Protein 6AQ3 (pdb70)

B-factor: mean 67.42, std 18.52, range [28.66, 146.37]

Nearest PDB structures (foldseek):
  6aq3-assembly1_A  TM=9.925E-01  e=9.525E-30  Naegleria fowleri
  1wc9-assembly1_A-2  TM=9.555E-01  e=4.634E-17  Mus musculus
  2pwn-assembly1_A-2  TM=9.441E-01  e=5.060E-16  Mus musculus
  2cfh-assembly1_A  TM=9.481E-01  e=6.028E-16  Homo sapiens
  3kxc-assembly1_A  TM=9.423E-01  e=2.174E-15  Homo sapiens

CATH classification: 3.30.1380.20

Foldseek 3Di:
DVVVLLVVLVVLVVVLVVLVVVDVALVVVLVVLLQVLQVVLLVCLVVLCVVVVDDLVCLVDPLSVQCCCQPPVCCVPFVFHWDWDDADPVRQKIKIWGADGSSCPPDADPPVSLVSDRPSNSSVQSSVQNNSVNSQWHKGKAWDDDCSSVGRTTMMMIGTDDGGDD/DADFDDPVVLLVVLVVLVVVVVVVVVVDPDLVVVLVVLLQLLLVVLLVCLVVCVVRQPDDPCQLQDQLNVQCCCQVGVCRRNNVFHWDWADQDPVRQKIKIWTQDGSSCPPDADPPVSLVSPRPSNSSVQNSVQNNSVNSQWHKHKAWDDDVSSPGRITMIMIGTPDGRPD/DDPVVLLVVLVVLVVVLVVVCVPVPCLVVVLVVLLQLLLVVLLVCLVVQCVVVVDDLVCLVDPLSVQCVCQDPVCCVPFVFHWDWDDADPVRQKIKIKGADGSSCPPPADPPSSLVVPRPSNSSVQSSVQNNSVNSQWHKHKAWDDDVSSVGRITMMMIGTDDRHDD/DDFDDPVVLLVVLVVLVVVLVVVVVPDPQLVVVLVVLLQLLQVVLLVCLVVCVVVQPDDPPQQQDPLSVQCCCQPGVCRRNFVWHWDWDDADPVRQKIKIWGQDTSSCPPDADPPVSLVSPRPSNSSVQSSVQNNSVNSQWHKHKAWDDDCSSVDRTTMMMIGTDDGGDD/DDDLVVLLVVLVVLVVVLVVVVVPDPDLVVVLVVLLQLLLVVLLPCLVVCVVVQPDDPPQQQDPLSVQCCCQPGVCCVNFVWHWDWDDADPVRQKIKIKTQDGSSCPPPADPPVSLVSPRPSNSSVQSSVQNNSVNSQWHKGKAWDDDVNNPGRITMMMIGTDDRHDDDDD/DFDDLVVLLVVLVVLVVVLVVVVVVDDQLVVSLVVLLQLLLVVLQVCQVVCCVVQPDDPVCPVDPLSVQCCCQPGVCRHPFVWHWHWDDQDPVRQKIKIWTADGSSCPPDADPPVSLVSPRPSVSSVQNSVQNNVVNVQWHKGKAWDDDCNNPGRTTMMMIGTDDRHDD

Organism: Naegleria fowleri (NCBI:txid5763)

Structure (mmCIF, N/CA/C/O backbone):
data_6AQ3
#
_entry.id   6AQ3
#
_cell.length_a   53.640
_cell.length_b   78.670
_cell.length_c   80.570
_cell.angle_alpha   114.550
_cell.angle_beta   87.670
_cell.angle_gamma   95.020
#
_symmetry.space_group_name_H-M   'P 1'
#
loop_
_entity.id
_entity.type
_entity.pdbx_description
1 polymer 'trafficking protein particle complex subunit 3'
2 non-polymer 'PALMITIC ACID'
3 non-polymer 1,2-ETHANEDIOL
4 water water
#
loop_
_atom_site.group_PDB
_atom_site.id
_atom_site.type_symbol
_atom_site.label_atom_id
_atom_site.label_alt_id
_atom_site.label_comp_id
_atom_site.label_asym_id
_atom_site.label_entity_id
_atom_site.label_seq_id
_atom_site.pdbx_PDB_ins_code
_atom_site.Cartn_x
_atom_site.Cartn_y
_atom_site.Cartn_z
_atom_site.occupancy
_atom_site.B_iso_or_equiv
_atom_site.auth_seq_id
_atom_site.auth_comp_id
_atom_site.auth_asym_id
_atom_site.auth_atom_id
_atom_site.pdbx_PDB_model_num
ATOM 1 N N . GLU A 1 24 ? 8.358 -17.312 -1.611 1.00 98.98 16 GLU A N 1
ATOM 2 C CA . GLU A 1 24 ? 9.710 -17.850 -1.759 1.00 107.34 16 GLU A CA 1
ATOM 3 C C . GLU A 1 24 ? 10.627 -16.819 -2.415 1.00 104.79 16 GLU A C 1
ATOM 4 O O . GLU A 1 24 ? 10.173 -15.958 -3.167 1.00 99.81 16 GLU A O 1
ATOM 6 N N . LYS A 1 25 ? 11.923 -16.914 -2.110 1.00 102.74 17 LYS A N 1
ATOM 7 C CA . LYS A 1 25 ? 12.874 -15.904 -2.565 1.00 91.04 17 LYS A CA 1
ATOM 8 C C . LYS A 1 25 ? 12.891 -15.782 -4.084 1.00 83.80 17 LYS A C 1
ATOM 9 O O . LYS A 1 25 ? 12.880 -14.671 -4.625 1.00 77.93 17 LYS A O 1
ATOM 11 N N . ILE A 1 26 ? 12.918 -16.914 -4.787 1.00 83.20 18 ILE A N 1
ATOM 12 C CA . ILE A 1 26 ? 13.073 -16.881 -6.234 1.00 82.95 18 ILE A CA 1
ATOM 13 C C . ILE A 1 26 ? 11.812 -16.347 -6.908 1.00 87.26 18 ILE A C 1
ATOM 14 O O . ILE A 1 26 ? 11.889 -15.613 -7.902 1.00 76.00 18 ILE A O 1
ATOM 19 N N . ASN A 1 27 ? 10.635 -16.659 -6.355 1.00 93.86 19 ASN A N 1
ATOM 20 C CA . ASN A 1 27 ? 9.407 -16.105 -6.913 1.00 85.85 19 ASN A CA 1
ATOM 21 C C . ASN A 1 27 ? 9.310 -14.626 -6.579 1.00 73.94 19 ASN A C 1
ATOM 22 O O . ASN A 1 27 ? 8.825 -13.827 -7.388 1.00 68.63 19 ASN A O 1
ATOM 27 N N . SER A 1 28 ? 9.790 -14.247 -5.392 1.00 75.93 20 SER A N 1
ATOM 28 C CA . SER A 1 28 ? 9.855 -12.839 -5.024 1.00 72.75 20 SER A CA 1
ATOM 29 C C . SER A 1 28 ? 10.853 -12.072 -5.888 1.00 62.78 20 SER A C 1
ATOM 30 O O . SER A 1 28 ? 10.612 -10.911 -6.234 1.00 52.49 20 SER A O 1
ATOM 33 N N . GLU A 1 29 ? 11.979 -12.697 -6.244 1.00 68.61 21 GLU A N 1
ATOM 34 C CA . GLU A 1 29 ? 12.899 -12.054 -7.176 1.00 69.55 21 GLU A CA 1
ATOM 35 C C . GLU A 1 29 ? 12.262 -11.916 -8.556 1.00 71.57 21 GLU A C 1
ATOM 36 O O . GLU A 1 29 ? 12.397 -10.877 -9.216 1.00 71.52 21 GLU A O 1
ATOM 38 N N . LEU A 1 30 ? 11.550 -12.954 -8.994 1.00 66.60 22 LEU A N 1
ATOM 39 C CA . LEU A 1 30 ? 10.900 -12.920 -10.297 1.00 64.73 22 LEU A CA 1
ATOM 40 C C . LEU A 1 30 ? 9.838 -11.823 -10.354 1.00 61.10 22 LEU A C 1
ATOM 41 O O . LEU A 1 30 ? 9.781 -11.048 -11.319 1.00 47.68 22 LEU A O 1
ATOM 46 N N . LEU A 1 31 ? 9.030 -11.693 -9.300 1.00 60.57 23 LEU A N 1
ATOM 47 C CA . LEU A 1 31 ? 8.058 -10.607 -9.274 1.00 56.53 23 LEU A CA 1
ATOM 48 C C . LEU A 1 31 ? 8.751 -9.254 -9.283 1.00 57.25 23 LEU A C 1
ATOM 49 O O . LEU A 1 31 ? 8.360 -8.355 -10.038 1.00 58.16 23 LEU A O 1
ATOM 54 N N . ALA A 1 32 ? 9.812 -9.107 -8.483 1.00 49.61 24 ALA A N 1
ATOM 55 C CA . ALA A 1 32 ? 10.538 -7.841 -8.435 1.00 47.95 24 ALA A CA 1
ATOM 56 C C . ALA A 1 32 ? 11.100 -7.466 -9.800 1.00 50.61 24 ALA A C 1
ATOM 57 O O . ALA A 1 32 ? 11.035 -6.300 -10.215 1.00 47.96 24 ALA A O 1
ATOM 59 N N . MET A 1 33 ? 11.641 -8.443 -10.525 1.00 57.76 25 MET A N 1
ATOM 60 C CA . MET A 1 33 ? 12.194 -8.137 -11.833 1.00 57.25 25 MET A CA 1
ATOM 61 C C . MET A 1 33 ? 11.102 -7.847 -12.851 1.00 54.41 25 MET A C 1
ATOM 62 O O . MET A 1 33 ? 11.317 -7.035 -13.761 1.00 48.14 25 MET A O 1
ATOM 67 N N . THR A 1 34 ? 9.950 -8.520 -12.752 1.00 45.67 26 THR A N 1
ATOM 68 C CA . THR A 1 34 ? 8.863 -8.212 -13.680 1.00 48.01 26 THR A CA 1
ATOM 69 C C . THR A 1 34 ? 8.359 -6.785 -13.474 1.00 49.20 26 THR A C 1
ATOM 70 O O . THR A 1 34 ? 8.309 -5.989 -14.422 1.00 47.12 26 THR A O 1
ATOM 74 N N . TYR A 1 35 ? 8.045 -6.432 -12.220 1.00 46.59 27 TYR A N 1
ATOM 75 C CA . TYR A 1 35 ? 7.622 -5.077 -11.896 1.00 40.36 27 TYR A CA 1
ATOM 76 C C . TYR A 1 35 ? 8.693 -4.071 -12.294 1.00 49.72 27 TYR A C 1
ATOM 77 O O . TYR A 1 35 ? 8.374 -2.995 -12.811 1.00 51.86 27 TYR A O 1
ATOM 86 N N . GLY A 1 36 ? 9.972 -4.405 -12.067 1.00 50.81 28 GLY A N 1
ATOM 87 C CA . GLY A 1 36 ? 11.050 -3.521 -12.514 1.00 35.58 28 GLY A CA 1
ATOM 88 C C . GLY A 1 36 ? 11.027 -3.290 -14.018 1.00 42.56 28 GLY A C 1
ATOM 89 O O . GLY A 1 36 ? 11.347 -2.197 -14.494 1.00 45.80 28 GLY A O 1
ATOM 90 N N . SER A 1 37 ? 10.664 -4.322 -14.797 1.00 39.55 29 SER A N 1
ATOM 91 C CA . SER A 1 37 ? 10.515 -4.119 -16.238 1.00 41.62 29 SER A CA 1
ATOM 92 C C . SER A 1 37 ? 9.374 -3.151 -16.549 1.00 51.03 29 SER A C 1
ATOM 93 O O . SER A 1 37 ? 9.481 -2.332 -17.466 1.00 54.89 29 SER A O 1
ATOM 96 N N . LEU A 1 38 ? 8.283 -3.221 -15.779 1.00 55.98 30 LEU A N 1
ATOM 97 C CA . LEU A 1 38 ? 7.151 -2.319 -15.981 1.00 51.07 30 LEU A CA 1
ATOM 98 C C . LEU A 1 38 ? 7.569 -0.872 -15.748 1.00 51.20 30 LEU A C 1
ATOM 99 O O . LEU A 1 38 ? 7.324 0.007 -16.587 1.00 48.55 30 LEU A O 1
ATOM 104 N N . VAL A 1 39 ? 8.210 -0.609 -14.607 1.00 40.52 31 VAL A N 1
ATOM 105 C CA . VAL A 1 39 ? 8.639 0.751 -14.295 1.00 46.90 31 VAL A CA 1
ATOM 106 C C . VAL A 1 39 ? 9.622 1.262 -15.342 1.00 48.08 31 VAL A C 1
ATOM 107 O O . VAL A 1 39 ? 9.557 2.427 -15.750 1.00 50.22 31 VAL A O 1
ATOM 111 N N . THR A 1 40 ? 10.550 0.407 -15.794 1.00 56.91 32 THR A N 1
ATOM 112 C CA . THR A 1 40 ? 11.459 0.809 -16.870 1.00 58.97 32 THR A CA 1
ATOM 113 C C . THR A 1 40 ? 10.681 1.202 -18.114 1.00 53.80 32 THR A C 1
ATOM 114 O O . THR A 1 40 ? 10.973 2.223 -18.743 1.00 63.45 32 THR A O 1
ATOM 118 N N . GLN A 1 41 ? 9.658 0.422 -18.456 1.00 51.72 33 GLN A N 1
ATOM 119 C CA . GLN A 1 41 ? 8.842 0.737 -19.620 1.00 50.10 33 GLN A CA 1
ATOM 120 C C . GLN A 1 41 ? 8.123 2.077 -19.451 1.00 53.66 33 GLN A C 1
ATOM 121 O O . GLN A 1 41 ? 8.003 2.857 -20.409 1.00 50.04 33 GLN A O 1
ATOM 127 N N . MET A 1 42 ? 7.623 2.350 -18.241 1.00 52.02 34 MET A N 1
ATOM 128 C CA . MET A 1 42 ? 6.919 3.601 -17.976 1.00 47.80 34 MET A CA 1
ATOM 129 C C . MET A 1 42 ? 7.865 4.794 -18.073 1.00 54.19 34 MET A C 1
ATOM 130 O O . MET A 1 42 ? 7.447 5.893 -18.454 1.00 55.59 34 MET A O 1
ATOM 135 N N . LEU A 1 43 ? 9.126 4.611 -17.679 1.00 54.59 35 LEU A N 1
ATOM 136 C CA . LEU A 1 43 ? 10.095 5.697 -17.766 1.00 62.20 35 LEU A CA 1
ATOM 137 C C . LEU A 1 43 ? 10.435 6.038 -19.219 1.00 64.27 35 LEU A C 1
ATOM 138 O O . LEU A 1 43 ? 10.791 7.185 -19.511 1.00 63.81 35 LEU A O 1
ATOM 143 N N . LYS A 1 44 ? 10.349 5.063 -20.137 1.00 67.10 36 LYS A N 1
ATOM 144 C CA . LYS A 1 44 ? 10.510 5.354 -21.563 1.00 63.01 36 LYS A CA 1
ATOM 145 C C . LYS A 1 44 ? 9.261 5.992 -22.161 1.00 60.97 36 LYS A C 1
ATOM 146 O O . LYS A 1 44 ? 9.359 6.936 -22.954 1.00 64.89 36 LYS A O 1
ATOM 148 N N . ASP A 1 45 ? 8.080 5.508 -21.772 1.00 64.51 37 ASP A N 1
ATOM 149 C CA . ASP A 1 45 ? 6.835 5.922 -22.414 1.00 70.30 37 ASP A CA 1
ATOM 150 C C . ASP A 1 45 ? 6.286 7.241 -21.880 1.00 70.59 37 ASP A C 1
ATOM 151 O O . ASP A 1 45 ? 5.465 7.870 -22.556 1.00 69.60 37 ASP A O 1
ATOM 156 N N . TYR A 1 46 ? 6.706 7.673 -20.696 1.00 69.18 38 TYR A N 1
ATOM 157 C CA . TYR A 1 46 ? 6.225 8.922 -20.127 1.00 67.51 38 TYR A CA 1
ATOM 158 C C . TYR A 1 46 ? 7.403 9.810 -19.777 1.00 65.61 38 TYR A C 1
ATOM 159 O O . TYR A 1 46 ? 8.426 9.332 -19.281 1.00 76.14 38 TYR A O 1
ATOM 168 N N . GLU A 1 47 ? 7.246 11.105 -20.019 1.00 62.56 39 GLU A N 1
ATOM 169 C CA . GLU A 1 47 ? 8.247 12.078 -19.620 1.00 73.06 39 GLU A CA 1
ATOM 170 C C . GLU A 1 47 ? 7.938 12.716 -18.273 1.00 74.14 39 GLU A C 1
ATOM 171 O O . GLU A 1 47 ? 8.830 13.332 -17.679 1.00 77.58 39 GLU A O 1
ATOM 173 N N . ASP A 1 48 ? 6.714 12.553 -17.771 1.00 66.22 40 ASP A N 1
ATOM 174 C CA . ASP A 1 48 ? 6.234 13.225 -16.567 1.00 67.66 40 ASP A CA 1
ATOM 175 C C . ASP A 1 48 ? 6.072 12.223 -15.429 1.00 62.57 40 ASP A C 1
ATOM 176 O O . ASP A 1 48 ? 5.224 11.327 -15.498 1.00 58.49 40 ASP A O 1
ATOM 181 N N . VAL A 1 49 ? 6.926 12.355 -14.415 1.00 46.69 41 VAL A N 1
ATOM 182 C CA . VAL A 1 49 ? 6.930 11.453 -13.266 1.00 49.59 41 VAL A CA 1
ATOM 183 C C . VAL A 1 49 ? 5.581 11.454 -12.549 1.00 58.47 41 VAL A C 1
ATOM 184 O O . VAL A 1 49 ? 5.118 10.411 -12.068 1.00 61.20 41 VAL A O 1
ATOM 188 N N . ALA A 1 50 ? 4.931 12.612 -12.449 1.00 56.88 42 ALA A N 1
ATOM 189 C CA . ALA A 1 50 ? 3.603 12.625 -11.849 1.00 54.62 42 ALA A CA 1
ATOM 190 C C . ALA A 1 50 ? 2.657 11.722 -12.630 1.00 50.31 42 ALA A C 1
ATOM 191 O O . ALA A 1 50 ? 1.832 11.011 -12.042 1.00 43.52 42 ALA A O 1
ATOM 193 N N . ALA A 1 51 ? 2.772 11.738 -13.962 1.00 50.93 43 ALA A N 1
ATOM 194 C CA . ALA A 1 51 ? 1.952 10.876 -14.806 1.00 41.88 43 ALA A CA 1
ATOM 195 C C . ALA A 1 51 ? 2.245 9.405 -14.539 1.00 43.18 43 ALA A C 1
ATOM 196 O O . ALA A 1 51 ? 1.325 8.578 -14.497 1.00 53.98 43 ALA A O 1
ATOM 198 N N . ILE A 1 52 ? 3.519 9.066 -14.332 1.00 41.39 44 ILE A N 1
ATOM 199 C CA . ILE A 1 52 ? 3.901 7.685 -14.035 1.00 46.78 44 ILE A CA 1
ATOM 200 C C . ILE A 1 52 ? 3.293 7.236 -12.713 1.00 47.08 44 ILE A C 1
ATOM 201 O O . ILE A 1 52 ? 2.695 6.155 -12.614 1.00 47.89 44 ILE A O 1
ATOM 206 N N . ASN A 1 53 ? 3.482 8.048 -11.671 1.00 45.27 45 ASN A N 1
ATOM 207 C CA . ASN A 1 53 ? 2.874 7.783 -10.372 1.00 40.39 45 ASN A CA 1
ATOM 208 C C . ASN A 1 53 ? 1.384 7.495 -10.513 1.00 40.77 45 ASN A C 1
ATOM 209 O O . ASN A 1 53 ? 0.885 6.481 -10.015 1.00 46.00 45 ASN A O 1
ATOM 214 N N . THR A 1 54 ? 0.680 8.338 -11.261 1.00 42.51 46 THR A N 1
ATOM 215 C CA . THR A 1 54 ? -0.757 8.172 -11.429 1.00 48.08 46 THR A CA 1
ATOM 216 C C . THR A 1 54 ? -1.102 6.848 -12.103 1.00 49.40 46 THR A C 1
ATOM 217 O O . THR A 1 54 ? -2.024 6.151 -11.666 1.00 54.07 46 THR A O 1
ATOM 221 N N . GLN A 1 55 ? -0.378 6.483 -13.170 1.00 44.07 47 GLN A N 1
ATOM 222 C CA . GLN A 1 55 ? -0.705 5.254 -13.903 1.00 43.03 47 GLN A CA 1
ATOM 223 C C . GLN A 1 55 ? -0.303 3.992 -13.136 1.00 45.88 47 GLN A C 1
ATOM 224 O O . GLN A 1 55 ? -0.974 2.955 -13.244 1.00 40.25 47 GLN A O 1
ATOM 230 N N . LEU A 1 56 ? 0.818 4.032 -12.408 1.00 38.98 48 LEU A N 1
ATOM 231 C CA . LEU A 1 56 ? 1.183 2.882 -11.581 1.00 39.17 48 LEU A CA 1
ATOM 232 C C . LEU A 1 56 ? 0.111 2.639 -10.529 1.00 46.36 48 LEU A C 1
ATOM 233 O O . LEU A 1 56 ? -0.230 1.492 -10.228 1.00 44.84 48 LEU A O 1
ATOM 238 N N . GLU A 1 57 ? -0.434 3.720 -9.956 1.00 45.64 49 GLU A N 1
ATOM 239 C CA . GLU A 1 57 ? -1.519 3.574 -8.993 1.00 44.33 49 GLU A CA 1
ATOM 240 C C . GLU A 1 57 ? -2.781 3.030 -9.655 1.00 46.39 49 GLU A C 1
ATOM 241 O O . GLU A 1 57 ? -3.424 2.123 -9.118 1.00 48.37 49 GLU A O 1
ATOM 247 N N . LYS A 1 58 ? -3.129 3.531 -10.842 1.00 48.07 50 LYS A N 1
ATOM 248 C CA . LYS A 1 58 ? -4.320 3.029 -11.522 1.00 45.71 50 LYS A CA 1
ATOM 249 C C . LYS A 1 58 ? -4.153 1.562 -11.907 1.00 43.90 50 LYS A C 1
ATOM 250 O O . LYS A 1 58 ? -5.109 0.782 -11.846 1.00 45.27 50 LYS A O 1
ATOM 252 N N . MET A 1 59 ? -2.936 1.156 -12.268 1.00 42.41 51 MET A N 1
ATOM 253 C CA . MET A 1 59 ? -2.685 -0.255 -12.537 1.00 43.28 51 MET A CA 1
ATOM 254 C C . MET A 1 59 ? -2.903 -1.113 -11.292 1.00 43.74 51 MET A C 1
ATOM 255 O O . MET A 1 59 ? -3.487 -2.203 -11.373 1.00 47.86 51 MET A O 1
ATOM 260 N N . GLY A 1 60 ? -2.421 -0.661 -10.135 1.00 37.08 52 GLY A N 1
ATOM 261 C CA . GLY A 1 60 ? -2.638 -1.436 -8.924 1.00 41.54 52 GLY A CA 1
ATOM 262 C C . GLY A 1 60 ? -4.106 -1.525 -8.557 1.00 44.00 52 GLY A C 1
ATOM 263 O O . GLY A 1 60 ? -4.592 -2.590 -8.158 1.00 44.73 52 GLY A O 1
ATOM 264 N N . TYR A 1 61 ? -4.842 -0.428 -8.756 1.00 45.76 53 TYR A N 1
ATOM 265 C CA . TYR A 1 61 ? -6.274 -0.384 -8.463 1.00 40.90 53 TYR A CA 1
ATOM 266 C C . TYR A 1 61 ? -7.019 -1.534 -9.127 1.00 43.66 53 TYR A C 1
ATOM 267 O O . TYR A 1 61 ? -7.796 -2.243 -8.473 1.00 48.31 53 TYR A O 1
ATOM 276 N N . LYS A 1 62 ? -6.780 -1.751 -10.427 1.00 39.70 54 LYS A N 1
ATOM 277 C CA . LYS A 1 62 ? -7.429 -2.878 -11.094 1.00 47.18 54 LYS A CA 1
ATOM 278 C C . LYS A 1 62 ? -7.011 -4.199 -10.457 1.00 52.09 54 LYS A C 1
ATOM 279 O O . LYS A 1 62 ? -7.844 -5.094 -10.278 1.00 57.22 54 LYS A O 1
ATOM 285 N N . MET A 1 63 ? -5.730 -4.326 -10.075 1.00 47.36 55 MET A N 1
ATOM 286 C CA . MET A 1 63 ? -5.255 -5.587 -9.509 1.00 51.31 55 MET A CA 1
ATOM 287 C C . MET A 1 63 ? -5.911 -5.866 -8.165 1.00 50.54 55 MET A C 1
ATOM 288 O O . MET A 1 63 ? -6.325 -7.000 -7.901 1.00 49.18 55 MET A O 1
ATOM 293 N N . GLY A 1 64 ? -6.028 -4.834 -7.321 1.00 43.76 56 GLY A N 1
ATOM 294 C CA . GLY A 1 64 ? -6.545 -5.022 -5.981 1.00 49.40 56 GLY A CA 1
ATOM 295 C C . GLY A 1 64 ? -7.992 -5.452 -5.974 1.00 54.95 56 GLY A C 1
ATOM 296 O O . GLY A 1 64 ? -8.399 -6.261 -5.131 1.00 55.94 56 GLY A O 1
ATOM 297 N N . MET A 1 65 ? -8.775 -4.965 -6.940 1.00 51.90 57 MET A N 1
ATOM 298 C CA . MET A 1 65 ? -10.150 -5.424 -7.055 1.00 54.17 57 MET A CA 1
ATOM 299 C C . MET 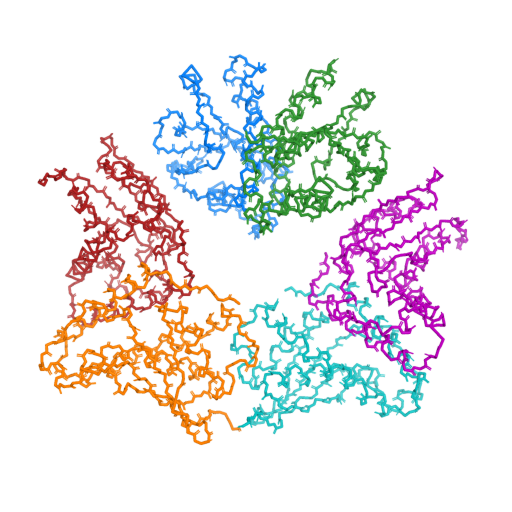A 1 65 ? -10.192 -6.927 -7.322 1.00 58.42 57 MET A C 1
ATOM 300 O O . MET A 1 65 ? -11.131 -7.610 -6.889 1.00 58.77 57 MET A O 1
ATOM 305 N N . ARG A 1 66 ? -9.185 -7.463 -8.025 1.00 55.92 58 ARG A N 1
ATOM 306 C CA . ARG A 1 66 ? -9.115 -8.899 -8.289 1.00 63.99 58 ARG A CA 1
ATOM 307 C C . ARG A 1 66 ? -8.395 -9.673 -7.188 1.00 68.62 58 ARG A C 1
ATOM 308 O O . ARG A 1 66 ? -8.704 -10.847 -6.952 1.00 71.98 58 ARG A O 1
ATOM 316 N N . LEU A 1 67 ? -7.497 -9.020 -6.453 1.00 65.62 59 LEU A N 1
ATOM 317 C CA . LEU A 1 67 ? -6.654 -9.714 -5.491 1.00 69.23 59 LEU A CA 1
ATOM 318 C C . LEU A 1 67 ? -7.378 -9.986 -4.178 1.00 76.11 59 LEU A C 1
ATOM 319 O O . LEU A 1 67 ? -7.006 -10.930 -3.468 1.00 77.13 59 LEU A O 1
ATOM 324 N N . ILE A 1 68 ? -8.412 -9.196 -3.865 1.00 71.86 60 ILE A N 1
ATOM 325 C CA . ILE A 1 68 ? -9.070 -9.256 -2.561 1.00 65.32 60 ILE A CA 1
ATOM 326 C C . ILE A 1 68 ? -9.596 -10.664 -2.303 1.00 72.79 60 ILE A C 1
ATOM 327 O O . ILE A 1 68 ? -9.572 -11.160 -1.168 1.00 73.68 60 ILE A O 1
ATOM 332 N N . ASP A 1 69 ? -10.066 -11.333 -3.359 1.00 76.19 61 ASP A N 1
ATOM 333 C CA . ASP A 1 69 ? -10.621 -12.676 -3.219 1.00 83.48 61 ASP A CA 1
ATOM 334 C C . ASP A 1 69 ? -9.550 -13.674 -2.789 1.00 82.72 61 ASP A C 1
ATOM 335 O O . ASP A 1 69 ? -9.784 -14.500 -1.900 1.00 82.44 61 ASP A O 1
ATOM 340 N N . GLU A 1 70 ? -8.366 -13.609 -3.406 1.00 83.07 62 GLU A N 1
ATOM 341 C CA . GLU A 1 70 ? -7.259 -14.463 -2.985 1.00 81.57 62 GLU A CA 1
ATOM 342 C C . GLU A 1 70 ? -6.844 -14.152 -1.557 1.00 80.98 62 GLU A C 1
ATOM 343 O O . GLU A 1 70 ? -6.516 -15.061 -0.784 1.00 92.23 62 GLU A O 1
ATOM 345 N N . PHE A 1 71 ? -6.846 -12.873 -1.185 1.00 72.09 63 PHE A N 1
ATOM 346 C CA . PHE A 1 71 ? -6.469 -12.514 0.177 1.00 70.46 63 PHE A CA 1
ATOM 347 C C . PHE A 1 71 ? -7.451 -13.085 1.193 1.00 77.14 63 PHE A C 1
ATOM 348 O O . PHE A 1 71 ? -7.045 -13.679 2.196 1.00 85.76 63 PHE A O 1
ATOM 356 N N . MET A 1 72 ? -8.753 -12.917 0.945 1.00 74.34 64 MET A N 1
ATOM 357 C CA . MET A 1 72 ? -9.757 -13.367 1.902 1.00 74.24 64 MET A CA 1
ATOM 358 C C . MET A 1 72 ? -9.696 -14.868 2.127 1.00 82.07 64 MET A C 1
ATOM 359 O O . MET A 1 72 ? -9.791 -15.336 3.268 1.00 89.99 64 MET A O 1
ATOM 364 N N . SER A 1 73 ? -9.543 -15.641 1.056 1.00 83.94 65 SER A N 1
ATOM 365 C CA . SER A 1 73 ? -9.525 -17.090 1.202 1.00 86.63 65 SER A CA 1
ATOM 366 C C . SER A 1 73 ? -8.243 -17.549 1.877 1.00 93.18 65 SER A C 1
ATOM 367 O O . SER A 1 73 ? -8.278 -18.353 2.814 1.00 102.14 65 SER A O 1
ATOM 370 N N . LYS A 1 74 ? -7.096 -17.036 1.430 1.00 91.24 66 LYS A N 1
ATOM 371 C CA . LYS A 1 74 ? -5.840 -17.525 1.976 1.00 92.55 66 LYS A CA 1
ATOM 372 C C . LYS A 1 74 ? -5.520 -16.947 3.352 1.00 99.21 66 LYS A C 1
ATOM 373 O O . LYS A 1 74 ? -4.666 -17.508 4.045 1.00 102.37 66 LYS A O 1
ATOM 375 N N . SER A 1 75 ? -6.203 -15.878 3.788 1.00 96.47 67 SER A N 1
ATOM 376 C CA . SER A 1 75 ? -5.959 -15.308 5.112 1.00 91.06 67 SER A CA 1
ATOM 377 C C . SER A 1 75 ? -6.861 -15.887 6.188 1.00 95.22 67 SER A C 1
ATOM 378 O O . SER A 1 75 ? -6.535 -15.779 7.374 1.00 97.35 67 SER A O 1
ATOM 381 N N . GLY A 1 76 ? -7.990 -16.473 5.806 1.00 88.99 68 GLY A N 1
ATOM 382 C CA . GLY A 1 76 ? -8.965 -16.907 6.782 1.00 99.94 68 GLY A CA 1
ATOM 383 C C . GLY A 1 76 ? -9.767 -15.795 7.417 1.00 104.61 68 GLY A C 1
ATOM 384 O O . GLY A 1 76 ? -10.431 -16.033 8.430 1.00 111.50 68 GLY A O 1
ATOM 385 N N . LEU A 1 77 ? -9.729 -14.584 6.868 1.00 104.40 69 LEU A N 1
ATOM 386 C CA . LEU A 1 77 ? -10.491 -13.488 7.447 1.00 104.24 69 LEU A CA 1
ATOM 387 C C . LEU A 1 77 ? -11.950 -13.520 6.997 1.00 109.78 69 LEU A C 1
ATOM 388 O O . LEU A 1 77 ? -12.280 -13.964 5.893 1.00 109.44 69 LEU A O 1
ATOM 390 N N . SER A 1 78 ? -12.830 -13.078 7.893 1.00 113.84 70 SER A N 1
ATOM 391 C CA . SER A 1 78 ? -14.258 -13.002 7.632 1.00 119.44 70 SER A CA 1
ATOM 392 C C . SER A 1 78 ? -14.617 -11.628 7.054 1.00 120.30 70 SER A C 1
ATOM 393 O O . SER A 1 78 ? -13.767 -10.742 6.909 1.00 114.31 70 SER A O 1
ATOM 396 N N . SER A 1 79 ? -15.897 -11.448 6.703 1.00 122.49 71 SER A N 1
ATOM 397 C CA . SER A 1 79 ? -16.359 -10.134 6.262 1.00 117.14 71 SER A CA 1
ATOM 398 C C . SER A 1 79 ? -16.297 -9.111 7.390 1.00 115.93 71 SER A C 1
ATOM 399 O O . SER A 1 79 ? -15.987 -7.938 7.144 1.00 107.17 71 SER A O 1
ATOM 402 N N . GLY A 1 80 ? -16.556 -9.535 8.634 1.00 120.19 72 GLY A N 1
ATOM 403 C CA . GLY A 1 80 ? -16.540 -8.571 9.717 1.00 120.46 72 GLY A CA 1
ATOM 404 C C . GLY A 1 80 ? -15.161 -8.137 10.142 1.00 117.30 72 GLY A C 1
ATOM 405 O O . GLY A 1 80 ? -15.030 -7.163 10.890 1.00 121.35 72 GLY A O 1
ATOM 406 N N . ALA A 1 81 ? -14.126 -8.812 9.641 1.00 110.97 73 ALA A N 1
ATOM 407 C CA . ALA A 1 81 ? -12.752 -8.366 9.813 1.00 98.44 73 ALA A CA 1
ATOM 408 C C . ALA A 1 81 ? -12.519 -7.093 9.023 1.00 94.19 73 ALA A C 1
ATOM 409 O O . ALA A 1 81 ? -11.434 -6.496 9.101 1.00 88.43 73 ALA A O 1
ATOM 411 N N . CYS A 1 82 ? -13.498 -6.742 8.188 1.00 92.06 74 CYS A N 1
ATOM 412 C CA . CYS A 1 82 ? -13.480 -5.604 7.289 1.00 83.60 74 CYS A CA 1
ATOM 413 C C . CYS A 1 82 ? -14.731 -4.750 7.492 1.00 78.09 74 CYS A C 1
ATOM 414 O O . CYS A 1 82 ? -15.235 -4.145 6.547 1.00 78.85 74 CYS A O 1
ATOM 417 N N . ARG A 1 83 ? -15.243 -4.676 8.723 1.00 78.39 75 ARG A N 1
ATOM 418 C CA . ARG A 1 83 ? -16.445 -3.879 8.952 1.00 79.33 75 ARG A CA 1
ATOM 419 C C . ARG A 1 83 ? -16.092 -2.417 9.150 1.00 77.56 75 ARG A C 1
ATOM 420 O O . ARG A 1 83 ? -16.841 -1.525 8.733 1.00 82.90 75 ARG A O 1
ATOM 428 N N . GLU A 1 84 ? -14.979 -2.160 9.819 1.00 68.54 76 GLU A N 1
ATOM 429 C CA . GLU A 1 84 ? -14.552 -0.813 10.139 1.00 69.29 76 GLU A CA 1
ATOM 430 C C . GLU A 1 84 ? -13.237 -0.501 9.449 1.00 64.24 76 GLU A C 1
ATOM 431 O O . GLU A 1 84 ? -12.362 -1.366 9.313 1.00 62.65 76 GLU A O 1
ATOM 437 N N . PHE A 1 85 ? -13.095 0.771 9.068 1.00 58.61 77 PHE A N 1
ATOM 438 C CA . PHE A 1 85 ? -11.866 1.232 8.446 1.00 48.10 77 PHE A CA 1
ATOM 439 C C . PHE A 1 85 ? -10.683 0.995 9.374 1.00 55.09 77 PHE A C 1
ATOM 440 O O . PHE A 1 85 ? -9.613 0.554 8.930 1.00 59.75 77 PHE A O 1
ATOM 448 N N . LYS A 1 86 ? -10.869 1.258 10.674 1.00 59.34 78 LYS A N 1
ATOM 449 C CA . LYS A 1 86 ? -9.797 1.068 11.650 1.00 57.49 78 LYS A CA 1
ATOM 450 C C . LYS A 1 86 ? -9.195 -0.333 11.571 1.00 58.41 78 LYS A C 1
ATOM 451 O O . LYS A 1 86 ? -7.982 -0.495 11.731 1.00 67.22 78 LYS A O 1
ATOM 453 N N . ASP A 1 87 ? -10.010 -1.342 11.252 1.00 58.97 79 ASP A N 1
ATOM 454 C CA . ASP A 1 87 ? -9.542 -2.724 11.215 1.00 59.15 79 ASP A CA 1
ATOM 455 C C . ASP A 1 87 ? -8.635 -3.010 10.028 1.00 55.72 79 ASP A C 1
ATOM 456 O O . ASP A 1 87 ? -7.894 -3.990 10.062 1.00 59.40 79 ASP A O 1
ATOM 461 N N . THR A 1 88 ? -8.704 -2.212 8.962 1.00 56.47 80 THR A N 1
ATOM 462 C CA . THR A 1 88 ? -7.901 -2.509 7.786 1.00 54.83 80 THR A CA 1
ATOM 463 C C . THR A 1 88 ? -6.407 -2.354 8.040 1.00 53.08 80 THR A C 1
ATOM 464 O O . THR A 1 88 ? -5.605 -2.934 7.302 1.00 48.66 80 THR A O 1
ATOM 468 N N . ALA A 1 89 ? -6.013 -1.564 9.041 1.00 51.54 81 ALA A N 1
ATOM 469 C CA . ALA A 1 89 ? -4.590 -1.311 9.252 1.00 54.06 81 ALA A CA 1
ATOM 470 C C . ALA A 1 89 ? -3.854 -2.603 9.571 1.00 59.34 81 ALA A C 1
ATOM 471 O O . ALA A 1 89 ? -2.846 -2.936 8.930 1.00 57.06 81 ALA A O 1
ATOM 473 N N . GLU A 1 90 ? -4.345 -3.345 10.569 1.00 54.44 82 GLU A N 1
ATOM 474 C CA . GLU A 1 90 ? -3.674 -4.579 10.962 1.00 62.04 82 GLU A CA 1
ATOM 475 C C . GLU A 1 90 ? -3.731 -5.626 9.850 1.00 66.32 82 GLU A C 1
ATOM 476 O O . GLU A 1 90 ? -2.732 -6.306 9.577 1.00 61.86 82 GLU A O 1
ATOM 478 N N . SER A 1 91 ? -4.881 -5.754 9.180 1.00 57.97 83 SER A N 1
ATOM 479 C CA . SER A 1 91 ? -5.007 -6.757 8.126 1.00 55.88 83 SER A CA 1
ATOM 480 C C . SER A 1 91 ? -4.004 -6.518 7.008 1.00 52.40 83 SER A C 1
ATOM 481 O O . SER A 1 91 ? -3.414 -7.465 6.484 1.00 61.72 83 SER A O 1
ATOM 484 N N . ILE A 1 92 ? -3.811 -5.258 6.617 1.00 49.21 84 ILE A N 1
ATOM 485 C CA . ILE A 1 92 ? -2.889 -4.935 5.533 1.00 48.98 84 ILE A CA 1
ATOM 486 C C . ILE A 1 92 ? -1.445 -5.053 6.001 1.00 51.58 84 ILE A C 1
ATOM 487 O O . ILE A 1 92 ? -0.620 -5.700 5.353 1.00 60.80 84 ILE A O 1
ATOM 492 N N . ALA A 1 93 ? -1.122 -4.412 7.132 1.00 50.90 85 ALA A N 1
ATOM 493 C CA . ALA A 1 93 ? 0.258 -4.323 7.603 1.00 49.80 85 ALA A CA 1
ATOM 494 C C . ALA A 1 93 ? 0.790 -5.668 8.098 1.00 54.68 85 ALA A C 1
ATOM 495 O O . ALA A 1 93 ? 1.978 -5.968 7.919 1.00 55.11 85 ALA A O 1
ATOM 497 N N . LYS A 1 94 ? -0.045 -6.456 8.788 1.00 49.61 86 LYS A N 1
ATOM 498 C CA . LYS A 1 94 ? 0.418 -7.673 9.441 1.00 51.86 86 LYS A CA 1
ATOM 499 C C . LYS A 1 94 ? 0.127 -8.945 8.652 1.00 62.17 86 LYS A C 1
ATOM 500 O O . LYS A 1 94 ? 0.775 -9.965 8.909 1.00 79.27 86 LYS A O 1
ATOM 506 N N . VAL A 1 95 ? -0.864 -8.945 7.759 1.00 60.58 87 VAL A N 1
ATOM 507 C CA . VAL A 1 95 ? -1.221 -10.136 6.977 1.00 60.88 87 VAL A CA 1
ATOM 508 C C . VAL A 1 95 ? -0.939 -9.934 5.496 1.00 60.92 87 VAL A C 1
ATOM 509 O O . VAL A 1 95 ? -0.152 -10.676 4.892 1.00 65.94 87 VAL A O 1
ATOM 513 N N . ALA A 1 96 ? -1.566 -8.937 4.872 1.00 53.48 88 ALA A N 1
ATOM 514 C CA . ALA A 1 96 ? -1.455 -8.753 3.429 1.00 51.48 88 ALA A CA 1
ATOM 515 C C . ALA A 1 96 ? -0.006 -8.522 2.998 1.00 53.70 88 ALA A C 1
ATOM 516 O O . ALA A 1 96 ? 0.461 -9.099 2.009 1.00 58.87 88 ALA A O 1
ATOM 518 N N . PHE A 1 97 ? 0.711 -7.647 3.708 1.00 48.34 89 PHE A N 1
ATOM 519 C CA . PHE A 1 97 ? 2.091 -7.350 3.337 1.00 52.55 89 PHE A CA 1
ATOM 520 C C . PHE A 1 97 ? 2.997 -8.575 3.442 1.00 56.44 89 PHE A C 1
ATOM 521 O O . PHE A 1 97 ? 3.903 -8.752 2.619 1.00 53.27 89 PHE A O 1
ATOM 529 N N . LYS A 1 98 ? 2.781 -9.425 4.450 1.00 54.71 90 LYS A N 1
ATOM 530 C CA . LYS A 1 98 ? 3.606 -10.615 4.565 1.00 51.32 90 LYS A CA 1
ATOM 531 C C . LYS A 1 98 ? 3.270 -11.599 3.456 1.00 56.79 90 LYS A C 1
ATOM 532 O O . LYS A 1 98 ? 4.166 -12.106 2.770 1.00 59.94 90 LYS A O 1
ATOM 534 N N . MET A 1 99 ? 1.978 -11.769 3.185 1.00 58.91 91 MET A N 1
ATOM 535 C CA . MET A 1 99 ? 1.512 -12.773 2.235 1.00 67.26 91 MET A CA 1
ATOM 536 C C . MET A 1 99 ? 1.967 -12.473 0.812 1.00 61.27 91 MET A C 1
ATOM 537 O O . MET A 1 99 ? 2.371 -13.381 0.078 1.00 62.79 91 MET A O 1
ATOM 542 N N . PHE A 1 100 ? 1.907 -11.216 0.399 1.00 57.72 92 PHE A N 1
ATOM 543 C CA . PHE A 1 100 ? 2.170 -10.876 -0.990 1.00 57.11 92 PHE A CA 1
ATOM 544 C C . PHE A 1 100 ? 3.592 -10.404 -1.243 1.00 56.18 92 PHE A C 1
ATOM 545 O O . PHE A 1 100 ? 4.096 -10.577 -2.357 1.00 57.20 92 PHE A O 1
ATOM 553 N N . LEU A 1 101 ? 4.225 -9.763 -0.258 1.00 54.37 93 LEU A N 1
ATOM 554 C CA . LEU A 1 101 ? 5.559 -9.208 -0.419 1.00 59.50 93 LEU A CA 1
ATOM 555 C C . LEU A 1 101 ? 6.583 -9.750 0.570 1.00 61.39 93 LEU A C 1
ATOM 556 O O . LEU A 1 101 ? 7.752 -9.357 0.498 1.00 64.34 93 LEU A O 1
ATOM 561 N N . GLY A 1 102 ? 6.180 -10.583 1.522 1.00 61.25 94 GLY A N 1
ATOM 562 C CA . GLY A 1 102 ? 7.109 -11.037 2.541 1.00 58.93 94 GLY A CA 1
ATOM 563 C C . GLY A 1 102 ? 7.619 -9.964 3.477 1.00 57.74 94 GLY A C 1
ATOM 564 O O . GLY A 1 102 ? 8.628 -10.171 4.147 1.00 72.19 94 GLY A O 1
ATOM 565 N N . ILE A 1 103 ? 6.931 -8.846 3.565 1.00 55.28 95 ILE A N 1
ATOM 566 C CA . ILE A 1 103 ? 7.330 -7.676 4.343 1.00 59.51 95 ILE A CA 1
ATOM 567 C C . ILE A 1 103 ? 6.602 -7.722 5.674 1.00 56.93 95 ILE A C 1
ATOM 568 O O . ILE A 1 103 ? 5.431 -8.130 5.737 1.00 58.51 95 ILE A O 1
ATOM 573 N N . ASN A 1 104 ? 7.284 -7.313 6.738 1.00 62.73 96 ASN A N 1
ATOM 574 C CA . ASN A 1 104 ? 6.642 -6.997 8.008 1.00 63.96 96 ASN A CA 1
ATOM 575 C C . ASN A 1 104 ? 6.423 -5.494 8.080 1.00 55.97 96 ASN A C 1
ATOM 576 O O . ASN A 1 104 ? 7.382 -4.721 7.986 1.00 61.24 96 ASN A O 1
ATOM 581 N N . ALA A 1 105 ? 5.185 -5.078 8.285 1.00 51.63 97 ALA A N 1
ATOM 582 C CA . ALA A 1 105 ? 4.892 -3.659 8.381 1.00 53.11 97 ALA A CA 1
ATOM 583 C C . ALA A 1 105 ? 4.264 -3.345 9.736 1.00 52.79 97 ALA A C 1
ATOM 584 O O . ALA A 1 105 ? 3.780 -4.231 10.453 1.00 50.11 97 ALA A O 1
ATOM 586 N N . ASN A 1 106 ? 4.287 -2.063 10.083 1.00 45.47 98 ASN A N 1
ATOM 587 C CA . ASN A 1 106 ? 3.697 -1.589 11.318 1.00 47.52 98 ASN A CA 1
ATOM 588 C C . ASN A 1 106 ? 2.733 -0.453 11.005 1.00 56.98 98 ASN A C 1
ATOM 589 O O . ASN A 1 106 ? 2.815 0.198 9.954 1.00 56.37 98 ASN A O 1
ATOM 594 N N . VAL A 1 107 ? 1.805 -0.226 11.931 1.00 55.31 99 VAL A N 1
ATOM 595 C CA . VAL A 1 107 ? 0.830 0.851 11.829 1.00 56.65 99 VAL A CA 1
ATOM 596 C C . VAL A 1 107 ? 1.213 1.948 12.814 1.00 58.75 99 VAL A C 1
ATOM 597 O O . VAL A 1 107 ? 1.483 1.668 13.986 1.00 65.03 99 VAL A O 1
ATOM 601 N N . THR A 1 108 ? 1.214 3.193 12.347 1.00 54.80 100 THR A N 1
ATOM 602 C CA . THR A 1 108 ? 1.545 4.351 13.170 1.00 54.66 100 THR A CA 1
ATOM 603 C C . THR A 1 108 ? 0.759 5.561 12.666 1.00 54.65 100 THR A C 1
ATOM 604 O O . THR A 1 108 ? -0.011 5.472 11.705 1.00 52.30 100 THR A O 1
ATOM 608 N N . ASN A 1 109 ? 0.939 6.689 13.363 1.00 57.82 101 ASN A N 1
ATOM 609 C CA . ASN A 1 109 ? 0.423 8.004 12.967 1.00 60.76 101 ASN A CA 1
ATOM 610 C C . ASN A 1 109 ? -1.091 7.997 12.735 1.00 61.65 101 ASN A C 1
ATOM 611 O O . ASN A 1 109 ? -1.599 8.540 11.754 1.00 60.71 101 ASN A O 1
ATOM 616 N N . TRP A 1 110 ? -1.822 7.400 13.665 1.00 63.30 102 TRP A N 1
ATOM 617 C CA . TRP A 1 110 ? -3.276 7.445 13.591 1.00 57.67 102 TRP A CA 1
ATOM 618 C C . TRP A 1 110 ? -3.790 8.874 13.697 1.00 55.55 102 TRP A C 1
ATOM 619 O O . TRP A 1 110 ? -3.239 9.703 14.424 1.00 62.67 102 TRP A O 1
ATOM 630 N N . SER A 1 111 ? -4.838 9.174 12.947 1.00 58.13 103 SER A N 1
ATOM 631 C CA . SER A 1 111 ? -5.513 10.440 13.172 1.00 54.29 103 SER A CA 1
ATOM 632 C C . SER A 1 111 ? -6.470 10.288 14.348 1.00 58.09 103 SER A C 1
ATOM 633 O O . SER A 1 111 ? -6.874 9.176 14.707 1.00 61.99 103 SER A O 1
ATOM 636 N N . LYS A 1 112 ? -6.831 11.425 14.955 1.00 54.57 104 LYS A N 1
ATOM 637 C CA . LYS A 1 112 ? -7.697 11.378 16.128 1.00 58.71 104 LYS A CA 1
ATOM 638 C C . LYS A 1 112 ? -9.024 10.704 15.796 1.00 63.35 104 LYS A C 1
ATOM 639 O O . LYS A 1 112 ? -9.507 9.869 16.564 1.00 65.35 104 LYS A O 1
ATOM 641 N N . ASP A 1 113 ? -9.608 11.022 14.634 1.00 64.18 105 ASP A N 1
ATOM 642 C CA . ASP A 1 113 ? -10.882 10.422 14.248 1.00 65.88 105 ASP A CA 1
ATOM 643 C C . ASP A 1 113 ? -10.716 9.039 13.624 1.00 63.72 105 ASP A C 1
ATOM 644 O O . ASP A 1 113 ? -11.707 8.459 13.166 1.00 60.19 105 ASP A O 1
ATOM 649 N N . GLN A 1 114 ? -9.493 8.506 13.589 1.00 64.77 106 GLN A N 1
ATOM 650 C CA . GLN A 1 114 ? -9.214 7.166 13.061 1.00 62.60 106 GLN A CA 1
ATOM 651 C C . GLN A 1 114 ? -9.650 7.009 11.606 1.00 56.02 106 GLN A C 1
ATOM 652 O O . GLN A 1 114 ? -9.958 5.901 11.167 1.00 56.61 106 GLN A O 1
ATOM 658 N N . THR A 1 115 ? -9.668 8.095 10.833 1.00 54.19 107 THR A N 1
ATOM 659 C CA . THR A 1 115 ? -9.936 7.993 9.404 1.00 53.77 107 THR A CA 1
ATOM 660 C C . THR A 1 115 ? -8.660 7.975 8.588 1.00 55.44 107 THR A C 1
ATOM 661 O O . THR A 1 115 ? -8.728 7.930 7.354 1.00 57.49 107 THR A O 1
ATOM 665 N N . GLU A 1 116 ? -7.505 8.071 9.246 1.00 56.44 108 GLU A N 1
ATOM 666 C CA . GLU A 1 116 ? -6.209 8.033 8.586 1.00 57.20 108 GLU A CA 1
ATOM 667 C C . GLU A 1 116 ? -5.218 7.262 9.436 1.00 54.29 108 GLU A C 1
ATOM 668 O O . GLU A 1 116 ? -5.184 7.400 10.667 1.00 51.62 108 GLU A O 1
ATOM 674 N N . TYR A 1 117 ? -4.385 6.481 8.759 1.00 49.85 109 TYR A N 1
ATOM 675 C CA . TYR A 1 117 ? -3.263 5.834 9.408 1.00 52.00 109 TYR A CA 1
ATOM 676 C C . TYR A 1 117 ? -2.142 5.694 8.396 1.00 51.98 109 TYR A C 1
ATOM 677 O O . TYR A 1 117 ? -2.347 5.853 7.186 1.00 49.83 109 TYR A O 1
ATOM 686 N N . SER A 1 118 ? -0.945 5.410 8.913 1.00 52.28 110 SER A N 1
ATOM 687 C CA . SER A 1 118 ? 0.221 5.149 8.084 1.00 47.39 110 SER A CA 1
ATOM 688 C C . SER A 1 118 ? 0.704 3.717 8.290 1.00 53.00 110 SER A C 1
ATOM 689 O O . SER A 1 118 ? 0.594 3.152 9.383 1.00 52.45 110 SER A O 1
ATOM 692 N N . ILE A 1 119 ? 1.235 3.145 7.212 1.00 54.06 111 ILE A N 1
ATOM 693 C CA . ILE A 1 119 ? 1.863 1.830 7.195 1.00 47.01 111 ILE A CA 1
ATOM 694 C C . ILE A 1 119 ? 3.345 2.066 6.929 1.00 51.31 111 ILE A C 1
ATOM 695 O O . ILE A 1 119 ? 3.713 2.550 5.850 1.00 51.10 111 ILE A O 1
ATOM 700 N N . VAL A 1 120 ? 4.199 1.743 7.900 1.00 47.72 112 VAL A N 1
ATOM 701 C CA . VAL A 1 120 ? 5.637 1.968 7.785 1.00 56.51 112 VAL A CA 1
ATOM 702 C C . VAL A 1 120 ? 6.362 0.628 7.762 1.00 57.00 112 VAL A C 1
ATOM 703 O O . VAL A 1 120 ? 5.951 -0.320 8.442 1.00 56.19 112 VAL A O 1
ATOM 707 N N . PHE A 1 121 ? 7.423 0.544 6.948 1.00 48.96 113 PHE A N 1
ATOM 708 C CA . PHE A 1 121 ? 8.218 -0.671 6.808 1.00 51.84 113 PHE A CA 1
ATOM 709 C C . PHE A 1 121 ? 9.621 -0.308 6.311 1.00 55.11 113 PHE A C 1
ATOM 710 O O . PHE A 1 121 ? 9.783 0.630 5.529 1.00 58.43 113 PHE A O 1
ATOM 718 N N . ASP A 1 122 ? 10.636 -1.024 6.799 1.00 56.07 114 ASP A N 1
ATOM 719 C CA . ASP A 1 122 ? 12.028 -0.725 6.466 1.00 49.29 114 ASP A CA 1
ATOM 720 C C . ASP A 1 122 ? 12.591 -1.559 5.317 1.00 55.66 114 ASP A C 1
ATOM 721 O O . ASP A 1 122 ? 13.751 -1.341 4.935 1.00 57.44 114 ASP A O 1
ATOM 726 N N . GLU A 1 123 ? 11.868 -2.578 4.843 1.00 47.64 115 GLU A N 1
ATOM 727 C CA . GLU A 1 123 ? 12.327 -3.426 3.748 1.00 48.44 115 GLU A CA 1
ATOM 728 C C . GLU A 1 123 ? 11.251 -3.535 2.668 1.00 47.34 115 GLU A C 1
ATOM 729 O O . GLU A 1 123 ? 10.053 -3.487 2.954 1.00 52.51 115 GLU A O 1
ATOM 731 N N . ASN A 1 124 ? 11.682 -3.670 1.413 1.00 52.04 116 ASN A N 1
ATOM 732 C CA . ASN A 1 124 ? 10.768 -3.804 0.277 1.00 46.95 116 ASN A CA 1
ATOM 733 C C . ASN A 1 124 ? 11.424 -4.587 -0.857 1.00 50.46 116 ASN A C 1
ATOM 734 O O . ASN A 1 124 ? 12.266 -4.027 -1.571 1.00 53.57 116 ASN A O 1
ATOM 739 N N . PRO A 1 125 ? 11.009 -5.829 -1.127 1.00 50.40 117 PRO A N 1
ATOM 740 C CA . PRO A 1 125 ? 11.699 -6.613 -2.171 1.00 60.23 117 PRO A CA 1
ATOM 741 C C . PRO A 1 125 ? 11.629 -5.999 -3.562 1.00 53.31 117 PRO A C 1
ATOM 742 O O . PRO A 1 125 ? 12.527 -6.250 -4.373 1.00 54.64 117 PRO A O 1
ATOM 746 N N . LEU A 1 126 ? 10.613 -5.182 -3.858 1.00 49.10 118 LEU A N 1
ATOM 747 C CA . LEU A 1 126 ? 10.565 -4.513 -5.160 1.00 52.62 118 LEU A CA 1
ATOM 748 C C . LEU A 1 126 ? 11.718 -3.532 -5.326 1.00 55.13 118 LEU A C 1
ATOM 749 O O . LEU A 1 126 ? 12.140 -3.253 -6.455 1.00 53.89 118 LEU A O 1
ATOM 754 N N . ASN A 1 127 ? 12.236 -2.996 -4.217 1.00 59.26 119 ASN A N 1
ATOM 755 C CA . ASN A 1 127 ? 13.308 -2.010 -4.275 1.00 59.10 119 ASN A CA 1
ATOM 756 C C . ASN A 1 127 ? 14.686 -2.624 -4.498 1.00 65.45 119 ASN A C 1
ATOM 757 O O . ASN A 1 127 ? 15.634 -1.871 -4.750 1.00 73.64 119 ASN A O 1
ATOM 762 N N . ASP A 1 128 ? 14.823 -3.951 -4.409 1.00 74.64 120 ASP A N 1
ATOM 763 C CA . ASP A 1 128 ? 16.136 -4.589 -4.485 1.00 74.03 120 ASP A CA 1
ATOM 764 C C . ASP A 1 128 ? 16.871 -4.220 -5.771 1.00 73.26 120 ASP A C 1
ATOM 765 O O . ASP A 1 128 ? 16.311 -4.286 -6.867 1.00 73.06 120 ASP A O 1
ATOM 770 N N . PHE A 1 129 ? 18.125 -3.791 -5.615 1.00 77.55 121 PHE A N 1
ATOM 771 C CA . PHE A 1 129 ? 19.059 -3.489 -6.698 1.00 73.68 121 PHE A CA 1
ATOM 772 C C . PHE A 1 129 ? 18.608 -2.329 -7.575 1.00 72.69 121 PHE A C 1
ATOM 773 O O . PHE A 1 129 ? 19.165 -2.122 -8.660 1.00 75.35 121 PHE A O 1
ATOM 781 N N . VAL A 1 130 ? 17.650 -1.528 -7.114 1.00 65.76 122 VAL A N 1
ATOM 782 C CA . VAL A 1 130 ? 17.101 -0.423 -7.895 1.00 63.05 122 VAL A CA 1
ATOM 783 C C . VAL A 1 130 ? 17.801 0.864 -7.481 1.00 65.81 122 VAL A C 1
ATOM 784 O O . VAL A 1 130 ? 18.056 1.090 -6.292 1.00 65.07 122 VAL A O 1
ATOM 788 N N . GLU A 1 131 ? 18.192 1.665 -8.474 1.00 68.55 123 GLU A N 1
ATOM 789 C CA . GLU A 1 131 ? 18.822 2.965 -8.263 1.00 74.37 123 GLU A CA 1
ATOM 790 C C . GLU A 1 131 ? 18.166 3.960 -9.210 1.00 70.66 123 GLU A C 1
ATOM 791 O O . GLU A 1 131 ? 18.144 3.740 -10.425 1.00 66.85 123 GLU A O 1
ATOM 793 N N . LEU A 1 132 ? 17.568 5.004 -8.656 1.00 73.35 124 LEU A N 1
ATOM 794 C CA . LEU A 1 132 ? 16.929 5.997 -9.516 1.00 74.87 124 LEU A CA 1
ATOM 795 C C . LEU A 1 132 ? 17.939 7.061 -9.949 1.00 78.69 124 LEU A C 1
ATOM 796 O O . LEU A 1 132 ? 18.743 7.525 -9.127 1.00 75.87 124 LEU A O 1
ATOM 801 N N . PRO A 1 133 ? 17.926 7.471 -11.220 1.00 76.65 125 PRO A N 1
ATOM 802 C CA . PRO A 1 133 ? 18.769 8.604 -11.628 1.00 74.70 125 PRO A CA 1
ATOM 803 C C . PRO A 1 133 ? 18.379 9.853 -10.846 1.00 80.47 125 PRO A C 1
ATOM 804 O O . PRO A 1 133 ? 17.252 9.981 -10.358 1.00 83.09 125 PRO A O 1
ATOM 808 N N . GLU A 1 134 ? 19.339 10.763 -10.701 1.00 86.57 126 GLU A N 1
ATOM 809 C CA . GLU A 1 134 ? 19.128 11.956 -9.883 1.00 94.18 126 GLU A CA 1
ATOM 810 C C . GLU A 1 134 ? 17.895 12.769 -10.276 1.00 98.39 126 GLU A C 1
ATOM 811 O O . GLU A 1 134 ? 17.127 13.144 -9.375 1.00 93.18 126 GLU A O 1
ATOM 813 N N . PRO A 1 135 ? 17.627 13.060 -11.557 1.00 102.83 127 PRO A N 1
ATOM 814 C CA . PRO A 1 135 ? 16.414 13.839 -11.871 1.00 103.73 127 PRO A CA 1
ATOM 815 C C . PRO A 1 135 ? 15.124 13.144 -11.475 1.00 91.20 127 PRO A C 1
ATOM 816 O O . PRO A 1 135 ? 14.154 13.815 -11.092 1.00 92.06 127 PRO A O 1
ATOM 820 N N . ILE A 1 136 ? 15.087 11.814 -11.562 1.00 79.92 128 ILE A N 1
ATOM 821 C CA . ILE A 1 136 ? 13.898 11.069 -11.159 1.00 71.87 128 ILE A CA 1
ATOM 822 C C . ILE A 1 136 ? 13.705 11.134 -9.642 1.00 65.96 128 ILE A C 1
ATOM 823 O O . ILE A 1 136 ? 12.574 11.216 -9.150 1.00 63.41 128 ILE A O 1
ATOM 828 N N . LYS A 1 137 ? 14.802 11.065 -8.879 1.00 67.46 129 LYS A N 1
ATOM 829 C CA . LYS A 1 137 ? 14.727 11.223 -7.427 1.00 63.45 129 LYS A CA 1
ATOM 830 C C . LYS A 1 137 ? 14.232 12.608 -7.038 1.00 66.98 129 LYS A C 1
ATOM 831 O O . LYS A 1 137 ? 13.375 12.744 -6.156 1.00 73.32 129 LYS A O 1
ATOM 837 N N . GLN A 1 138 ? 14.765 13.654 -7.676 1.00 71.26 130 GLN A N 1
ATOM 838 C CA . GLN A 1 138 ? 14.371 15.014 -7.314 1.00 73.53 130 GLN A CA 1
ATOM 839 C C . GLN A 1 138 ? 12.899 15.260 -7.630 1.00 73.30 130 GLN A C 1
ATOM 840 O O . GLN A 1 138 ? 12.210 15.965 -6.884 1.00 76.78 130 GLN A O 1
ATOM 842 N N . LYS A 1 139 ? 12.394 14.669 -8.715 1.00 72.25 131 LYS A N 1
ATOM 843 C CA . LYS A 1 139 ? 10.981 14.761 -9.080 1.00 72.71 131 LYS A CA 1
ATOM 844 C C . LYS A 1 139 ? 10.087 13.787 -8.300 1.00 71.70 131 LYS A C 1
ATOM 845 O O . LYS A 1 139 ? 8.878 13.746 -8.552 1.00 71.98 131 LYS A O 1
ATOM 847 N N . ARG A 1 140 ? 10.656 12.989 -7.391 1.00 71.53 132 ARG A N 1
ATOM 848 C CA . ARG A 1 140 ? 9.936 12.089 -6.475 1.00 65.27 132 ARG A CA 1
ATOM 849 C C . ARG A 1 140 ? 9.030 11.083 -7.195 1.00 58.79 132 ARG A C 1
ATOM 850 O O . ARG A 1 140 ? 7.831 10.977 -6.940 1.00 59.59 132 ARG A O 1
ATOM 858 N N . LEU A 1 141 ? 9.636 10.300 -8.069 1.00 56.37 133 LEU A N 1
ATOM 859 C CA . LEU A 1 141 ? 8.975 9.076 -8.476 1.00 53.90 133 LEU A CA 1
ATOM 860 C C . LEU A 1 141 ? 8.761 8.195 -7.252 1.00 56.60 133 LEU A C 1
ATOM 861 O O . LEU A 1 141 ? 9.657 8.040 -6.411 1.00 51.21 133 LEU A O 1
ATOM 866 N N . TYR A 1 142 ? 7.563 7.619 -7.145 1.00 43.22 134 TYR A N 1
ATOM 867 C CA . TYR A 1 142 ? 7.295 6.615 -6.112 1.00 45.17 134 TYR A CA 1
ATOM 868 C C . TYR A 1 142 ? 7.323 5.264 -6.809 1.00 48.56 134 TYR A C 1
ATOM 869 O O . TYR A 1 142 ? 6.306 4.762 -7.317 1.00 48.79 134 TYR A O 1
ATOM 878 N N . TYR A 1 143 ? 8.524 4.685 -6.831 1.00 44.40 135 TYR A N 1
ATOM 879 C CA . TYR A 1 143 ? 8.798 3.473 -7.597 1.00 39.41 135 TYR A CA 1
ATOM 880 C C . TYR A 1 143 ? 7.754 2.388 -7.386 1.00 43.92 135 TYR A C 1
ATOM 881 O O . TYR A 1 143 ? 7.370 1.697 -8.337 1.00 49.92 135 TYR A O 1
ATOM 890 N N . SER A 1 144 ? 7.296 2.209 -6.150 1.00 48.40 136 SER A N 1
ATOM 891 C CA . SER A 1 144 ? 6.357 1.145 -5.802 1.00 51.71 136 SER A CA 1
ATOM 892 C C . SER A 1 144 ? 4.924 1.650 -5.676 1.00 48.49 136 SER A C 1
ATOM 893 O O . SER A 1 144 ? 4.127 1.059 -4.939 1.00 45.91 136 SER A O 1
ATOM 896 N N . ASN A 1 145 ? 4.570 2.710 -6.408 1.00 39.49 137 ASN A N 1
ATOM 897 C CA . ASN A 1 145 ? 3.260 3.326 -6.225 1.00 41.21 137 ASN A CA 1
ATOM 898 C C . ASN A 1 145 ? 2.119 2.350 -6.508 1.00 46.33 137 ASN A C 1
ATOM 899 O O . ASN A 1 145 ? 1.000 2.568 -6.029 1.00 41.94 137 ASN A O 1
ATOM 904 N N . ILE A 1 146 ? 2.389 1.263 -7.242 1.00 45.25 138 ILE A N 1
ATOM 905 C CA . ILE A 1 146 ? 1.367 0.260 -7.519 1.00 43.15 138 ILE A CA 1
ATOM 906 C C . ILE A 1 146 ? 0.720 -0.250 -6.238 1.00 39.62 138 ILE A C 1
ATOM 907 O O . ILE A 1 146 ? -0.482 -0.567 -6.222 1.00 40.21 138 ILE A O 1
ATOM 912 N N . ILE A 1 147 ? 1.479 -0.279 -5.136 1.00 35.81 139 ILE A N 1
ATOM 913 C CA . ILE A 1 147 ? 0.943 -0.771 -3.867 1.00 40.23 139 ILE A CA 1
ATOM 914 C C . ILE A 1 147 ? -0.242 0.079 -3.423 1.00 41.02 139 ILE A C 1
ATOM 915 O O . ILE A 1 147 ? -1.239 -0.438 -2.913 1.00 49.55 139 ILE A O 1
ATOM 920 N N . CYS A 1 148 ? -0.150 1.392 -3.609 1.00 39.72 140 CYS A N 1
ATOM 921 C CA . CYS A 1 148 ? -1.241 2.272 -3.218 1.00 41.03 140 CYS A CA 1
ATOM 922 C C . CYS A 1 148 ? -2.511 1.935 -3.977 1.00 43.02 140 CYS A C 1
ATOM 923 O O . CYS A 1 148 ? -3.601 1.899 -3.391 1.00 47.69 140 CYS A O 1
ATOM 926 N N . GLY A 1 149 ? -2.391 1.647 -5.274 1.00 40.62 141 GLY A N 1
ATOM 927 C CA . GLY A 1 149 ? -3.568 1.267 -6.045 1.00 38.02 141 GLY A CA 1
ATOM 928 C C . GLY A 1 149 ? -4.172 -0.050 -5.587 1.00 37.74 141 GLY A C 1
ATOM 929 O O . GLY A 1 149 ? -5.392 -0.181 -5.484 1.00 44.83 141 GLY A O 1
ATOM 930 N N . VAL A 1 150 ? -3.328 -1.040 -5.291 1.00 36.68 142 VAL A N 1
ATOM 931 C CA . VAL A 1 150 ? -3.834 -2.325 -4.811 1.00 44.48 142 VAL A CA 1
ATOM 932 C C . VAL A 1 150 ? -4.662 -2.155 -3.549 1.00 45.70 142 VAL A C 1
ATOM 933 O O . VAL A 1 150 ? -5.683 -2.828 -3.366 1.00 43.64 142 VAL A O 1
ATOM 937 N N . ILE A 1 151 ? -4.202 -1.299 -2.639 1.00 47.19 143 ILE A N 1
ATOM 938 C CA . ILE A 1 151 ? -4.932 -1.059 -1.400 1.00 45.22 143 ILE A CA 1
ATOM 939 C C . ILE A 1 151 ? -6.284 -0.429 -1.696 1.00 40.65 143 ILE A C 1
ATOM 940 O O . ILE A 1 151 ? -7.311 -0.826 -1.129 1.00 48.57 143 ILE A O 1
ATOM 945 N N . ARG A 1 152 ? -6.301 0.580 -2.573 1.00 38.07 144 ARG A N 1
ATOM 946 C CA . ARG A 1 152 ? -7.544 1.279 -2.895 1.00 41.27 144 ARG A CA 1
ATOM 947 C C . ARG A 1 152 ? -8.541 0.353 -3.578 1.00 45.42 144 ARG A C 1
ATOM 948 O O . ARG A 1 152 ? -9.735 0.358 -3.243 1.00 38.91 144 ARG A O 1
ATOM 956 N N . GLY A 1 153 ? -8.067 -0.443 -4.543 1.00 45.82 145 GLY A N 1
ATOM 957 C CA . GLY A 1 153 ? -8.952 -1.356 -5.245 1.00 37.13 145 GLY A CA 1
ATOM 958 C C . GLY A 1 153 ? -9.420 -2.493 -4.362 1.00 47.41 145 GLY A C 1
ATOM 959 O O . GLY A 1 153 ? -10.564 -2.957 -4.473 1.00 50.22 145 GLY A O 1
ATOM 960 N N . ALA A 1 154 ? -8.535 -3.002 -3.508 1.00 41.88 146 ALA A N 1
ATOM 961 C CA . ALA A 1 154 ? -8.972 -4.070 -2.620 1.00 44.08 146 ALA A CA 1
ATOM 962 C C . ALA A 1 154 ? -10.014 -3.553 -1.650 1.00 41.33 146 ALA A C 1
ATOM 963 O O . ALA A 1 154 ? -11.056 -4.184 -1.463 1.00 47.79 146 ALA A O 1
ATOM 965 N N . LEU A 1 155 ? -9.768 -2.381 -1.046 1.00 39.60 147 LEU A N 1
ATOM 966 C CA . LEU A 1 155 ? -10.699 -1.889 -0.029 1.00 43.95 147 LEU A CA 1
ATOM 967 C C . LEU A 1 155 ? -12.036 -1.466 -0.628 1.00 51.93 147 LEU A C 1
ATOM 968 O O . LEU A 1 155 ? -13.063 -1.518 0.063 1.00 51.80 147 LEU A O 1
ATOM 973 N N . GLU A 1 156 ? -12.055 -1.048 -1.898 1.00 48.19 148 GLU A N 1
ATOM 974 C CA . GLU A 1 156 ? -13.338 -0.768 -2.527 1.00 44.73 148 GLU A CA 1
ATOM 975 C C . GLU A 1 156 ? -14.214 -2.014 -2.525 1.00 48.50 148 GLU A C 1
ATOM 976 O O . GLU A 1 156 ? -15.436 -1.924 -2.356 1.00 47.70 148 GLU A O 1
ATOM 982 N N . MET A 1 157 ? -13.602 -3.189 -2.681 1.00 45.30 149 MET A N 1
ATOM 983 C CA . MET A 1 157 ? -14.350 -4.436 -2.732 1.00 48.03 149 MET A CA 1
ATOM 984 C C . MET A 1 157 ? -14.963 -4.819 -1.393 1.00 50.33 149 MET A C 1
ATOM 985 O O . MET A 1 157 ? -15.853 -5.669 -1.373 1.00 54.03 149 MET A O 1
ATOM 990 N N . VAL A 1 158 ? -14.457 -4.292 -0.275 1.00 45.95 150 VAL A N 1
ATOM 991 C CA . VAL A 1 158 ? -15.153 -4.427 1.007 1.00 45.07 150 VAL A CA 1
ATOM 992 C C . VAL A 1 158 ? -15.846 -3.120 1.363 1.00 57.48 150 VAL A C 1
ATOM 993 O O . VAL A 1 158 ? -15.972 -2.783 2.548 1.00 60.77 150 VAL A O 1
ATOM 997 N N . LEU A 1 159 ? -16.268 -2.364 0.333 1.00 57.63 151 LEU A N 1
ATOM 998 C CA . LEU A 1 159 ? -17.207 -1.244 0.471 1.00 54.67 151 LEU A CA 1
ATOM 999 C C . LEU A 1 159 ? -16.617 -0.057 1.238 1.00 53.00 151 LEU A C 1
ATOM 1000 O O . LEU A 1 159 ? -17.322 0.625 1.984 1.00 56.02 151 LEU A O 1
ATOM 1005 N N . MET A 1 160 ? -15.326 0.195 1.056 1.00 49.37 152 MET A N 1
ATOM 1006 C CA . MET A 1 160 ? -14.648 1.363 1.613 1.00 48.24 152 MET A CA 1
ATOM 1007 C C . MET A 1 160 ? -13.945 2.074 0.470 1.00 50.83 152 MET A C 1
ATOM 1008 O O . MET A 1 160 ? -13.139 1.461 -0.239 1.00 47.61 152 MET A O 1
ATOM 1013 N N . ARG A 1 161 ? -14.297 3.339 0.255 1.00 46.02 153 ARG A N 1
ATOM 1014 C CA . ARG A 1 161 ? -13.608 4.189 -0.698 1.00 40.55 153 ARG A CA 1
ATOM 1015 C C . ARG A 1 161 ? -12.501 4.942 0.040 1.00 46.02 153 ARG A C 1
ATOM 1016 O O . ARG A 1 161 ? -12.779 5.733 0.947 1.00 48.87 153 ARG A O 1
ATOM 1024 N N . VAL A 1 162 ? -11.246 4.671 -0.327 1.00 42.47 154 VAL A N 1
ATOM 1025 C CA . VAL A 1 162 ? -10.099 5.247 0.358 1.00 44.43 154 VAL A CA 1
ATOM 1026 C C . VAL A 1 162 ? -9.198 5.965 -0.641 1.00 48.06 154 VAL A C 1
ATOM 1027 O O . VAL A 1 162 ? -9.227 5.722 -1.848 1.00 47.73 154 VAL A O 1
ATOM 1031 N N . GLU A 1 163 ? -8.399 6.876 -0.105 1.00 46.49 155 GLU A N 1
ATOM 1032 C CA . GLU A 1 163 ? -7.269 7.468 -0.793 1.00 47.18 155 GLU A CA 1
ATOM 1033 C C . GLU A 1 163 ? -6.004 6.934 -0.135 1.00 42.26 155 GLU A C 1
ATOM 1034 O O . GLU A 1 163 ? -5.921 6.822 1.090 1.00 47.39 155 GLU A O 1
ATOM 1040 N N . CYS A 1 164 ? -5.033 6.584 -0.955 1.00 45.28 156 CYS A N 1
ATOM 1041 C CA . CYS A 1 164 ? -3.826 5.933 -0.483 1.00 53.18 156 CYS A CA 1
ATOM 1042 C C . CYS A 1 164 ? -2.623 6.476 -1.250 1.00 52.31 156 CYS A C 1
ATOM 1043 O O . CYS A 1 164 ? -2.575 6.373 -2.481 1.00 46.36 156 CYS A O 1
ATOM 1046 N N . GLU A 1 165 ? -1.680 7.108 -0.547 1.00 48.97 157 GLU A N 1
ATOM 1047 C CA . GLU A 1 165 ? -0.519 7.675 -1.220 1.00 52.17 157 GLU A CA 1
ATOM 1048 C C . GLU A 1 165 ? 0.755 7.475 -0.411 1.00 53.02 157 GLU A C 1
ATOM 1049 O O . GLU A 1 165 ? 0.744 7.471 0.832 1.00 49.57 157 GLU A O 1
ATOM 1055 N N . TYR A 1 166 ? 1.863 7.369 -1.156 1.00 44.74 158 TYR A N 1
ATOM 1056 C CA . TYR A 1 166 ? 3.200 7.254 -0.586 1.00 47.62 158 TYR A CA 1
ATOM 1057 C C . TYR A 1 166 ? 3.659 8.580 -0.006 1.00 50.68 158 TYR A C 1
ATOM 1058 O O . TYR A 1 166 ? 3.400 9.654 -0.562 1.00 55.05 158 TYR A O 1
ATOM 1067 N N . LYS A 1 167 ? 4.314 8.510 1.133 1.00 51.94 159 LYS A N 1
ATOM 1068 C CA . LYS A 1 167 ? 4.925 9.688 1.718 1.00 47.67 159 LYS A CA 1
ATOM 1069 C C . LYS A 1 167 ? 6.429 9.566 1.858 1.00 46.82 159 LYS A C 1
ATOM 1070 O O . LYS A 1 167 ? 7.134 10.564 1.694 1.00 50.43 159 LYS A O 1
ATOM 1076 N N . LYS A 1 168 ? 6.948 8.374 2.131 1.00 52.59 160 LYS A N 1
ATOM 1077 C CA . LYS A 1 168 ? 8.380 8.204 2.321 1.00 57.14 160 LYS A CA 1
ATOM 1078 C C . LYS A 1 168 ? 8.825 6.927 1.638 1.00 54.41 160 LYS A C 1
ATOM 1079 O O . LYS A 1 168 ? 8.119 5.914 1.697 1.00 51.19 160 LYS A O 1
ATOM 1085 N N . CYS A 1 169 ? 9.993 6.985 0.977 1.00 54.61 161 CYS A N 1
ATOM 1086 C CA . CYS A 1 169 ? 10.583 5.814 0.296 1.00 56.36 161 CYS A CA 1
ATOM 1087 C C . CYS A 1 169 ? 12.095 5.936 0.379 1.00 60.13 161 CYS A C 1
ATOM 1088 O O . CYS A 1 169 ? 12.644 6.975 -0.026 1.00 64.75 161 CYS A O 1
ATOM 1091 N N . PRO A 1 170 ? 12.782 4.896 0.858 1.00 58.84 162 PRO A N 1
ATOM 1092 C CA . PRO A 1 170 ? 14.246 4.973 0.977 1.00 62.00 162 PRO A CA 1
ATOM 1093 C C . PRO A 1 170 ? 14.962 5.178 -0.349 1.00 62.98 162 PRO A C 1
ATOM 1094 O O . PRO A 1 170 ? 16.084 5.702 -0.355 1.00 66.64 162 PRO A O 1
ATOM 1098 N N . LEU A 1 171 ? 14.365 4.790 -1.474 1.00 58.69 163 LEU A N 1
ATOM 1099 C CA . LEU A 1 171 ? 14.989 5.100 -2.756 1.00 59.96 163 LEU A CA 1
ATOM 1100 C C . LEU A 1 171 ? 15.109 6.600 -2.968 1.00 60.76 163 LEU A C 1
ATOM 1101 O O . LEU A 1 171 ? 15.894 7.038 -3.814 1.00 60.34 163 LEU A O 1
ATOM 1106 N N . LEU A 1 172 ? 14.326 7.400 -2.252 1.00 57.52 164 LEU A N 1
ATOM 1107 C CA . LEU A 1 172 ? 14.439 8.849 -2.339 1.00 58.28 164 LEU A CA 1
ATOM 1108 C C . LEU A 1 172 ? 15.259 9.429 -1.189 1.00 64.08 164 LEU A C 1
ATOM 1109 O O . LEU A 1 172 ? 15.274 10.650 -0.995 1.00 69.24 164 LEU A O 1
ATOM 1114 N N . GLY A 1 173 ? 15.966 8.579 -0.447 1.00 60.23 165 GLY A N 1
ATOM 1115 C CA . GLY A 1 173 ? 16.798 9.007 0.654 1.00 56.32 165 GLY A CA 1
ATOM 1116 C C . GLY A 1 173 ? 16.101 9.053 1.997 1.00 63.45 165 GLY A C 1
ATOM 1117 O O . GLY A 1 173 ? 16.710 9.502 2.975 1.00 60.58 165 GLY A O 1
ATOM 1118 N N . ASP A 1 174 ? 14.857 8.584 2.083 1.00 61.66 166 ASP A N 1
ATOM 1119 C CA . ASP A 1 174 ? 14.127 8.575 3.341 1.00 65.72 166 ASP A CA 1
ATOM 1120 C C . ASP A 1 174 ? 14.596 7.415 4.210 1.00 71.83 166 ASP A C 1
ATOM 1121 O O . ASP A 1 174 ? 15.185 6.442 3.730 1.00 81.57 166 ASP A O 1
ATOM 1126 N N . ASP A 1 175 ? 14.353 7.544 5.515 1.00 65.71 167 ASP A N 1
ATOM 1127 C CA . ASP A 1 175 ? 14.832 6.543 6.463 1.00 72.31 167 ASP A CA 1
ATOM 1128 C C . ASP A 1 175 ? 13.998 5.264 6.439 1.00 65.50 167 ASP A C 1
ATOM 1129 O O . ASP A 1 175 ? 14.455 4.233 6.930 1.00 64.10 167 ASP A O 1
ATOM 1134 N N . GLN A 1 176 ? 12.776 5.307 5.932 1.00 64.39 168 GLN A N 1
ATOM 1135 C CA . GLN A 1 176 ? 11.959 4.107 5.842 1.00 58.43 168 GLN A CA 1
ATOM 1136 C C . GLN A 1 176 ? 10.903 4.366 4.785 1.00 57.00 168 GLN A C 1
ATOM 1137 O O . GLN A 1 176 ? 10.852 5.442 4.188 1.00 60.24 168 GLN A O 1
ATOM 1143 N N . SER A 1 177 ? 10.085 3.355 4.527 1.00 48.34 169 SER A N 1
ATOM 1144 C CA . SER A 1 177 ? 8.914 3.512 3.681 1.00 45.59 169 SER A CA 1
ATOM 1145 C C . SER A 1 177 ? 7.705 3.883 4.519 1.00 43.89 169 SER A C 1
ATOM 1146 O O . SER A 1 177 ? 7.521 3.365 5.622 1.00 57.21 169 SER A O 1
ATOM 1149 N N . GLU A 1 178 ? 6.880 4.789 3.993 1.00 50.90 170 GLU A N 1
ATOM 1150 C CA . GLU A 1 178 ? 5.602 5.116 4.622 1.00 44.75 170 GLU A CA 1
ATOM 1151 C C . GLU A 1 178 ? 4.524 5.325 3.571 1.00 44.61 170 GLU A C 1
ATOM 1152 O O . GLU A 1 178 ? 4.695 6.140 2.663 1.00 43.23 170 GLU A O 1
ATOM 1158 N N . ILE A 1 179 ? 3.400 4.630 3.737 1.00 45.66 171 ILE A N 1
ATOM 1159 C CA . ILE A 1 179 ? 2.212 4.756 2.897 1.00 44.86 171 ILE A CA 1
ATOM 1160 C C . ILE A 1 179 ? 1.025 5.220 3.756 1.00 44.99 171 ILE A C 1
ATOM 1161 O O . ILE A 1 179 ? 0.723 4.609 4.789 1.00 45.18 171 ILE A O 1
ATOM 1166 N N . ARG A 1 180 ? 0.331 6.261 3.303 1.00 45.80 172 ARG A N 1
ATOM 1167 C CA . ARG A 1 180 ? -0.807 6.856 4.007 1.00 49.16 172 ARG A CA 1
ATOM 1168 C C . ARG A 1 180 ? -2.134 6.321 3.444 1.00 46.95 172 ARG A C 1
ATOM 1169 O O . ARG A 1 180 ? -2.319 6.264 2.224 1.00 47.64 172 ARG A O 1
ATOM 1177 N N . VAL A 1 181 ? -3.064 5.946 4.323 1.00 45.25 173 VAL A N 1
ATOM 1178 C CA . VAL A 1 181 ? -4.382 5.441 3.907 1.00 39.77 173 VAL A CA 1
ATOM 1179 C C . VAL A 1 181 ? -5.457 6.307 4.563 1.00 50.47 173 VAL A C 1
ATOM 1180 O O . VAL A 1 181 ? -5.470 6.456 5.792 1.00 48.86 173 VAL A O 1
ATOM 1184 N N . ARG A 1 182 ? -6.343 6.898 3.751 1.00 52.35 174 ARG A N 1
ATOM 1185 C CA . ARG A 1 182 ? -7.370 7.795 4.272 1.00 51.81 174 ARG A CA 1
ATOM 1186 C C . ARG A 1 182 ? -8.753 7.368 3.804 1.00 49.47 174 ARG A C 1
ATOM 1187 O O . ARG A 1 182 ? -8.989 7.223 2.599 1.00 46.37 174 ARG A O 1
ATOM 1195 N N . LEU A 1 183 ? -9.685 7.260 4.749 1.00 50.66 175 LEU A N 1
ATOM 1196 C CA . LEU A 1 183 ? -11.062 6.892 4.435 1.00 46.64 175 LEU A CA 1
ATOM 1197 C C . LEU A 1 183 ? -11.846 8.079 3.871 1.00 46.48 175 LEU A C 1
ATOM 1198 O O . LEU A 1 183 ? -11.893 9.152 4.478 1.00 47.72 175 LEU A O 1
ATOM 1203 N N . LYS A 1 184 ? -12.454 7.889 2.701 1.00 49.37 176 LYS A N 1
ATOM 1204 C CA . LYS A 1 184 ? -13.293 8.908 2.074 1.00 51.20 176 LYS A CA 1
ATOM 1205 C C . LYS A 1 184 ? -14.785 8.671 2.327 1.00 51.27 176 LYS A C 1
ATOM 1206 O O . LYS A 1 184 ? -15.517 9.620 2.628 1.00 54.43 176 LYS A O 1
ATOM 1212 N N . GLU A 1 185 ? -15.261 7.431 2.189 1.00 43.51 177 GLU A N 1
ATOM 1213 C CA . GLU A 1 185 ? -16.655 7.105 2.502 1.00 50.08 177 GLU A CA 1
ATOM 1214 C C . GLU A 1 185 ? -16.838 5.593 2.601 1.00 50.68 177 GLU A C 1
ATOM 1215 O O . GLU A 1 185 ? -16.096 4.820 1.988 1.00 51.71 177 GLU A O 1
ATOM 1221 N N . TYR A 1 186 ? -17.803 5.182 3.420 1.00 56.14 178 TYR A N 1
ATOM 1222 C CA . TYR A 1 186 ? -18.278 3.802 3.410 1.00 44.98 178 TYR A CA 1
ATOM 1223 C C . TYR A 1 186 ? -19.305 3.640 2.295 1.00 48.46 178 TYR A C 1
ATOM 1224 O O . TYR A 1 186 ? -20.194 4.476 2.141 1.00 55.26 178 TYR A O 1
ATOM 1233 N N . LEU A 1 187 ? -19.152 2.608 1.484 1.00 49.30 179 LEU A N 1
ATOM 1234 C CA . LEU A 1 187 ? -20.035 2.379 0.349 1.00 50.29 179 LEU A CA 1
ATOM 1235 C C . LEU A 1 187 ? -21.197 1.464 0.744 1.00 61.48 179 LEU A C 1
ATOM 1236 O O . LEU A 1 187 ? -21.134 0.732 1.738 1.00 68.29 179 LEU A O 1
ATOM 1241 N N . ARG A 1 188 ? -22.252 1.492 -0.072 1.00 62.43 180 ARG A N 1
ATOM 1242 C CA . ARG A 1 188 ? -23.410 0.615 0.080 1.00 68.85 180 ARG A CA 1
ATOM 1243 C C . ARG A 1 188 ? -23.560 -0.220 -1.185 1.00 78.68 180 ARG A C 1
ATOM 1244 O O . ARG A 1 188 ? -23.349 0.279 -2.294 1.00 87.83 180 ARG A O 1
ATOM 1246 N N . GLU A 1 189 ? -23.904 -1.491 -1.023 1.00 79.03 181 GLU A N 1
ATOM 1247 C CA . GLU A 1 189 ? -24.059 -2.373 -2.178 1.00 80.52 181 GLU A CA 1
ATOM 1248 C C . GLU A 1 189 ? -25.504 -2.384 -2.683 1.00 85.66 181 GLU A C 1
ATOM 1249 O O . GLU A 1 189 ? -26.404 -1.842 -2.040 1.00 83.46 181 GLU A O 1
ATOM 1251 N N . THR B 1 19 ? 16.294 -36.508 7.561 1.00 134.80 11 THR B N 1
ATOM 1252 C CA . THR B 1 19 ? 17.387 -35.543 7.587 1.00 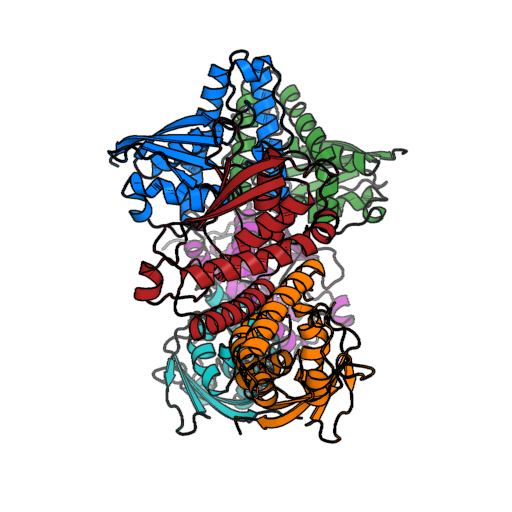128.46 11 THR B CA 1
ATOM 1253 C C . THR B 1 19 ? 17.069 -34.405 8.549 1.00 122.84 11 THR B C 1
ATOM 1254 O O . THR B 1 19 ? 16.129 -33.641 8.334 1.00 123.37 11 THR B O 1
ATOM 1256 N N . PHE B 1 20 ? 17.863 -34.303 9.610 1.00 120.16 12 PHE B N 1
ATOM 1257 C CA . PHE B 1 20 ? 17.672 -33.309 10.654 1.00 119.68 12 PHE B CA 1
ATOM 1258 C C . PHE B 1 20 ? 18.568 -32.096 10.420 1.00 122.16 12 PHE B C 1
ATOM 1259 O O . PHE B 1 20 ? 19.687 -32.210 9.912 1.00 127.05 12 PHE B O 1
ATOM 1261 N N . ASN B 1 21 ? 18.056 -30.926 10.792 1.00 117.64 13 ASN B N 1
ATOM 1262 C CA . ASN B 1 21 ? 18.847 -29.705 10.796 1.00 107.91 13 ASN B CA 1
ATOM 1263 C C . ASN B 1 21 ? 19.622 -29.615 12.108 1.00 96.19 13 ASN B C 1
ATOM 1264 O O . ASN B 1 21 ? 19.082 -29.901 13.181 1.00 92.46 13 ASN B O 1
ATOM 1266 N N . LYS B 1 22 ? 20.896 -29.232 12.010 1.00 89.92 14 LYS B N 1
ATOM 1267 C CA . LYS B 1 22 ? 21.825 -29.206 13.135 1.00 75.79 14 LYS B CA 1
ATOM 1268 C C . LYS B 1 22 ? 22.085 -27.770 13.583 1.00 70.63 14 LYS B C 1
ATOM 1269 O O . LYS B 1 22 ? 22.202 -26.863 12.753 1.00 73.84 14 LYS B O 1
ATOM 1275 N N . ILE B 1 23 ? 22.179 -27.566 14.902 1.00 60.44 15 ILE B N 1
ATOM 1276 C CA . ILE B 1 23 ? 22.380 -26.222 15.432 1.00 66.99 15 ILE B CA 1
ATOM 1277 C C . ILE B 1 23 ? 23.757 -25.705 15.024 1.00 74.84 15 ILE B C 1
ATOM 1278 O O . ILE B 1 23 ? 24.758 -26.434 15.067 1.00 74.44 15 ILE B O 1
ATOM 1283 N N . GLU B 1 24 ? 23.807 -24.446 14.593 1.00 79.03 16 GLU B N 1
ATOM 1284 C CA . GLU B 1 24 ? 25.069 -23.824 14.210 1.00 72.22 16 GLU B CA 1
ATOM 1285 C C . GLU B 1 24 ? 25.905 -23.527 15.443 1.00 69.30 16 GLU B C 1
ATOM 1286 O O . GLU B 1 24 ? 25.383 -23.351 16.553 1.00 65.17 16 GLU B O 1
ATOM 1292 N N . LYS B 1 25 ? 27.223 -23.484 15.234 1.00 73.31 17 LYS B N 1
ATOM 1293 C CA . LYS B 1 25 ? 28.157 -23.313 16.342 1.00 62.23 17 LYS B CA 1
ATOM 1294 C C . LYS B 1 25 ? 27.863 -22.038 17.124 1.00 57.83 17 LYS B C 1
ATOM 1295 O O . LYS B 1 25 ? 27.875 -22.044 18.362 1.00 53.05 17 LYS B O 1
ATOM 1297 N N . ILE B 1 26 ? 27.572 -20.937 16.424 1.00 58.21 18 ILE B N 1
ATOM 1298 C CA . ILE B 1 26 ? 27.379 -19.675 17.132 1.00 62.77 18 ILE B CA 1
ATOM 1299 C C . ILE B 1 26 ? 26.137 -19.732 18.013 1.00 64.56 18 ILE B C 1
ATOM 1300 O O . ILE B 1 26 ? 26.066 -19.045 19.039 1.00 71.99 18 ILE B O 1
ATOM 1305 N N . ASN B 1 27 ? 25.135 -20.518 17.631 1.00 51.63 19 ASN B N 1
ATOM 1306 C CA . ASN B 1 27 ? 23.953 -20.626 18.474 1.00 54.27 19 ASN B CA 1
ATOM 1307 C C . ASN B 1 27 ? 24.211 -21.511 19.682 1.00 57.62 19 ASN B C 1
ATOM 1308 O O . ASN B 1 27 ? 23.749 -21.205 20.786 1.00 58.57 19 ASN B O 1
ATOM 1313 N N . SER B 1 28 ? 24.979 -22.588 19.511 1.00 63.52 20 SER B N 1
ATOM 1314 C CA . SER B 1 28 ? 25.329 -23.396 20.675 1.00 54.94 20 SER B CA 1
ATOM 1315 C C . SER B 1 28 ? 26.181 -22.599 21.648 1.00 50.93 20 SER B C 1
ATOM 1316 O O . SER B 1 28 ? 26.059 -22.778 22.865 1.00 57.28 20 SER B O 1
ATOM 1319 N N . GLU B 1 29 ? 27.006 -21.684 21.134 1.00 47.31 21 GLU B N 1
ATOM 1320 C CA . GLU B 1 29 ? 27.756 -20.788 22.005 1.00 55.23 21 GLU B CA 1
ATOM 1321 C C . GLU B 1 29 ? 26.824 -19.870 22.780 1.00 57.91 21 GLU B C 1
ATOM 1322 O O . GLU B 1 29 ? 27.010 -19.669 23.985 1.00 57.36 21 GLU B O 1
ATOM 1328 N N . LEU B 1 30 ? 25.799 -19.324 22.114 1.00 61.14 22 LEU B N 1
ATOM 1329 C CA . LEU B 1 30 ? 24.830 -18.486 22.815 1.00 62.35 22 LEU B CA 1
ATOM 1330 C C . LEU B 1 30 ? 24.110 -19.275 23.899 1.00 60.40 22 LEU B C 1
ATOM 1331 O O . LEU B 1 30 ? 23.998 -18.815 25.044 1.00 51.65 22 LEU B O 1
ATOM 1336 N N . LEU B 1 31 ? 23.677 -20.496 23.577 1.00 57.35 23 LEU B N 1
ATOM 1337 C CA . LEU B 1 31 ? 23.063 -21.348 24.591 1.00 52.32 23 LEU B CA 1
ATOM 1338 C C . LEU B 1 31 ? 24.055 -21.648 25.713 1.00 59.09 23 LEU B C 1
ATOM 1339 O O . LEU B 1 31 ? 23.699 -21.596 26.898 1.00 57.84 23 LEU B O 1
ATOM 1344 N N . ALA B 1 32 ? 25.315 -21.927 25.356 1.00 53.28 24 ALA B N 1
ATOM 1345 C CA . ALA B 1 32 ? 26.324 -22.249 26.364 1.00 55.59 24 ALA B CA 1
ATOM 1346 C C . ALA B 1 32 ? 26.534 -21.106 27.353 1.00 51.44 24 ALA B C 1
ATOM 1347 O O . ALA B 1 32 ? 26.734 -21.341 28.549 1.00 53.41 24 ALA B O 1
ATOM 1349 N N . MET B 1 33 ? 26.527 -19.861 26.870 1.00 55.80 25 MET B N 1
ATOM 1350 C CA . MET B 1 33 ? 26.730 -18.723 27.764 1.00 51.40 25 MET B CA 1
ATOM 1351 C C . MET B 1 33 ? 25.494 -18.463 28.627 1.00 50.83 25 MET B C 1
ATOM 1352 O O . MET B 1 33 ? 25.612 -18.074 29.804 1.00 47.77 25 MET B O 1
ATOM 1357 N N . THR B 1 34 ? 24.301 -18.649 28.059 1.00 46.10 26 THR B N 1
ATOM 1358 C CA . THR B 1 34 ? 23.084 -18.488 28.846 1.00 45.57 26 THR B CA 1
ATOM 1359 C C . THR B 1 34 ? 23.056 -19.519 29.972 1.00 47.71 26 THR B C 1
ATOM 1360 O O . THR B 1 34 ? 22.881 -19.178 31.152 1.00 50.20 26 THR B O 1
ATOM 1364 N N . TYR B 1 35 ? 23.292 -20.784 29.631 1.00 42.73 27 TYR B N 1
ATOM 1365 C CA . TYR B 1 35 ? 23.379 -21.826 30.654 1.00 45.55 27 TYR B CA 1
ATOM 1366 C C . TYR B 1 35 ? 24.465 -21.531 31.680 1.00 50.10 27 TYR B C 1
ATOM 1367 O O . TYR B 1 35 ? 24.276 -21.779 32.874 1.00 58.42 27 TYR B O 1
ATOM 1376 N N . GLY B 1 36 ? 25.628 -21.043 31.231 1.00 54.81 28 GLY B N 1
ATOM 1377 C CA . GLY B 1 36 ? 26.702 -20.704 32.165 1.00 45.56 28 GLY B CA 1
ATOM 1378 C C . GLY B 1 36 ? 26.305 -19.632 33.162 1.00 52.15 28 GLY B C 1
ATOM 1379 O O . GLY B 1 36 ? 26.721 -19.662 34.324 1.00 58.17 28 GLY B O 1
ATOM 1380 N N . SER B 1 37 ? 25.513 -18.652 32.717 1.00 54.99 29 SER B N 1
ATOM 1381 C CA . SER B 1 37 ? 25.007 -17.646 33.647 1.00 56.43 29 SER B CA 1
ATOM 1382 C C . SER B 1 37 ? 24.074 -18.272 34.664 1.00 56.12 29 SER B C 1
ATOM 1383 O O . SER B 1 37 ? 24.045 -17.845 35.821 1.00 65.73 29 SER B O 1
ATOM 1386 N N . LEU B 1 38 ? 23.303 -19.278 34.252 1.00 52.34 30 LEU B N 1
ATOM 1387 C CA . LEU B 1 38 ? 22.420 -19.959 35.191 1.00 53.54 30 LEU B CA 1
ATOM 1388 C C . LEU B 1 38 ? 23.227 -20.674 36.264 1.00 56.31 30 LEU B C 1
ATOM 1389 O O . LEU B 1 38 ? 23.047 -20.419 37.460 1.00 63.66 30 LEU B O 1
ATOM 1394 N N . VAL B 1 39 ? 24.182 -21.514 35.848 1.00 52.43 31 VAL B N 1
ATOM 1395 C CA . VAL B 1 39 ? 24.994 -22.255 36.809 1.00 48.74 31 VAL B CA 1
ATOM 1396 C C . VAL B 1 39 ? 25.760 -21.299 37.710 1.00 57.95 31 VAL B C 1
ATOM 1397 O O . VAL B 1 39 ? 25.837 -21.508 38.927 1.00 59.57 31 VAL B O 1
ATOM 1401 N N . THR B 1 40 ? 26.328 -20.228 37.132 1.00 61.41 32 THR B N 1
ATOM 1402 C CA . THR B 1 40 ? 27.051 -19.240 37.936 1.00 65.45 32 THR B CA 1
ATOM 1403 C C . THR B 1 40 ? 26.142 -18.617 38.987 1.00 66.14 32 THR B C 1
ATOM 1404 O O . THR B 1 40 ? 26.535 -18.445 40.145 1.00 71.42 32 THR B O 1
ATOM 1408 N N . GLN B 1 41 ? 24.915 -18.278 38.596 1.00 58.11 33 GLN B N 1
ATOM 1409 C CA . GLN B 1 41 ? 23.950 -17.754 39.549 1.00 60.10 33 GLN B CA 1
ATOM 1410 C C . GLN B 1 41 ? 23.675 -18.776 40.644 1.00 68.19 33 GLN B C 1
ATOM 1411 O O . GLN B 1 41 ? 23.669 -18.440 41.833 1.00 78.59 33 GLN B O 1
ATOM 1417 N N . MET B 1 42 ? 23.550 -20.046 40.269 1.00 65.33 34 MET B N 1
ATOM 1418 C CA . MET B 1 42 ? 23.241 -21.078 41.248 1.00 62.78 34 MET B CA 1
ATOM 1419 C C . MET B 1 42 ? 24.383 -21.274 42.232 1.00 69.28 34 MET B C 1
ATOM 1420 O O . MET B 1 42 ? 24.150 -21.527 43.418 1.00 77.73 34 MET B O 1
ATOM 1425 N N . LEU B 1 43 ? 25.626 -21.163 41.764 1.00 73.97 35 LEU B N 1
ATOM 1426 C CA . LEU B 1 43 ? 26.759 -21.345 42.666 1.00 75.86 35 LEU B CA 1
ATOM 1427 C C . LEU B 1 43 ? 26.809 -20.242 43.710 1.00 81.77 35 LEU B C 1
ATOM 1428 O O . LEU B 1 43 ? 27.353 -20.450 44.796 1.00 95.98 35 LEU B O 1
ATOM 1433 N N . LYS B 1 44 ? 26.251 -19.068 43.403 1.00 85.57 36 LYS B N 1
ATOM 1434 C CA . LYS B 1 44 ? 26.113 -18.026 44.416 1.00 92.95 36 LYS B CA 1
ATOM 1435 C C . LYS B 1 44 ? 25.042 -18.395 45.440 1.00 100.93 36 LYS B C 1
ATOM 1436 O O . LYS B 1 44 ? 25.199 -18.129 46.639 1.00 107.59 36 LYS B O 1
ATOM 1438 N N . ASP B 1 45 ? 23.948 -19.007 44.978 1.00 101.91 37 ASP B N 1
ATOM 1439 C CA . ASP B 1 45 ? 22.753 -19.278 45.772 1.00 104.43 37 ASP B CA 1
ATOM 1440 C C . ASP B 1 45 ? 22.774 -20.591 46.544 1.00 98.50 37 ASP B C 1
ATOM 1441 O O . ASP B 1 45 ? 21.874 -20.816 47.358 1.00 95.41 37 ASP B O 1
ATOM 1446 N N . TYR B 1 46 ? 23.722 -21.483 46.282 1.00 94.16 38 TYR B N 1
ATOM 1447 C CA . TYR B 1 46 ? 23.724 -22.799 46.905 1.00 97.24 38 TYR B CA 1
ATOM 1448 C C . TYR B 1 46 ? 25.127 -23.106 47.395 1.00 99.07 38 TYR B C 1
ATOM 1449 O O . TYR B 1 46 ? 26.072 -23.132 46.598 1.00 90.52 38 TYR B O 1
ATOM 1458 N N . GLU B 1 47 ? 25.257 -23.355 48.698 1.00 109.71 39 GLU B N 1
ATOM 1459 C CA . GLU B 1 47 ? 26.474 -23.939 49.242 1.00 113.36 39 GLU B CA 1
ATOM 1460 C C . GLU B 1 47 ? 26.526 -25.452 49.064 1.00 106.76 39 GLU B C 1
ATOM 1461 O O . GLU B 1 47 ? 27.598 -26.044 49.225 1.00 114.05 39 GLU B O 1
ATOM 1467 N N . ASP B 1 48 ? 25.418 -26.080 48.687 1.00 95.20 40 ASP B N 1
ATOM 1468 C CA . ASP B 1 48 ? 25.316 -27.535 48.616 1.00 89.69 40 ASP B CA 1
ATOM 1469 C C . ASP B 1 48 ? 25.342 -27.970 47.151 1.00 81.50 40 ASP B C 1
ATOM 1470 O O . ASP B 1 48 ? 24.336 -27.874 46.443 1.00 74.50 40 ASP B O 1
ATOM 1475 N N . VAL B 1 49 ? 26.512 -28.442 46.706 1.00 66.80 41 VAL B N 1
ATOM 1476 C CA . VAL B 1 49 ? 26.698 -28.893 45.329 1.00 66.70 41 VAL B CA 1
ATOM 1477 C C . VAL B 1 49 ? 25.736 -30.028 45.006 1.00 67.22 41 VAL B C 1
ATOM 1478 O O . VAL B 1 49 ? 25.197 -30.109 43.897 1.00 66.00 41 VAL B O 1
ATOM 1482 N N . ALA B 1 50 ? 25.497 -30.922 45.967 1.00 75.46 42 ALA B N 1
ATOM 1483 C CA . ALA B 1 50 ? 24.520 -31.979 45.741 1.00 70.32 42 ALA B CA 1
ATOM 1484 C C . ALA B 1 50 ? 23.155 -31.383 45.437 1.00 69.77 42 ALA B C 1
ATOM 1485 O O . ALA B 1 50 ? 22.456 -31.840 44.527 1.00 72.21 42 ALA B O 1
ATOM 1487 N N . ALA B 1 51 ? 22.780 -30.325 46.159 1.00 71.76 43 ALA B N 1
ATOM 1488 C CA . ALA B 1 51 ? 21.516 -29.663 45.871 1.00 68.56 43 ALA B CA 1
ATOM 1489 C C . ALA B 1 51 ? 21.507 -29.059 44.471 1.00 65.91 43 ALA B C 1
ATOM 1490 O O . ALA B 1 51 ? 20.500 -29.160 43.759 1.00 67.33 43 ALA B O 1
ATOM 1492 N N . ILE B 1 52 ? 22.624 -28.457 44.040 1.00 62.53 44 ILE B N 1
ATOM 1493 C CA . ILE B 1 52 ? 22.664 -27.871 42.699 1.00 59.66 44 ILE B CA 1
ATOM 1494 C C . ILE B 1 52 ? 22.479 -28.944 41.645 1.00 57.89 44 ILE B C 1
ATOM 1495 O O . ILE B 1 52 ? 21.634 -28.813 40.753 1.00 64.85 44 ILE B O 1
ATOM 1500 N N . ASN B 1 53 ? 23.269 -30.019 41.732 1.00 56.54 45 ASN B N 1
ATOM 1501 C CA . ASN B 1 53 ? 23.115 -31.139 40.806 1.00 55.41 45 ASN B CA 1
ATOM 1502 C C . ASN B 1 53 ? 21.663 -31.579 40.719 1.00 48.60 45 ASN B C 1
ATOM 1503 O O . ASN B 1 53 ? 21.139 -31.799 39.625 1.00 52.17 45 ASN B O 1
ATOM 1508 N N . THR B 1 54 ? 20.995 -31.724 41.867 1.00 51.72 46 THR B N 1
ATOM 1509 C CA . THR B 1 54 ? 19.598 -32.139 41.849 1.00 52.32 46 THR B CA 1
ATOM 1510 C C . THR B 1 54 ? 18.720 -31.099 41.141 1.00 55.40 46 THR B C 1
ATOM 1511 O O . THR B 1 54 ? 17.847 -31.452 40.343 1.00 48.22 46 THR B O 1
ATOM 1515 N N . GLN B 1 55 ? 18.967 -29.814 41.403 1.00 56.92 47 GLN B N 1
ATOM 1516 C CA A GLN B 1 55 ? 18.132 -28.767 40.811 0.45 55.39 47 GLN B CA 1
ATOM 1517 C CA B GLN B 1 55 ? 18.128 -28.772 40.808 0.55 55.29 47 GLN B CA 1
ATOM 1518 C C . GLN B 1 55 ? 18.376 -28.644 39.308 1.00 54.33 47 GLN B C 1
ATOM 1519 O O . GLN B 1 55 ? 17.420 -28.455 38.536 1.00 56.71 47 GLN B O 1
ATOM 1530 N N . LEU B 1 56 ? 19.630 -28.737 38.872 1.00 44.27 48 LEU B N 1
ATOM 1531 C CA . LEU B 1 56 ? 19.911 -28.707 37.442 1.00 43.43 48 LEU B CA 1
ATOM 1532 C C . LEU B 1 56 ? 19.179 -29.836 36.723 1.00 46.79 48 LEU B C 1
ATOM 1533 O O . LEU B 1 56 ? 18.596 -29.632 35.654 1.00 48.55 48 LEU B O 1
ATOM 1538 N N . GLU B 1 57 ? 19.163 -31.023 37.324 1.00 39.22 49 GLU B N 1
ATOM 1539 C CA . GLU B 1 57 ? 18.471 -32.154 36.725 1.00 41.03 49 GLU B CA 1
ATOM 1540 C C . GLU B 1 57 ? 16.956 -31.924 36.681 1.00 47.76 49 GLU B C 1
ATOM 1541 O O . GLU B 1 57 ? 16.303 -32.270 35.692 1.00 51.46 49 GLU B O 1
ATOM 1547 N N . LYS B 1 58 ? 16.377 -31.344 37.737 1.00 43.89 50 LYS B N 1
ATOM 1548 C CA . LYS B 1 58 ? 14.943 -31.075 37.722 1.00 51.25 50 LYS B CA 1
ATOM 1549 C C . LYS B 1 58 ? 14.590 -30.048 36.649 1.00 50.13 50 LYS B C 1
ATOM 1550 O O . LYS B 1 58 ? 13.563 -30.172 35.971 1.00 47.57 50 LYS B O 1
ATOM 1552 N N . MET B 1 59 ? 15.455 -29.055 36.442 1.00 45.57 51 MET B N 1
ATOM 1553 C CA . MET B 1 59 ? 15.221 -28.095 35.375 1.00 47.33 51 MET B CA 1
ATOM 1554 C C . MET B 1 59 ? 15.225 -28.784 34.013 1.00 44.27 51 MET B C 1
ATOM 1555 O O . MET B 1 59 ? 14.379 -28.489 33.164 1.00 43.69 51 MET B O 1
ATOM 1560 N N . GLY B 1 60 ? 16.178 -29.699 33.785 1.00 35.25 52 GLY B N 1
ATOM 1561 C CA . GLY B 1 60 ? 16.207 -30.414 32.521 1.00 42.05 52 GLY B CA 1
ATOM 1562 C C . GLY B 1 60 ? 14.990 -31.291 32.337 1.00 43.27 52 GLY B C 1
ATOM 1563 O O . GLY B 1 60 ? 14.437 -31.390 31.236 1.00 42.10 52 GLY B O 1
ATOM 1564 N N . TYR B 1 61 ? 14.540 -31.917 33.422 1.00 40.59 53 TYR B N 1
ATOM 1565 C CA . TYR B 1 61 ? 13.349 -32.748 33.374 1.00 36.45 53 TYR B CA 1
ATOM 1566 C C . TYR B 1 61 ? 12.156 -31.977 32.818 1.00 43.04 53 TYR B C 1
ATOM 1567 O O . TYR B 1 61 ? 11.421 -32.491 31.963 1.00 41.06 53 TYR B O 1
ATOM 1576 N N . LYS B 1 62 ? 11.919 -30.754 33.309 1.00 44.91 54 LYS B N 1
ATOM 1577 C CA . LYS B 1 62 ? 10.793 -29.991 32.769 1.00 47.67 54 LYS B CA 1
ATOM 1578 C C . LYS B 1 62 ? 11.014 -29.669 31.296 1.00 42.08 54 LYS B C 1
ATOM 1579 O O . LYS B 1 62 ? 10.098 -29.799 30.485 1.00 43.57 54 LYS B O 1
ATOM 1585 N N . MET B 1 63 ? 12.239 -29.318 30.918 1.00 44.81 55 MET B N 1
ATOM 1586 C CA . MET B 1 63 ? 12.497 -29.002 29.517 1.00 48.25 55 MET B CA 1
ATOM 1587 C C . MET B 1 63 ? 12.258 -30.215 28.622 1.00 42.94 55 MET B C 1
ATOM 1588 O O . MET B 1 63 ? 11.688 -30.082 27.530 1.00 45.50 55 MET B O 1
ATOM 1593 N N . GLY B 1 64 ? 12.677 -31.406 29.074 1.00 37.50 56 GLY B N 1
ATOM 1594 C CA . GLY B 1 64 ? 12.509 -32.615 28.283 1.00 33.74 56 GLY B CA 1
ATOM 1595 C C . GLY B 1 64 ? 11.053 -33.023 28.104 1.00 41.54 56 GLY B C 1
ATOM 1596 O O . GLY B 1 64 ? 10.665 -33.521 27.040 1.00 44.66 56 GLY B O 1
ATOM 1597 N N . MET B 1 65 ? 10.226 -32.798 29.121 1.00 35.57 57 MET B N 1
ATOM 1598 C CA . MET B 1 65 ? 8.809 -33.073 28.966 1.00 47.01 57 MET B CA 1
ATOM 1599 C C . MET B 1 65 ? 8.163 -32.153 27.940 1.00 49.14 57 MET B C 1
ATOM 1600 O O . MET B 1 65 ? 7.302 -32.600 27.178 1.00 46.91 57 MET B O 1
ATOM 1605 N N . ARG B 1 66 ? 8.618 -30.907 27.841 1.00 47.44 58 ARG B N 1
ATOM 1606 C CA . ARG B 1 66 ? 8.033 -29.977 26.882 1.00 47.18 58 ARG B CA 1
ATOM 1607 C C . ARG B 1 66 ? 8.596 -30.128 25.468 1.00 46.88 58 ARG B C 1
ATOM 1608 O O . ARG B 1 66 ? 7.968 -29.663 24.523 1.00 57.66 58 ARG B O 1
ATOM 1616 N N . LEU B 1 67 ? 9.792 -30.686 25.306 1.00 48.35 59 LEU B N 1
ATOM 1617 C CA . LEU B 1 67 ? 10.463 -30.735 24.006 1.00 55.20 59 LEU B CA 1
ATOM 1618 C C . LEU B 1 67 ? 10.163 -31.969 23.176 1.00 49.31 59 LEU B C 1
ATOM 1619 O O . LEU B 1 67 ? 10.386 -31.937 21.963 1.00 46.96 59 LEU B O 1
ATOM 1624 N N . ILE B 1 68 ? 9.769 -33.070 23.813 1.00 49.12 60 ILE B N 1
ATOM 1625 C CA . ILE B 1 68 ? 9.747 -34.371 23.150 1.00 48.71 60 ILE B CA 1
ATOM 1626 C C . ILE B 1 68 ? 8.838 -34.354 21.925 1.00 50.96 60 ILE B C 1
ATOM 1627 O O . ILE B 1 68 ? 9.131 -35.006 20.913 1.00 50.15 60 ILE B O 1
ATOM 1632 N N . ASP B 1 69 ? 7.715 -33.627 21.996 1.00 43.80 61 ASP B N 1
ATOM 1633 C CA . ASP B 1 69 ? 6.752 -33.652 20.895 1.00 62.36 61 ASP B CA 1
ATOM 1634 C C . ASP B 1 69 ? 7.310 -32.982 19.658 1.00 61.78 61 ASP B C 1
ATOM 1635 O O . ASP B 1 69 ? 7.178 -33.493 18.540 1.00 64.26 61 ASP B O 1
ATOM 1640 N N . GLU B 1 70 ? 7.888 -31.805 19.833 1.00 60.13 62 GLU B N 1
ATOM 1641 C CA . GLU B 1 70 ? 8.548 -31.163 18.715 1.00 61.04 62 GLU B CA 1
ATOM 1642 C C . GLU B 1 70 ? 9.766 -31.955 18.258 1.00 54.66 62 GLU B C 1
ATOM 1643 O O . GLU B 1 70 ? 10.064 -31.990 17.064 1.00 60.44 62 GLU B O 1
ATOM 1649 N N . PHE B 1 71 ? 10.481 -32.601 19.173 1.00 50.07 63 PHE B N 1
ATOM 1650 C CA . PHE B 1 71 ? 11.606 -33.394 18.707 1.00 55.97 63 PHE B CA 1
ATOM 1651 C C . PHE B 1 71 ? 11.118 -34.525 17.810 1.00 59.45 63 PHE B C 1
ATOM 1652 O O . PHE B 1 71 ? 11.678 -34.753 16.736 1.00 58.45 63 PHE B O 1
ATOM 1660 N N . MET B 1 72 ? 10.050 -35.218 18.204 1.00 55.51 64 MET B N 1
ATOM 1661 C CA . MET B 1 72 ? 9.573 -36.312 17.362 1.00 56.81 64 MET B CA 1
ATOM 1662 C C . MET B 1 72 ? 9.199 -35.816 15.972 1.00 60.99 64 MET B C 1
ATOM 1663 O O . MET B 1 72 ? 9.558 -36.442 14.973 1.00 66.42 64 MET B O 1
ATOM 1668 N N . SER B 1 73 ? 8.509 -34.677 15.880 1.00 60.83 65 SER B N 1
ATOM 1669 C CA . SER B 1 73 ? 8.099 -34.196 14.565 1.00 69.28 65 SER B CA 1
ATOM 1670 C C . SER B 1 73 ? 9.292 -33.669 13.766 1.00 70.19 65 SER B C 1
ATOM 1671 O O . SER B 1 73 ? 9.456 -34.000 12.587 1.00 73.06 65 SER B O 1
ATOM 1674 N N . LYS B 1 74 ? 10.131 -32.844 14.384 1.00 70.55 66 LYS B N 1
ATOM 1675 C CA . LYS B 1 74 ? 11.220 -32.203 13.655 1.00 77.13 66 LYS B CA 1
ATOM 1676 C C . LYS B 1 74 ? 12.418 -33.126 13.415 1.00 77.14 66 LYS B C 1
ATOM 1677 O O . LYS B 1 74 ? 13.276 -32.785 12.595 1.00 80.94 66 LYS B O 1
ATOM 1679 N N . SER B 1 75 ? 12.463 -34.311 14.032 1.00 66.46 67 SER B N 1
ATOM 1680 C CA . SER B 1 75 ? 13.604 -35.211 13.890 1.00 65.43 67 SER B CA 1
ATOM 1681 C C . SER B 1 75 ? 13.536 -36.110 12.662 1.00 75.14 67 SER B C 1
ATOM 1682 O O . SER B 1 75 ? 14.557 -36.704 12.300 1.00 76.08 67 SER B O 1
ATOM 1685 N N . GLY B 1 76 ? 12.365 -36.264 12.045 1.00 71.59 68 GLY B N 1
ATOM 1686 C CA . GLY B 1 76 ? 12.209 -37.174 10.927 1.00 72.91 68 GLY B CA 1
ATOM 1687 C C . GLY B 1 76 ? 12.194 -38.638 11.292 1.00 78.77 68 GLY B C 1
ATOM 1688 O O . GLY B 1 76 ? 12.260 -39.491 10.402 1.00 90.39 68 GLY B O 1
ATOM 1689 N N . LEU B 1 77 ? 12.074 -38.957 12.569 1.00 76.82 69 LEU B N 1
ATOM 1690 C CA . LEU B 1 77 ? 12.018 -40.334 13.014 1.00 77.90 69 LEU B CA 1
ATOM 1691 C C . LEU B 1 77 ? 10.619 -40.888 12.767 1.00 79.67 69 LEU B C 1
ATOM 1692 O O . LEU B 1 77 ? 9.646 -40.146 12.613 1.00 74.63 69 LEU B O 1
ATOM 1697 N N . SER B 1 78 ? 10.540 -42.209 12.680 1.00 81.28 70 SER B N 1
ATOM 1698 C CA . SER B 1 78 ? 9.305 -42.874 12.318 1.00 75.99 70 SER B CA 1
ATOM 1699 C C . SER B 1 78 ? 8.351 -42.988 13.510 1.00 74.77 70 SER B C 1
ATOM 1700 O O . SER B 1 78 ? 8.676 -42.631 14.646 1.00 75.98 70 SER B O 1
ATOM 1703 N N . SER B 1 79 ? 7.153 -43.522 13.227 1.00 77.87 71 SER B N 1
ATOM 1704 C CA . SER B 1 79 ? 6.099 -43.641 14.235 1.00 80.05 71 SER B CA 1
ATOM 1705 C C . SER B 1 79 ? 6.496 -44.569 15.378 1.00 81.58 71 SER B C 1
ATOM 1706 O O . SER B 1 79 ? 6.095 -44.354 16.529 1.00 79.71 71 SER B O 1
ATOM 1709 N N . GLY B 1 80 ? 7.226 -45.633 15.072 1.00 83.43 72 GLY B N 1
ATOM 1710 C CA . GLY B 1 80 ? 7.713 -46.590 16.041 1.00 78.49 72 GLY B CA 1
ATOM 1711 C C . GLY B 1 80 ? 8.963 -46.186 16.784 1.00 78.49 72 GLY B C 1
ATOM 1712 O O . GLY B 1 80 ? 9.402 -46.933 17.660 1.00 78.08 72 GLY B O 1
ATOM 1713 N N . ALA B 1 81 ? 9.531 -45.014 16.464 1.00 82.61 73 ALA B N 1
ATOM 1714 C CA . ALA B 1 81 ? 10.938 -44.734 16.751 1.00 87.33 73 ALA B CA 1
ATOM 1715 C C . ALA B 1 81 ? 11.285 -44.565 18.231 1.00 93.55 73 ALA B C 1
ATOM 1716 O O . ALA B 1 81 ? 12.427 -44.838 18.606 1.00 115.47 73 ALA B O 1
ATOM 1718 N N . CYS B 1 82 ? 10.366 -44.157 19.101 1.00 78.96 74 CYS B N 1
ATOM 1719 C CA . CYS B 1 82 ? 10.807 -43.986 20.486 1.00 70.02 74 CYS B CA 1
ATOM 1720 C C . CYS B 1 82 ? 9.927 -44.761 21.441 1.00 73.82 74 CYS B C 1
ATOM 1721 O O . CYS B 1 82 ? 9.667 -44.315 22.561 1.00 64.76 74 CYS B O 1
ATOM 1724 N N . ARG B 1 83 ? 9.439 -45.906 20.988 1.00 75.89 75 ARG B N 1
ATOM 1725 C CA . ARG B 1 83 ? 8.597 -46.766 21.798 1.00 72.29 75 ARG B CA 1
ATOM 1726 C C . ARG B 1 83 ? 9.391 -47.792 22.593 1.00 74.85 75 ARG B C 1
ATOM 1727 O O . ARG B 1 83 ? 9.030 -48.104 23.733 1.00 76.45 75 ARG B O 1
ATOM 1735 N N . GLU B 1 84 ? 10.498 -48.285 22.061 1.00 70.90 76 GLU B N 1
ATOM 1736 C CA . GLU B 1 84 ? 11.229 -49.316 22.762 1.00 62.42 76 GLU B CA 1
ATOM 1737 C C . GLU B 1 84 ? 12.488 -48.667 23.307 1.00 51.67 76 GLU B C 1
ATOM 1738 O O . GLU B 1 84 ? 13.062 -47.771 22.680 1.00 63.01 76 GLU B O 1
ATOM 1744 N N . PHE B 1 85 ? 12.889 -49.094 24.502 1.00 48.74 77 PHE B N 1
ATOM 1745 C CA . PHE B 1 85 ? 14.030 -48.460 25.163 1.00 44.31 77 PHE B CA 1
ATOM 1746 C C . PHE B 1 85 ? 15.342 -48.649 24.399 1.00 46.44 77 PHE B C 1
ATOM 1747 O O . PHE B 1 85 ? 16.147 -47.717 24.314 1.00 47.04 77 PHE B O 1
ATOM 1755 N N . LYS B 1 86 ? 15.624 -49.854 23.907 1.00 45.80 78 LYS B N 1
ATOM 1756 C CA . LYS B 1 86 ? 16.894 -50.028 23.184 1.00 56.94 78 LYS B CA 1
ATOM 1757 C C . LYS B 1 86 ? 16.996 -49.073 21.996 1.00 50.89 78 LYS B C 1
ATOM 1758 O O . LYS B 1 86 ? 18.096 -48.642 21.646 1.00 53.25 78 LYS B O 1
ATOM 1764 N N . ASP B 1 87 ? 15.856 -48.694 21.397 1.00 52.12 79 ASP B N 1
ATOM 1765 C CA . ASP B 1 87 ? 15.875 -47.794 20.253 1.00 46.93 79 ASP B CA 1
ATOM 1766 C C . ASP B 1 87 ? 16.203 -46.359 20.621 1.00 55.52 79 ASP B C 1
ATOM 1767 O O . ASP B 1 87 ? 16.695 -45.617 19.760 1.00 53.91 79 ASP B O 1
ATOM 1772 N N . THR B 1 88 ? 15.971 -45.951 21.873 1.00 47.26 80 THR B N 1
ATOM 1773 C CA . THR B 1 88 ? 16.161 -44.548 22.209 1.00 43.39 80 THR B CA 1
ATOM 1774 C C . THR B 1 88 ? 17.620 -44.137 22.143 1.00 43.82 80 THR B C 1
ATOM 1775 O O . THR B 1 88 ? 17.912 -42.964 21.880 1.00 46.41 80 THR B O 1
ATOM 1779 N N . ALA B 1 89 ? 18.544 -45.090 22.313 1.00 43.72 81 ALA B N 1
ATOM 1780 C CA . ALA B 1 89 ? 19.963 -44.758 22.412 1.00 45.93 81 ALA B CA 1
ATOM 1781 C C . ALA B 1 89 ? 20.467 -44.061 21.156 1.00 46.33 81 ALA B C 1
ATOM 1782 O O . ALA B 1 89 ? 21.103 -43.003 21.233 1.00 45.21 81 ALA B O 1
ATOM 1784 N N . GLU B 1 90 ? 20.219 -44.654 19.986 1.00 44.02 82 GLU B N 1
ATOM 1785 C CA . GLU B 1 90 ? 20.667 -44.019 18.754 1.00 47.41 82 GLU B CA 1
ATOM 1786 C C . GLU B 1 90 ? 20.001 -42.664 18.553 1.00 42.89 82 GLU B C 1
ATOM 1787 O O . GLU B 1 90 ? 20.647 -41.697 18.138 1.00 52.32 82 GLU B O 1
ATOM 1793 N N . SER B 1 91 ? 18.704 -42.578 18.855 1.00 41.70 83 SER B N 1
ATOM 1794 C CA . SER B 1 91 ? 17.962 -41.344 18.646 1.00 48.38 83 SER B CA 1
ATOM 1795 C C . SER B 1 91 ? 18.570 -40.198 19.438 1.00 48.26 83 SER B C 1
ATOM 1796 O O . SER B 1 91 ? 18.667 -39.067 18.943 1.00 48.63 83 SER B O 1
ATOM 1799 N N . ILE B 1 92 ? 18.980 -40.474 20.674 1.00 42.84 84 ILE B N 1
ATOM 1800 C CA . ILE B 1 92 ? 19.576 -39.445 21.512 1.00 48.52 84 ILE B CA 1
ATOM 1801 C C . ILE B 1 92 ? 20.993 -39.133 21.037 1.00 49.40 84 ILE B C 1
ATOM 1802 O O . ILE B 1 92 ? 21.347 -37.972 20.791 1.00 50.22 84 ILE B O 1
ATOM 1807 N N . ALA B 1 93 ? 21.813 -40.171 20.872 1.00 41.41 85 ALA B N 1
ATOM 1808 C CA . ALA B 1 93 ? 23.229 -39.956 20.583 1.00 49.55 85 ALA B CA 1
ATOM 1809 C C . ALA B 1 93 ? 23.444 -39.384 19.190 1.00 45.91 85 ALA B C 1
ATOM 1810 O O . ALA B 1 93 ? 24.233 -38.454 19.018 1.00 54.77 85 ALA B O 1
ATOM 1812 N N . LYS B 1 94 ? 22.724 -39.901 18.197 1.00 46.42 86 LYS B N 1
ATOM 1813 C CA . LYS B 1 94 ? 22.975 -39.590 16.799 1.00 43.75 86 LYS B CA 1
ATOM 1814 C C . LYS B 1 94 ? 22.031 -38.531 16.225 1.00 57.01 86 LYS B C 1
ATOM 1815 O O . LYS B 1 94 ? 22.392 -37.874 15.245 1.00 54.33 86 LYS B O 1
ATOM 1821 N N . VAL B 1 95 ? 20.846 -38.339 16.803 1.00 48.48 87 VAL B N 1
ATOM 1822 C CA . VAL B 1 95 ? 19.899 -37.316 16.349 1.00 42.79 87 VAL B CA 1
ATOM 1823 C C . VAL B 1 95 ? 19.824 -36.172 17.353 1.00 43.77 87 VAL B C 1
ATOM 1824 O O . VAL B 1 95 ? 20.217 -35.039 17.049 1.00 46.95 87 VAL B O 1
ATOM 1828 N N . ALA B 1 96 ? 19.411 -36.459 18.594 1.00 45.50 88 ALA B N 1
ATOM 1829 C CA . ALA B 1 96 ? 19.211 -35.414 19.593 1.00 45.87 88 ALA B CA 1
ATOM 1830 C C . ALA B 1 96 ? 20.493 -34.642 19.882 1.00 46.54 88 ALA B C 1
ATOM 1831 O O . ALA B 1 96 ? 20.487 -33.404 19.871 1.00 52.90 88 ALA B O 1
ATOM 1833 N N . PHE B 1 97 ? 21.606 -35.346 20.150 1.00 48.14 89 PHE B N 1
ATOM 1834 C CA . PHE B 1 97 ? 22.848 -34.634 20.487 1.00 46.19 89 PHE B CA 1
ATOM 1835 C C . PHE B 1 97 ? 23.306 -33.741 19.345 1.00 49.61 89 PHE B C 1
ATOM 1836 O O . PHE B 1 97 ? 23.849 -32.656 19.580 1.00 53.71 89 PHE B O 1
ATOM 1844 N N . LYS B 1 98 ? 23.101 -34.178 18.099 1.00 49.20 90 LYS B N 1
ATOM 1845 C CA . LYS B 1 98 ? 23.487 -33.338 16.974 1.00 46.18 90 LYS B CA 1
ATOM 1846 C C . LYS B 1 98 ? 22.559 -32.137 16.857 1.00 49.53 90 LYS B C 1
ATOM 1847 O O . LYS B 1 98 ? 23.021 -31.006 16.683 1.00 54.61 90 LYS B O 1
ATOM 1849 N N . MET B 1 99 ? 21.252 -32.359 17.036 1.00 48.91 91 MET B N 1
ATOM 1850 C CA . MET B 1 99 ? 20.258 -31.310 16.821 1.00 51.36 91 MET B CA 1
ATOM 1851 C C . MET B 1 99 ? 20.362 -30.204 17.864 1.00 52.08 91 MET B C 1
ATOM 1852 O O . MET B 1 99 ? 20.288 -29.014 17.527 1.00 54.51 91 MET B O 1
ATOM 1857 N N . PHE B 1 100 ? 20.569 -30.563 19.123 1.00 46.69 92 PHE B N 1
ATOM 1858 C CA . PHE B 1 100 ? 20.499 -29.542 20.161 1.00 51.39 92 PHE B CA 1
ATOM 1859 C C . PHE B 1 100 ? 21.851 -28.950 20.509 1.00 52.60 92 PHE B C 1
ATOM 1860 O O . PHE B 1 100 ? 21.929 -27.749 20.802 1.00 60.19 92 PHE B O 1
ATOM 1868 N N . LEU B 1 101 ? 22.922 -29.740 20.440 1.00 53.30 93 LEU B N 1
ATOM 1869 C CA . LEU B 1 101 ? 24.242 -29.265 20.839 1.00 53.88 93 LEU B CA 1
ATOM 1870 C C . LEU B 1 101 ? 25.274 -29.280 19.725 1.00 52.83 93 LEU B C 1
ATOM 1871 O O . LEU B 1 101 ? 26.375 -28.771 19.939 1.00 53.74 93 LEU B O 1
ATOM 1876 N N . GLY B 1 102 ? 24.954 -29.807 18.540 1.00 54.15 94 GLY B N 1
ATOM 1877 C CA . GLY B 1 102 ? 25.964 -29.897 17.498 1.00 56.28 94 GLY B CA 1
ATOM 1878 C C . GLY B 1 102 ? 27.076 -30.881 17.790 1.00 55.92 94 GLY B C 1
ATOM 1879 O O . GLY B 1 102 ? 28.154 -30.779 17.204 1.00 61.83 94 GLY B O 1
ATOM 1880 N N . ILE B 1 103 ? 26.824 -31.833 18.682 1.00 56.02 95 ILE B N 1
ATOM 1881 C CA . ILE B 1 103 ? 27.780 -32.812 19.188 1.00 62.93 95 ILE B CA 1
ATOM 1882 C C . ILE B 1 103 ? 27.605 -34.143 18.467 1.00 57.08 95 ILE B C 1
ATOM 1883 O O . ILE B 1 103 ? 26.481 -34.556 18.148 1.00 57.01 95 ILE B O 1
ATOM 1888 N N . ASN B 1 104 ? 28.718 -34.823 18.236 1.00 58.02 96 ASN B N 1
ATOM 1889 C CA . ASN B 1 104 ? 28.743 -36.234 17.870 1.00 62.34 96 ASN B CA 1
ATOM 1890 C C . ASN B 1 104 ? 28.908 -37.083 19.135 1.00 61.79 96 ASN B C 1
ATOM 1891 O O . ASN B 1 104 ? 29.859 -36.886 19.899 1.00 68.25 96 ASN B O 1
ATOM 1893 N N . ALA B 1 105 ? 27.985 -38.012 19.370 1.00 53.63 97 ALA B N 1
ATOM 1894 C CA . ALA B 1 105 ? 28.071 -38.902 20.522 1.00 50.44 97 ALA B CA 1
ATOM 1895 C C . ALA B 1 105 ? 27.977 -40.362 20.074 1.00 52.03 97 ALA B C 1
ATOM 1896 O O . ALA B 1 105 ? 27.565 -40.665 18.952 1.00 56.23 97 ALA B O 1
ATOM 1898 N N . ASN B 1 106 ? 28.354 -41.273 20.972 1.00 47.16 98 ASN B N 1
ATOM 1899 C CA . ASN B 1 106 ? 28.316 -42.712 20.725 1.00 54.05 98 ASN B CA 1
ATOM 1900 C C . ASN B 1 106 ? 27.630 -43.474 21.848 1.00 52.36 98 ASN B C 1
ATOM 1901 O O . ASN B 1 106 ? 27.606 -43.041 23.000 1.00 56.00 98 ASN B O 1
ATOM 1906 N N . VAL B 1 107 ? 27.148 -44.666 21.505 1.00 47.65 99 VAL B N 1
ATOM 1907 C CA . VAL B 1 107 ? 26.511 -45.569 22.453 1.00 49.47 99 VAL B CA 1
ATOM 1908 C C . VAL B 1 107 ? 27.496 -46.692 22.780 1.00 53.73 99 VAL B C 1
ATOM 1909 O O . VAL B 1 107 ? 28.088 -47.284 21.876 1.00 56.74 99 VAL B O 1
ATOM 1913 N N . THR B 1 108 ? 27.675 -46.994 24.064 1.00 49.41 100 THR B N 1
ATOM 1914 C CA . THR B 1 108 ? 28.555 -48.089 24.460 1.00 58.14 100 THR B CA 1
ATOM 1915 C C . THR B 1 108 ? 28.023 -48.703 25.753 1.00 53.98 100 THR B C 1
ATOM 1916 O O . THR B 1 108 ? 27.033 -48.241 26.320 1.00 56.27 100 THR B O 1
ATOM 1920 N N . ASN B 1 109 ? 28.709 -49.751 26.209 1.00 55.31 101 ASN B N 1
ATOM 1921 C CA . ASN B 1 109 ? 28.464 -50.423 27.488 1.00 59.79 101 ASN B CA 1
ATOM 1922 C C . ASN B 1 109 ? 27.031 -50.922 27.609 1.00 59.06 101 ASN B C 1
ATOM 1923 O O . ASN B 1 109 ? 26.391 -50.786 28.653 1.00 62.15 101 ASN B O 1
ATOM 1928 N N . TRP B 1 110 ? 26.541 -51.545 26.541 1.00 62.52 102 TRP B N 1
ATOM 1929 C CA . TRP B 1 110 ? 25.215 -52.137 26.584 1.00 56.51 102 TRP B CA 1
ATOM 1930 C C . TRP B 1 110 ? 25.203 -53.234 27.633 1.00 63.71 102 TRP B C 1
ATOM 1931 O O . TRP B 1 110 ? 26.169 -53.992 27.761 1.00 76.69 102 TRP B O 1
ATOM 1942 N N . SER B 1 111 ? 24.112 -53.335 28.383 1.00 53.16 103 SER B N 1
ATOM 1943 C CA . SER B 1 111 ? 24.024 -54.514 29.217 1.00 57.22 103 SER B CA 1
ATOM 1944 C C . SER B 1 111 ? 23.516 -55.664 28.365 1.00 72.24 103 SER B C 1
ATOM 1945 O O . SER B 1 111 ? 22.930 -55.452 27.297 1.00 77.96 103 SER B O 1
ATOM 1948 N N . LYS B 1 112 ? 23.714 -56.892 28.859 1.00 70.68 104 LYS B N 1
ATOM 1949 C CA . LYS B 1 112 ? 23.274 -58.054 28.092 1.00 72.38 104 LYS B CA 1
ATOM 1950 C C . LYS B 1 112 ? 21.789 -57.956 27.736 1.00 76.95 104 LYS B C 1
ATOM 1951 O O . LYS B 1 112 ? 21.403 -58.197 26.585 1.00 78.61 104 LYS B O 1
ATOM 1953 N N . ASP B 1 113 ? 20.947 -57.559 28.690 1.00 75.06 105 ASP B N 1
ATOM 1954 C CA . ASP B 1 113 ? 19.517 -57.478 28.418 1.00 71.68 105 ASP B CA 1
ATOM 1955 C C . ASP B 1 113 ? 19.111 -56.179 27.741 1.00 67.12 105 ASP B C 1
ATOM 1956 O O . ASP B 1 113 ? 17.914 -55.956 27.557 1.00 72.80 105 ASP B O 1
ATOM 1961 N N . GLN B 1 114 ? 20.071 -55.325 27.379 1.00 65.75 106 GLN B N 1
ATOM 1962 C CA . GLN B 1 114 ? 19.804 -54.057 26.696 1.00 63.78 106 GLN B CA 1
ATOM 1963 C C . GLN B 1 114 ? 18.885 -53.148 27.519 1.00 62.46 106 GLN B C 1
ATOM 1964 O O . GLN B 1 114 ? 18.096 -52.376 26.969 1.00 56.10 106 GLN B O 1
ATOM 1970 N N . THR B 1 115 ? 18.943 -53.240 28.844 1.00 60.71 107 THR B N 1
ATOM 1971 C CA . THR B 1 115 ? 18.213 -52.303 29.688 1.00 57.67 107 THR B CA 1
ATOM 1972 C C . THR B 1 115 ? 19.099 -51.179 30.211 1.00 57.34 107 THR B C 1
ATOM 1973 O O . THR B 1 115 ? 18.614 -50.318 30.947 1.00 56.70 107 THR B O 1
ATOM 1977 N N . GLU B 1 116 ? 20.388 -51.172 29.868 1.00 57.36 108 GLU B N 1
ATOM 1978 C CA . GLU B 1 116 ? 21.313 -50.127 30.295 1.00 50.07 108 GLU B CA 1
ATOM 1979 C C . GLU B 1 116 ? 22.248 -49.818 29.130 1.00 56.81 108 GLU B C 1
ATOM 1980 O O . GLU B 1 116 ? 22.709 -50.737 28.445 1.00 56.89 108 GLU B O 1
ATOM 1986 N N . TYR B 1 117 ? 22.562 -48.541 28.922 1.00 49.07 109 TYR B N 1
ATOM 1987 C CA . TYR B 1 117 ? 23.582 -48.187 27.945 1.00 54.15 109 TYR B CA 1
ATOM 1988 C C . TYR B 1 117 ? 24.227 -46.877 28.366 1.00 50.61 109 TYR B C 1
ATOM 1989 O O . TYR B 1 117 ? 23.733 -46.173 29.239 1.00 51.25 109 TYR B O 1
ATOM 1998 N N . SER B 1 118 ? 25.367 -46.576 27.757 1.00 57.19 110 SER B N 1
ATOM 1999 C CA . SER B 1 118 ? 26.063 -45.319 27.985 1.00 55.22 110 SER B CA 1
ATOM 2000 C C . SER B 1 118 ? 26.158 -44.503 26.697 1.00 55.84 110 SER B C 1
ATOM 2001 O O . SER B 1 118 ? 26.262 -45.050 25.591 1.00 54.41 110 SER B O 1
ATOM 2004 N N . ILE B 1 119 ? 26.152 -43.185 26.866 1.00 55.70 111 ILE B N 1
ATOM 2005 C CA . ILE B 1 119 ? 26.374 -42.220 25.794 1.00 51.83 111 ILE B CA 1
ATOM 2006 C C . ILE B 1 119 ? 27.678 -41.489 26.086 1.00 48.95 111 ILE B C 1
ATOM 2007 O O . ILE B 1 119 ? 27.805 -40.835 27.128 1.00 54.19 111 ILE B O 1
ATOM 2012 N N . VAL B 1 120 ? 28.657 -41.616 25.196 1.00 58.69 112 VAL B N 1
ATOM 2013 C CA . VAL B 1 120 ? 29.955 -40.961 25.363 1.00 58.61 112 VAL B CA 1
ATOM 2014 C C . VAL B 1 120 ? 30.095 -39.882 24.300 1.00 56.16 112 VAL B C 1
ATOM 2015 O O . VAL B 1 120 ? 29.588 -40.007 23.178 1.00 54.12 112 VAL B O 1
ATOM 2019 N N . PHE B 1 121 ? 30.754 -38.793 24.678 1.00 54.63 113 PHE B N 1
ATOM 2020 C CA . PHE B 1 121 ? 31.016 -37.691 23.766 1.00 53.45 113 PHE B CA 1
ATOM 2021 C C . PHE B 1 121 ? 32.288 -36.996 24.237 1.00 55.94 113 PHE B C 1
ATOM 2022 O O . PHE B 1 121 ? 32.487 -36.805 25.438 1.00 56.86 113 PHE B O 1
ATOM 2030 N N . ASP B 1 122 ? 33.123 -36.590 23.279 1.00 58.90 114 ASP B N 1
ATOM 2031 C CA . ASP B 1 122 ? 34.439 -36.039 23.590 1.00 64.71 114 ASP B CA 1
ATOM 2032 C C . ASP B 1 122 ? 34.425 -34.538 23.766 1.00 68.60 114 ASP B C 1
ATOM 2033 O O . ASP B 1 122 ? 35.304 -34.005 24.450 1.00 69.72 114 ASP B O 1
ATOM 2038 N N . GLU B 1 123 ? 33.449 -33.856 23.177 1.00 66.41 115 GLU B N 1
ATOM 2039 C CA . GLU B 1 123 ? 33.356 -32.410 23.230 1.00 67.93 115 GLU B CA 1
ATOM 2040 C C . GLU B 1 123 ? 31.969 -32.044 23.712 1.00 61.01 115 GLU B C 1
ATOM 2041 O O . GLU B 1 123 ? 30.997 -32.747 23.427 1.00 70.69 115 GLU B O 1
ATOM 2047 N N . ASN B 1 124 ? 31.879 -30.917 24.405 1.00 60.40 116 ASN B N 1
ATOM 2048 C CA . ASN B 1 124 ? 30.621 -30.438 24.957 1.00 56.38 116 ASN B CA 1
ATOM 2049 C C . ASN B 1 124 ? 30.650 -28.917 24.926 1.00 61.56 116 ASN B C 1
ATOM 2050 O O . ASN B 1 124 ? 31.398 -28.308 25.702 1.00 55.93 116 ASN B O 1
ATOM 2055 N N . PRO B 1 125 ? 29.867 -28.262 24.055 1.00 60.77 117 PRO B N 1
ATOM 2056 C CA . PRO B 1 125 ? 29.971 -26.795 23.947 1.00 57.43 117 PRO B CA 1
ATOM 2057 C C . PRO B 1 125 ? 29.593 -26.095 25.230 1.00 55.90 117 PRO B C 1
ATOM 2058 O O . PRO B 1 125 ? 30.072 -24.979 25.474 1.00 54.65 117 PRO B O 1
ATOM 2062 N N . LEU B 1 126 ? 28.785 -26.733 26.083 1.00 51.85 118 LEU B N 1
ATOM 2063 C CA . LEU B 1 126 ? 28.496 -26.128 27.375 1.00 55.14 118 LEU B CA 1
ATOM 2064 C C . LEU B 1 126 ? 29.755 -25.969 28.205 1.00 57.49 118 LEU B C 1
ATOM 2065 O O . LEU B 1 126 ? 29.791 -25.111 29.090 1.00 63.56 118 LEU B O 1
ATOM 2070 N N . ASN B 1 127 ? 30.782 -26.798 27.955 1.00 57.51 119 ASN B N 1
ATOM 2071 C CA . ASN B 1 127 ? 32.035 -26.742 28.707 1.00 62.78 119 ASN B CA 1
ATOM 2072 C C . ASN B 1 127 ? 32.993 -25.657 28.229 1.00 65.79 119 ASN B C 1
ATOM 2073 O O . ASN B 1 127 ? 33.970 -25.378 28.933 1.00 65.43 119 ASN B O 1
ATOM 2078 N N . ASP B 1 128 ? 32.734 -25.024 27.084 1.00 67.28 120 ASP B N 1
ATOM 2079 C CA . ASP B 1 128 ? 33.692 -24.080 26.518 1.00 68.90 120 ASP B CA 1
ATOM 2080 C C . ASP B 1 128 ? 34.032 -22.962 27.505 1.00 75.65 120 ASP B C 1
ATOM 2081 O O . ASP B 1 128 ? 33.146 -22.297 28.044 1.00 73.54 120 ASP B O 1
ATOM 2086 N N . PHE B 1 129 ? 35.334 -22.772 27.735 1.00 76.66 121 PHE B N 1
ATOM 2087 C CA . PHE B 1 129 ? 35.901 -21.724 28.586 1.00 88.51 121 PHE B CA 1
ATOM 2088 C C . PHE B 1 129 ? 35.506 -21.843 30.055 1.00 92.56 121 PHE B C 1
ATOM 2089 O O . PHE B 1 129 ? 35.700 -20.896 30.824 1.00 101.31 121 PHE B O 1
ATOM 2097 N N . VAL B 1 130 ? 35.006 -22.994 30.497 1.00 82.03 122 VAL B N 1
ATOM 2098 C CA . VAL B 1 130 ? 34.615 -23.181 31.889 1.00 79.06 122 VAL B CA 1
ATOM 2099 C C . VAL B 1 130 ? 35.752 -23.868 32.640 1.00 84.45 122 VAL B C 1
ATOM 2100 O O . VAL B 1 130 ? 36.348 -24.832 32.140 1.00 86.55 122 VAL B O 1
ATOM 2104 N N . GLU B 1 131 ? 36.082 -23.344 33.822 1.00 84.10 123 GLU B N 1
ATOM 2105 C CA . GLU B 1 131 ? 37.106 -23.913 34.693 1.00 88.67 123 GLU B CA 1
ATOM 2106 C C . GLU B 1 131 ? 36.543 -23.968 36.105 1.00 91.72 123 GLU B C 1
ATOM 2107 O O . GLU B 1 131 ? 36.271 -22.924 36.704 1.00 100.94 123 GLU B O 1
ATOM 2109 N N . LEU B 1 132 ? 36.392 -25.175 36.644 1.00 87.59 124 LEU B N 1
ATOM 2110 C CA . LEU B 1 132 ? 35.827 -25.271 37.990 1.00 89.77 124 LEU B CA 1
ATOM 2111 C C . LEU B 1 132 ? 36.915 -25.120 39.051 1.00 94.55 124 LEU B C 1
ATOM 2112 O O . LEU B 1 132 ? 37.996 -25.703 38.917 1.00 95.81 124 LEU B O 1
ATOM 2117 N N . PRO B 1 133 ? 36.656 -24.354 40.116 1.00 95.70 125 PRO B N 1
ATOM 2118 C CA . PRO B 1 133 ? 37.607 -24.310 41.236 1.00 97.39 125 PRO B CA 1
ATOM 2119 C C . PRO B 1 133 ? 37.759 -25.683 41.874 1.00 101.16 125 PRO B C 1
ATOM 2120 O O . PRO B 1 133 ? 36.841 -26.509 41.842 1.00 103.90 125 PRO B O 1
ATOM 2124 N N . GLU B 1 134 ? 38.935 -25.917 42.459 1.00 102.68 126 GLU B N 1
ATOM 2125 C CA . GLU B 1 134 ? 39.238 -27.227 43.035 1.00 107.21 126 GLU B CA 1
ATOM 2126 C C . GLU B 1 134 ? 38.193 -27.701 44.042 1.00 102.89 126 GLU B C 1
ATOM 2127 O O . GLU B 1 134 ? 37.815 -28.883 43.979 1.00 102.67 126 GLU B O 1
ATOM 2129 N N . PRO B 1 135 ? 37.692 -26.873 44.971 1.00 102.69 127 PRO B N 1
ATOM 2130 C CA . PRO B 1 135 ? 36.643 -27.380 45.873 1.00 100.66 127 PRO B CA 1
ATOM 2131 C C . PRO B 1 135 ? 35.375 -27.797 45.144 1.00 100.02 127 PRO B C 1
ATOM 2132 O O . PRO B 1 135 ? 34.741 -28.788 45.532 1.00 103.36 127 PRO B O 1
ATOM 2136 N N . ILE B 1 136 ? 35.000 -27.088 44.075 1.00 96.15 128 ILE B N 1
ATOM 2137 C CA . ILE B 1 136 ? 33.837 -27.491 43.292 1.00 85.16 128 ILE B CA 1
ATOM 2138 C C . ILE B 1 136 ? 34.130 -28.791 42.561 1.00 82.26 128 ILE B C 1
ATOM 2139 O O . ILE B 1 136 ? 33.261 -29.663 42.437 1.00 74.18 128 ILE B O 1
ATOM 2144 N N . LYS B 1 137 ? 35.354 -28.932 42.048 1.00 87.88 129 LYS B N 1
ATOM 2145 C CA . LYS B 1 137 ? 35.765 -30.195 41.443 1.00 96.35 129 LYS B CA 1
ATOM 2146 C C . LYS B 1 137 ? 35.746 -31.322 42.468 1.00 95.53 129 LYS B C 1
ATOM 2147 O O . LYS B 1 137 ? 35.236 -32.414 42.191 1.00 86.46 129 LYS B O 1
ATOM 2153 N N . GLN B 1 138 ? 36.272 -31.060 43.672 1.00 102.27 130 GLN B N 1
ATOM 2154 C CA . GLN B 1 138 ? 36.356 -32.092 44.705 1.00 105.56 130 GLN B CA 1
ATOM 2155 C C . GLN B 1 138 ? 34.973 -32.567 45.131 1.00 106.82 130 GLN B C 1
ATOM 2156 O O . GLN B 1 138 ? 34.786 -33.747 45.451 1.00 109.92 130 GLN B O 1
ATOM 2158 N N . LYS B 1 139 ? 33.994 -31.668 45.149 1.00 105.28 131 LYS B N 1
ATOM 2159 C CA . LYS B 1 139 ? 32.627 -32.066 45.452 1.00 101.73 131 LYS B CA 1
ATOM 2160 C C . LYS B 1 139 ? 31.917 -32.682 44.254 1.00 91.46 131 LYS B C 1
ATOM 2161 O O . LYS B 1 139 ? 30.774 -33.125 44.396 1.00 92.95 131 LYS B O 1
ATOM 2163 N N . ARG B 1 140 ? 32.579 -32.748 43.097 1.00 87.62 132 ARG B N 1
ATOM 2164 C CA . ARG B 1 140 ? 32.062 -33.378 41.874 1.00 87.44 132 ARG B CA 1
ATOM 2165 C C . ARG B 1 140 ? 30.721 -32.777 41.435 1.00 87.24 132 ARG B C 1
ATOM 2166 O O . ARG B 1 140 ? 29.718 -33.476 41.254 1.00 89.23 132 ARG B O 1
ATOM 2174 N N . LEU B 1 141 ? 30.718 -31.462 41.238 1.00 83.12 133 LEU B N 1
ATOM 2175 C CA . LEU B 1 141 ? 29.613 -30.852 40.514 1.00 74.47 133 LEU B CA 1
ATOM 2176 C C . LEU B 1 141 ? 29.582 -31.388 39.086 1.00 67.35 133 LEU B C 1
ATOM 2177 O O . LEU B 1 141 ? 30.612 -31.445 38.408 1.00 64.47 133 LEU B O 1
ATOM 2182 N N . TYR B 1 142 ? 28.392 -31.760 38.622 1.00 65.39 134 TYR B N 1
ATOM 2183 C CA . TYR B 1 142 ? 28.190 -32.163 37.231 1.00 61.50 134 TYR B CA 1
ATOM 2184 C C . TYR B 1 142 ? 27.578 -30.967 36.508 1.00 56.98 134 TYR B C 1
ATOM 2185 O O . TYR B 1 142 ? 26.354 -30.824 36.407 1.00 49.53 134 TYR B O 1
ATOM 2194 N N . TYR B 1 143 ? 28.473 -30.120 35.992 1.00 56.79 135 TYR B N 1
ATOM 2195 C CA . TYR B 1 143 ? 28.114 -28.838 35.394 1.00 55.76 135 TYR B CA 1
ATOM 2196 C C . TYR B 1 143 ? 26.986 -28.965 34.392 1.00 52.34 135 TYR B C 1
ATOM 2197 O O . TYR B 1 143 ? 26.134 -28.074 34.300 1.00 60.51 135 TYR B O 1
ATOM 2206 N N . SER B 1 144 ? 26.989 -30.035 33.593 1.00 51.70 136 SER B N 1
ATOM 2207 C CA . SER B 1 144 ? 25.976 -30.264 32.563 1.00 43.45 136 SER B CA 1
ATOM 2208 C C . SER B 1 144 ? 24.903 -31.248 33.009 1.00 44.35 136 SER B C 1
ATOM 2209 O O . SER B 1 144 ? 24.375 -31.988 32.167 1.00 45.15 136 SER B O 1
ATOM 2212 N N . ASN B 1 145 ? 24.594 -31.316 34.314 1.00 43.96 137 ASN B N 1
ATOM 2213 C CA . ASN B 1 145 ? 23.615 -32.307 34.760 1.00 42.08 137 ASN B CA 1
ATOM 2214 C C . ASN B 1 145 ? 22.224 -32.072 34.163 1.00 42.80 137 ASN B C 1
ATOM 2215 O O . ASN B 1 145 ? 21.436 -33.017 34.085 1.00 47.76 137 ASN B O 1
ATOM 2220 N N . ILE B 1 146 ? 21.930 -30.854 33.693 1.00 40.65 138 ILE B N 1
ATOM 2221 C CA . ILE B 1 146 ? 20.673 -30.565 33.002 1.00 42.20 138 ILE B CA 1
ATOM 2222 C C . ILE B 1 146 ? 20.425 -31.513 31.827 1.00 42.29 138 ILE B C 1
ATOM 2223 O O . ILE B 1 146 ? 19.276 -31.869 31.543 1.00 45.19 138 ILE B O 1
ATOM 2228 N N . ILE B 1 147 ? 21.486 -31.985 31.168 1.00 45.55 139 ILE B N 1
ATOM 2229 C CA . ILE B 1 147 ? 21.306 -32.906 30.047 1.00 45.68 139 ILE B CA 1
ATOM 2230 C C . ILE B 1 147 ? 20.642 -34.186 30.522 1.00 45.73 139 ILE B C 1
ATOM 2231 O O . ILE B 1 147 ? 19.831 -34.779 29.800 1.00 41.33 139 ILE B O 1
ATOM 2236 N N . CYS B 1 148 ? 21.043 -34.679 31.707 1.00 44.09 140 CYS B N 1
ATOM 2237 C CA . CYS B 1 148 ? 20.448 -35.910 32.223 1.00 47.53 140 CYS B CA 1
ATOM 2238 C C . CYS B 1 148 ? 18.957 -35.727 32.443 1.00 46.30 140 CYS B C 1
ATOM 2239 O O . CYS B 1 148 ? 18.162 -36.623 32.138 1.00 45.16 140 CYS B O 1
ATOM 2242 N N . GLY B 1 149 ? 18.565 -34.559 32.951 1.00 44.22 141 GLY B N 1
ATOM 2243 C CA . GLY B 1 149 ? 17.155 -34.292 33.174 1.00 50.28 141 GLY B CA 1
ATOM 2244 C C . GLY B 1 149 ? 16.357 -34.222 31.889 1.00 46.59 141 GLY B C 1
ATOM 2245 O O . GLY B 1 149 ? 15.255 -34.767 31.821 1.00 40.43 141 GLY B O 1
ATOM 2246 N N . VAL B 1 150 ? 16.897 -33.559 30.855 1.00 46.29 142 VAL B N 1
ATOM 2247 C CA . VAL B 1 150 ? 16.189 -33.505 29.570 1.00 38.93 142 VAL B CA 1
ATOM 2248 C C . VAL B 1 150 ? 15.937 -34.923 29.060 1.00 47.20 142 VAL B C 1
ATOM 2249 O O . VAL B 1 150 ? 14.822 -35.263 28.636 1.00 45.16 142 VAL B O 1
ATOM 2253 N N . ILE B 1 151 ? 16.946 -35.793 29.163 1.00 49.34 143 ILE B N 1
ATOM 2254 C CA . ILE B 1 151 ? 16.768 -37.183 28.760 1.00 44.52 143 ILE B CA 1
ATOM 2255 C C . ILE B 1 151 ? 15.683 -37.845 29.597 1.00 37.80 143 ILE B C 1
ATOM 2256 O O . ILE B 1 151 ? 14.783 -38.499 29.075 1.00 40.06 143 ILE B O 1
ATOM 2261 N N . ARG B 1 152 ? 15.754 -37.690 30.909 1.00 44.90 144 ARG B N 1
ATOM 2262 C CA . ARG B 1 152 ? 14.780 -38.364 31.743 1.00 34.57 144 ARG B CA 1
ATOM 2263 C C . ARG B 1 152 ? 13.381 -37.840 31.465 1.00 39.80 144 ARG B C 1
ATOM 2264 O O . ARG B 1 152 ? 12.420 -38.620 31.415 1.00 42.76 144 ARG B O 1
ATOM 2272 N N . GLY B 1 153 ? 13.249 -36.521 31.280 1.00 41.17 145 GLY B N 1
ATOM 2273 C CA . GLY B 1 153 ? 11.938 -35.938 31.058 1.00 36.78 145 GLY B CA 1
ATOM 2274 C C . GLY B 1 153 ? 11.328 -36.350 29.735 1.00 39.02 145 GLY B C 1
ATOM 2275 O O . GLY B 1 153 ? 10.157 -36.750 29.686 1.00 42.02 145 GLY B O 1
ATOM 2276 N N . ALA B 1 154 ? 12.131 -36.359 28.664 1.00 35.89 146 ALA B N 1
ATOM 2277 C CA . ALA B 1 154 ? 11.600 -36.767 27.361 1.00 34.41 146 ALA B CA 1
ATOM 2278 C C . ALA B 1 154 ? 11.153 -38.222 27.385 1.00 38.05 146 ALA B C 1
ATOM 2279 O O . ALA B 1 154 ? 10.061 -38.546 26.912 1.00 40.56 146 ALA B O 1
ATOM 2281 N N . LEU B 1 155 ? 11.976 -39.115 27.949 1.00 39.71 147 LEU B N 1
ATOM 2282 C CA . LEU B 1 155 ? 11.619 -40.533 27.977 1.00 41.85 147 LEU B CA 1
ATOM 2283 C C . LEU B 1 155 ? 10.437 -40.814 28.918 1.00 47.66 147 LEU B C 1
ATOM 2284 O O . LEU B 1 155 ? 9.681 -41.768 28.685 1.00 44.04 147 LEU B O 1
ATOM 2289 N N . GLU B 1 156 ? 10.259 -40.011 29.979 1.00 44.79 148 GLU B N 1
ATOM 2290 C CA . GLU B 1 156 ? 9.057 -40.162 30.801 1.00 42.23 148 GLU B CA 1
ATOM 2291 C C . GLU B 1 156 ? 7.813 -39.920 29.969 1.00 44.93 148 GLU B C 1
ATOM 2292 O O . GLU B 1 156 ? 6.841 -40.682 30.058 1.00 45.04 148 GLU B O 1
ATOM 2298 N N . MET B 1 157 ? 7.868 -38.929 29.071 1.00 41.03 149 MET B N 1
ATOM 2299 C CA . MET B 1 157 ? 6.712 -38.632 28.231 1.00 43.54 149 MET B CA 1
ATOM 2300 C C . MET B 1 157 ? 6.409 -39.763 27.261 1.00 51.45 149 MET B C 1
ATOM 2301 O O . MET B 1 157 ? 5.255 -39.913 26.847 1.00 50.36 149 MET B O 1
ATOM 2306 N N . VAL B 1 158 ? 7.400 -40.582 26.894 1.00 42.60 150 VAL B N 1
ATOM 2307 C CA . VAL B 1 158 ? 7.037 -41.731 26.076 1.00 43.86 150 VAL B CA 1
ATOM 2308 C C . VAL B 1 158 ? 6.999 -42.980 26.949 1.00 42.40 150 VAL B C 1
ATOM 2309 O O . VAL B 1 158 ? 7.167 -44.090 26.456 1.00 45.57 150 VAL B O 1
ATOM 2313 N N . LEU B 1 159 ? 6.688 -42.806 28.240 1.00 45.81 151 LEU B N 1
ATOM 2314 C CA . LEU B 1 159 ? 6.310 -43.902 29.140 1.00 37.53 151 LEU B CA 1
ATOM 2315 C C . LEU B 1 159 ? 7.479 -44.859 29.431 1.00 47.36 151 LEU B C 1
ATOM 2316 O O . LEU B 1 159 ? 7.293 -46.067 29.589 1.00 47.60 151 LEU B O 1
ATOM 2321 N N . MET B 1 160 ? 8.684 -44.314 29.550 1.00 43.53 152 MET B N 1
ATOM 2322 C CA . MET B 1 160 ? 9.848 -45.073 29.990 1.00 40.29 152 MET B CA 1
ATOM 2323 C C . MET B 1 160 ? 10.374 -44.357 31.217 1.00 47.51 152 MET B C 1
ATOM 2324 O O . MET B 1 160 ? 10.739 -43.175 31.149 1.00 42.71 152 MET B O 1
ATOM 2329 N N . ARG B 1 161 ? 10.367 -45.043 32.341 1.00 41.96 153 ARG B N 1
ATOM 2330 C CA . ARG B 1 161 ? 10.963 -44.479 33.534 1.00 43.25 153 ARG B CA 1
ATOM 2331 C C . ARG B 1 161 ? 12.401 -44.959 33.590 1.00 41.16 153 ARG B C 1
ATOM 2332 O O . ARG B 1 161 ? 12.651 -46.161 33.730 1.00 45.03 153 ARG B O 1
ATOM 2340 N N . VAL B 1 162 ? 13.331 -44.017 33.472 1.00 39.82 154 VAL B N 1
ATOM 2341 C CA . VAL B 1 162 ? 14.746 -44.316 33.329 1.00 50.88 154 VAL B CA 1
ATOM 2342 C C . VAL B 1 162 ? 15.510 -43.599 34.425 1.00 50.04 154 VAL B C 1
ATOM 2343 O O . VAL B 1 162 ? 15.086 -42.565 34.941 1.00 47.05 154 VAL B O 1
ATOM 2347 N N . GLU B 1 163 ? 16.683 -44.142 34.729 1.00 52.85 155 GLU B N 1
ATOM 2348 C CA . GLU B 1 163 ? 17.673 -43.496 35.566 1.00 49.09 155 GLU B CA 1
ATOM 2349 C C . GLU B 1 163 ? 18.799 -43.058 34.642 1.00 49.45 155 GLU B C 1
ATOM 2350 O O . GLU B 1 163 ? 19.258 -43.831 33.785 1.00 49.49 155 GLU B O 1
ATOM 2356 N N . CYS B 1 164 ? 19.233 -41.824 34.819 1.00 45.25 156 CYS B N 1
ATOM 2357 C CA . CYS B 1 164 ? 20.163 -41.183 33.908 1.00 48.09 156 CYS B CA 1
ATOM 2358 C C . CYS B 1 164 ? 21.136 -40.370 34.751 1.00 49.94 156 CYS B C 1
ATOM 2359 O O . CYS B 1 164 ? 20.732 -39.400 35.394 1.00 48.16 156 CYS B O 1
ATOM 2362 N N . GLU B 1 165 ? 22.416 -40.755 34.752 1.00 43.71 157 GLU B N 1
ATOM 2363 C CA . GLU B 1 165 ? 23.387 -40.082 35.601 1.00 53.30 157 GLU B CA 1
ATOM 2364 C C . GLU B 1 165 ? 24.706 -39.880 34.871 1.00 54.51 157 GLU B C 1
ATOM 2365 O O . GLU B 1 165 ? 25.131 -40.708 34.061 1.00 50.06 157 GLU B O 1
ATOM 2367 N N . TYR B 1 166 ? 25.379 -38.793 35.220 1.00 53.24 158 TYR B N 1
ATOM 2368 C CA . TYR B 1 166 ? 26.707 -38.558 34.701 1.00 54.70 158 TYR B CA 1
ATOM 2369 C C . TYR B 1 166 ? 27.684 -39.512 35.375 1.00 61.38 158 TYR B C 1
ATOM 2370 O O . TYR B 1 166 ? 27.583 -39.795 36.575 1.00 66.62 158 TYR B O 1
ATOM 2379 N N . LYS B 1 167 ? 28.612 -40.036 34.594 1.00 59.45 159 LYS B N 1
ATOM 2380 C CA . LYS B 1 167 ? 29.679 -40.864 35.130 1.00 61.08 159 LYS B CA 1
ATOM 2381 C C . LYS B 1 167 ? 31.055 -40.264 34.924 1.00 64.22 159 LYS B C 1
ATOM 2382 O O . LYS B 1 167 ? 31.916 -40.414 35.799 1.00 74.95 159 LYS B O 1
ATOM 2388 N N . LYS B 1 168 ? 31.277 -39.555 33.820 1.00 55.94 160 LYS B N 1
ATOM 2389 C CA . LYS B 1 168 ? 32.573 -38.954 33.541 1.00 68.04 160 LYS B CA 1
ATOM 2390 C C . LYS B 1 168 ? 32.335 -37.569 32.958 1.00 65.42 160 LYS B C 1
ATOM 2391 O O . LYS B 1 168 ? 31.390 -37.382 32.188 1.00 59.85 160 LYS B O 1
ATOM 2397 N N . CYS B 1 169 ? 33.174 -36.597 33.347 1.00 67.95 161 CYS B N 1
ATOM 2398 C CA . CYS B 1 169 ? 33.112 -35.228 32.807 1.00 65.60 161 CYS B CA 1
ATOM 2399 C C . CYS B 1 169 ? 34.524 -34.659 32.770 1.00 71.89 161 CYS B C 1
ATOM 2400 O O . CYS B 1 169 ? 35.249 -34.777 33.771 1.00 76.50 161 CYS B O 1
ATOM 2403 N N . PRO B 1 170 ? 34.953 -34.087 31.638 1.00 74.76 162 PRO B N 1
ATOM 2404 C CA . PRO B 1 170 ? 36.323 -33.545 31.562 1.00 70.81 162 PRO B CA 1
ATOM 2405 C C . PRO B 1 170 ? 36.607 -32.399 32.518 1.00 72.74 162 PRO B C 1
ATOM 2406 O O . PRO B 1 170 ? 37.776 -32.180 32.854 1.00 72.34 162 PRO B O 1
ATOM 2410 N N . LEU B 1 171 ? 35.593 -31.642 32.948 1.00 75.03 163 LEU B N 1
ATOM 2411 C CA . LEU B 1 171 ? 35.820 -30.589 33.935 1.00 73.06 163 LEU B CA 1
ATOM 2412 C C . LEU B 1 171 ? 36.320 -31.144 35.264 1.00 76.09 163 LEU B C 1
ATOM 2413 O O . LEU B 1 171 ? 36.923 -30.407 36.053 1.00 79.04 163 LEU B O 1
ATOM 2418 N N . LEU B 1 172 ? 36.068 -32.423 35.527 1.00 76.67 164 LEU B N 1
ATOM 2419 C CA . LEU B 1 172 ? 36.531 -33.113 36.716 1.00 77.35 164 LEU B CA 1
ATOM 2420 C C . LEU B 1 172 ? 37.772 -33.952 36.435 1.00 88.28 164 LEU B C 1
ATOM 2421 O O . LEU B 1 172 ? 38.139 -34.800 37.253 1.00 94.15 164 LEU B O 1
ATOM 2426 N N . GLY B 1 173 ? 38.415 -33.743 35.292 1.00 87.53 165 GLY B N 1
ATOM 2427 C CA . GLY B 1 173 ? 39.634 -34.445 34.952 1.00 84.58 165 GLY B CA 1
ATOM 2428 C C . GLY B 1 173 ? 39.441 -35.745 34.203 1.00 86.54 165 GLY B C 1
ATOM 2429 O O . GLY B 1 173 ? 40.430 -36.433 33.936 1.00 86.48 165 GLY B O 1
ATOM 2430 N N . ASP B 1 174 ? 38.213 -36.095 33.824 1.00 82.67 166 ASP B N 1
ATOM 2431 C CA . ASP B 1 174 ? 38.061 -37.318 33.054 1.00 80.96 166 ASP B CA 1
ATOM 2432 C C . ASP B 1 174 ? 38.396 -37.083 31.585 1.00 84.56 166 ASP B C 1
ATOM 2433 O O . ASP B 1 174 ? 38.312 -35.970 31.060 1.00 84.07 166 ASP B O 1
ATOM 2438 N N . ASP B 1 175 ? 38.752 -38.176 30.916 1.00 87.71 167 ASP B N 1
ATOM 2439 C CA . ASP B 1 175 ? 39.145 -38.121 29.516 1.00 88.78 167 ASP B CA 1
ATOM 2440 C C . ASP B 1 175 ? 37.963 -37.862 28.589 1.00 82.45 167 ASP B C 1
ATOM 2441 O O . ASP B 1 175 ? 38.177 -37.415 27.455 1.00 79.34 167 ASP B O 1
ATOM 2446 N N . GLN B 1 176 ? 36.729 -38.150 29.020 1.00 71.97 168 GLN B N 1
ATOM 2447 C CA . GLN B 1 176 ? 35.582 -37.901 28.158 1.00 66.67 168 GLN B CA 1
ATOM 2448 C C . GLN B 1 176 ? 34.319 -37.720 29.005 1.00 67.36 168 GLN B C 1
ATOM 2449 O O . GLN B 1 176 ? 34.312 -37.919 30.226 1.00 59.73 168 GLN B O 1
ATOM 2455 N N . SER B 1 177 ? 33.237 -37.347 28.337 1.00 59.08 169 SER B N 1
ATOM 2456 C CA . SER B 1 177 ? 31.946 -37.318 29.002 1.00 57.86 169 SER B CA 1
ATOM 2457 C C . SER B 1 177 ? 31.281 -38.678 28.840 1.00 57.04 169 SER B C 1
ATOM 2458 O O . SER B 1 177 ? 31.299 -39.264 27.755 1.00 58.18 169 SER B O 1
ATOM 2461 N N . GLU B 1 178 ? 30.679 -39.170 29.916 1.00 57.97 170 GLU B N 1
ATOM 2462 C CA . GLU B 1 178 ? 29.876 -40.382 29.832 1.00 56.76 170 GLU B CA 1
ATOM 2463 C C . GLU B 1 178 ? 28.605 -40.173 30.649 1.00 49.35 170 GLU B C 1
ATOM 2464 O O . GLU B 1 178 ? 28.662 -39.717 31.797 1.00 51.40 170 GLU B O 1
ATOM 2470 N N . ILE B 1 179 ? 27.469 -40.468 30.035 1.00 44.31 171 ILE B N 1
ATOM 2471 C CA . ILE B 1 179 ? 26.161 -40.436 30.682 1.00 42.12 171 ILE B CA 1
ATOM 2472 C C . ILE B 1 179 ? 25.592 -41.841 30.620 1.00 46.24 171 ILE B C 1
ATOM 2473 O O . ILE B 1 179 ? 25.590 -42.458 29.545 1.00 48.06 171 ILE B O 1
ATOM 2478 N N . ARG B 1 180 ? 25.145 -42.353 31.769 1.00 51.29 172 ARG B N 1
ATOM 2479 C CA . ARG B 1 180 ? 24.584 -43.696 31.873 1.00 53.99 172 ARG B CA 1
ATOM 2480 C C . ARG B 1 180 ? 23.065 -43.610 31.864 1.00 54.06 172 ARG B C 1
ATOM 2481 O O . ARG B 1 180 ? 22.480 -42.804 32.603 1.00 48.47 172 ARG B O 1
ATOM 2489 N N . VAL B 1 181 ? 22.428 -44.461 31.055 1.00 57.42 173 VAL B N 1
ATOM 2490 C CA . VAL B 1 181 ? 20.974 -44.506 30.939 1.00 54.92 173 VAL B CA 1
ATOM 2491 C C . VAL B 1 181 ? 20.526 -45.928 31.245 1.00 52.95 173 VAL B C 1
ATOM 2492 O O . VAL B 1 181 ? 20.973 -46.872 30.589 1.00 49.57 173 VAL B O 1
ATOM 2496 N N . ARG B 1 182 ? 19.653 -46.083 32.240 1.00 49.26 174 ARG B N 1
ATOM 2497 C CA . ARG B 1 182 ? 19.160 -47.394 32.656 1.00 50.00 174 ARG B CA 1
ATOM 2498 C C . ARG B 1 182 ? 17.636 -47.392 32.708 1.00 54.30 174 ARG B C 1
ATOM 2499 O O . ARG B 1 182 ? 17.032 -46.527 33.355 1.00 48.35 174 ARG B O 1
ATOM 2507 N N . LEU B 1 183 ? 17.013 -48.370 32.059 1.00 51.45 175 LEU B N 1
ATOM 2508 C CA . LEU B 1 183 ? 15.566 -48.464 32.121 1.00 54.81 175 LEU B CA 1
ATOM 2509 C C . LEU B 1 183 ? 15.172 -49.102 33.450 1.00 61.24 175 LEU B C 1
ATOM 2510 O O . LEU B 1 183 ? 15.634 -50.200 33.792 1.00 60.53 175 LEU B O 1
ATOM 2515 N N . LYS B 1 184 ? 14.308 -48.423 34.196 1.00 52.34 176 LYS B N 1
ATOM 2516 C CA . LYS B 1 184 ? 13.847 -49.025 35.439 1.00 56.17 176 LYS B CA 1
ATOM 2517 C C . LYS B 1 184 ? 12.591 -49.832 35.182 1.00 51.37 176 LYS B C 1
ATOM 2518 O O . LYS B 1 184 ? 12.456 -50.951 35.694 1.00 55.22 176 LYS B O 1
ATOM 2524 N N . GLU B 1 185 ? 11.674 -49.268 34.403 1.00 40.40 177 GLU B N 1
ATOM 2525 C CA . GLU B 1 185 ? 10.470 -49.966 33.998 1.00 49.82 177 GLU B CA 1
ATOM 2526 C C . GLU B 1 185 ? 9.741 -49.137 32.948 1.00 43.93 177 GLU B C 1
ATOM 2527 O O . GLU B 1 185 ? 9.889 -47.915 32.895 1.00 44.44 177 GLU B O 1
ATOM 2533 N N . TYR B 1 186 ? 8.985 -49.830 32.101 1.00 47.49 178 TYR B N 1
ATOM 2534 C CA . TYR B 1 186 ? 7.968 -49.215 31.255 1.00 40.65 178 TYR B CA 1
ATOM 2535 C C . TYR B 1 186 ? 6.756 -48.901 32.132 1.00 44.59 178 TYR B C 1
ATOM 2536 O O . TYR B 1 186 ? 6.393 -49.690 33.006 1.00 51.52 178 TYR B O 1
ATOM 2545 N N . LEU B 1 187 ? 6.134 -47.741 31.918 1.00 47.80 179 LEU B N 1
ATOM 2546 C CA . LEU B 1 187 ? 5.039 -47.313 32.783 1.00 45.65 179 LEU B CA 1
ATOM 2547 C C . LEU B 1 187 ? 3.694 -47.949 32.439 1.00 63.47 179 LEU B C 1
ATOM 2548 O O . LEU B 1 187 ? 2.756 -47.819 33.230 1.00 78.40 179 LEU B O 1
ATOM 2553 N N . ARG B 1 188 ? 3.578 -48.657 31.323 1.00 64.30 180 ARG B N 1
ATOM 2554 C CA . ARG B 1 188 ? 2.378 -49.410 30.977 1.00 64.26 180 ARG B CA 1
ATOM 2555 C C . ARG B 1 188 ? 2.751 -50.880 30.828 1.00 72.26 180 ARG B C 1
ATOM 2556 O O . ARG B 1 188 ? 3.777 -51.204 30.222 1.00 73.65 180 ARG B O 1
ATOM 2564 N N . GLU B 1 189 ? 1.896 -51.777 31.325 1.00 75.33 181 GLU B N 1
ATOM 2565 C CA . GLU B 1 189 ? 2.233 -53.209 31.341 1.00 74.28 181 GLU B CA 1
ATOM 2566 C C . GLU B 1 189 ? 2.027 -53.912 30.006 1.00 72.07 181 GLU B C 1
ATOM 2567 O O . GLU B 1 189 ? 2.856 -54.749 29.616 1.00 76.09 181 GLU B O 1
ATOM 2569 N N . ILE C 1 23 ? 4.425 -20.267 -8.258 1.00 106.41 15 ILE C N 1
ATOM 2570 C CA . ILE C 1 23 ? 4.386 -21.229 -7.157 1.00 117.32 15 ILE C CA 1
ATOM 2571 C C . ILE C 1 23 ? 2.989 -21.282 -6.549 1.00 115.70 15 ILE C C 1
ATOM 2572 O O . ILE C 1 23 ? 2.092 -21.903 -7.114 1.00 117.94 15 ILE C O 1
ATOM 2574 N N . GLU C 1 24 ? 2.806 -20.646 -5.393 1.00 110.94 16 GLU C N 1
ATOM 2575 C CA . GLU C 1 24 ? 1.476 -20.567 -4.807 1.00 102.50 16 GLU C CA 1
ATOM 2576 C C . GLU C 1 24 ? 0.571 -19.713 -5.690 1.00 98.35 16 GLU C C 1
ATOM 2577 O O . GLU C 1 24 ? 1.027 -18.815 -6.404 1.00 90.04 16 GLU C O 1
ATOM 2579 N N . LYS C 1 25 ? -0.731 -20.011 -5.634 1.00 100.08 17 LYS C N 1
ATOM 2580 C CA . LYS C 1 25 ? -1.681 -19.366 -6.533 1.00 87.85 17 LYS C CA 1
ATOM 2581 C C . LYS C 1 25 ? -1.666 -17.847 -6.381 1.00 82.67 17 LYS C C 1
ATOM 2582 O O . LYS C 1 25 ? -1.609 -17.120 -7.380 1.00 79.78 17 LYS C O 1
ATOM 2584 N N . ILE C 1 26 ? -1.669 -17.345 -5.142 1.00 83.67 18 ILE C N 1
ATOM 2585 C CA . ILE C 1 26 ? -1.793 -15.902 -4.950 1.00 86.91 18 ILE C CA 1
ATOM 2586 C C . ILE C 1 26 ? -0.553 -15.184 -5.473 1.00 87.59 18 ILE C C 1
ATOM 2587 O O . ILE C 1 26 ? -0.655 -14.110 -6.078 1.00 86.94 18 ILE C O 1
ATOM 2589 N N . ASN C 1 27 ? 0.625 -15.796 -5.323 1.00 85.04 19 ASN C N 1
ATOM 2590 C CA . ASN C 1 27 ? 1.833 -15.181 -5.868 1.00 77.69 19 ASN C CA 1
ATOM 2591 C C . ASN C 1 27 ? 1.874 -15.304 -7.387 1.00 70.69 19 ASN C C 1
ATOM 2592 O O . ASN C 1 27 ? 2.370 -14.404 -8.072 1.00 69.69 19 ASN C O 1
ATOM 2594 N N . SER C 1 28 ? 1.392 -16.431 -7.927 1.00 73.97 20 SER C N 1
ATOM 2595 C CA . SER C 1 28 ? 1.337 -16.606 -9.377 1.00 76.28 20 SER C CA 1
ATOM 2596 C C . SER C 1 28 ? 0.288 -15.698 -10.018 1.00 68.62 20 SER C C 1
ATOM 2597 O O . SER C 1 28 ? 0.507 -15.165 -11.117 1.00 59.63 20 SER C O 1
ATOM 2600 N N . GLU C 1 29 ? -0.849 -15.496 -9.338 1.00 69.31 21 GLU C N 1
ATOM 2601 C CA . GLU C 1 29 ? -1.851 -14.553 -9.829 1.00 59.03 21 GLU C CA 1
ATOM 2602 C C . GLU C 1 29 ? -1.311 -13.132 -9.805 1.00 62.43 21 GLU C C 1
ATOM 2603 O O . GLU C 1 29 ? -1.536 -12.352 -10.738 1.00 61.76 21 GLU C O 1
ATOM 2605 N N . LEU C 1 30 ? -0.597 -12.783 -8.735 1.00 63.32 22 LEU C N 1
ATOM 2606 C CA . LEU C 1 30 ? -0.014 -11.456 -8.615 1.00 55.44 22 LEU C CA 1
ATOM 2607 C C . LEU C 1 30 ? 1.022 -11.214 -9.709 1.00 56.80 22 LEU C C 1
ATOM 2608 O O . LEU C 1 30 ? 1.061 -10.132 -10.309 1.00 54.65 22 LEU C O 1
ATOM 2613 N N . LEU C 1 31 ? 1.867 -12.214 -9.992 1.00 56.55 23 LEU C N 1
ATOM 2614 C CA . LEU C 1 31 ? 2.825 -12.094 -11.096 1.00 57.27 23 LEU C CA 1
ATOM 2615 C C . LEU C 1 31 ? 2.110 -11.975 -12.440 1.00 54.32 23 LEU C C 1
ATOM 2616 O O . LEU C 1 31 ? 2.470 -11.131 -13.272 1.00 49.89 23 LEU C O 1
ATOM 2621 N N . ALA C 1 32 ? 1.077 -12.794 -12.666 1.00 50.15 24 ALA C N 1
ATOM 2622 C CA . ALA C 1 32 ? 0.324 -12.693 -13.918 1.00 50.68 24 ALA C CA 1
ATOM 2623 C C . ALA C 1 32 ? -0.283 -11.299 -14.099 1.00 45.80 24 ALA C C 1
ATOM 2624 O O . ALA C 1 32 ? -0.332 -10.779 -15.222 1.00 52.14 24 ALA C O 1
ATOM 2626 N N . MET C 1 33 ? -0.774 -10.684 -13.018 1.00 39.48 25 MET C N 1
ATOM 2627 C CA . MET C 1 33 ? -1.383 -9.362 -13.165 1.00 41.06 25 MET C CA 1
ATOM 2628 C C . MET C 1 33 ? -0.340 -8.267 -13.376 1.00 43.59 25 MET C C 1
ATOM 2629 O O . MET C 1 33 ? -0.565 -7.331 -14.155 1.00 50.65 25 MET C O 1
ATOM 2634 N N . THR C 1 34 ? 0.799 -8.355 -12.692 1.00 38.01 26 THR C N 1
ATOM 2635 C CA . THR C 1 34 ? 1.855 -7.379 -12.914 1.00 41.29 26 THR C CA 1
ATOM 2636 C C . THR C 1 34 ? 2.360 -7.458 -14.350 1.00 38.77 26 THR C C 1
ATOM 2637 O O . THR C 1 34 ? 2.491 -6.436 -15.028 1.00 40.10 26 THR C O 1
ATOM 2641 N N . TYR C 1 35 ? 2.651 -8.674 -14.824 1.00 40.59 27 TYR C N 1
ATOM 2642 C CA . TYR C 1 35 ? 3.053 -8.871 -16.213 1.00 39.32 27 TYR C CA 1
ATOM 2643 C C . TYR C 1 35 ? 1.969 -8.387 -17.163 1.00 47.84 27 TYR C C 1
ATOM 2644 O O . TYR C 1 35 ? 2.264 -7.711 -18.158 1.00 42.95 27 TYR C O 1
ATOM 2653 N N . GLY C 1 36 ? 0.701 -8.677 -16.835 1.00 51.26 28 GLY C N 1
ATOM 2654 C CA . GLY C 1 36 ? -0.402 -8.214 -17.669 1.00 40.92 28 GLY C CA 1
ATOM 2655 C C . GLY C 1 36 ? -0.466 -6.705 -17.801 1.00 43.84 28 GLY C C 1
ATOM 2656 O O . GLY C 1 36 ? -0.746 -6.184 -18.886 1.00 42.13 28 GLY C O 1
ATOM 2657 N N . SER C 1 37 ? -0.183 -5.979 -16.707 1.00 42.51 29 SER C N 1
ATOM 2658 C CA . SER C 1 37 ? -0.116 -4.521 -16.793 1.00 44.34 29 SER C CA 1
ATOM 2659 C C . SER C 1 37 ? 1.014 -4.073 -17.720 1.00 45.37 29 SER C C 1
ATOM 2660 O O . SER C 1 37 ? 0.912 -3.025 -18.367 1.00 50.68 29 SER C O 1
ATOM 2663 N N . LEU C 1 38 ? 2.122 -4.815 -17.742 1.00 45.89 30 LEU C N 1
ATOM 2664 C CA . LEU C 1 38 ? 3.225 -4.488 -18.642 1.00 46.46 30 LEU C CA 1
ATOM 2665 C C . LEU C 1 38 ? 2.806 -4.658 -20.100 1.00 40.49 30 LEU C C 1
ATOM 2666 O O . LEU C 1 38 ? 2.985 -3.743 -20.912 1.00 42.97 30 LEU C O 1
ATOM 2671 N N . VAL C 1 39 ? 2.242 -5.822 -20.452 1.00 36.44 31 VAL C N 1
ATOM 2672 C CA . VAL C 1 39 ? 1.825 -6.050 -21.841 1.00 36.80 31 VAL C CA 1
ATOM 2673 C C . VAL C 1 39 ? 0.769 -5.035 -22.239 1.00 43.67 31 VAL C C 1
ATOM 2674 O O . VAL C 1 39 ? 0.824 -4.455 -23.330 1.00 46.68 31 VAL C O 1
ATOM 2678 N N . THR C 1 40 ? -0.176 -4.756 -21.330 1.00 44.24 32 THR C N 1
ATOM 2679 C CA . THR C 1 40 ? -1.224 -3.776 -21.601 1.00 42.66 32 THR C CA 1
ATOM 2680 C C . THR C 1 40 ? -0.631 -2.408 -21.887 1.00 49.61 32 THR C C 1
ATOM 2681 O O . THR C 1 40 ? -1.027 -1.741 -22.845 1.00 50.63 32 THR C O 1
ATOM 2685 N N . GLN C 1 41 ? 0.353 -1.990 -21.091 1.00 49.46 33 GLN C N 1
ATOM 2686 C CA . GLN C 1 41 ? 1.002 -0.714 -21.351 1.00 51.17 33 GLN C CA 1
ATOM 2687 C C . GLN C 1 41 ? 1.703 -0.705 -22.709 1.00 45.10 33 GLN C C 1
ATOM 2688 O O . GLN C 1 41 ? 1.625 0.281 -23.448 1.00 45.19 33 GLN C O 1
ATOM 2694 N N . MET C 1 42 ? 2.373 -1.797 -23.065 1.00 44.11 34 MET C N 1
ATOM 2695 C CA . MET C 1 42 ? 3.035 -1.850 -24.366 1.00 47.16 34 MET C CA 1
ATOM 2696 C C . MET C 1 42 ? 2.039 -1.869 -25.524 1.00 52.12 34 MET C C 1
ATOM 2697 O O . MET C 1 42 ? 2.297 -1.269 -26.568 1.00 50.97 34 MET C O 1
ATOM 2702 N N . LEU C 1 43 ? 0.882 -2.519 -25.356 1.00 53.23 35 LEU C N 1
ATOM 2703 C CA . LEU C 1 43 ? -0.079 -2.597 -26.452 1.00 50.76 35 LEU C CA 1
ATOM 2704 C C . LEU C 1 43 ? -0.608 -1.237 -26.903 1.00 59.09 35 LEU C C 1
ATOM 2705 O O . LEU C 1 43 ? -1.301 -1.176 -27.923 1.00 69.85 35 LEU C O 1
ATOM 2710 N N . LYS C 1 44 ? -0.278 -0.150 -26.209 1.00 57.84 36 LYS C N 1
ATOM 2711 C CA . LYS C 1 44 ? -0.613 1.162 -26.744 1.00 63.48 36 LYS C CA 1
ATOM 2712 C C . LYS C 1 44 ? 0.063 1.370 -28.100 1.00 71.22 36 LYS C C 1
ATOM 2713 O O . LYS C 1 44 ? -0.465 2.091 -28.958 1.00 67.36 36 LYS C O 1
ATOM 2719 N N . ASP C 1 45 ? 1.243 0.766 -28.301 1.00 67.86 37 ASP C N 1
ATOM 2720 C CA . ASP C 1 45 ? 1.969 0.832 -29.573 1.00 67.11 37 ASP C CA 1
ATOM 2721 C C . ASP C 1 45 ? 1.409 -0.258 -30.494 1.00 74.91 37 ASP C C 1
ATOM 2722 O O . ASP C 1 45 ? 2.091 -1.201 -30.905 1.00 87.64 37 ASP C O 1
ATOM 2724 N N . TYR C 1 46 ? 0.126 -0.087 -30.831 1.00 70.03 38 TYR C N 1
ATOM 2725 C CA A TYR C 1 46 ? -0.586 -1.178 -31.482 0.63 67.56 38 TYR C CA 1
ATOM 2726 C CA B TYR C 1 46 ? -0.697 -1.058 -31.555 0.37 68.46 38 TYR C CA 1
ATOM 2727 C C . TYR C 1 46 ? -0.108 -1.431 -32.911 1.00 76.42 38 TYR C C 1
ATOM 2728 O O . TYR C 1 46 ? -0.390 -2.509 -33.449 1.00 82.51 38 TYR C O 1
ATOM 2745 N N . GLU C 1 47 ? 0.649 -0.523 -33.516 1.00 79.65 39 GLU C N 1
ATOM 2746 C CA . GLU C 1 47 ? 1.003 -0.700 -34.919 1.00 89.96 39 GLU C CA 1
ATOM 2747 C C . GLU C 1 47 ? 2.292 -1.475 -35.140 1.00 79.80 39 GLU C C 1
ATOM 2748 O O . GLU C 1 47 ? 2.613 -1.766 -36.300 1.00 77.46 39 GLU C O 1
ATOM 2754 N N . ASP C 1 48 ? 3.085 -1.736 -34.085 1.00 65.18 40 ASP C N 1
ATOM 2755 C CA . ASP C 1 48 ? 4.320 -2.500 -34.227 1.00 47.70 40 ASP C CA 1
ATOM 2756 C C . ASP C 1 48 ? 4.332 -3.590 -33.150 1.00 41.69 40 ASP C C 1
ATOM 2757 O O . ASP C 1 48 ? 5.048 -3.545 -32.147 1.00 42.52 40 ASP C O 1
ATOM 2762 N N . VAL C 1 49 ? 3.467 -4.576 -33.364 1.00 37.27 41 VAL C N 1
ATOM 2763 C CA . VAL C 1 49 ? 3.343 -5.707 -32.458 1.00 39.06 41 VAL C CA 1
ATOM 2764 C C . VAL C 1 49 ? 4.628 -6.514 -32.444 1.00 43.07 41 VAL C C 1
ATOM 2765 O O . VAL C 1 49 ? 5.020 -7.070 -31.406 1.00 49.60 41 VAL C O 1
ATOM 2769 N N . ALA C 1 50 ? 5.306 -6.590 -33.595 1.00 41.48 42 ALA C N 1
ATOM 2770 C CA . ALA C 1 50 ? 6.579 -7.285 -33.661 1.00 42.30 42 ALA C CA 1
ATOM 2771 C C . ALA C 1 50 ? 7.589 -6.674 -32.698 1.00 38.59 42 ALA C C 1
ATOM 2772 O O . ALA C 1 50 ? 8.273 -7.396 -31.966 1.00 47.15 42 ALA C O 1
ATOM 2774 N N . ALA C 1 51 ? 7.657 -5.347 -32.636 1.00 37.38 43 ALA C N 1
ATOM 2775 C CA . ALA C 1 51 ? 8.569 -4.718 -31.683 1.00 35.91 43 ALA C CA 1
ATOM 2776 C C . ALA C 1 51 ? 8.171 -5.046 -30.252 1.00 38.06 43 ALA C C 1
ATOM 2777 O O . ALA C 1 51 ? 9.031 -5.117 -29.367 1.00 44.20 43 ALA C O 1
ATOM 2779 N N . ILE C 1 52 ? 6.871 -5.186 -29.996 1.00 37.44 44 ILE C N 1
ATOM 2780 C CA . ILE C 1 52 ? 6.423 -5.586 -28.664 1.00 38.81 44 ILE C CA 1
ATOM 2781 C C . ILE C 1 52 ? 6.950 -6.971 -28.331 1.00 37.43 44 ILE C C 1
ATOM 2782 O O . ILE C 1 52 ? 7.502 -7.202 -27.248 1.00 43.21 44 ILE C O 1
ATOM 2787 N N . ASN C 1 53 ? 6.755 -7.923 -29.244 1.00 35.38 45 ASN C N 1
ATOM 2788 C CA . ASN C 1 53 ? 7.314 -9.259 -29.053 1.00 41.40 45 ASN C CA 1
ATOM 2789 C C . ASN C 1 53 ? 8.804 -9.180 -28.716 1.00 43.92 45 ASN C C 1
ATOM 2790 O O . ASN C 1 53 ? 9.271 -9.772 -27.737 1.00 46.78 45 ASN C O 1
ATOM 2795 N N . THR C 1 54 ? 9.554 -8.398 -29.493 1.00 50.13 46 THR C N 1
ATOM 2796 C CA . THR C 1 54 ? 11.000 -8.303 -29.303 1.00 46.26 46 THR C CA 1
ATOM 2797 C C . THR C 1 54 ? 11.370 -7.697 -27.953 1.00 48.82 46 THR C C 1
ATOM 2798 O O . THR C 1 54 ? 12.287 -8.186 -27.284 1.00 46.20 46 THR C O 1
ATOM 2802 N N . GLN C 1 55 ? 10.686 -6.632 -27.532 1.00 48.19 47 GLN C N 1
ATOM 2803 C CA A GLN C 1 55 ? 11.008 -6.029 -26.242 0.51 48.72 47 GLN C CA 1
ATOM 2804 C CA B GLN C 1 55 ? 11.005 -6.026 -26.239 0.49 48.70 47 GLN C CA 1
ATOM 2805 C C . GLN C 1 55 ? 10.660 -6.950 -25.078 1.00 49.91 47 GLN C C 1
ATOM 2806 O O . GLN C 1 55 ? 11.342 -6.933 -24.044 1.00 45.07 47 GLN C O 1
ATOM 2817 N N . LEU C 1 56 ? 9.595 -7.747 -25.214 1.00 43.02 48 LEU C N 1
ATOM 2818 C CA . LEU C 1 56 ? 9.257 -8.698 -24.168 1.00 39.45 48 LEU C CA 1
ATOM 2819 C C . LEU C 1 56 ? 10.360 -9.740 -24.038 1.00 47.01 48 LEU C C 1
ATOM 2820 O O . LEU C 1 56 ? 10.736 -10.133 -22.925 1.00 45.53 48 LEU C O 1
ATOM 2825 N N . GLU C 1 57 ? 10.912 -10.172 -25.175 1.00 45.02 49 GLU C N 1
ATOM 2826 C CA . GLU C 1 57 ? 12.004 -11.130 -25.156 1.00 44.72 49 GLU C CA 1
ATOM 2827 C C . GLU C 1 57 ? 13.247 -10.541 -24.503 1.00 43.74 49 GLU C C 1
ATOM 2828 O O . GLU C 1 57 ? 13.908 -11.210 -23.701 1.00 50.19 49 GLU C O 1
ATOM 2834 N N . LYS C 1 58 ? 13.569 -9.287 -24.817 1.00 44.42 50 LYS C N 1
ATOM 2835 C CA . LYS C 1 58 ? 14.752 -8.654 -24.244 1.00 46.14 50 LYS C CA 1
ATOM 2836 C C . LYS C 1 58 ? 14.607 -8.461 -22.739 1.00 49.47 50 LYS C C 1
ATOM 2837 O O . LYS C 1 58 ? 15.596 -8.544 -22.006 1.00 55.71 50 LYS C O 1
ATOM 2839 N N . MET C 1 59 ? 13.393 -8.191 -22.268 1.00 47.89 51 MET C N 1
ATOM 2840 C CA . MET C 1 59 ? 13.152 -8.129 -20.835 1.00 50.12 51 MET C CA 1
ATOM 2841 C C . MET C 1 59 ? 13.414 -9.490 -20.202 1.00 49.37 51 MET C C 1
ATOM 2842 O O . MET C 1 59 ? 14.032 -9.578 -19.135 1.00 52.05 51 MET C O 1
ATOM 2847 N N . GLY C 1 60 ? 12.941 -10.563 -20.839 1.00 47.42 52 GLY C N 1
ATOM 2848 C CA . GLY C 1 60 ? 13.216 -11.894 -20.320 1.00 55.39 52 GLY C CA 1
ATOM 2849 C C . GLY C 1 60 ? 14.686 -12.243 -20.413 1.00 57.50 52 GLY C C 1
ATOM 2850 O O . GLY C 1 60 ? 15.264 -12.825 -19.485 1.00 52.53 52 GLY C O 1
ATOM 2851 N N . TYR C 1 61 ? 15.321 -11.846 -21.517 1.00 53.05 53 TYR C N 1
ATOM 2852 C CA . TYR C 1 61 ? 16.741 -12.105 -21.683 1.00 52.70 53 TYR C CA 1
ATOM 2853 C C . TYR C 1 61 ? 17.536 -11.565 -20.500 1.00 51.91 53 TYR C C 1
ATOM 2854 O O . TYR C 1 61 ? 18.351 -12.283 -19.903 1.00 56.00 53 TYR C O 1
ATOM 2863 N N . LYS C 1 62 ? 17.292 -10.307 -20.127 1.00 53.48 54 LYS C N 1
ATOM 2864 C CA . LYS C 1 62 ? 18.007 -9.737 -18.989 1.00 52.08 54 LYS C CA 1
ATOM 2865 C C . LYS C 1 62 ? 17.647 -10.463 -17.695 1.00 52.91 54 LYS C C 1
AT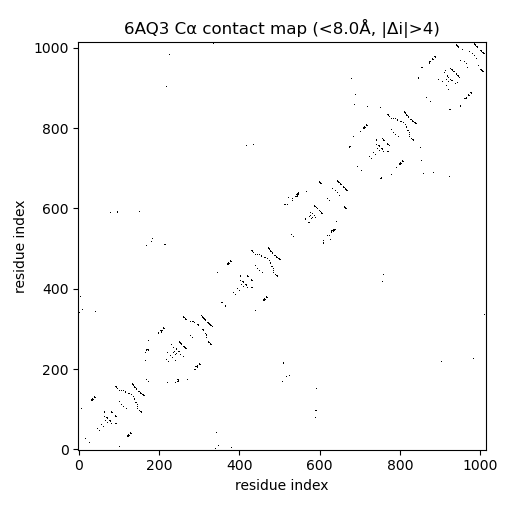OM 2866 O O . LYS C 1 62 ? 18.514 -10.709 -16.852 1.00 59.55 54 LYS C O 1
ATOM 2868 N N . MET C 1 63 ? 16.385 -10.856 -17.535 1.00 55.98 55 MET C N 1
ATOM 2869 C CA . MET C 1 63 ? 15.994 -11.560 -16.317 1.00 54.57 55 MET C CA 1
ATOM 2870 C C . MET C 1 63 ? 16.660 -12.923 -16.229 1.00 49.92 55 MET C C 1
ATOM 2871 O O . MET C 1 63 ? 17.144 -13.313 -15.164 1.00 58.08 55 MET C O 1
ATOM 2876 N N . GLY C 1 64 ? 16.708 -13.655 -17.338 1.00 49.75 56 GLY C N 1
ATOM 2877 C CA . GLY C 1 64 ? 17.249 -15.002 -17.299 1.00 48.76 56 GLY C CA 1
ATOM 2878 C C . GLY C 1 64 ? 18.727 -15.047 -16.959 1.00 51.51 56 GLY C C 1
ATOM 2879 O O . GLY C 1 64 ? 19.183 -15.972 -16.281 1.00 51.40 56 GLY C O 1
ATOM 2880 N N . MET C 1 65 ? 19.493 -14.051 -17.401 1.00 53.81 57 MET C N 1
ATOM 2881 C CA . MET C 1 65 ? 20.901 -14.005 -17.008 1.00 60.51 57 MET C CA 1
ATOM 2882 C C . MET C 1 65 ? 21.044 -13.808 -15.507 1.00 67.79 57 MET C C 1
ATOM 2883 O O . MET C 1 65 ? 21.970 -14.348 -14.897 1.00 75.03 57 MET C O 1
ATOM 2888 N N . ARG C 1 66 ? 20.122 -13.073 -14.890 1.00 71.32 58 ARG C N 1
ATOM 2889 C CA . ARG C 1 66 ? 20.197 -12.805 -13.461 1.00 81.86 58 ARG C CA 1
ATOM 2890 C C . ARG C 1 66 ? 19.614 -13.940 -12.640 1.00 86.17 58 ARG C C 1
ATOM 2891 O O . ARG C 1 66 ? 19.992 -14.112 -11.478 1.00 96.88 58 ARG C O 1
ATOM 2899 N N . LEU C 1 67 ? 18.707 -14.712 -13.223 1.00 75.60 59 LEU C N 1
ATOM 2900 C CA . LEU C 1 67 ? 17.959 -15.721 -12.498 1.00 75.01 59 LEU C CA 1
ATOM 2901 C C . LEU C 1 67 ? 18.629 -17.089 -12.467 1.00 76.66 59 LEU C C 1
ATOM 2902 O O . LEU C 1 67 ? 18.321 -17.878 -11.565 1.00 73.75 59 LEU C O 1
ATOM 2907 N N . ILE C 1 68 ? 19.518 -17.390 -13.425 1.00 76.28 60 ILE C N 1
ATOM 2908 C CA . ILE C 1 68 ? 20.013 -18.757 -13.610 1.00 68.93 60 ILE C CA 1
ATOM 2909 C C . ILE C 1 68 ? 20.695 -19.283 -12.355 1.00 77.06 60 ILE C C 1
ATOM 2910 O O . ILE C 1 68 ? 20.540 -20.460 -11.998 1.00 70.47 60 ILE C O 1
ATOM 2915 N N . ASP C 1 69 ? 21.457 -18.429 -11.665 1.00 79.37 61 ASP C N 1
ATOM 2916 C CA . ASP C 1 69 ? 22.204 -18.905 -10.510 1.00 79.60 61 ASP C CA 1
ATOM 2917 C C . ASP C 1 69 ? 21.249 -19.350 -9.416 1.00 80.00 61 ASP C C 1
ATOM 2918 O O . ASP C 1 69 ? 21.435 -20.410 -8.813 1.00 78.64 61 ASP C O 1
ATOM 2920 N N . GLU C 1 70 ? 20.194 -18.570 -9.183 1.00 82.10 62 GLU C N 1
ATOM 2921 C CA . GLU C 1 70 ? 19.192 -18.949 -8.197 1.00 86.71 62 GLU C CA 1
ATOM 2922 C C . GLU C 1 70 ? 18.504 -20.255 -8.579 1.00 85.38 62 GLU C C 1
ATOM 2923 O O . GLU C 1 70 ? 18.262 -21.107 -7.717 1.00 94.50 62 GLU C O 1
ATOM 2929 N N . PHE C 1 71 ? 18.221 -20.456 -9.868 1.00 78.37 63 PHE C N 1
ATOM 2930 C CA . PHE C 1 71 ? 17.599 -21.711 -10.292 1.00 83.59 63 PHE C CA 1
ATOM 2931 C C . PHE C 1 71 ? 18.500 -22.899 -9.992 1.00 83.61 63 PHE C C 1
ATOM 2932 O O . PHE C 1 71 ? 18.046 -23.916 -9.457 1.00 90.10 63 PHE C O 1
ATOM 2940 N N . MET C 1 72 ? 19.786 -22.781 -10.320 1.00 78.36 64 MET C N 1
ATOM 2941 C CA . MET C 1 72 ? 20.713 -23.874 -10.046 1.00 84.14 64 MET C CA 1
ATOM 2942 C C . MET C 1 72 ? 20.702 -24.228 -8.569 1.00 83.82 64 MET C C 1
ATOM 2943 O O . MET C 1 72 ? 20.706 -25.409 -8.211 1.00 80.25 64 MET C O 1
ATOM 2948 N N . SER C 1 73 ? 20.638 -23.214 -7.701 1.00 86.00 65 SER C N 1
ATOM 2949 C CA . SER C 1 73 ? 20.673 -23.452 -6.265 1.00 90.19 65 SER C CA 1
ATOM 2950 C C . SER C 1 73 ? 19.403 -24.141 -5.786 1.00 95.60 65 SER C C 1
ATOM 2951 O O . SER C 1 73 ? 19.469 -25.146 -5.067 1.00 105.52 65 SER C O 1
ATOM 2954 N N . LYS C 1 74 ? 18.234 -23.636 -6.179 1.00 97.68 66 LYS C N 1
ATOM 2955 C CA . LYS C 1 74 ? 17.019 -24.248 -5.662 1.00 99.61 66 LYS C CA 1
ATOM 2956 C C . LYS C 1 74 ? 16.671 -25.549 -6.377 1.00 102.05 66 LYS C C 1
ATOM 2957 O O . LYS C 1 74 ? 15.869 -26.328 -5.853 1.00 107.04 66 LYS C O 1
ATOM 2959 N N . SER C 1 75 ? 17.282 -25.825 -7.530 1.00 98.41 67 SER C N 1
ATOM 2960 C CA . SER C 1 75 ? 17.035 -27.070 -8.244 1.00 98.37 67 SER C CA 1
ATOM 2961 C C . SER C 1 75 ? 18.006 -28.175 -7.854 1.00 105.89 67 SER C C 1
ATOM 2962 O O . SER C 1 75 ? 17.700 -29.353 -8.069 1.00 110.92 67 SER C O 1
ATOM 2965 N N . GLY C 1 76 ? 19.160 -27.823 -7.285 1.00 88.17 68 GLY C N 1
ATOM 2966 C CA . GLY C 1 76 ? 20.200 -28.774 -6.948 1.00 91.75 68 GLY C CA 1
ATOM 2967 C C . GLY C 1 76 ? 21.009 -29.313 -8.106 1.00 100.78 68 GLY C C 1
ATOM 2968 O O . GLY C 1 76 ? 21.726 -30.304 -7.924 1.00 107.76 68 GLY C O 1
ATOM 2969 N N . LEU C 1 77 ? 20.925 -28.709 -9.291 1.00 101.80 69 LEU C N 1
ATOM 2970 C CA . LEU C 1 77 ? 21.703 -29.196 -10.422 1.00 106.13 69 LEU C CA 1
ATOM 2971 C C . LEU C 1 77 ? 23.132 -28.655 -10.399 1.00 111.35 69 LEU C C 1
ATOM 2972 O O . LEU C 1 77 ? 23.389 -27.520 -9.986 1.00 112.19 69 LEU C O 1
ATOM 2974 N N . SER C 1 78 ? 24.064 -29.490 -10.856 1.00 118.04 70 SER C N 1
ATOM 2975 C CA . SER C 1 78 ? 25.472 -29.139 -10.909 1.00 119.28 70 SER C CA 1
ATOM 2976 C C . SER C 1 78 ? 25.794 -28.449 -12.236 1.00 117.97 70 SER C C 1
ATOM 2977 O O . SER C 1 78 ? 24.944 -28.315 -13.120 1.00 108.14 70 SER C O 1
ATOM 2980 N N . SER C 1 79 ? 27.047 -28.008 -12.383 1.00 122.78 71 SER C N 1
ATOM 2981 C CA . SER C 1 79 ? 27.483 -27.434 -13.654 1.00 123.34 71 SER C CA 1
ATOM 2982 C C . SER C 1 79 ? 27.469 -28.481 -14.758 1.00 120.73 71 SER C C 1
ATOM 2983 O O . SER C 1 79 ? 27.102 -28.182 -15.903 1.00 117.28 71 SER C O 1
ATOM 2986 N N . GLY C 1 80 ? 27.816 -29.731 -14.425 1.00 117.77 72 GLY C N 1
ATOM 2987 C CA . GLY C 1 80 ? 27.836 -30.759 -15.448 1.00 110.58 72 GLY C CA 1
ATOM 2988 C C . GLY C 1 80 ? 26.467 -31.240 -15.856 1.00 100.76 72 GLY C C 1
ATOM 2989 O O . GLY C 1 80 ? 26.335 -31.958 -16.852 1.00 96.13 72 GLY C O 1
ATOM 2990 N N . ALA C 1 81 ? 25.438 -30.817 -15.123 1.00 97.37 73 ALA C N 1
ATOM 2991 C CA . ALA C 1 81 ? 24.058 -31.085 -15.489 1.00 96.62 73 ALA C CA 1
ATOM 2992 C C . ALA C 1 81 ? 23.682 -30.317 -16.749 1.00 97.20 73 ALA C C 1
ATOM 2993 O O . ALA C 1 81 ? 22.626 -30.574 -17.342 1.00 97.21 73 ALA C O 1
ATOM 2995 N N . CYS C 1 82 ? 24.535 -29.374 -17.156 1.00 93.96 74 CYS C N 1
ATOM 2996 C CA . CYS C 1 82 ? 24.281 -28.461 -18.257 1.00 83.37 74 CYS C CA 1
ATOM 2997 C C . CYS C 1 82 ? 25.383 -28.574 -19.300 1.00 76.45 74 CYS C C 1
ATOM 2998 O O . CYS C 1 82 ? 25.702 -27.602 -19.982 1.00 76.13 74 CYS C O 1
ATOM 3001 N N . ARG C 1 83 ? 25.928 -29.776 -19.483 1.00 68.55 75 ARG C N 1
ATOM 3002 C CA . ARG C 1 83 ? 27.022 -29.929 -20.431 1.00 79.87 75 ARG C CA 1
ATOM 3003 C C . ARG C 1 83 ? 26.509 -29.982 -21.862 1.00 84.53 75 ARG C C 1
ATOM 3004 O O . ARG C 1 83 ? 27.136 -29.423 -22.770 1.00 89.89 75 ARG C O 1
ATOM 3012 N N . GLU C 1 84 ? 25.373 -30.634 -22.085 1.00 76.95 76 GLU C N 1
ATOM 3013 C CA . GLU C 1 84 ? 24.850 -30.790 -23.429 1.00 76.67 76 GLU C CA 1
ATOM 3014 C C . GLU C 1 84 ? 23.511 -30.076 -23.569 1.00 68.00 76 GLU C C 1
ATOM 3015 O O . GLU C 1 84 ? 22.684 -30.082 -22.652 1.00 58.98 76 GLU C O 1
ATOM 3021 N N . PHE C 1 85 ? 23.298 -29.530 -24.771 1.00 66.78 77 PHE C N 1
ATOM 3022 C CA . PHE C 1 85 ? 22.071 -28.814 -25.106 1.00 63.89 77 PHE C CA 1
ATOM 3023 C C . PHE C 1 85 ? 20.853 -29.710 -24.944 1.00 74.58 77 PHE C C 1
ATOM 3024 O O . PHE C 1 85 ? 19.788 -29.249 -24.520 1.00 79.50 77 PHE C O 1
ATOM 3032 N N . LYS C 1 86 ? 20.974 -30.976 -25.345 1.00 77.41 78 LYS C N 1
ATOM 3033 C CA . LYS C 1 86 ? 19.874 -31.922 -25.189 1.00 79.63 78 LYS C CA 1
ATOM 3034 C C . LYS C 1 86 ? 19.412 -32.018 -23.738 1.00 68.74 78 LYS C C 1
ATOM 3035 O O . LYS C 1 86 ? 18.231 -32.262 -23.488 1.00 61.90 78 LYS C O 1
ATOM 3037 N N . ASP C 1 87 ? 20.319 -31.808 -22.773 1.00 67.59 79 ASP C N 1
ATOM 3038 C CA . ASP C 1 87 ? 19.956 -31.896 -21.361 1.00 73.55 79 ASP C CA 1
ATOM 3039 C C . ASP C 1 87 ? 19.068 -30.740 -20.912 1.00 73.01 79 ASP C C 1
ATOM 3040 O O . ASP C 1 87 ? 18.346 -30.877 -19.918 1.00 73.43 79 ASP C O 1
ATOM 3045 N N . THR C 1 88 ? 19.109 -29.605 -21.611 1.00 63.67 80 THR C N 1
ATOM 3046 C CA . THR C 1 88 ? 18.345 -28.456 -21.158 1.00 61.29 80 THR C CA 1
ATOM 3047 C C . THR C 1 88 ? 16.852 -28.692 -21.272 1.00 59.92 80 THR C C 1
ATOM 3048 O O . THR C 1 88 ? 16.088 -28.070 -20.529 1.00 59.79 80 THR C O 1
ATOM 3052 N N . ALA C 1 89 ? 16.427 -29.593 -22.162 1.00 57.58 81 ALA C N 1
ATOM 3053 C CA . ALA C 1 89 ? 15.000 -29.761 -22.418 1.00 56.63 81 ALA C CA 1
ATOM 3054 C C . ALA C 1 89 ? 14.255 -30.214 -21.165 1.00 62.92 81 ALA C C 1
ATOM 3055 O O . ALA C 1 89 ? 13.276 -29.579 -20.751 1.00 61.96 81 ALA C O 1
ATOM 3057 N N . GLU C 1 90 ? 14.703 -31.312 -20.542 1.00 68.80 82 GLU C N 1
ATOM 3058 C CA . GLU C 1 90 ? 14.046 -31.784 -19.326 1.00 66.86 82 GLU C CA 1
ATOM 3059 C C . GLU C 1 90 ? 14.208 -30.770 -18.199 1.00 66.83 82 GLU C C 1
ATOM 3060 O O . GLU C 1 90 ? 13.270 -30.523 -17.430 1.00 65.78 82 GLU C O 1
ATOM 3062 N N . SER C 1 91 ? 15.390 -30.158 -18.104 1.00 68.67 83 SER C N 1
ATOM 3063 C CA . SER C 1 91 ? 15.653 -29.205 -17.033 1.00 69.64 83 SER C CA 1
ATOM 3064 C C . SER C 1 91 ? 14.675 -28.037 -17.075 1.00 76.15 83 SER C C 1
ATOM 3065 O O . SER C 1 91 ? 14.147 -27.620 -16.036 1.00 78.28 83 SER C O 1
ATOM 3068 N N . ILE C 1 92 ? 14.416 -27.500 -18.269 1.00 74.68 84 ILE C N 1
ATOM 3069 C CA . ILE C 1 92 ? 13.491 -26.376 -18.396 1.00 68.01 84 ILE C CA 1
ATOM 3070 C C . ILE C 1 92 ? 12.047 -26.844 -18.292 1.00 66.27 84 ILE C C 1
ATOM 3071 O O . ILE C 1 92 ? 11.266 -26.318 -17.489 1.00 64.38 84 ILE C O 1
ATOM 3076 N N . ALA C 1 93 ? 11.680 -27.852 -19.090 1.00 66.13 85 ALA C N 1
ATOM 3077 C CA . ALA C 1 93 ? 10.277 -28.244 -19.208 1.00 64.87 85 ALA C CA 1
ATOM 3078 C C . ALA C 1 93 ? 9.749 -28.855 -17.919 1.00 71.24 85 ALA C C 1
ATOM 3079 O O . ALA C 1 93 ? 8.593 -28.613 -17.539 1.00 72.93 85 ALA C O 1
ATOM 3081 N N . LYS C 1 94 ? 10.564 -29.662 -17.243 1.00 68.24 86 LYS C N 1
ATOM 3082 C CA . LYS C 1 94 ? 10.075 -30.424 -16.104 1.00 74.44 86 LYS C CA 1
ATOM 3083 C C . LYS C 1 94 ? 10.398 -29.800 -14.754 1.00 76.48 86 LYS C C 1
ATOM 3084 O O . LYS C 1 94 ? 9.706 -30.105 -13.778 1.00 80.62 86 LYS C O 1
ATOM 3090 N N . VAL C 1 95 ? 11.436 -28.969 -14.649 1.00 71.36 87 VAL C N 1
ATOM 3091 C CA . VAL C 1 95 ? 11.841 -28.383 -13.368 1.00 68.54 87 VAL C CA 1
ATOM 3092 C C . VAL C 1 95 ? 11.583 -26.876 -13.330 1.00 65.13 87 VAL C C 1
ATOM 3093 O O . VAL C 1 95 ? 10.835 -26.392 -12.481 1.00 68.81 87 VAL C O 1
ATOM 3097 N N . ALA C 1 96 ? 12.187 -26.121 -14.251 1.00 63.55 88 ALA C N 1
ATOM 3098 C CA . ALA C 1 96 ? 12.066 -24.663 -14.241 1.00 60.54 88 ALA C CA 1
ATOM 3099 C C . ALA C 1 96 ? 10.616 -24.210 -14.389 1.00 67.85 88 ALA C C 1
ATOM 3100 O O . ALA C 1 96 ? 10.162 -23.295 -13.688 1.00 65.61 88 ALA C O 1
ATOM 3102 N N . PHE C 1 97 ? 9.892 -24.796 -15.344 1.00 66.44 89 PHE C N 1
ATOM 3103 C CA . PHE C 1 97 ? 8.517 -24.375 -15.575 1.00 62.00 89 PHE C CA 1
ATOM 3104 C C . PHE C 1 97 ? 7.657 -24.589 -14.334 1.00 66.91 89 PHE C C 1
ATOM 3105 O O . PHE C 1 97 ? 6.821 -23.741 -13.997 1.00 65.22 89 PHE C O 1
ATOM 3113 N N . LYS C 1 98 ? 7.887 -25.685 -13.606 1.00 72.05 90 LYS C N 1
ATOM 3114 C CA . LYS C 1 98 ? 7.138 -25.909 -12.375 1.00 73.87 90 LYS C CA 1
ATOM 3115 C C . LYS C 1 98 ? 7.553 -24.917 -11.298 1.00 67.63 90 LYS C C 1
ATOM 3116 O O . LYS C 1 98 ? 6.702 -24.334 -10.620 1.00 70.74 90 LYS C O 1
ATOM 3122 N N . MET C 1 99 ? 8.852 -24.665 -11.181 1.00 65.57 91 MET C N 1
ATOM 3123 C CA . MET C 1 99 ? 9.380 -23.816 -10.119 1.00 71.41 91 MET C CA 1
ATOM 3124 C C . MET C 1 99 ? 8.948 -22.361 -10.293 1.00 71.66 91 MET C C 1
ATOM 3125 O O . MET C 1 99 ? 8.615 -21.687 -9.310 1.00 68.63 91 MET C O 1
ATOM 3130 N N . PHE C 1 100 ? 8.939 -21.858 -11.533 1.00 64.45 92 PHE C N 1
ATOM 3131 C CA . PHE C 1 100 ? 8.684 -20.445 -11.787 1.00 66.59 92 PHE C CA 1
ATOM 3132 C C . PHE C 1 100 ? 7.238 -20.128 -12.161 1.00 66.20 92 PHE C C 1
ATOM 3133 O O . PHE C 1 100 ? 6.715 -19.087 -11.746 1.00 59.47 92 PHE C O 1
ATOM 3141 N N . LEU C 1 101 ? 6.560 -21.005 -12.904 1.00 61.69 93 LEU C N 1
ATOM 3142 C CA . LEU C 1 101 ? 5.205 -20.720 -13.354 1.00 59.96 93 LEU C CA 1
ATOM 3143 C C . LEU C 1 101 ? 4.173 -21.724 -12.876 1.00 60.06 93 LEU C C 1
ATOM 3144 O O . LEU C 1 101 ? 2.976 -21.489 -13.069 1.00 61.47 93 LEU C O 1
ATOM 3149 N N . GLY C 1 102 ? 4.590 -22.802 -12.218 1.00 59.72 94 GLY C N 1
ATOM 3150 C CA . GLY C 1 102 ? 3.675 -23.865 -11.877 1.00 59.69 94 GLY C CA 1
ATOM 3151 C C . GLY C 1 102 ? 3.169 -24.641 -13.069 1.00 65.54 94 GLY C C 1
ATOM 3152 O O . GLY C 1 102 ? 2.153 -25.327 -12.964 1.00 73.46 94 GLY C O 1
ATOM 3153 N N . ILE C 1 103 ? 3.871 -24.578 -14.192 1.00 67.53 95 ILE C N 1
ATOM 3154 C CA . ILE C 1 103 ? 3.455 -25.218 -15.431 1.00 67.21 95 ILE C CA 1
ATOM 3155 C C . ILE C 1 103 ? 4.172 -26.555 -15.543 1.00 71.07 95 ILE C C 1
ATOM 3156 O O . ILE C 1 103 ? 5.379 -26.652 -15.277 1.00 70.62 95 ILE C O 1
ATOM 3161 N N . ASN C 1 104 ? 3.442 -27.582 -15.962 1.00 72.29 96 ASN C N 1
ATOM 3162 C CA . ASN C 1 104 ? 4.035 -28.830 -16.422 1.00 78.81 96 ASN C CA 1
ATOM 3163 C C . ASN C 1 104 ? 4.121 -28.777 -17.940 1.00 69.09 96 ASN C C 1
ATOM 3164 O O . ASN C 1 104 ? 3.116 -28.527 -18.614 1.00 66.04 96 ASN C O 1
ATOM 3169 N N . ALA C 1 105 ? 5.310 -29.004 -18.474 1.00 64.48 97 ALA C N 1
ATOM 3170 C CA . ALA C 1 105 ? 5.527 -28.944 -19.910 1.00 57.33 97 ALA C CA 1
ATOM 3171 C C . ALA C 1 105 ? 6.080 -30.267 -20.435 1.00 57.12 97 ALA C C 1
ATOM 3172 O O . ALA C 1 105 ? 6.523 -31.144 -19.680 1.00 56.33 97 ALA C O 1
ATOM 3174 N N . ASN C 1 106 ? 6.012 -30.426 -21.754 1.00 60.91 98 ASN C N 1
ATOM 3175 C CA . ASN C 1 106 ? 6.551 -31.612 -22.403 1.00 68.31 98 ASN C CA 1
ATOM 3176 C C . ASN C 1 106 ? 7.467 -31.211 -23.555 1.00 64.45 98 ASN C C 1
ATOM 3177 O O . ASN C 1 106 ? 7.355 -30.116 -24.117 1.00 57.07 98 ASN C O 1
ATOM 3182 N N . VAL C 1 107 ? 8.374 -32.127 -23.895 1.00 66.71 99 VAL C N 1
ATOM 3183 C CA . VAL C 1 107 ? 9.347 -31.972 -24.976 1.00 63.77 99 VAL C CA 1
ATOM 3184 C C . VAL C 1 107 ? 8.945 -32.843 -26.160 1.00 67.00 99 VAL C C 1
ATOM 3185 O O . VAL C 1 107 ? 8.730 -34.051 -26.004 1.00 68.48 99 VAL C O 1
ATOM 3189 N N . THR C 1 108 ? 8.938 -32.254 -27.355 1.00 65.20 100 THR C N 1
ATOM 3190 C CA . THR C 1 108 ? 8.579 -32.960 -28.579 1.00 71.31 100 THR C CA 1
ATOM 3191 C C . THR C 1 108 ? 9.365 -32.364 -29.735 1.00 68.02 100 THR C C 1
ATOM 3192 O O . THR C 1 108 ? 10.164 -31.436 -29.561 1.00 68.06 100 THR C O 1
ATOM 3196 N N . ASN C 1 109 ? 9.135 -32.927 -30.924 1.00 59.66 101 ASN C N 1
ATOM 3197 C CA . ASN C 1 109 ? 9.661 -32.400 -32.185 1.00 63.00 101 ASN C CA 1
ATOM 3198 C C . ASN C 1 109 ? 11.178 -32.235 -32.144 1.00 67.54 101 ASN C C 1
ATOM 3199 O O . ASN C 1 109 ? 11.725 -31.215 -32.566 1.00 76.09 101 ASN C O 1
ATOM 3204 N N . TRP C 1 110 ? 11.865 -33.257 -31.637 1.00 63.91 102 TRP C N 1
ATOM 3205 C CA . TRP C 1 110 ? 13.319 -33.242 -31.656 1.00 69.57 102 TRP C CA 1
ATOM 3206 C C . TRP C 1 110 ? 13.831 -33.206 -33.087 1.00 77.34 102 TRP C C 1
ATOM 3207 O O . TRP C 1 110 ? 13.235 -33.795 -33.991 1.00 83.33 102 TRP C O 1
ATOM 3218 N N . SER C 1 111 ? 14.926 -32.491 -33.299 1.00 74.99 103 SER C N 1
ATOM 3219 C CA . SER C 1 111 ? 15.609 -32.612 -34.573 1.00 81.82 103 SER C CA 1
ATOM 3220 C C . SER C 1 111 ? 16.499 -33.851 -34.564 1.00 90.19 103 SER C C 1
ATOM 3221 O O . SER C 1 111 ? 16.858 -34.386 -33.511 1.00 86.49 103 SER C O 1
ATOM 3224 N N . LYS C 1 112 ? 16.854 -34.313 -35.761 1.00 97.59 104 LYS C N 1
ATOM 3225 C CA . LYS C 1 112 ? 17.684 -35.508 -35.844 1.00 102.60 104 LYS C CA 1
ATOM 3226 C C . LYS C 1 112 ? 18.994 -35.307 -35.096 1.00 99.77 104 LYS C C 1
ATOM 3227 O O . LYS C 1 112 ? 19.412 -36.175 -34.325 1.00 108.82 104 LYS C O 1
ATOM 3229 N N . ASP C 1 113 ? 19.630 -34.150 -35.275 1.00 93.20 105 ASP C N 1
ATOM 3230 C CA . ASP C 1 113 ? 20.911 -33.863 -34.638 1.00 92.44 105 ASP C CA 1
ATOM 3231 C C . ASP C 1 113 ? 20.774 -33.355 -33.207 1.00 87.19 105 ASP C C 1
ATOM 3232 O O . ASP C 1 113 ? 21.782 -32.952 -32.614 1.00 87.07 105 ASP C O 1
ATOM 3237 N N . GLN C 1 114 ? 19.557 -33.345 -32.659 1.00 80.49 106 GLN C N 1
ATOM 3238 C CA . GLN C 1 114 ? 19.311 -32.950 -31.271 1.00 72.73 106 GLN C CA 1
ATOM 3239 C C . GLN C 1 114 ? 19.751 -31.517 -30.980 1.00 64.41 106 GLN C C 1
ATOM 3240 O O . GLN C 1 114 ? 20.000 -31.152 -29.832 1.00 70.25 106 GLN C O 1
ATOM 3246 N N . THR C 1 115 ? 19.783 -30.663 -31.990 1.00 64.95 107 THR C N 1
ATOM 3247 C CA . THR C 1 115 ? 20.045 -29.250 -31.757 1.00 72.52 107 THR C CA 1
ATOM 3248 C C . THR C 1 115 ? 18.763 -28.432 -31.674 1.00 71.18 107 THR C C 1
ATOM 3249 O O . THR C 1 115 ? 18.830 -27.215 -31.479 1.00 77.82 107 THR C O 1
ATOM 3253 N N . GLU C 1 116 ? 17.601 -29.067 -31.826 1.00 66.18 108 GLU C N 1
ATOM 3254 C CA . GLU C 1 116 ? 16.319 -28.382 -31.722 1.00 62.33 108 GLU C CA 1
ATOM 3255 C C . GLU C 1 116 ? 15.322 -29.265 -30.998 1.00 63.94 108 GLU C C 1
ATOM 3256 O O . GLU C 1 116 ? 15.281 -30.481 -31.206 1.00 71.89 108 GLU C O 1
ATOM 3262 N N . TYR C 1 117 ? 14.509 -28.636 -30.165 1.00 62.06 109 TYR C N 1
ATOM 3263 C CA . TYR C 1 117 ? 13.365 -29.292 -29.566 1.00 59.63 109 TYR C CA 1
ATOM 3264 C C . TYR C 1 117 ? 12.319 -28.221 -29.318 1.00 60.61 109 TYR C C 1
ATOM 3265 O O . TYR C 1 117 ? 12.613 -27.024 -29.345 1.00 65.94 109 TYR C O 1
ATOM 3274 N N . SER C 1 118 ? 11.092 -28.658 -29.080 1.00 65.85 110 SER C N 1
ATOM 3275 C CA . SER C 1 118 ? 10.011 -27.759 -28.715 1.00 62.32 110 SER C CA 1
ATOM 3276 C C . SER C 1 118 ? 9.556 -28.087 -27.306 1.00 60.71 110 SER C C 1
ATOM 3277 O O . SER C 1 118 ? 9.632 -29.241 -26.868 1.00 54.03 110 SER C O 1
ATOM 3280 N N . ILE C 1 119 ? 9.076 -27.059 -26.607 1.00 57.29 111 ILE C N 1
ATOM 3281 C CA . ILE C 1 119 ? 8.469 -27.203 -25.289 1.00 57.43 111 ILE C CA 1
ATOM 3282 C C . ILE C 1 119 ? 6.985 -26.909 -25.472 1.00 54.94 111 ILE C C 1
ATOM 3283 O O . ILE C 1 119 ? 6.608 -25.786 -25.825 1.00 49.01 111 ILE C O 1
ATOM 3288 N N . VAL C 1 120 ? 6.140 -27.912 -25.254 1.00 56.18 112 VAL C N 1
ATOM 3289 C CA . VAL C 1 120 ? 4.701 -27.771 -25.459 1.00 56.86 112 VAL C CA 1
ATOM 3290 C C . VAL C 1 120 ? 3.982 -27.860 -24.122 1.00 57.95 112 VAL C C 1
ATOM 3291 O O . VAL C 1 120 ? 4.355 -28.659 -23.257 1.00 57.64 112 VAL C O 1
ATOM 3295 N N . PHE C 1 121 ? 2.940 -27.041 -23.960 1.00 57.54 113 PHE C N 1
ATOM 3296 C CA . PHE C 1 121 ? 2.147 -27.024 -22.737 1.00 57.32 113 PHE C CA 1
ATOM 3297 C C . PHE C 1 121 ? 0.759 -26.470 -23.043 1.00 54.74 113 PHE C C 1
ATOM 3298 O O . PHE C 1 121 ? 0.609 -25.630 -23.934 1.00 62.17 113 PHE C O 1
ATOM 3306 N N . ASP C 1 122 ? -0.256 -26.993 -22.353 1.00 52.59 114 ASP C N 1
ATOM 3307 C CA . ASP C 1 122 ? -1.633 -26.581 -22.606 1.00 57.40 114 ASP C CA 1
ATOM 3308 C C . ASP C 1 122 ? -2.151 -25.483 -21.674 1.00 62.07 114 ASP C C 1
ATOM 3309 O O . ASP C 1 122 ? -3.168 -24.862 -22.003 1.00 66.52 114 ASP C O 1
ATOM 3314 N N . GLU C 1 123 ? -1.515 -25.232 -20.525 1.00 59.12 115 GLU C N 1
ATOM 3315 C CA . GLU C 1 123 ? -1.990 -24.206 -19.595 1.00 54.66 115 GLU C CA 1
ATOM 3316 C C . GLU C 1 123 ? -0.876 -23.220 -19.268 1.00 53.89 115 GLU C C 1
ATOM 3317 O O . GLU C 1 123 ? 0.298 -23.581 -19.220 1.00 61.02 115 GLU C O 1
ATOM 3319 N N . ASN C 1 124 ? -1.253 -21.965 -19.046 1.00 50.25 116 ASN C N 1
ATOM 3320 C CA . ASN C 1 124 ? -0.284 -20.923 -18.736 1.00 49.40 116 ASN C CA 1
ATOM 3321 C C . ASN C 1 124 ? -0.899 -19.849 -17.843 1.00 52.07 116 ASN C C 1
ATOM 3322 O O . ASN C 1 124 ? -1.710 -19.036 -18.31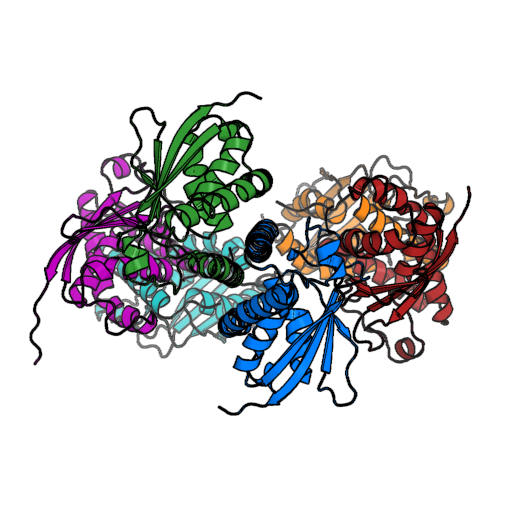7 1.00 51.76 116 ASN C O 1
ATOM 3327 N N . PRO C 1 125 ? -0.480 -19.755 -16.576 1.00 55.76 117 PRO C N 1
ATOM 3328 C CA . PRO C 1 125 ? -1.119 -18.787 -15.666 1.00 58.16 117 PRO C CA 1
ATOM 3329 C C . PRO C 1 125 ? -1.003 -17.341 -16.103 1.00 54.42 117 PRO C C 1
ATOM 3330 O O . PRO C 1 125 ? -1.876 -16.539 -15.744 1.00 58.90 117 PRO C O 1
ATOM 3334 N N . LEU C 1 126 ? 0.017 -16.975 -16.887 1.00 49.01 118 LEU C N 1
ATOM 3335 C CA . LEU C 1 126 ? 0.077 -15.599 -17.375 1.00 38.98 118 LEU C CA 1
ATOM 3336 C C . LEU C 1 126 ? -1.098 -15.285 -18.285 1.00 46.87 118 LEU C C 1
ATOM 3337 O O . LEU C 1 126 ? -1.469 -14.117 -18.434 1.00 56.81 118 LEU C O 1
ATOM 3342 N N . ASN C 1 127 ? -1.674 -16.303 -18.927 1.00 56.36 119 ASN C N 1
ATOM 3343 C CA . ASN C 1 127 ? -2.769 -16.116 -19.878 1.00 63.86 119 ASN C CA 1
ATOM 3344 C C . ASN C 1 127 ? -4.141 -15.959 -19.231 1.00 65.35 119 ASN C C 1
ATOM 3345 O O . ASN C 1 127 ? -5.103 -15.685 -19.953 1.00 59.83 119 ASN C O 1
ATOM 3350 N N . ASP C 1 128 ? -4.260 -16.173 -17.921 1.00 71.21 120 ASP C N 1
ATOM 3351 C CA . ASP C 1 128 ? -5.562 -16.212 -17.252 1.00 78.51 120 ASP C CA 1
ATOM 3352 C C . ASP C 1 128 ? -6.374 -14.936 -17.462 1.00 71.06 120 ASP C C 1
ATOM 3353 O O . ASP C 1 128 ? -5.890 -13.823 -17.240 1.00 65.59 120 ASP C O 1
ATOM 3358 N N . PHE C 1 129 ? -7.621 -15.112 -17.896 1.00 67.28 121 PHE C N 1
ATOM 3359 C CA . PHE C 1 129 ? -8.583 -14.028 -18.073 1.00 72.24 121 PHE C CA 1
ATOM 3360 C C . PHE C 1 129 ? -8.145 -13.029 -19.148 1.00 70.21 121 PHE C C 1
ATOM 3361 O O . PHE C 1 129 ? -8.665 -11.908 -19.215 1.00 75.62 121 PHE C O 1
ATOM 3369 N N . VAL C 1 130 ? -7.206 -13.415 -20.006 1.00 58.69 122 VAL C N 1
ATOM 3370 C CA . VAL C 1 130 ? -6.699 -12.554 -21.069 1.00 47.64 122 VAL C CA 1
ATOM 3371 C C . VAL C 1 130 ? -7.440 -12.906 -22.348 1.00 53.41 122 VAL C C 1
ATOM 3372 O O . VAL C 1 130 ? -7.664 -14.085 -22.651 1.00 56.96 122 VAL C O 1
ATOM 3376 N N . GLU C 1 131 ? -7.883 -11.885 -23.062 1.00 58.68 123 GLU C N 1
ATOM 3377 C CA . GLU C 1 131 ? -8.553 -12.068 -24.334 1.00 52.58 123 GLU C CA 1
ATOM 3378 C C . GLU C 1 131 ? -7.980 -11.030 -25.275 1.00 59.11 123 GLU C C 1
ATOM 3379 O O . GLU C 1 131 ? -8.128 -9.829 -25.025 1.00 73.21 123 GLU C O 1
ATOM 3381 N N . LEU C 1 132 ? -7.342 -11.485 -26.350 1.00 50.63 124 LEU C N 1
ATOM 3382 C CA . LEU C 1 132 ? -6.790 -10.484 -27.245 1.00 48.76 124 LEU C CA 1
ATOM 3383 C C . LEU C 1 132 ? -7.842 -10.016 -28.247 1.00 50.59 124 LEU C C 1
ATOM 3384 O O . LEU C 1 132 ? -8.538 -10.842 -28.843 1.00 55.13 124 LEU C O 1
ATOM 3389 N N . PRO C 1 133 ? -7.926 -8.713 -28.500 1.00 48.89 125 PRO C N 1
ATOM 3390 C CA . PRO C 1 133 ? -8.811 -8.224 -29.564 1.00 53.50 125 PRO C CA 1
ATOM 3391 C C . PRO C 1 133 ? -8.399 -8.795 -30.914 1.00 61.53 125 PRO C C 1
ATOM 3392 O O . PRO C 1 133 ? -7.244 -9.172 -31.131 1.00 56.03 125 PRO C O 1
ATOM 3396 N N . GLU C 1 134 ? -9.369 -8.874 -31.821 1.00 68.57 126 GLU C N 1
ATOM 3397 C CA . GLU C 1 134 ? -9.127 -9.557 -33.091 1.00 68.96 126 GLU C CA 1
ATOM 3398 C C . GLU C 1 134 ? -7.932 -9.013 -33.866 1.00 65.48 126 GLU C C 1
ATOM 3399 O O . GLU C 1 134 ? -7.087 -9.823 -34.290 1.00 61.09 126 GLU C O 1
ATOM 3405 N N . PRO C 1 135 ? -7.763 -7.696 -34.056 1.00 65.00 127 PRO C N 1
ATOM 3406 C CA . PRO C 1 135 ? -6.572 -7.219 -34.788 1.00 64.17 127 PRO C CA 1
ATOM 3407 C C . PRO C 1 135 ? -5.246 -7.563 -34.110 1.00 66.34 127 PRO C C 1
ATOM 3408 O O . PRO C 1 135 ? -4.220 -7.691 -34.797 1.00 55.63 127 PRO C O 1
ATOM 3412 N N . ILE C 1 136 ? -5.217 -7.665 -32.780 1.00 60.73 128 ILE C N 1
ATOM 3413 C CA . ILE C 1 136 ? -3.992 -8.083 -32.114 1.00 50.10 128 ILE C CA 1
ATOM 3414 C C . ILE C 1 136 ? -3.705 -9.558 -32.396 1.00 53.86 128 ILE C C 1
ATOM 3415 O O . ILE C 1 136 ? -2.540 -9.964 -32.520 1.00 49.25 128 ILE C O 1
ATOM 3420 N N . LYS C 1 137 ? -4.745 -10.401 -32.435 1.00 58.46 129 LYS C N 1
ATOM 3421 C CA . LYS C 1 137 ? -4.522 -11.811 -32.769 1.00 54.18 129 LYS C CA 1
ATOM 3422 C C . LYS C 1 137 ? -3.970 -11.951 -34.178 1.00 53.30 129 LYS C C 1
ATOM 3423 O O . LYS C 1 137 ? -3.056 -12.740 -34.417 1.00 51.39 129 LYS C O 1
ATOM 3429 N N . GLN C 1 138 ? -4.534 -11.199 -35.126 1.00 56.36 130 GLN C N 1
ATOM 3430 C CA . GLN C 1 138 ? -4.092 -11.272 -36.511 1.00 53.81 130 GLN C CA 1
ATOM 3431 C C . GLN C 1 138 ? -2.643 -10.827 -36.641 1.00 63.46 130 GLN C C 1
ATOM 3432 O O . GLN C 1 138 ? -1.914 -11.319 -37.513 1.00 70.13 130 GLN C O 1
ATOM 3434 N N . LYS C 1 139 ? -2.216 -9.889 -35.795 1.00 57.02 131 LYS C N 1
ATOM 3435 C CA . LYS C 1 139 ? -0.835 -9.438 -35.770 1.00 52.40 131 LYS C CA 1
ATOM 3436 C C . LYS C 1 139 ? 0.079 -10.369 -34.990 1.00 48.67 131 LYS C C 1
ATOM 3437 O O . LYS C 1 139 ? 1.292 -10.118 -34.922 1.00 47.71 131 LYS C O 1
ATOM 3443 N N . ARG C 1 140 ? -0.467 -11.435 -34.409 1.00 47.43 132 ARG C N 1
ATOM 3444 C CA . ARG C 1 140 ? 0.313 -12.477 -33.733 1.00 44.77 132 ARG C CA 1
ATOM 3445 C C . ARG C 1 140 ? 1.214 -11.899 -32.635 1.00 51.00 132 ARG C C 1
ATOM 3446 O O . ARG C 1 140 ? 2.419 -12.162 -32.573 1.00 51.89 132 ARG C O 1
ATOM 3454 N N . LEU C 1 141 ? 0.606 -11.155 -31.718 1.00 46.87 133 LEU C N 1
ATOM 3455 C CA . LEU C 1 141 ? 1.278 -10.896 -30.452 1.00 40.90 133 LEU C CA 1
ATOM 3456 C C . LEU C 1 141 ? 1.572 -12.215 -29.755 1.00 46.62 133 LEU C C 1
ATOM 3457 O O . LEU C 1 141 ? 0.721 -13.112 -29.701 1.00 47.52 133 LEU C O 1
ATOM 3462 N N . TYR C 1 142 ? 2.779 -12.344 -29.224 1.00 45.39 134 TYR C N 1
ATOM 3463 C CA . TYR C 1 142 ? 3.094 -13.479 -28.361 1.00 45.71 134 TYR C CA 1
ATOM 3464 C C . TYR C 1 142 ? 3.107 -12.955 -26.929 1.00 44.66 134 TYR C C 1
ATOM 3465 O O . TYR C 1 142 ? 4.150 -12.562 -26.384 1.00 44.91 134 TYR C O 1
ATOM 3474 N N . TYR C 1 143 ? 1.921 -13.002 -26.319 1.00 40.16 135 TYR C N 1
ATOM 3475 C CA . TYR C 1 143 ? 1.673 -12.402 -25.013 1.00 39.88 135 TYR C CA 1
ATOM 3476 C C . TYR C 1 143 ? 2.734 -12.776 -23.981 1.00 39.50 135 TYR C C 1
ATOM 3477 O O . TYR C 1 143 ? 3.145 -11.931 -23.179 1.00 34.92 135 TYR C O 1
ATOM 3486 N N . SER C 1 144 ? 3.190 -14.033 -23.985 1.00 40.06 136 SER C N 1
ATOM 3487 C CA . SER C 1 144 ? 4.145 -14.549 -23.007 1.00 38.06 136 SER C CA 1
ATOM 3488 C C . SER C 1 144 ? 5.582 -14.597 -23.518 1.00 40.65 136 SER C C 1
ATOM 3489 O O . SER C 1 144 ? 6.379 -15.388 -23.001 1.00 41.61 136 SER C O 1
ATOM 3492 N N . ASN C 1 145 ? 5.950 -13.725 -24.464 1.00 35.08 137 ASN C N 1
ATOM 3493 C CA . ASN C 1 145 ? 7.257 -13.837 -25.104 1.00 37.44 137 ASN C CA 1
ATOM 3494 C C . ASN C 1 145 ? 8.406 -13.662 -24.123 1.00 49.86 137 ASN C C 1
ATOM 3495 O O . ASN C 1 145 ? 9.521 -14.138 -24.397 1.00 47.34 137 ASN C O 1
ATOM 3500 N N . ILE C 1 146 ? 8.149 -13.035 -22.969 1.00 42.82 138 ILE C N 1
ATOM 3501 C CA . ILE C 1 146 ? 9.168 -12.908 -21.934 1.00 42.83 138 ILE C CA 1
ATOM 3502 C C . ILE C 1 146 ? 9.778 -14.267 -21.584 1.00 47.72 138 ILE C C 1
ATOM 3503 O O . ILE C 1 146 ? 10.933 -14.339 -21.150 1.00 48.90 138 ILE C O 1
ATOM 3508 N N . ILE C 1 147 ? 9.016 -15.358 -21.747 1.00 49.54 139 ILE C N 1
ATOM 3509 C CA . ILE C 1 147 ? 9.538 -16.693 -21.447 1.00 47.29 139 ILE C CA 1
ATOM 3510 C C . ILE C 1 147 ? 10.704 -17.045 -22.366 1.00 50.42 139 ILE C C 1
ATOM 3511 O O . ILE C 1 147 ? 11.696 -17.645 -21.932 1.00 56.35 139 ILE C O 1
ATOM 3516 N N . CYS C 1 148 ? 10.604 -16.698 -23.648 1.00 48.41 140 CYS C N 1
ATOM 3517 C CA . CYS C 1 148 ? 11.682 -17.034 -24.569 1.00 47.28 140 CYS C CA 1
ATOM 3518 C C . CYS C 1 148 ? 12.985 -16.351 -24.173 1.00 56.70 140 CYS C C 1
ATOM 3519 O O . CYS C 1 148 ? 14.063 -16.965 -24.229 1.00 61.30 140 CYS C O 1
ATOM 3522 N N . GLY C 1 149 ? 12.902 -15.087 -23.752 1.00 50.33 141 GLY C N 1
ATOM 3523 C CA . GLY C 1 149 ? 14.101 -14.368 -23.350 1.00 47.04 141 GLY C CA 1
ATOM 3524 C C . GLY C 1 149 ? 14.737 -14.959 -22.113 1.00 49.91 141 GLY C C 1
ATOM 3525 O O . GLY C 1 149 ? 15.968 -15.058 -22.021 1.00 56.14 141 GLY C O 1
ATOM 3526 N N . VAL C 1 150 ? 13.910 -15.369 -21.146 1.00 46.91 142 VAL C N 1
ATOM 3527 C CA . VAL C 1 150 ? 14.440 -16.003 -19.940 1.00 51.00 142 VAL C CA 1
ATOM 3528 C C . VAL C 1 150 ? 15.254 -17.239 -20.300 1.00 47.87 142 VAL C C 1
ATOM 3529 O O . VAL C 1 150 ? 16.336 -17.472 -19.748 1.00 46.60 142 VAL C O 1
ATOM 3533 N N . ILE C 1 151 ? 14.747 -18.033 -21.249 1.00 49.02 143 ILE C N 1
ATOM 3534 C CA . ILE C 1 151 ? 15.425 -19.246 -21.699 1.00 43.64 143 ILE C CA 1
ATOM 3535 C C . ILE C 1 151 ? 16.749 -18.899 -22.359 1.00 50.53 143 ILE C C 1
ATOM 3536 O O . ILE C 1 151 ? 17.790 -19.499 -22.052 1.00 51.82 143 ILE C O 1
ATOM 3541 N N . ARG C 1 152 ? 16.731 -17.912 -23.259 1.00 52.69 144 ARG C N 1
ATOM 3542 C CA . ARG C 1 152 ? 17.947 -17.525 -23.969 1.00 57.55 144 ARG C CA 1
ATOM 3543 C C . ARG C 1 152 ? 18.999 -16.961 -23.019 1.00 60.43 144 ARG C C 1
ATOM 3544 O O . ARG C 1 152 ? 20.186 -17.294 -23.126 1.00 62.73 144 ARG C O 1
ATOM 3552 N N . GLY C 1 153 ? 18.590 -16.089 -22.099 1.00 57.04 145 GLY C N 1
ATOM 3553 C CA . GLY C 1 153 ? 19.552 -15.503 -21.189 1.00 40.38 145 GLY C CA 1
ATOM 3554 C C . GLY C 1 153 ? 20.090 -16.527 -20.208 1.00 60.00 145 GLY C C 1
ATOM 3555 O O . GLY C 1 153 ? 21.287 -16.549 -19.907 1.00 59.30 145 GLY C O 1
ATOM 3556 N N . ALA C 1 154 ? 19.224 -17.411 -19.715 1.00 52.99 146 ALA C N 1
ATOM 3557 C CA . ALA C 1 154 ? 19.709 -18.420 -18.787 1.00 55.30 146 ALA C CA 1
ATOM 3558 C C . ALA C 1 154 ? 20.732 -19.335 -19.457 1.00 55.04 146 ALA C C 1
ATOM 3559 O O . ALA C 1 154 ? 21.812 -19.583 -18.908 1.00 53.11 146 ALA C O 1
ATOM 3561 N N . LEU C 1 155 ? 20.425 -19.819 -20.665 1.00 50.20 147 LEU C N 1
ATOM 3562 C CA . LEU C 1 155 ? 21.313 -20.793 -21.292 1.00 51.99 147 LEU C CA 1
ATOM 3563 C C . LEU C 1 155 ? 22.639 -20.165 -21.687 1.00 55.66 147 LEU C C 1
ATOM 3564 O O . LEU C 1 155 ? 23.670 -20.854 -21.678 1.00 61.42 147 LEU C O 1
ATOM 3569 N N . GLU C 1 156 ? 22.642 -18.858 -21.986 1.00 54.24 148 GLU C N 1
ATOM 3570 C CA . GLU C 1 156 ? 23.896 -18.175 -22.275 1.00 56.38 148 GLU C CA 1
ATOM 3571 C C . GLU C 1 156 ? 24.840 -18.276 -21.093 1.00 65.16 148 GLU C C 1
ATOM 3572 O O . GLU C 1 156 ? 26.053 -18.444 -21.264 1.00 72.20 148 GLU C O 1
ATOM 3578 N N . MET C 1 157 ? 24.297 -18.222 -19.880 1.00 66.63 149 MET C N 1
ATOM 3579 C CA . MET C 1 157 ? 25.149 -18.318 -18.706 1.00 68.56 149 MET C CA 1
ATOM 3580 C C . MET C 1 157 ? 25.790 -19.696 -18.558 1.00 66.69 149 MET C C 1
ATOM 3581 O O . MET C 1 157 ? 26.855 -19.808 -17.938 1.00 74.31 149 MET C O 1
ATOM 3586 N N . VAL C 1 158 ? 25.186 -20.743 -19.122 1.00 62.97 150 VAL C N 1
ATOM 3587 C CA . VAL C 1 158 ? 25.836 -22.051 -19.177 1.00 66.97 150 VAL C CA 1
ATOM 3588 C C . VAL C 1 158 ? 26.406 -22.251 -20.578 1.00 73.74 150 VAL C C 1
ATOM 3589 O O . VAL C 1 158 ? 26.408 -23.368 -21.114 1.00 64.48 150 VAL C O 1
ATOM 3593 N N . LEU C 1 159 ? 26.818 -21.138 -21.199 1.00 74.59 151 LEU C N 1
ATOM 3594 C CA . LEU C 1 159 ? 27.699 -21.128 -22.373 1.00 73.69 151 LEU C CA 1
ATOM 3595 C C . LEU C 1 159 ? 27.050 -21.755 -23.601 1.00 69.93 151 LEU C C 1
ATOM 3596 O O . LEU C 1 159 ? 27.705 -22.431 -24.395 1.00 72.14 151 LEU C O 1
ATOM 3601 N N . MET C 1 160 ? 25.758 -21.521 -23.765 1.00 70.18 152 MET C N 1
ATOM 3602 C CA . MET C 1 160 ? 25.040 -21.936 -24.958 1.00 69.08 152 MET C CA 1
ATOM 3603 C C . MET C 1 160 ? 24.363 -20.718 -25.557 1.00 65.00 152 MET C C 1
ATOM 3604 O O . MET C 1 160 ? 23.612 -20.023 -24.867 1.00 63.37 152 MET C O 1
ATOM 3609 N N . ARG C 1 161 ? 24.675 -20.423 -26.809 1.00 65.40 153 ARG C N 1
ATOM 3610 C CA . ARG C 1 161 ? 23.951 -19.404 -27.546 1.00 62.77 153 ARG C CA 1
ATOM 3611 C C . ARG C 1 161 ? 22.795 -20.085 -28.257 1.00 62.16 153 ARG C C 1
ATOM 3612 O O . ARG C 1 161 ? 23.011 -20.945 -29.120 1.00 64.08 153 ARG C O 1
ATOM 3620 N N . VAL C 1 162 ? 21.570 -19.724 -27.883 1.00 60.93 154 VAL C N 1
ATOM 3621 C CA . VAL C 1 162 ? 20.394 -20.365 -28.450 1.00 55.11 154 VAL C CA 1
ATOM 3622 C C . VAL C 1 162 ? 19.480 -19.301 -29.038 1.00 55.96 154 VAL C C 1
ATOM 3623 O O . VAL C 1 162 ? 19.553 -18.120 -28.694 1.00 56.61 154 VAL C O 1
ATOM 3627 N N . GLU C 1 163 ? 18.620 -19.744 -29.950 1.00 54.85 155 GLU C N 1
ATOM 3628 C CA . GLU C 1 163 ? 17.482 -18.971 -30.419 1.00 55.30 155 GLU C CA 1
ATOM 3629 C C . GLU C 1 163 ? 16.218 -19.665 -29.914 1.00 54.04 155 GLU C C 1
ATOM 3630 O O . GLU C 1 163 ? 16.104 -20.897 -29.972 1.00 62.80 155 GLU C O 1
ATOM 3636 N N . CYS C 1 164 ? 15.289 -18.886 -29.381 1.00 50.17 156 CYS C N 1
ATOM 3637 C CA . CYS C 1 164 ? 14.107 -19.424 -28.715 1.00 48.08 156 CYS C CA 1
ATOM 3638 C C . CYS C 1 164 ? 12.905 -18.553 -29.059 1.00 47.98 156 CYS C C 1
ATOM 3639 O O . CYS C 1 164 ? 12.885 -17.364 -28.712 1.00 43.11 156 CYS C O 1
ATOM 3642 N N . GLU C 1 165 ? 11.913 -19.134 -29.744 1.00 46.13 157 GLU C N 1
ATOM 3643 C CA . GLU C 1 165 ? 10.759 -18.376 -30.212 1.00 52.21 157 GLU C CA 1
ATOM 3644 C C . GLU C 1 165 ? 9.467 -19.158 -30.020 1.00 58.04 157 GLU C C 1
ATOM 3645 O O . GLU C 1 165 ? 9.452 -20.394 -30.006 1.00 52.94 157 GLU C O 1
ATOM 3651 N N . TYR C 1 166 ? 8.380 -18.404 -29.859 1.00 64.29 158 TYR C N 1
ATOM 3652 C CA . TYR C 1 166 ? 7.047 -18.982 -29.795 1.00 58.67 158 TYR C CA 1
ATOM 3653 C C . TYR C 1 166 ? 6.611 -19.431 -31.187 1.00 56.20 158 TYR C C 1
ATOM 3654 O O . TYR C 1 166 ? 6.872 -18.759 -32.189 1.00 52.30 158 TYR C O 1
ATOM 3663 N N . LYS C 1 167 ? 5.958 -20.578 -31.250 1.00 52.55 159 LYS C N 1
ATOM 3664 C CA . LYS C 1 167 ? 5.371 -21.052 -32.491 1.00 58.64 159 LYS C CA 1
ATOM 3665 C C . LYS C 1 167 ? 3.859 -21.199 -32.426 1.00 59.05 159 LYS C C 1
ATOM 3666 O O . LYS C 1 167 ? 3.188 -20.980 -33.436 1.00 58.94 159 LYS C O 1
ATOM 3672 N N . LYS C 1 168 ? 3.304 -21.569 -31.275 1.00 62.47 160 LYS C N 1
ATOM 3673 C CA . LYS C 1 168 ? 1.869 -21.739 -31.120 1.00 61.38 160 LYS C CA 1
ATOM 3674 C C . LYS C 1 168 ? 1.465 -21.218 -29.749 1.00 63.38 160 LYS C C 1
ATOM 3675 O O . LYS C 1 168 ? 2.198 -21.412 -28.777 1.00 60.33 160 LYS C O 1
ATOM 3681 N N . CYS C 1 169 ? 0.310 -20.534 -29.678 1.00 58.22 161 CYS C N 1
ATOM 3682 C CA . CYS C 1 169 ? -0.243 -19.995 -28.423 1.00 59.13 161 CYS C CA 1
ATOM 3683 C C . CYS C 1 169 ? -1.770 -20.035 -28.477 1.00 57.86 161 CYS C C 1
ATOM 3684 O O . CYS C 1 169 ? -2.355 -19.587 -29.477 1.00 53.60 161 CYS C O 1
ATOM 3687 N N . PRO C 1 170 ? -2.433 -20.582 -27.457 1.00 56.03 162 PRO C N 1
ATOM 3688 C CA . PRO C 1 170 ? -3.909 -20.633 -27.486 1.00 54.54 162 PRO C CA 1
ATOM 3689 C C . PRO C 1 170 ? -4.588 -19.273 -27.560 1.00 51.46 162 PRO C C 1
ATOM 3690 O O . PRO C 1 170 ? -5.702 -19.186 -28.090 1.00 55.92 162 PRO C O 1
ATOM 3694 N N . LEU C 1 171 ? -3.956 -18.198 -27.092 1.00 50.11 163 LEU C N 1
ATOM 3695 C CA . LEU C 1 171 ? -4.574 -16.887 -27.270 1.00 47.51 163 LEU C CA 1
ATOM 3696 C C . LEU C 1 171 ? -4.751 -16.526 -28.739 1.00 52.47 163 LEU C C 1
ATOM 3697 O O . LEU C 1 171 ? -5.569 -15.655 -29.058 1.00 56.14 163 LEU C O 1
ATOM 3702 N N . LEU C 1 172 ? -3.992 -17.152 -29.635 1.00 47.92 164 LEU C N 1
ATOM 3703 C CA . LEU C 1 172 ? -4.114 -16.921 -31.064 1.00 48.15 164 LEU C CA 1
ATOM 3704 C C . LEU C 1 172 ? -4.936 -17.997 -31.752 1.00 52.22 164 LEU C C 1
ATOM 3705 O O . LEU C 1 172 ? -4.984 -18.030 -32.982 1.00 58.09 164 LEU C O 1
ATOM 3710 N N . GLY C 1 173 ? -5.618 -18.843 -30.989 1.00 53.12 165 GLY C N 1
ATOM 3711 C CA . GLY C 1 173 ? -6.440 -19.899 -31.542 1.00 54.07 165 GLY C CA 1
ATOM 3712 C C . GLY C 1 173 ? -5.747 -21.224 -31.720 1.00 63.90 165 GLY C C 1
ATOM 3713 O O . GLY C 1 173 ? -6.361 -22.155 -32.261 1.00 72.31 165 GLY C O 1
ATOM 3714 N N . ASP C 1 174 ? -4.504 -21.358 -31.257 1.00 59.93 166 ASP C N 1
ATOM 3715 C CA . ASP C 1 174 ? -3.804 -22.631 -31.345 1.00 66.04 166 ASP C CA 1
ATOM 3716 C C . ASP C 1 174 ? -4.277 -23.566 -30.235 1.00 67.64 166 ASP C C 1
ATOM 3717 O O . ASP C 1 174 ? -4.836 -23.138 -29.223 1.00 66.78 166 ASP C O 1
ATOM 3722 N N . ASP C 1 175 ? -4.092 -24.868 -30.462 1.00 68.86 167 ASP C N 1
ATOM 3723 C CA . ASP C 1 175 ? -4.573 -25.880 -29.523 1.00 75.90 167 ASP C CA 1
ATOM 3724 C C . ASP C 1 175 ? -3.690 -26.012 -28.283 1.00 65.56 167 ASP C C 1
ATOM 3725 O O . ASP C 1 175 ? -4.127 -26.608 -27.291 1.00 59.09 167 ASP C O 1
ATOM 3730 N N . GLN C 1 176 ? -2.448 -25.530 -28.341 1.00 55.92 168 GLN C N 1
ATOM 3731 C CA . GLN C 1 176 ? -1.546 -25.556 -27.199 1.00 59.92 168 GLN C CA 1
ATOM 3732 C C . GLN C 1 176 ? -0.472 -24.496 -27.397 1.00 60.02 168 GLN C C 1
ATOM 3733 O O . GLN C 1 176 ? -0.351 -23.895 -28.467 1.00 64.69 168 GLN C O 1
ATOM 3739 N N . SER C 1 177 ? 0.340 -24.308 -26.361 1.00 52.51 169 SER C N 1
ATOM 3740 C CA . SER C 1 177 ? 1.531 -23.477 -26.465 1.00 46.18 169 SER C CA 1
ATOM 3741 C C . SER C 1 177 ? 2.694 -24.340 -26.902 1.00 45.85 169 SER C C 1
ATOM 3742 O O . SER C 1 177 ? 2.830 -25.486 -26.465 1.00 52.84 169 SER C O 1
ATOM 3745 N N . GLU C 1 178 ? 3.523 -23.785 -27.778 1.00 44.62 170 GLU C N 1
ATOM 3746 C CA . GLU C 1 178 ? 4.733 -24.447 -28.223 1.00 44.88 170 GLU C CA 1
ATOM 3747 C C . GLU C 1 178 ? 5.831 -23.410 -28.324 1.00 47.54 170 GLU C C 1
ATOM 3748 O O . GLU C 1 178 ? 5.655 -22.383 -28.985 1.00 45.27 170 GLU C O 1
ATOM 3754 N N . ILE C 1 179 ? 6.960 -23.689 -27.681 1.00 48.93 171 ILE C N 1
ATOM 3755 C CA . ILE C 1 179 ? 8.143 -22.839 -27.731 1.00 48.60 171 ILE C CA 1
ATOM 3756 C C . ILE C 1 179 ? 9.292 -23.655 -28.326 1.00 50.67 171 ILE C C 1
ATOM 3757 O O . ILE C 1 179 ? 9.551 -24.778 -27.883 1.00 5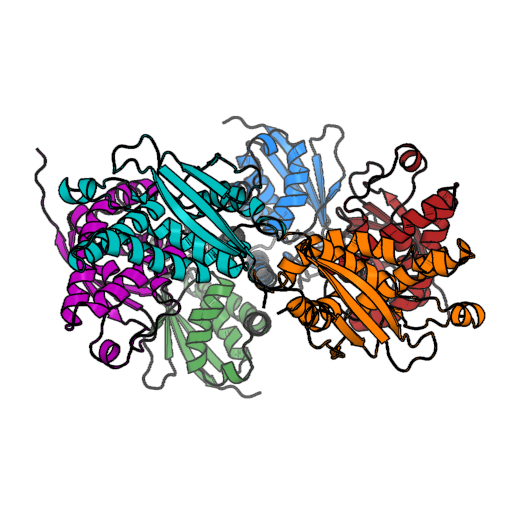3.17 171 ILE C O 1
ATOM 3762 N N . ARG C 1 180 ? 9.961 -23.098 -29.330 1.00 50.93 172 ARG C N 1
ATOM 3763 C CA . ARG C 1 180 ? 11.047 -23.755 -30.038 1.00 50.92 172 ARG C CA 1
ATOM 3764 C C . ARG C 1 180 ? 12.374 -23.281 -29.466 1.00 53.81 172 ARG C C 1
ATOM 3765 O O . ARG C 1 180 ? 12.567 -22.079 -29.263 1.00 53.14 172 ARG C O 1
ATOM 3773 N N . VAL C 1 181 ? 13.286 -24.218 -29.217 1.00 50.59 173 VAL C N 1
ATOM 3774 C CA . VAL C 1 181 ? 14.615 -23.907 -28.695 1.00 48.88 173 VAL C CA 1
ATOM 3775 C C . VAL C 1 181 ? 15.633 -24.526 -29.640 1.00 53.30 173 VAL C C 1
ATOM 3776 O O . VAL C 1 181 ? 15.636 -25.749 -29.822 1.00 52.02 173 VAL C O 1
ATOM 3780 N N . ARG C 1 182 ? 16.511 -23.693 -30.216 1.00 59.02 174 ARG C N 1
ATOM 3781 C CA . ARG C 1 182 ? 17.511 -24.123 -31.193 1.00 68.41 174 ARG C CA 1
ATOM 3782 C C . ARG C 1 182 ? 18.909 -23.685 -30.769 1.00 64.38 174 ARG C C 1
ATOM 3783 O O . ARG C 1 182 ? 19.122 -22.521 -30.416 1.00 55.93 174 ARG C O 1
ATOM 3791 N N . LEU C 1 183 ? 19.853 -24.630 -30.786 1.00 63.91 175 LEU C N 1
ATOM 3792 C CA . LEU C 1 183 ? 21.245 -24.339 -30.458 1.00 66.18 175 LEU C CA 1
ATOM 3793 C C . LEU C 1 183 ? 21.985 -23.726 -31.649 1.00 67.46 175 LEU C C 1
ATOM 3794 O O . LEU C 1 183 ? 22.001 -24.296 -32.745 1.00 71.27 175 LEU C O 1
ATOM 3799 N N . LYS C 1 184 ? 22.606 -22.569 -31.427 1.00 65.12 176 LYS C N 1
ATOM 3800 C CA . LYS C 1 184 ? 23.422 -21.885 -32.430 1.00 70.61 176 LYS C CA 1
ATOM 3801 C C . LYS C 1 184 ? 24.906 -22.175 -32.272 1.00 79.97 176 LYS C C 1
ATOM 3802 O O . LYS C 1 184 ? 25.582 -22.503 -33.251 1.00 87.16 176 LYS C O 1
ATOM 3808 N N . GLU C 1 185 ? 25.421 -22.099 -31.052 1.00 74.34 177 GLU C N 1
ATOM 3809 C CA . GLU C 1 185 ? 26.802 -22.481 -30.827 1.00 75.07 177 GLU C CA 1
ATOM 3810 C C . GLU C 1 185 ? 27.028 -22.640 -29.338 1.00 77.53 177 GLU C C 1
ATOM 3811 O O . GLU C 1 185 ? 26.399 -21.956 -28.523 1.00 78.05 177 GLU C O 1
ATOM 3817 N N . TYR C 1 186 ? 27.940 -23.551 -29.003 1.00 78.59 178 TYR C N 1
ATOM 3818 C CA . TYR C 1 186 ? 28.463 -23.647 -27.655 1.00 77.54 178 TYR C CA 1
ATOM 3819 C C . TYR C 1 186 ? 29.498 -22.547 -27.484 1.00 77.68 178 TYR C C 1
ATOM 3820 O O . TYR C 1 186 ? 30.345 -22.346 -28.357 1.00 79.58 178 TYR C O 1
ATOM 3829 N N . LEU C 1 187 ? 29.409 -21.810 -26.390 1.00 71.06 179 LEU C N 1
ATOM 3830 C CA . LEU C 1 187 ? 30.281 -20.661 -26.207 1.00 71.97 179 LEU C CA 1
ATOM 3831 C C . LEU C 1 187 ? 31.558 -21.072 -25.487 1.00 79.57 179 LEU C C 1
ATOM 3832 O O . LEU C 1 187 ? 31.649 -22.153 -24.901 1.00 92.23 179 LEU C O 1
ATOM 3837 N N . ARG C 1 188 ? 32.530 -20.160 -25.477 1.00 77.76 180 ARG C N 1
ATOM 3838 C CA . ARG C 1 188 ? 33.802 -20.351 -24.795 1.00 88.44 180 ARG C CA 1
ATOM 3839 C C . ARG C 1 188 ? 33.960 -19.305 -23.699 1.00 102.95 180 ARG C C 1
ATOM 3840 O O . ARG C 1 188 ? 33.578 -18.142 -23.873 1.00 109.85 180 ARG C O 1
ATOM 3842 N N . GLU C 1 189 ? 34.484 -19.741 -22.555 1.00 106.13 181 GLU C N 1
ATOM 3843 C CA . GLU C 1 189 ? 34.708 -18.878 -21.397 1.00 106.47 181 GLU C CA 1
ATOM 3844 C C . GLU C 1 189 ? 35.548 -17.649 -21.746 1.00 111.11 181 GLU C C 1
ATOM 3845 O O . GLU C 1 189 ? 35.014 -16.561 -21.975 1.00 112.26 181 GLU C O 1
ATOM 3847 N N . PHE D 1 20 ? 23.377 -16.557 5.912 1.00 112.20 12 PHE D N 1
ATOM 3848 C CA . PHE D 1 20 ? 23.164 -16.770 7.343 1.00 105.74 12 PHE D CA 1
ATOM 3849 C C . PHE D 1 20 ? 22.119 -17.863 7.575 1.00 106.77 12 PHE D C 1
ATOM 3850 O O . PHE D 1 20 ? 21.296 -18.155 6.700 1.00 105.60 12 PHE D O 1
ATOM 3852 N N . ASN D 1 21 ? 22.153 -18.477 8.753 1.00 104.18 13 ASN D N 1
ATOM 3853 C CA . ASN D 1 21 ? 21.265 -19.593 9.076 1.00 107.54 13 ASN D CA 1
ATOM 3854 C C . ASN D 1 21 ? 20.398 -19.214 10.273 1.00 98.99 13 ASN D C 1
ATOM 3855 O O . ASN D 1 21 ? 20.854 -19.269 11.423 1.00 96.33 13 ASN D O 1
ATOM 3857 N N . LYS D 1 22 ? 19.150 -18.830 9.994 1.00 92.42 14 LYS D N 1
ATOM 3858 C CA . LYS D 1 22 ? 18.189 -18.542 11.051 1.00 84.23 14 LYS D CA 1
ATOM 3859 C C . LYS D 1 22 ? 18.014 -19.761 11.946 1.00 79.57 14 LYS D C 1
ATOM 3860 O O . LYS D 1 22 ? 17.880 -20.889 11.467 1.00 86.97 14 LYS D O 1
ATOM 3862 N N . ILE D 1 23 ? 18.026 -19.530 13.260 1.00 61.75 15 ILE D N 1
ATOM 3863 C CA . ILE D 1 23 ? 17.929 -20.635 14.197 1.00 59.05 15 ILE D CA 1
ATOM 3864 C C . ILE D 1 23 ? 16.589 -21.342 14.009 1.00 65.71 15 ILE D C 1
ATOM 3865 O O . ILE D 1 23 ? 15.563 -20.711 13.717 1.00 66.49 15 ILE D O 1
ATOM 3870 N N . GLU D 1 24 ? 16.595 -22.669 14.137 1.00 67.44 16 GLU D N 1
ATOM 3871 C CA . GLU D 1 24 ? 15.351 -23.429 14.032 1.00 58.15 16 GLU D CA 1
ATOM 3872 C C . GLU D 1 24 ? 14.504 -23.270 15.296 1.00 58.47 16 GLU D C 1
ATOM 3873 O O . GLU D 1 24 ? 15.023 -23.037 16.395 1.00 55.27 16 GLU D O 1
ATOM 3879 N N . LYS D 1 25 ? 13.184 -23.427 15.135 1.00 58.21 17 LYS D N 1
ATOM 3880 C CA . LYS D 1 25 ? 12.270 -23.170 16.245 1.00 60.82 17 LYS D CA 1
ATOM 3881 C C . LYS D 1 25 ? 12.622 -24.015 17.465 1.00 59.29 17 LYS D C 1
ATOM 3882 O O . LYS D 1 25 ? 12.679 -23.502 18.590 1.00 59.79 17 LYS D O 1
ATOM 3884 N N . ILE D 1 26 ? 12.903 -25.303 17.265 1.00 54.28 18 ILE D N 1
ATOM 3885 C CA . ILE D 1 26 ? 13.136 -26.151 18.425 1.00 49.02 18 ILE D CA 1
ATOM 3886 C C . ILE D 1 26 ? 14.399 -25.715 19.158 1.00 58.76 18 ILE D C 1
ATOM 3887 O O . ILE D 1 26 ? 14.492 -25.875 20.380 1.00 64.51 18 ILE D O 1
ATOM 3892 N N . ASN D 1 27 ? 15.388 -25.152 18.450 1.00 50.17 19 ASN D N 1
ATOM 3893 C CA . ASN D 1 27 ? 16.559 -24.657 19.173 1.00 50.24 19 ASN D CA 1
ATOM 3894 C C . ASN D 1 27 ? 16.279 -23.337 19.896 1.00 55.54 19 ASN D C 1
ATOM 3895 O O . ASN D 1 27 ? 16.793 -23.113 21.000 1.00 48.58 19 ASN D O 1
ATOM 3900 N N . SER D 1 28 ? 15.501 -22.429 19.294 1.00 55.32 20 SER D N 1
ATOM 3901 C CA . SER D 1 28 ? 15.181 -21.197 20.011 1.00 51.03 20 SER D CA 1
ATOM 3902 C C . SER D 1 28 ? 14.284 -21.475 21.217 1.00 50.84 20 SER D C 1
ATOM 3903 O O . SER D 1 28 ? 14.365 -20.771 22.229 1.00 54.66 20 SER D O 1
ATOM 3906 N N . GLU D 1 29 ? 13.427 -22.489 21.139 1.00 41.44 21 GLU D N 1
ATOM 3907 C CA . GLU D 1 29 ? 12.672 -22.885 22.321 1.00 50.80 21 GLU D CA 1
ATOM 3908 C C . GLU D 1 29 ? 13.568 -23.421 23.429 1.00 55.42 21 GLU D C 1
ATOM 3909 O O . GLU D 1 29 ? 13.331 -23.138 24.612 1.00 57.58 21 GLU D O 1
ATOM 3915 N N . LEU D 1 30 ? 14.578 -24.229 23.077 1.00 52.47 22 LEU D N 1
ATOM 3916 C CA . LEU D 1 30 ? 15.485 -24.747 24.101 1.00 56.20 22 LEU D CA 1
ATOM 3917 C C . LEU D 1 30 ? 16.202 -23.608 24.808 1.00 50.63 22 LEU D C 1
ATOM 3918 O O . LEU D 1 30 ? 16.390 -23.634 26.033 1.00 49.38 22 LEU D O 1
ATOM 3923 N N . LEU D 1 31 ? 16.627 -22.613 24.038 1.00 42.78 23 LEU D N 1
ATOM 3924 C CA . LEU D 1 31 ? 17.236 -21.420 24.605 1.00 51.10 23 LEU D CA 1
ATOM 3925 C C . LEU D 1 31 ? 16.238 -20.655 25.461 1.00 54.01 23 LEU D C 1
ATOM 3926 O O . LEU D 1 31 ? 16.563 -20.219 26.573 1.00 53.98 23 LEU D O 1
ATOM 3931 N N . ALA D 1 32 ? 15.010 -20.498 24.966 1.00 52.15 24 ALA D N 1
ATOM 3932 C CA . ALA D 1 32 ? 13.985 -19.800 25.737 1.00 51.99 24 ALA D CA 1
ATOM 3933 C C . ALA D 1 32 ? 13.721 -20.503 27.068 1.00 52.25 24 ALA D C 1
ATOM 3934 O O . ALA D 1 32 ? 13.568 -19.843 28.104 1.00 51.92 24 ALA D O 1
ATOM 3936 N N . MET D 1 33 ? 13.703 -21.839 27.076 1.00 52.76 25 MET D N 1
ATOM 3937 C CA . MET D 1 33 ? 13.474 -22.546 28.339 1.00 52.38 25 MET D CA 1
ATOM 3938 C C . MET D 1 33 ? 14.668 -22.423 29.282 1.00 48.05 25 MET D C 1
ATOM 3939 O O . MET D 1 33 ? 14.493 -22.315 30.501 1.00 48.69 25 MET D O 1
ATOM 3944 N N . THR D 1 34 ? 15.885 -22.444 28.743 1.00 47.88 26 THR D N 1
ATOM 3945 C CA . THR D 1 34 ? 17.074 -22.269 29.569 1.00 44.23 26 THR D CA 1
ATOM 3946 C C . THR D 1 34 ? 17.107 -20.875 30.177 1.00 51.89 26 THR D C 1
ATOM 3947 O O . THR D 1 34 ? 17.348 -20.709 31.381 1.00 48.70 26 THR D O 1
ATOM 3951 N N . TYR D 1 35 ? 16.915 -19.856 29.335 1.00 52.50 27 TYR D N 1
ATOM 3952 C CA . TYR D 1 35 ? 16.841 -18.491 29.829 1.00 49.52 27 TYR D CA 1
ATOM 3953 C C . TYR D 1 35 ? 15.715 -18.353 30.837 1.00 50.92 27 TYR D C 1
ATOM 3954 O O . TYR D 1 35 ? 15.886 -17.721 31.887 1.00 47.83 27 TYR D O 1
ATOM 3963 N N . GLY D 1 36 ? 14.572 -18.983 30.559 1.00 49.94 28 GLY D N 1
ATOM 3964 C CA . GLY D 1 36 ? 13.472 -18.935 31.511 1.00 42.83 28 GLY D CA 1
ATOM 3965 C C . GLY D 1 36 ? 13.866 -19.493 32.866 1.00 53.87 28 GLY D C 1
ATOM 3966 O O . GLY D 1 36 ? 13.506 -18.934 33.905 1.00 46.85 28 GLY D O 1
ATOM 3967 N N . SER D 1 37 ? 14.664 -20.570 32.877 1.00 54.71 29 SER D N 1
ATOM 3968 C CA . SER D 1 37 ? 15.171 -21.081 34.149 1.00 57.30 29 SER D CA 1
ATOM 3969 C C . SER D 1 37 ? 16.065 -20.054 34.821 1.00 61.81 29 SER D C 1
ATOM 3970 O O . SER D 1 37 ? 16.087 -19.956 36.053 1.00 65.56 29 SER D O 1
ATOM 3973 N N . LEU D 1 38 ? 16.811 -19.285 34.028 1.00 54.72 30 LEU D N 1
ATOM 3974 C CA . LEU D 1 38 ? 17.649 -18.254 34.613 1.00 56.82 30 LEU D CA 1
ATOM 3975 C C . LEU D 1 38 ? 16.796 -17.209 35.305 1.00 52.73 30 LEU D C 1
ATOM 3976 O O . LEU D 1 38 ? 16.977 -16.941 36.495 1.00 52.84 30 LEU D O 1
ATOM 3981 N N . VAL D 1 39 ? 15.818 -16.656 34.588 1.00 52.24 31 VAL D N 1
ATOM 3982 C CA . VAL D 1 39 ? 14.978 -15.609 35.156 1.00 59.93 31 VAL D CA 1
ATOM 3983 C C . VAL D 1 39 ? 14.238 -16.115 36.399 1.00 70.81 31 VAL D C 1
ATOM 3984 O O . VAL D 1 39 ? 14.195 -15.430 37.433 1.00 67.75 31 VAL D O 1
ATOM 3988 N N . THR D 1 40 ? 13.707 -17.344 36.343 1.00 66.76 32 THR D N 1
ATOM 3989 C CA . THR D 1 40 ? 13.011 -17.896 37.500 1.00 68.94 32 THR D CA 1
ATOM 3990 C C . THR D 1 40 ? 13.929 -17.949 38.708 1.00 71.51 32 THR D C 1
ATOM 3991 O O . THR D 1 40 ? 13.524 -17.615 39.828 1.00 72.57 32 THR D O 1
ATOM 3995 N N . GLN D 1 41 ? 15.169 -18.377 38.499 1.00 72.26 33 GLN D N 1
ATOM 3996 C CA . GLN D 1 41 ? 16.117 -18.417 39.599 1.00 76.90 33 GLN D CA 1
ATOM 3997 C C . GLN D 1 41 ? 16.389 -17.012 40.123 1.00 86.21 33 GLN D C 1
ATOM 3998 O O . GLN D 1 41 ? 16.539 -16.810 41.335 1.00 92.02 33 GLN D O 1
ATOM 4004 N N . MET D 1 42 ? 16.457 -16.025 39.223 1.00 83.23 34 MET D N 1
ATOM 4005 C CA . MET D 1 42 ? 16.694 -14.654 39.660 1.00 83.36 34 MET D CA 1
ATOM 4006 C C . MET D 1 42 ? 15.521 -14.142 40.485 1.00 85.54 34 MET D C 1
ATOM 4007 O O . MET D 1 42 ? 15.708 -13.403 41.462 1.00 77.61 34 MET D O 1
ATOM 4012 N N . LEU D 1 43 ? 14.303 -14.547 40.112 1.00 83.76 35 LEU D N 1
ATOM 4013 C CA . LEU D 1 43 ? 13.105 -14.107 40.812 1.00 79.58 35 LEU D CA 1
ATOM 4014 C C . LEU D 1 43 ? 13.029 -14.657 42.228 1.00 84.09 35 LEU D C 1
ATOM 4015 O O . LEU D 1 43 ? 12.395 -14.040 43.089 1.00 94.51 35 LEU D O 1
ATOM 4020 N N . LYS D 1 44 ? 13.662 -15.802 42.497 1.00 87.52 36 LYS D N 1
ATOM 4021 C CA . LYS D 1 44 ? 13.702 -16.316 43.866 1.00 96.38 36 LYS D CA 1
ATOM 4022 C C . LYS D 1 44 ? 14.621 -15.491 44.761 1.00 102.19 36 LYS D C 1
ATOM 4023 O O . LYS D 1 44 ? 14.310 -15.268 45.937 1.00 99.67 36 LYS D O 1
ATOM 4029 N N . ASP D 1 45 ? 15.758 -15.035 44.226 1.00 109.69 37 ASP D N 1
ATOM 4030 C CA . ASP D 1 45 ? 16.786 -14.412 45.057 1.00 118.82 37 ASP D CA 1
ATOM 4031 C C . ASP D 1 45 ? 16.557 -12.924 45.287 1.00 116.81 37 ASP D C 1
ATOM 4032 O O . ASP D 1 45 ? 16.690 -12.444 46.420 1.00 127.03 37 ASP D O 1
ATOM 4037 N N . TYR D 1 46 ? 16.251 -12.176 44.237 1.00 107.13 38 TYR D N 1
ATOM 4038 C CA . TYR D 1 46 ? 16.156 -10.727 44.319 1.00 108.83 38 TYR D CA 1
ATOM 4039 C C . TYR D 1 46 ? 14.706 -10.312 44.555 1.00 109.62 38 TYR D C 1
ATOM 4040 O O . TYR D 1 46 ? 13.803 -10.729 43.818 1.00 107.05 38 TYR D O 1
ATOM 4049 N N . GLU D 1 47 ? 14.484 -9.480 45.569 1.00 106.70 39 GLU D N 1
ATOM 4050 C CA . GLU D 1 47 ? 13.182 -8.857 45.731 1.00 105.93 39 GLU D CA 1
ATOM 4051 C C . GLU D 1 47 ? 13.050 -7.562 44.937 1.00 105.96 39 GLU D C 1
ATOM 4052 O O . GLU D 1 47 ? 11.927 -7.109 44.698 1.00 109.57 39 GLU D O 1
ATOM 4054 N N . ASP D 1 48 ? 14.154 -7.017 44.439 1.00 103.33 40 ASP D N 1
ATOM 4055 C CA . ASP D 1 48 ? 14.178 -5.704 43.797 1.00 104.67 40 ASP D CA 1
ATOM 4056 C C . ASP D 1 48 ? 14.273 -5.926 42.288 1.00 98.28 40 ASP D C 1
ATOM 4057 O O . ASP D 1 48 ? 15.334 -6.274 41.761 1.00 95.46 40 ASP D O 1
ATOM 4062 N N . VAL D 1 49 ? 13.140 -5.744 41.604 1.00 82.74 41 VAL D N 1
ATOM 4063 C CA . VAL D 1 49 ? 13.058 -6.008 40.168 1.00 80.76 41 VAL D CA 1
ATOM 4064 C C . VAL D 1 49 ? 14.077 -5.178 39.393 1.00 79.85 41 VAL D C 1
ATOM 4065 O O . VAL D 1 49 ? 14.628 -5.634 38.384 1.00 72.47 41 VAL D O 1
ATOM 4069 N N . ALA D 1 50 ? 14.332 -3.944 39.836 1.00 84.48 42 ALA D N 1
ATOM 4070 C CA . ALA D 1 50 ? 15.352 -3.127 39.184 1.00 83.53 42 ALA D CA 1
ATOM 4071 C C . ALA D 1 50 ? 16.716 -3.807 39.227 1.00 80.02 42 ALA D C 1
ATOM 4072 O O . ALA D 1 50 ? 17.453 -3.807 38.234 1.00 77.82 42 ALA D O 1
ATOM 4074 N N . ALA D 1 51 ? 17.053 -4.419 40.362 1.00 79.68 43 ALA D N 1
ATOM 4075 C CA . ALA D 1 51 ? 18.320 -5.130 40.477 1.00 76.54 43 ALA D CA 1
ATOM 4076 C C . ALA D 1 51 ? 18.392 -6.289 39.495 1.00 76.71 43 ALA D C 1
ATOM 4077 O O . ALA D 1 51 ? 19.450 -6.556 38.912 1.00 74.49 43 ALA D O 1
ATOM 4079 N N . ILE D 1 52 ? 17.272 -6.991 39.309 1.00 74.97 44 ILE D N 1
ATOM 4080 C CA . ILE D 1 52 ? 17.206 -8.095 38.357 1.00 67.54 44 ILE D CA 1
ATOM 4081 C C . ILE D 1 52 ? 17.429 -7.588 36.942 1.00 69.49 44 ILE D C 1
ATOM 4082 O O . ILE D 1 52 ? 18.224 -8.151 36.177 1.00 69.16 44 ILE D O 1
ATOM 4087 N N . ASN D 1 53 ? 16.679 -6.550 36.557 1.00 66.02 45 ASN D N 1
ATOM 4088 C CA . ASN D 1 53 ? 16.864 -5.934 35.249 1.00 66.69 45 ASN D CA 1
ATOM 4089 C C . ASN D 1 53 ? 18.329 -5.592 35.028 1.00 67.58 45 ASN D C 1
ATOM 4090 O O . ASN D 1 53 ? 18.898 -5.868 33.966 1.00 70.06 45 ASN D O 1
ATOM 4095 N N . THR D 1 54 ? 18.950 -4.990 36.042 1.00 61.18 46 THR D N 1
ATOM 4096 C CA . THR D 1 54 ? 20.345 -4.580 35.951 1.00 64.35 46 THR D CA 1
ATOM 4097 C C . THR D 1 54 ? 21.278 -5.774 35.772 1.00 65.48 46 THR D C 1
ATOM 4098 O O . THR D 1 54 ? 22.217 -5.713 34.967 1.00 62.16 46 THR D O 1
ATOM 4102 N N . GLN D 1 55 ? 21.037 -6.872 36.504 1.00 64.76 47 GLN D N 1
ATOM 4103 C CA . GLN D 1 55 ? 21.910 -8.040 36.385 1.00 62.03 47 GLN D CA 1
ATOM 4104 C C . GLN D 1 55 ? 21.704 -8.751 35.057 1.00 64.89 47 GLN D C 1
ATOM 4105 O O . GLN D 1 55 ? 22.668 -9.241 34.461 1.00 68.09 47 GLN D O 1
ATOM 4111 N N . LEU D 1 56 ? 20.456 -8.843 34.587 1.00 60.23 48 LEU D N 1
ATOM 4112 C CA . LEU D 1 56 ? 20.221 -9.456 33.283 1.00 61.50 48 LEU D CA 1
ATOM 4113 C C . LEU D 1 56 ? 20.937 -8.683 32.178 1.00 65.62 48 LEU D C 1
ATOM 4114 O O . LEU D 1 56 ? 21.594 -9.281 31.321 1.00 70.10 48 LEU D O 1
ATOM 4119 N N . GLU D 1 57 ? 20.877 -7.349 32.221 1.00 57.95 49 GLU D N 1
ATOM 4120 C CA . GLU D 1 57 ? 21.596 -6.559 31.232 1.00 55.46 49 GLU D CA 1
ATOM 4121 C C . GLU D 1 57 ? 23.097 -6.763 31.366 1.00 63.74 49 GLU D C 1
ATOM 4122 O O . GLU D 1 57 ? 23.810 -6.793 30.359 1.00 75.95 49 GLU D O 1
ATOM 4128 N N . LYS D 1 58 ? 23.602 -6.881 32.600 1.00 59.52 50 LYS D N 1
ATOM 4129 C CA . LYS D 1 58 ? 25.031 -7.109 32.787 1.00 61.83 50 LYS D CA 1
ATOM 4130 C C . LYS D 1 58 ? 25.449 -8.463 32.235 1.00 63.75 50 LYS D C 1
ATOM 4131 O O . LYS D 1 58 ? 26.532 -8.597 31.653 1.00 63.25 50 LYS D O 1
ATOM 4133 N N . MET D 1 59 ? 24.594 -9.475 32.390 1.00 64.41 51 MET D N 1
ATOM 4134 C CA . MET D 1 59 ? 24.899 -10.781 31.821 1.00 61.07 51 MET D CA 1
ATOM 4135 C C . MET D 1 59 ? 24.986 -10.708 30.305 1.00 60.77 51 MET D C 1
ATOM 4136 O O . MET D 1 59 ? 25.896 -11.282 29.697 1.00 59.61 51 MET D O 1
ATOM 4141 N N . GLY D 1 60 ? 24.042 -10.005 29.677 1.00 58.90 52 GLY D N 1
ATOM 4142 C CA . GLY D 1 60 ? 24.095 -9.853 28.236 1.00 55.41 52 GLY D CA 1
ATOM 4143 C C . GLY D 1 60 ? 25.331 -9.093 27.814 1.00 58.08 52 GLY D C 1
ATOM 4144 O O . GLY D 1 60 ? 25.959 -9.417 26.804 1.00 60.30 52 GLY D O 1
ATOM 4145 N N . TYR D 1 61 ? 25.715 -8.094 28.610 1.00 56.46 53 TYR D N 1
ATOM 4146 C CA . TYR D 1 61 ? 26.894 -7.299 28.303 1.00 61.87 53 TYR D CA 1
ATOM 4147 C C . TYR D 1 61 ? 28.129 -8.175 28.162 1.00 58.29 53 TYR D C 1
ATOM 4148 O O . TYR D 1 61 ? 28.856 -8.079 27.169 1.00 60.05 53 TYR D O 1
ATOM 4157 N N . LYS D 1 62 ? 28.373 -9.055 29.137 1.00 57.91 54 LYS D N 1
ATOM 4158 C CA . LYS D 1 62 ? 29.523 -9.947 29.023 1.00 64.28 54 LYS D CA 1
ATOM 4159 C C . LYS D 1 62 ? 29.376 -10.852 27.804 1.00 63.14 54 LYS D C 1
ATOM 4160 O O . LYS D 1 62 ? 30.358 -11.122 27.103 1.00 63.79 54 LYS D O 1
ATOM 4162 N N . MET D 1 63 ? 28.146 -11.291 27.511 1.00 63.13 55 MET D N 1
ATOM 4163 C CA . MET D 1 63 ? 27.913 -12.168 26.363 1.00 62.93 55 MET D CA 1
ATOM 4164 C C . MET D 1 63 ? 28.197 -11.478 25.035 1.00 60.45 55 MET D C 1
ATOM 4165 O O . MET D 1 63 ? 28.816 -12.072 24.150 1.00 63.20 55 MET D O 1
ATOM 4170 N N . GLY D 1 64 ? 27.761 -10.229 24.875 1.00 55.24 56 GLY D N 1
ATOM 4171 C CA . GLY D 1 64 ? 27.954 -9.546 23.611 1.00 56.33 56 GLY D CA 1
ATOM 4172 C C . GLY D 1 64 ? 29.414 -9.280 23.292 1.00 61.98 56 GLY D C 1
ATOM 4173 O O . GLY D 1 64 ? 29.814 -9.290 22.124 1.00 55.60 56 GLY D O 1
ATOM 4174 N N . MET D 1 65 ? 30.227 -9.038 24.315 1.00 56.97 57 MET D N 1
ATOM 4175 C CA . MET D 1 65 ? 31.650 -8.867 24.082 1.00 68.92 57 MET D CA 1
ATOM 4176 C C . MET D 1 65 ? 32.281 -10.148 23.538 1.00 73.35 57 MET D C 1
ATOM 4177 O O . MET D 1 65 ? 33.222 -10.080 22.737 1.00 77.86 57 MET D O 1
ATOM 4182 N N . ARG D 1 66 ? 31.777 -11.320 23.948 1.00 65.14 58 ARG D N 1
ATOM 4183 C CA . ARG D 1 66 ? 32.336 -12.595 23.497 1.00 71.54 58 ARG D CA 1
ATOM 4184 C C . ARG D 1 66 ? 31.760 -13.096 22.175 1.00 68.55 58 ARG D C 1
ATOM 4185 O O . ARG D 1 66 ? 32.427 -13.869 21.478 1.00 73.70 58 ARG D O 1
ATOM 4193 N N . LEU D 1 67 ? 30.543 -12.687 21.814 1.00 64.19 59 LEU D N 1
ATOM 4194 C CA . LEU D 1 67 ? 29.883 -13.213 20.622 1.00 66.84 59 LEU D CA 1
ATOM 4195 C C . LEU D 1 67 ? 30.255 -12.460 19.359 1.00 66.60 59 LEU D C 1
ATOM 4196 O O . LEU D 1 67 ? 30.177 -13.031 18.262 1.00 68.64 59 LEU D O 1
ATOM 4201 N N . ILE D 1 68 ? 30.675 -11.205 19.501 1.00 62.80 60 ILE D N 1
ATOM 4202 C CA . ILE D 1 68 ? 30.760 -10.305 18.360 1.00 67.02 60 ILE D CA 1
ATOM 4203 C C . ILE D 1 68 ? 31.715 -10.841 17.294 1.00 71.95 60 ILE D C 1
ATOM 4204 O O . ILE D 1 68 ? 31.429 -10.764 16.094 1.00 72.92 60 ILE D O 1
ATOM 4209 N N . ASP D 1 69 ? 32.839 -11.423 17.706 1.00 77.77 61 ASP D N 1
ATOM 4210 C CA . ASP D 1 69 ? 33.829 -11.856 16.725 1.00 85.37 61 ASP D CA 1
ATOM 4211 C C . ASP D 1 69 ? 33.324 -13.029 15.891 1.00 80.15 61 ASP D C 1
ATOM 4212 O O . ASP D 1 69 ? 33.455 -13.024 14.660 1.00 88.57 61 ASP D O 1
ATOM 4217 N N . GLU D 1 70 ? 32.736 -14.044 16.533 1.00 78.71 62 GLU D N 1
ATOM 4218 C CA . GLU D 1 70 ? 32.158 -15.135 15.750 1.00 79.79 62 GLU D CA 1
ATOM 4219 C C . GLU D 1 70 ? 31.012 -14.625 14.883 1.00 80.00 62 GLU D C 1
ATOM 4220 O O . GLU D 1 70 ? 30.871 -15.044 13.727 1.00 74.61 62 GLU D O 1
ATOM 4222 N N . PHE D 1 71 ? 30.221 -13.673 15.402 1.00 63.85 63 PHE D N 1
ATOM 4223 C CA . PHE D 1 71 ? 29.105 -13.130 14.627 1.00 69.73 63 PHE D CA 1
ATOM 4224 C C . PHE D 1 71 ? 29.583 -12.466 13.346 1.00 75.89 63 PHE D C 1
ATOM 4225 O O . PHE D 1 71 ? 28.963 -12.625 12.287 1.00 72.40 63 PHE D O 1
ATOM 4233 N N . MET D 1 72 ? 30.669 -11.697 13.426 1.00 84.68 64 MET D N 1
ATOM 4234 C CA . MET D 1 72 ? 31.175 -11.015 12.242 1.00 97.95 64 MET D CA 1
ATOM 4235 C C . MET D 1 72 ? 31.474 -12.003 11.128 1.00 103.33 64 MET D C 1
ATOM 4236 O O . MET D 1 72 ? 31.085 -11.794 9.973 1.00 107.60 64 MET D O 1
ATOM 4241 N N . SER D 1 73 ? 32.135 -13.107 11.462 1.00 102.39 65 SER D N 1
ATOM 4242 C CA . SER D 1 73 ? 32.495 -14.079 10.438 1.00 109.25 65 SER D CA 1
ATOM 4243 C C . SER D 1 73 ? 31.275 -14.856 9.951 1.00 111.78 65 SER D C 1
ATOM 4244 O O . SER D 1 73 ? 31.043 -14.972 8.742 1.00 116.24 65 SER D O 1
ATOM 4247 N N . LYS D 1 74 ? 30.453 -15.350 10.880 1.00 106.69 66 LYS D N 1
ATOM 4248 C CA . LYS D 1 74 ? 29.369 -16.271 10.553 1.00 104.99 66 LYS D CA 1
ATOM 4249 C C . LYS D 1 74 ? 28.158 -15.599 9.919 1.00 104.00 66 LYS D C 1
ATOM 4250 O O . LYS D 1 74 ? 27.264 -16.305 9.438 1.00 111.40 66 LYS D O 1
ATOM 4252 N N . SER D 1 75 ? 28.103 -14.272 9.884 1.00 117.70 67 SER D N 1
ATOM 4253 C CA . SER D 1 75 ? 26.951 -13.605 9.298 1.00 111.73 67 SER D CA 1
ATOM 4254 C C . SER D 1 75 ? 27.086 -13.422 7.796 1.00 116.55 67 SER D C 1
ATOM 4255 O O . SER D 1 75 ? 26.074 -13.193 7.122 1.00 116.02 67 SER D O 1
ATOM 4258 N N . GLY D 1 76 ? 28.299 -13.535 7.256 1.00 116.55 68 GLY D N 1
ATOM 4259 C CA . GLY D 1 76 ? 28.512 -13.238 5.856 1.00 118.42 68 GLY D CA 1
ATOM 4260 C C . GLY D 1 76 ? 28.522 -11.762 5.554 1.00 120.05 68 GLY D C 1
ATOM 4261 O O . GLY D 1 76 ? 28.413 -11.376 4.387 1.00 124.32 68 GLY D O 1
ATOM 4262 N N . LEU D 1 77 ? 28.652 -10.921 6.577 1.00 114.73 69 LEU D N 1
ATOM 4263 C CA . LEU D 1 77 ? 28.656 -9.483 6.386 1.00 109.51 69 LEU D CA 1
ATOM 4264 C C . LEU D 1 77 ? 30.013 -9.027 5.888 1.00 110.10 69 LEU D C 1
ATOM 4265 O O . LEU D 1 77 ? 31.045 -9.636 6.181 1.00 114.84 69 LEU D O 1
ATOM 4270 N N . SER D 1 78 ? 30.003 -7.924 5.148 1.00 107.90 70 SER D N 1
ATOM 4271 C CA . SER D 1 78 ? 31.222 -7.435 4.535 1.00 105.68 70 SER D CA 1
ATOM 4272 C C . SER D 1 78 ? 32.055 -6.706 5.577 1.00 102.81 70 SER D C 1
ATOM 4273 O O . SER D 1 78 ? 31.687 -6.603 6.753 1.00 96.62 70 SER D O 1
ATOM 4276 N N . SER D 1 79 ? 33.212 -6.214 5.137 1.00 110.06 71 SER D N 1
ATOM 4277 C CA . SER D 1 79 ? 34.064 -5.438 6.028 1.00 116.60 71 SER D CA 1
ATOM 4278 C C . SER D 1 79 ? 33.363 -4.160 6.486 1.00 125.38 71 SER D C 1
ATOM 4279 O O . SER D 1 79 ? 33.528 -3.731 7.633 1.00 126.91 71 SER D O 1
ATOM 4282 N N . GLY D 1 80 ? 32.560 -3.553 5.610 1.00 126.25 72 GLY D N 1
ATOM 4283 C CA . GLY D 1 80 ? 31.852 -2.311 5.860 1.00 123.71 72 GLY D CA 1
ATOM 4284 C C . GLY D 1 80 ? 30.571 -2.375 6.664 1.00 118.05 72 GLY D C 1
ATOM 4285 O O . GLY D 1 80 ? 29.980 -1.326 6.938 1.00 119.33 72 GLY D O 1
ATOM 4286 N N . ALA D 1 81 ? 30.116 -3.563 7.058 1.00 114.24 73 ALA D N 1
ATOM 4287 C CA . ALA D 1 81 ? 28.806 -3.679 7.687 1.00 113.09 73 ALA D CA 1
ATOM 4288 C C . ALA D 1 81 ? 28.705 -3.013 9.057 1.00 108.11 73 ALA D C 1
ATOM 4289 O O . ALA D 1 81 ? 27.583 -2.759 9.513 1.00 109.11 73 ALA D O 1
ATOM 4291 N N . CYS D 1 82 ? 29.821 -2.745 9.736 1.00 102.18 74 CYS D N 1
ATOM 4292 C CA . CYS D 1 82 ? 29.752 -2.238 11.104 1.00 101.25 74 CYS D CA 1
ATOM 4293 C C . CYS D 1 82 ? 30.660 -1.025 11.323 1.00 101.09 74 CYS D C 1
ATOM 4294 O O . CYS D 1 82 ? 31.253 -0.868 12.395 1.00 101.83 74 CYS D O 1
ATOM 4297 N N . ARG D 1 83 ? 30.815 -0.149 10.326 1.00 98.80 75 ARG D N 1
ATOM 4298 C CA . ARG D 1 83 ? 31.682 1.008 10.551 1.00 94.92 75 ARG D CA 1
ATOM 4299 C C . ARG D 1 83 ? 30.991 2.199 11.202 1.00 93.57 75 ARG D C 1
ATOM 4300 O O . ARG D 1 83 ? 31.593 2.861 12.049 1.00 91.49 75 ARG D O 1
ATOM 4308 N N . GLU D 1 84 ? 29.747 2.494 10.853 1.00 98.22 76 GLU D N 1
ATOM 4309 C CA . GLU D 1 84 ? 29.063 3.655 11.406 1.00 100.25 76 GLU D CA 1
ATOM 4310 C C . GLU D 1 84 ? 27.871 3.208 12.239 1.00 96.70 76 GLU D C 1
ATOM 4311 O O . GLU D 1 84 ? 27.293 2.144 12.003 1.00 92.70 76 GLU D O 1
ATOM 4317 N N . PHE D 1 85 ? 27.502 4.040 13.214 1.00 60.81 77 PHE D N 1
ATOM 4318 C CA . PHE D 1 85 ? 26.400 3.694 14.107 1.00 69.82 77 PHE D CA 1
ATOM 4319 C C . PHE D 1 85 ? 25.114 3.434 13.329 1.00 69.89 77 PHE D C 1
ATOM 4320 O O . PHE D 1 85 ? 24.399 2.465 13.611 1.00 68.65 77 PHE D O 1
ATOM 4328 N N . LYS D 1 86 ? 24.820 4.270 12.331 1.00 70.44 78 LYS D N 1
ATOM 4329 C CA . LYS D 1 86 ? 23.642 4.065 11.492 1.00 75.35 78 LYS D CA 1
ATOM 4330 C C . LYS D 1 86 ? 23.620 2.667 10.875 1.00 81.14 78 LYS D C 1
ATOM 4331 O O . LYS D 1 86 ? 22.540 2.105 10.637 1.00 80.01 78 LYS D O 1
ATOM 4333 N N . ASP D 1 87 ? 24.798 2.084 10.621 1.00 78.64 79 ASP D N 1
ATOM 4334 C CA . ASP D 1 87 ? 24.863 0.761 10.014 1.00 76.68 79 ASP D CA 1
ATOM 4335 C C . ASP D 1 87 ? 24.460 -0.345 10.974 1.00 69.75 79 ASP D C 1
ATOM 4336 O O . ASP D 1 87 ? 24.034 -1.416 10.527 1.00 67.30 79 ASP D O 1
ATOM 4341 N N . THR D 1 88 ? 24.574 -0.113 12.279 1.00 66.55 80 THR D N 1
ATOM 4342 C CA . THR D 1 88 ? 24.293 -1.178 13.226 1.00 69.74 80 THR D CA 1
ATOM 4343 C C . THR D 1 88 ? 22.822 -1.550 13.246 1.00 64.71 80 THR D C 1
ATOM 4344 O O . THR D 1 88 ? 22.485 -2.670 13.643 1.00 66.12 80 THR D O 1
ATOM 4348 N N . ALA D 1 89 ? 21.942 -0.640 12.837 1.00 61.69 81 ALA D N 1
ATOM 4349 C CA . ALA D 1 89 ? 20.512 -0.884 12.988 1.00 64.85 81 ALA D CA 1
ATOM 4350 C C . ALA D 1 89 ? 20.078 -2.106 12.191 1.00 66.60 81 ALA D C 1
ATOM 4351 O O . ALA D 1 89 ? 19.525 -3.066 12.746 1.00 69.07 81 ALA D O 1
ATOM 4353 N N . GLU D 1 90 ? 20.361 -2.102 10.885 1.00 68.01 82 GLU D N 1
ATOM 4354 C CA . GLU D 1 90 ? 19.966 -3.216 10.033 1.00 64.16 82 GLU D CA 1
ATOM 4355 C C . GLU D 1 90 ? 20.704 -4.492 10.412 1.00 63.65 82 GLU D C 1
ATOM 4356 O O . GLU D 1 90 ? 20.106 -5.575 10.420 1.00 63.15 82 GLU D O 1
ATOM 4358 N N . SER D 1 91 ? 21.995 -4.391 10.742 1.00 58.01 83 SER D N 1
ATOM 4359 C CA . SER D 1 91 ? 22.731 -5.594 11.109 1.00 61.22 83 SER D CA 1
ATOM 4360 C C . SER D 1 91 ? 22.101 -6.282 12.314 1.00 62.03 83 SER D C 1
ATOM 4361 O O . SER D 1 91 ? 21.952 -7.510 12.329 1.00 67.90 83 SER D O 1
ATOM 4364 N N . ILE D 1 92 ? 21.693 -5.510 13.320 1.00 57.35 84 ILE D N 1
ATOM 4365 C CA . ILE D 1 92 ? 21.098 -6.114 14.507 1.00 51.22 84 ILE D CA 1
ATOM 4366 C C . ILE D 1 92 ? 19.696 -6.616 14.195 1.00 58.08 84 ILE D C 1
ATOM 4367 O O . ILE D 1 92 ? 19.342 -7.762 14.509 1.00 48.03 84 ILE D O 1
ATOM 4372 N N . ALA D 1 93 ? 18.871 -5.746 13.595 1.00 58.75 85 ALA D N 1
ATOM 4373 C CA . ALA D 1 93 ? 17.462 -6.057 13.383 1.00 54.78 85 ALA D CA 1
ATOM 4374 C C . ALA D 1 93 ? 17.268 -7.145 12.333 1.00 57.58 85 ALA D C 1
ATOM 4375 O O . ALA D 1 93 ? 16.400 -8.009 12.485 1.00 61.74 85 ALA D O 1
ATOM 4377 N N . LYS D 1 94 ? 18.050 -7.115 11.256 1.00 59.46 86 LYS D N 1
ATOM 4378 C CA . LYS D 1 94 ? 17.802 -7.991 10.118 1.00 59.55 86 LYS D CA 1
ATOM 4379 C C . LYS D 1 94 ? 18.674 -9.247 10.088 1.00 61.92 86 LYS D C 1
ATOM 4380 O O . LYS D 1 94 ? 18.275 -10.228 9.454 1.00 59.85 86 LYS D O 1
ATOM 4386 N N . VAL D 1 95 ? 19.851 -9.244 10.727 1.00 60.14 87 VAL D N 1
ATOM 4387 C CA . VAL D 1 95 ? 20.762 -10.400 10.751 1.00 49.40 87 VAL D CA 1
ATOM 4388 C C . VAL D 1 95 ? 20.842 -11.019 12.155 1.00 52.32 87 VAL D C 1
ATOM 4389 O O . VAL D 1 95 ? 20.493 -12.185 12.354 1.00 53.22 87 VAL D O 1
ATOM 4393 N N . ALA D 1 96 ? 21.277 -10.240 13.150 1.00 44.89 88 ALA D N 1
ATOM 4394 C CA . ALA D 1 96 ? 21.446 -10.794 14.491 1.00 48.26 88 ALA D CA 1
ATOM 4395 C C . ALA D 1 96 ? 20.129 -11.343 15.037 1.00 53.32 88 ALA D C 1
ATOM 4396 O O . ALA D 1 96 ? 20.070 -12.487 15.514 1.00 55.44 88 ALA D O 1
ATOM 4398 N N . PHE D 1 97 ? 19.050 -10.556 14.947 1.00 46.34 89 PHE D N 1
ATOM 4399 C CA . PHE D 1 97 ? 17.766 -11.002 15.502 1.00 52.08 89 PHE D CA 1
ATOM 4400 C C . PHE D 1 97 ? 17.260 -12.274 14.819 1.00 53.82 89 PHE D C 1
ATOM 4401 O O . PHE D 1 97 ? 16.669 -13.148 15.478 1.00 50.07 89 PHE D O 1
ATOM 4409 N N . LYS D 1 98 ? 17.468 -12.403 13.502 1.00 41.86 90 LYS D N 1
ATOM 4410 C CA . LYS D 1 98 ? 17.035 -13.635 12.847 1.00 53.90 90 LYS D CA 1
ATOM 4411 C C . LYS D 1 98 ? 17.947 -14.801 13.222 1.00 58.69 90 LYS D C 1
ATOM 4412 O O . LYS D 1 98 ? 17.466 -15.909 13.506 1.00 59.94 90 LYS D O 1
ATOM 4414 N N . MET D 1 99 ? 19.260 -14.558 13.273 1.00 51.80 91 MET D N 1
ATOM 4415 C CA . MET D 1 99 ? 20.229 -15.636 13.483 1.00 57.21 91 MET D CA 1
ATOM 4416 C C . MET D 1 99 ? 20.122 -16.235 14.888 1.00 56.15 91 MET D C 1
ATOM 4417 O O . MET D 1 99 ? 20.266 -17.450 15.068 1.00 56.58 91 MET D O 1
ATOM 4422 N N . PHE D 1 100 ? 19.888 -15.403 15.893 1.00 47.49 92 PHE D N 1
ATOM 4423 C CA . PHE D 1 100 ? 19.926 -15.861 17.275 1.00 50.38 92 PHE D CA 1
ATOM 4424 C C . PHE D 1 100 ? 18.566 -16.222 17.841 1.00 56.42 92 PHE D C 1
ATOM 4425 O O . PHE D 1 100 ? 18.479 -17.128 18.677 1.00 51.13 92 PHE D O 1
ATOM 4433 N N . LEU D 1 101 ? 17.507 -15.528 17.418 1.00 56.59 93 LEU D N 1
ATOM 4434 C CA . LEU D 1 101 ? 16.172 -15.727 17.962 1.00 47.98 93 LEU D CA 1
ATOM 4435 C C . LEU D 1 101 ? 15.139 -16.110 16.914 1.00 52.76 93 LEU D C 1
ATOM 4436 O O . LEU D 1 101 ? 13.981 -16.348 17.269 1.00 54.11 93 LEU D O 1
ATOM 4441 N N . GLY D 1 102 ? 15.505 -16.144 15.635 1.00 55.19 94 GLY D N 1
ATOM 4442 C CA . GLY D 1 102 ? 14.506 -16.377 14.609 1.00 48.82 94 GLY D CA 1
ATOM 4443 C C . GLY D 1 102 ? 13.497 -15.261 14.495 1.00 50.72 94 GLY D C 1
ATOM 4444 O O . GLY D 1 102 ? 12.419 -15.469 13.933 1.00 54.49 94 GLY D O 1
ATOM 4445 N N . ILE D 1 103 ? 13.828 -14.059 14.983 1.00 56.96 95 ILE D N 1
ATOM 4446 C CA . ILE D 1 103 ? 12.862 -12.967 15.075 1.00 60.60 95 ILE D CA 1
ATOM 4447 C C . ILE D 1 103 ? 12.960 -12.114 13.827 1.00 60.18 95 ILE D C 1
ATOM 4448 O O . ILE D 1 103 ? 14.055 -11.890 13.287 1.00 54.07 95 ILE D O 1
ATOM 4453 N N . ASN D 1 104 ? 11.798 -11.660 13.352 1.00 58.94 96 ASN D N 1
ATOM 4454 C CA . ASN D 1 104 ? 11.729 -10.606 12.351 1.00 62.05 96 ASN D CA 1
ATOM 4455 C C . ASN D 1 104 ? 11.560 -9.276 13.073 1.00 58.25 96 ASN D C 1
ATOM 4456 O O . ASN D 1 104 ? 10.539 -9.051 13.732 1.00 61.80 96 ASN D O 1
ATOM 4461 N N . ALA D 1 105 ? 12.525 -8.375 12.902 1.00 57.78 97 ALA D N 1
ATOM 4462 C CA . ALA D 1 105 ? 12.466 -7.068 13.537 1.00 54.91 97 ALA D CA 1
ATOM 4463 C C . ALA D 1 105 ? 12.611 -5.967 12.486 1.00 55.92 97 ALA D C 1
ATOM 4464 O O . ALA D 1 105 ? 13.154 -6.186 11.401 1.00 55.64 97 ALA D O 1
ATOM 4466 N N . ASN D 1 106 ? 12.165 -4.755 12.843 1.00 53.53 98 ASN D N 1
ATOM 4467 C CA . ASN D 1 106 ? 12.222 -3.588 11.968 1.00 54.27 98 ASN D CA 1
ATOM 4468 C C . ASN D 1 106 ? 12.930 -2.454 12.690 1.00 56.77 98 ASN D C 1
ATOM 4469 O O . ASN D 1 106 ? 12.979 -2.411 13.918 1.00 62.66 98 ASN D O 1
ATOM 4474 N N . VAL D 1 107 ? 13.463 -1.514 11.923 1.00 61.62 99 VAL D N 1
ATOM 4475 C CA . VAL D 1 107 ? 14.074 -0.320 12.484 1.00 60.89 99 VAL D CA 1
ATOM 4476 C C . VAL D 1 107 ? 13.152 0.857 12.218 1.00 61.24 99 VAL D C 1
ATOM 4477 O O . VAL D 1 107 ? 12.779 1.106 11.068 1.00 60.22 99 VAL D O 1
ATOM 4481 N N . THR D 1 108 ? 12.845 1.622 13.263 1.00 61.35 100 THR D N 1
ATOM 4482 C CA . THR D 1 108 ? 11.993 2.792 13.123 1.00 62.25 100 THR D CA 1
ATOM 4483 C C . THR D 1 108 ? 12.396 3.819 14.171 1.00 68.55 100 THR D C 1
ATOM 4484 O O . THR D 1 108 ? 13.301 3.588 14.979 1.00 69.20 100 THR D O 1
ATOM 4488 N N . ASN D 1 109 ? 11.703 4.966 14.154 1.00 70.20 101 ASN D N 1
ATOM 4489 C CA . ASN D 1 109 ? 11.896 6.036 15.136 1.00 69.50 101 ASN D CA 1
ATOM 4490 C C . ASN D 1 109 ? 13.337 6.539 15.145 1.00 68.59 101 ASN D C 1
ATOM 4491 O O . ASN D 1 109 ? 13.970 6.669 16.194 1.00 70.99 101 ASN D O 1
ATOM 4496 N N . TRP D 1 110 ? 13.870 6.799 13.961 1.00 73.89 102 TRP D N 1
ATOM 4497 C CA . TRP D 1 110 ? 15.182 7.418 13.876 1.00 81.41 102 TRP D CA 1
ATOM 4498 C C . TRP D 1 110 ? 15.131 8.819 14.480 1.00 87.51 102 TRP D C 1
ATOM 4499 O O . TRP D 1 110 ? 14.134 9.532 14.343 1.00 91.73 102 TRP D O 1
ATOM 4510 N N . SER D 1 111 ? 16.206 9.215 15.156 1.00 92.13 103 SER D N 1
ATOM 4511 C CA . SER D 1 111 ? 16.320 10.582 15.646 1.00 94.38 103 SER D CA 1
ATOM 4512 C C . SER D 1 111 ? 16.760 11.509 14.516 1.00 99.25 103 SER D C 1
ATOM 4513 O O . SER D 1 111 ? 17.178 11.066 13.443 1.00 102.10 103 SER D O 1
ATOM 4516 N N . LYS D 1 112 ? 16.608 12.818 14.742 1.00 100.60 104 LYS D N 1
ATOM 4517 C CA . LYS D 1 112 ? 16.989 13.784 13.712 1.00 108.48 104 LYS D CA 1
ATOM 4518 C C . LYS D 1 112 ? 18.464 13.648 13.341 1.00 102.10 104 LYS D C 1
ATOM 4519 O O . LYS D 1 112 ? 18.814 13.581 12.157 1.00 101.04 104 LYS D O 1
ATOM 4521 N N . ASP D 1 113 ? 19.343 13.573 14.340 1.00 94.51 105 ASP D N 1
ATOM 4522 C CA . ASP D 1 113 ? 20.776 13.438 14.102 1.00 101.80 105 ASP D CA 1
ATOM 4523 C C . ASP D 1 113 ? 21.222 11.988 13.888 1.00 100.79 105 ASP D C 1
ATOM 4524 O O . ASP D 1 113 ? 22.432 11.733 13.814 1.00 101.03 105 ASP D O 1
ATOM 4529 N N . GLN D 1 114 ? 20.277 11.046 13.810 1.00 99.37 106 GLN D N 1
ATOM 4530 C CA . GLN D 1 114 ? 20.550 9.628 13.541 1.00 94.01 106 GLN D CA 1
ATOM 4531 C C . GLN D 1 114 ? 21.465 8.989 14.581 1.00 87.56 106 GLN D C 1
ATOM 4532 O O . GLN D 1 114 ? 22.172 8.028 14.287 1.00 85.83 106 GLN D O 1
ATOM 4538 N N . THR D 1 115 ? 21.449 9.485 15.809 1.00 88.87 107 THR D N 1
ATOM 4539 C CA . THR D 1 115 ? 22.183 8.851 16.894 1.00 87.95 107 THR D CA 1
ATOM 4540 C C . THR D 1 115 ? 21.304 7.952 17.759 1.00 84.65 107 THR D C 1
ATOM 4541 O O . THR D 1 115 ? 21.800 7.356 18.722 1.00 86.75 107 THR D O 1
ATOM 4545 N N . GLU D 1 116 ? 20.018 7.840 17.442 1.00 80.00 108 GLU D N 1
ATOM 4546 C CA . GLU D 1 116 ? 19.107 6.984 18.185 1.00 77.19 108 GLU D CA 1
ATOM 4547 C C . GLU D 1 116 ? 18.186 6.285 17.201 1.00 73.73 108 GLU D C 1
ATOM 4548 O O . GLU D 1 116 ? 17.756 6.884 16.210 1.00 75.78 108 GLU D O 1
ATOM 4554 N N . TYR D 1 117 ? 17.884 5.021 17.474 1.00 67.19 109 TYR D N 1
ATOM 4555 C CA . TYR D 1 117 ? 16.865 4.329 16.703 1.00 65.93 109 TYR D CA 1
ATOM 4556 C C . TYR D 1 117 ? 16.226 3.274 17.586 1.00 59.60 109 TYR D C 1
ATOM 4557 O O . TYR D 1 117 ? 16.763 2.900 18.626 1.00 65.68 109 TYR D O 1
ATOM 4566 N N . SER D 1 118 ? 15.075 2.785 17.143 1.00 59.12 110 SER D N 1
ATOM 4567 C CA . SER D 1 118 ? 14.350 1.741 17.837 1.00 57.74 110 SER D CA 1
ATOM 4568 C C . SER D 1 118 ? 14.295 0.491 16.978 1.00 57.09 110 SER D C 1
ATOM 4569 O O . SER D 1 118 ? 14.299 0.560 15.745 1.00 62.92 110 SER D O 1
ATOM 4572 N N . ILE D 1 119 ? 14.259 -0.649 17.659 1.00 58.81 111 ILE D N 1
ATOM 4573 C CA . ILE D 1 119 ? 14.060 -1.962 17.065 1.00 57.08 111 ILE D CA 1
ATOM 4574 C C . ILE D 1 119 ? 12.704 -2.467 17.543 1.00 57.43 111 ILE D C 1
ATOM 4575 O O . ILE D 1 119 ? 12.515 -2.679 18.751 1.00 52.58 111 ILE D O 1
ATOM 4580 N N . VAL D 1 120 ? 11.764 -2.674 16.615 1.00 50.43 112 VAL D N 1
ATOM 4581 C CA . VAL D 1 120 ? 10.418 -3.136 16.968 1.00 57.00 112 VAL D CA 1
ATOM 4582 C C . VAL D 1 120 ? 10.224 -4.552 16.445 1.00 52.83 112 VAL D C 1
ATOM 4583 O O . VAL D 1 120 ? 10.638 -4.866 15.322 1.00 51.35 112 VAL D O 1
ATOM 4587 N N . PHE D 1 121 ? 9.564 -5.400 17.247 1.00 50.13 113 PHE D N 1
ATOM 4588 C CA . PHE D 1 121 ? 9.290 -6.780 16.855 1.00 40.63 113 PHE D CA 1
ATOM 4589 C C . PHE D 1 121 ? 8.031 -7.291 17.549 1.00 54.29 113 PHE D C 1
ATOM 4590 O O . PHE D 1 121 ? 7.828 -7.036 18.738 1.00 53.35 113 PHE D O 1
ATOM 4598 N N . ASP D 1 122 ? 7.215 -8.066 16.808 1.00 54.48 114 ASP D N 1
ATOM 4599 C CA . ASP D 1 122 ? 5.920 -8.521 17.304 1.00 57.77 114 ASP D CA 1
ATOM 4600 C C . ASP D 1 122 ? 6.001 -9.823 18.075 1.00 62.77 114 ASP D C 1
ATOM 4601 O O . ASP D 1 122 ? 5.140 -10.090 18.915 1.00 73.40 114 ASP D O 1
ATOM 4606 N N . GLU D 1 123 ? 6.998 -10.638 17.819 1.00 62.47 115 GLU D N 1
ATOM 4607 C CA . GLU D 1 123 ? 7.102 -11.926 18.471 1.00 62.24 115 GLU D CA 1
ATOM 4608 C C . GLU D 1 123 ? 8.492 -12.059 19.069 1.00 68.29 115 GLU D C 1
ATOM 4609 O O . GLU D 1 123 ? 9.468 -11.498 18.559 1.00 68.23 115 GLU D O 1
ATOM 4611 N N . ASN D 1 124 ? 8.570 -12.791 20.157 1.00 61.06 116 ASN D N 1
ATOM 4612 C CA . ASN D 1 124 ? 9.837 -13.000 20.836 1.00 56.54 116 ASN D CA 1
ATOM 4613 C C . ASN D 1 124 ? 9.783 -14.390 21.456 1.00 54.87 116 ASN D C 1
ATOM 4614 O O . ASN D 1 124 ? 8.982 -14.627 22.366 1.00 55.40 116 ASN D O 1
ATOM 4619 N N . PRO D 1 125 ? 10.586 -15.340 20.966 1.00 55.91 117 PRO D N 1
ATOM 4620 C CA . PRO D 1 125 ? 10.507 -16.711 21.495 1.00 53.11 117 PRO D CA 1
ATOM 4621 C C . PRO D 1 125 ? 10.833 -16.801 22.969 1.00 48.77 117 PRO D C 1
ATOM 4622 O O . PRO D 1 125 ? 10.346 -17.722 23.643 1.00 50.97 117 PRO D O 1
ATOM 4626 N N . LEU D 1 126 ? 11.594 -15.847 23.507 1.00 43.48 118 LEU D N 1
ATOM 4627 C CA . LEU D 1 126 ? 11.846 -15.839 24.946 1.00 46.41 118 LEU D CA 1
ATOM 4628 C C . LEU D 1 126 ? 10.560 -15.666 25.750 1.00 52.93 118 LEU D C 1
ATOM 4629 O O . LEU D 1 126 ? 10.492 -16.099 26.905 1.00 57.48 118 LEU D O 1
ATOM 4634 N N . ASN D 1 127 ? 9.540 -15.022 25.171 1.00 62.48 119 ASN D N 1
ATOM 4635 C CA . ASN D 1 127 ? 8.273 -14.758 25.860 1.00 60.47 119 ASN D CA 1
ATOM 4636 C C . ASN D 1 127 ? 7.273 -15.915 25.815 1.00 57.61 119 ASN D C 1
ATOM 4637 O O . ASN D 1 127 ? 6.260 -15.847 26.521 1.00 67.90 119 ASN D O 1
ATOM 4642 N N . ASP D 1 128 ? 7.511 -16.958 25.016 1.00 56.48 120 ASP D N 1
ATOM 4643 C CA . ASP D 1 128 ? 6.534 -18.035 24.857 1.00 61.42 120 ASP D CA 1
ATOM 4644 C C . ASP D 1 128 ? 6.151 -18.644 26.203 1.00 73.22 120 ASP D C 1
ATOM 4645 O O . ASP D 1 128 ? 7.014 -19.032 26.998 1.00 75.63 120 ASP D O 1
ATOM 4650 N N . PHE D 1 129 ? 4.844 -18.722 26.451 1.00 71.93 121 PHE D N 1
ATOM 4651 C CA . PHE D 1 129 ? 4.280 -19.350 27.643 1.00 70.17 121 PHE D CA 1
ATOM 4652 C C . PHE D 1 129 ? 4.669 -18.634 28.928 1.00 71.54 121 PHE D C 1
ATOM 4653 O O . PHE D 1 129 ? 4.457 -19.174 30.018 1.00 80.61 121 PHE D O 1
ATOM 4661 N N . VAL D 1 130 ? 5.172 -17.401 28.848 1.00 67.09 122 VAL D N 1
ATOM 4662 C CA . VAL D 1 130 ? 5.602 -16.662 30.032 1.00 69.30 122 VAL D CA 1
ATOM 4663 C C . VAL D 1 130 ? 4.466 -15.766 30.508 1.00 74.52 122 VAL D C 1
ATOM 4664 O O . VAL D 1 130 ? 3.850 -15.039 29.714 1.00 74.88 122 VAL D O 1
ATOM 4668 N N . GLU D 1 131 ? 4.211 -15.795 31.811 1.00 74.86 123 GLU D N 1
ATOM 4669 C CA . GLU D 1 131 ? 3.167 -14.986 32.419 1.00 84.70 123 GLU D CA 1
ATOM 4670 C C . GLU D 1 131 ? 3.739 -14.288 33.642 1.00 86.67 123 GLU D C 1
ATOM 4671 O O . GLU D 1 131 ? 4.127 -14.949 34.611 1.00 91.09 123 GLU D O 1
ATOM 4677 N N . LEU D 1 132 ? 3.778 -12.959 33.600 1.00 81.03 124 LEU D N 1
ATOM 4678 C CA . LEU D 1 132 ? 4.296 -12.296 34.787 1.00 73.57 124 LEU D CA 1
ATOM 4679 C C . LEU D 1 132 ? 3.171 -12.114 35.805 1.00 77.85 124 LEU D C 1
ATOM 4680 O O . LEU D 1 132 ? 2.045 -11.775 35.426 1.00 86.65 124 LEU D O 1
ATOM 4685 N N . PRO D 1 133 ? 3.426 -12.368 37.088 1.00 78.25 125 PRO D N 1
ATOM 4686 C CA . PRO D 1 133 ? 2.422 -12.044 38.111 1.00 78.29 125 PRO D CA 1
ATOM 4687 C C . PRO D 1 133 ? 2.146 -10.549 38.129 1.00 84.23 125 PRO D C 1
ATOM 4688 O O . PRO D 1 133 ? 3.012 -9.736 37.798 1.00 82.15 125 PRO D O 1
ATOM 4692 N N . GLU D 1 134 ? 0.929 -10.190 38.539 1.00 93.03 126 GLU D N 1
ATOM 4693 C CA . GLU D 1 134 ? 0.510 -8.788 38.498 1.00 93.32 126 GLU D CA 1
ATOM 4694 C C . GLU D 1 134 ? 1.479 -7.851 39.211 1.00 94.52 126 GLU D C 1
ATOM 4695 O O . GLU D 1 134 ? 1.839 -6.818 38.620 1.00 93.06 126 GLU D O 1
ATOM 4697 N N . PRO D 1 135 ? 1.967 -8.144 40.429 1.00 92.94 127 PRO D N 1
ATOM 4698 C CA . PRO D 1 135 ? 2.936 -7.229 41.058 1.00 87.49 127 PRO D CA 1
ATOM 4699 C C . PRO D 1 135 ? 4.227 -7.106 40.278 1.00 95.62 127 PRO D C 1
ATOM 4700 O O . PRO D 1 135 ? 4.840 -6.029 40.254 1.00 95.02 127 PRO D O 1
ATOM 4704 N N . ILE D 1 136 ? 4.657 -8.189 39.633 1.00 100.06 128 ILE D N 1
ATOM 4705 C CA . ILE D 1 136 ? 5.848 -8.133 38.797 1.00 94.45 128 ILE D CA 1
ATOM 4706 C C . ILE D 1 136 ? 5.593 -7.254 37.579 1.00 89.37 128 ILE D C 1
ATOM 4707 O O . ILE D 1 136 ? 6.487 -6.529 37.123 1.00 87.94 128 ILE D O 1
ATOM 4712 N N . LYS D 1 137 ? 4.375 -7.310 37.029 1.00 83.05 129 LYS D N 1
ATOM 4713 C CA . LYS D 1 137 ? 4.031 -6.447 35.899 1.00 79.70 129 LYS D CA 1
ATOM 4714 C C . LYS D 1 137 ? 4.120 -4.974 36.280 1.00 79.92 129 LYS D C 1
ATOM 4715 O O . LYS D 1 137 ? 4.718 -4.169 35.557 1.00 82.14 129 LYS D O 1
ATOM 4721 N N . GLN D 1 138 ? 3.564 -4.610 37.439 1.00 86.18 130 GLN D N 1
ATOM 4722 C CA . GLN D 1 138 ? 3.531 -3.206 37.843 1.00 85.85 130 GLN D CA 1
ATOM 4723 C C . GLN D 1 138 ? 4.935 -2.651 38.062 1.00 89.96 130 GLN D C 1
ATOM 4724 O O . GLN D 1 138 ? 5.206 -1.487 37.743 1.00 86.48 130 GLN D O 1
ATOM 4726 N N . LYS D 1 139 ? 5.851 -3.473 38.571 1.00 93.41 131 LYS D N 1
ATOM 4727 C CA . LYS D 1 139 ? 7.224 -3.023 38.767 1.00 96.67 131 LYS D CA 1
ATOM 4728 C C . LYS D 1 139 ? 8.035 -3.024 37.474 1.00 88.73 131 LYS D C 1
ATOM 4729 O O . LYS D 1 139 ? 9.198 -2.610 37.493 1.00 85.88 131 LYS D O 1
ATOM 4731 N N . ARG D 1 140 ? 7.434 -3.452 36.360 1.00 86.87 132 ARG D N 1
ATOM 4732 C CA . ARG D 1 140 ? 8.024 -3.411 35.016 1.00 81.26 132 ARG D CA 1
ATOM 4733 C C . ARG D 1 140 ? 9.373 -4.135 34.949 1.00 80.77 132 ARG D C 1
ATOM 4734 O O . ARG D 1 140 ? 10.400 -3.574 34.549 1.00 80.08 132 ARG D O 1
ATOM 4742 N N . LEU D 1 141 ? 9.342 -5.413 35.328 1.00 76.98 133 LEU D N 1
ATOM 4743 C CA . LEU D 1 141 ? 10.415 -6.321 34.953 1.00 73.23 133 LEU D CA 1
ATOM 4744 C C . LEU D 1 141 ? 10.512 -6.380 33.437 1.00 70.81 133 LEU D C 1
ATOM 4745 O O . LEU D 1 141 ? 9.498 -6.441 32.735 1.00 66.55 133 LEU D O 1
ATOM 4750 N N . TYR D 1 142 ? 11.737 -6.314 32.926 1.00 70.91 134 TYR D N 1
ATOM 4751 C CA . TYR D 1 142 ? 11.982 -6.522 31.501 1.00 61.59 134 TYR D CA 1
ATOM 4752 C C . TYR D 1 142 ? 12.583 -7.913 31.332 1.00 60.81 134 TYR D C 1
ATOM 4753 O O . TYR D 1 142 ? 13.804 -8.096 31.305 1.00 59.14 134 TYR D O 1
ATOM 4762 N N . TYR D 1 143 ? 11.685 -8.887 31.165 1.00 57.62 135 TYR D N 1
ATOM 4763 C CA . TYR D 1 143 ? 12.039 -10.303 31.125 1.00 63.05 135 TYR D CA 1
ATOM 4764 C C . TYR D 1 143 ? 13.214 -10.599 30.191 1.00 57.82 135 TYR D C 1
ATOM 4765 O O . TYR D 1 143 ? 14.078 -11.427 30.514 1.00 62.07 135 TYR D O 1
ATOM 4774 N N . SER D 1 144 ? 13.262 -9.938 29.035 1.00 49.54 136 SER D N 1
ATOM 4775 C CA . SER D 1 144 ? 14.290 -10.159 28.022 1.00 55.18 136 SER D CA 1
ATOM 4776 C C . SER D 1 144 ? 15.391 -9.112 28.067 1.00 56.73 136 SER D C 1
ATOM 4777 O O . SER D 1 144 ? 16.018 -8.846 27.037 1.00 59.25 136 SER D O 1
ATOM 4780 N N . ASN D 1 145 ? 15.646 -8.513 29.234 1.00 56.41 137 ASN D N 1
ATOM 4781 C CA . ASN D 1 145 ? 16.595 -7.403 29.297 1.00 56.67 137 ASN D CA 1
ATOM 4782 C C . ASN D 1 145 ? 18.011 -7.838 28.935 1.00 58.02 137 ASN D C 1
ATOM 4783 O O . ASN D 1 145 ? 18.825 -6.994 28.534 1.00 60.66 137 ASN D O 1
ATOM 4788 N N . ILE D 1 146 ? 18.306 -9.140 29.020 1.00 53.45 138 ILE D N 1
ATOM 4789 C CA . ILE D 1 146 ? 19.596 -9.656 28.578 1.00 47.51 138 ILE D CA 1
ATOM 4790 C C . ILE D 1 146 ? 19.911 -9.206 27.157 1.00 52.06 138 ILE D C 1
ATOM 4791 O O . ILE D 1 146 ? 21.078 -8.989 26.815 1.00 56.78 138 ILE D O 1
ATOM 4796 N N . ILE D 1 147 ? 18.886 -9.013 26.317 1.00 54.93 139 ILE D N 1
ATOM 4797 C CA . ILE D 1 147 ? 19.138 -8.599 24.935 1.00 52.09 139 ILE D CA 1
ATOM 4798 C C . ILE D 1 147 ? 19.801 -7.223 24.883 1.00 52.13 139 ILE D C 1
ATOM 4799 O O . ILE D 1 147 ? 20.707 -6.989 24.076 1.00 43.02 139 ILE D O 1
ATOM 4804 N N . CYS D 1 148 ? 19.358 -6.291 25.730 1.00 60.21 140 CYS D N 1
ATOM 4805 C CA . CYS D 1 148 ? 19.965 -4.961 25.739 1.00 61.22 140 CYS D CA 1
ATOM 4806 C C . CYS D 1 148 ? 21.449 -5.038 26.084 1.00 64.61 140 CYS D C 1
ATOM 4807 O O . CYS D 1 148 ? 22.270 -4.324 25.497 1.00 67.68 140 CYS D O 1
ATOM 4810 N N . GLY D 1 149 ? 21.818 -5.902 27.031 1.00 60.86 141 GLY D N 1
ATOM 4811 C CA . GLY D 1 149 ? 23.226 -6.051 27.352 1.00 57.60 141 GLY D CA 1
ATOM 4812 C C . GLY D 1 149 ? 24.021 -6.616 26.190 1.00 59.17 141 GLY D C 1
ATOM 4813 O O . GLY D 1 149 ? 25.127 -6.152 25.898 1.00 59.34 141 GLY D O 1
ATOM 4814 N N . VAL D 1 150 ? 23.464 -7.616 25.498 1.00 59.44 142 VAL D N 1
ATOM 4815 C CA . VAL D 1 150 ? 24.155 -8.182 24.342 1.00 51.28 142 VAL D CA 1
ATOM 4816 C C . VAL D 1 150 ? 24.397 -7.099 23.299 1.00 57.02 142 VAL D C 1
ATOM 4817 O O . VAL D 1 150 ? 25.493 -6.999 22.731 1.00 54.96 142 VAL D O 1
ATOM 4821 N N . ILE D 1 151 ? 23.396 -6.242 23.066 1.00 55.22 143 ILE D N 1
ATOM 4822 C CA . ILE D 1 151 ? 23.569 -5.144 22.117 1.00 59.86 143 ILE D CA 1
ATOM 4823 C C . ILE D 1 151 ? 24.666 -4.206 22.595 1.00 55.07 143 ILE D C 1
ATOM 4824 O O . ILE D 1 151 ? 25.589 -3.877 21.845 1.00 54.08 143 ILE D O 1
ATOM 4829 N N . ARG D 1 152 ? 24.610 -3.808 23.870 1.00 50.15 144 ARG D N 1
ATOM 4830 C CA . ARG D 1 152 ? 25.590 -2.854 24.385 1.00 49.22 144 ARG D CA 1
ATOM 4831 C C . ARG D 1 152 ? 27.004 -3.420 24.343 1.00 50.00 144 ARG D C 1
ATOM 4832 O O . ARG D 1 152 ? 27.943 -2.731 23.930 1.00 51.85 144 ARG D O 1
ATOM 4840 N N . GLY D 1 153 ? 27.175 -4.675 24.762 1.00 57.74 145 GLY D N 1
ATOM 4841 C CA . GLY D 1 153 ? 28.514 -5.243 24.827 1.00 63.68 145 GLY D CA 1
ATOM 4842 C C . GLY D 1 153 ? 29.130 -5.465 23.462 1.00 64.31 145 GLY D C 1
ATOM 4843 O O . GLY D 1 153 ? 30.324 -5.225 23.259 1.00 65.70 145 GLY D O 1
ATOM 4844 N N . ALA D 1 154 ? 28.327 -5.923 22.508 1.00 65.33 146 ALA D N 1
ATOM 4845 C CA . ALA D 1 154 ? 28.839 -6.141 21.164 1.00 67.61 146 ALA D CA 1
ATOM 4846 C C . ALA D 1 154 ? 29.282 -4.827 20.533 1.00 69.77 146 ALA D C 1
ATOM 4847 O O . ALA D 1 154 ? 30.358 -4.744 19.930 1.00 74.02 146 ALA D O 1
ATOM 4849 N N . LEU D 1 155 ? 28.468 -3.780 20.668 1.00 67.52 147 LEU D N 1
ATOM 4850 C CA . LEU D 1 155 ? 28.808 -2.526 20.008 1.00 67.20 147 LEU D CA 1
ATOM 4851 C C . LEU D 1 155 ? 30.034 -1.865 20.625 1.00 75.72 147 LEU D C 1
ATOM 4852 O O . LEU D 1 155 ? 30.735 -1.116 19.935 1.00 77.63 147 LEU D O 1
ATOM 4857 N N . GLU D 1 156 ? 30.299 -2.101 21.913 1.00 74.73 148 GLU D N 1
ATOM 4858 C CA . GLU D 1 156 ? 31.537 -1.595 22.498 1.00 77.87 148 GLU D CA 1
ATOM 4859 C C . GLU D 1 156 ? 32.750 -2.195 21.799 1.00 75.95 148 GLU D C 1
ATOM 4860 O O . GLU D 1 156 ? 33.768 -1.520 21.610 1.00 86.15 148 GLU D O 1
ATOM 4866 N N . MET D 1 157 ? 32.660 -3.462 21.396 1.00 63.65 149 MET D N 1
ATOM 4867 C CA . MET D 1 157 ? 33.791 -4.087 20.730 1.00 68.16 149 MET D CA 1
ATOM 4868 C C . MET D 1 157 ? 34.053 -3.496 19.355 1.00 67.63 149 MET D C 1
ATOM 4869 O O . MET D 1 157 ? 35.188 -3.566 18.873 1.00 63.57 149 MET D O 1
ATOM 4874 N N . VAL D 1 158 ? 33.041 -2.913 18.717 1.00 69.31 150 VAL D N 1
ATOM 4875 C CA . VAL D 1 158 ? 33.263 -2.195 17.469 1.00 75.93 150 VAL D CA 1
ATOM 4876 C C . VAL D 1 158 ? 33.295 -0.701 17.764 1.00 68.95 150 VAL D C 1
ATOM 4877 O O . VAL D 1 158 ? 32.902 0.122 16.927 1.00 64.94 150 VAL D O 1
ATOM 4881 N N . LEU D 1 159 ? 33.753 -0.352 18.969 1.00 63.49 151 LEU D N 1
ATOM 4882 C CA . LEU D 1 159 ? 34.179 1.008 19.297 1.00 68.06 151 LEU D CA 1
ATOM 4883 C C . LEU D 1 159 ? 33.022 1.995 19.331 1.00 72.64 151 LEU D C 1
ATOM 4884 O O . LEU D 1 159 ? 33.170 3.143 18.917 1.00 77.93 151 LEU D O 1
ATOM 4889 N N . MET D 1 160 ? 31.869 1.552 19.817 1.00 71.51 152 MET D N 1
ATOM 4890 C CA . MET D 1 160 ? 30.712 2.417 20.006 1.00 72.93 152 MET D CA 1
ATOM 4891 C C . MET D 1 160 ? 30.208 2.286 21.434 1.00 77.57 152 MET D C 1
ATOM 4892 O O . MET D 1 160 ? 29.877 1.180 21.879 1.00 75.29 152 MET D O 1
ATOM 4897 N N . ARG D 1 161 ? 30.159 3.408 22.153 1.00 77.39 153 ARG D N 1
ATOM 4898 C CA . ARG D 1 161 ? 29.523 3.452 23.463 1.00 71.71 153 ARG D CA 1
ATOM 4899 C C . ARG D 1 161 ? 28.062 3.760 23.222 1.00 73.70 153 ARG D C 1
ATOM 4900 O O . ARG D 1 161 ? 27.719 4.841 22.727 1.00 75.43 153 ARG D O 1
ATOM 4908 N N . VAL D 1 162 ? 27.202 2.809 23.554 1.00 69.42 154 VAL D N 1
ATOM 4909 C CA . VAL D 1 162 ? 25.790 2.982 23.284 1.00 71.06 154 VAL D CA 1
ATOM 4910 C C . VAL D 1 162 ? 25.038 2.797 24.586 1.00 70.44 154 VAL D C 1
ATOM 4911 O O . VAL D 1 162 ? 25.513 2.160 25.528 1.00 66.48 154 VAL D O 1
ATOM 4915 N N . GLU D 1 163 ? 23.849 3.376 24.626 1.00 75.38 155 GLU D N 1
ATOM 4916 C CA . GLU D 1 163 ? 22.882 3.103 25.668 1.00 74.24 155 GLU D CA 1
ATOM 4917 C C . GLU D 1 163 ? 21.736 2.353 25.012 1.00 70.48 155 GLU D C 1
ATOM 4918 O O . GLU D 1 163 ? 21.339 2.665 23.887 1.00 68.38 155 GLU D O 1
ATOM 4924 N N . CYS D 1 164 ? 21.273 1.306 25.675 1.00 70.95 156 CYS D N 1
ATOM 4925 C CA . CYS D 1 164 ? 20.289 0.418 25.080 1.00 71.08 156 CYS D CA 1
ATOM 4926 C C . CYS D 1 164 ? 19.307 -0.047 26.138 1.00 70.93 156 CYS D C 1
ATOM 4927 O O . CYS D 1 164 ? 19.697 -0.740 27.085 1.00 63.47 156 CYS D O 1
ATOM 4930 N N . GLU D 1 165 ? 18.039 0.326 25.986 1.00 69.59 157 GLU D N 1
ATOM 4931 C CA . GLU D 1 165 ? 17.051 -0.053 26.981 1.00 67.56 157 GLU D CA 1
ATOM 4932 C C . GLU D 1 165 ? 15.737 -0.429 26.318 1.00 63.90 157 GLU D C 1
ATOM 4933 O O . GLU D 1 165 ? 15.400 0.050 25.234 1.00 69.13 157 GLU D O 1
ATOM 4939 N N . TYR D 1 166 ? 15.001 -1.292 27.002 1.00 60.50 158 TYR D N 1
ATOM 4940 C CA . TYR D 1 166 ? 13.664 -1.670 26.585 1.00 61.95 158 TYR D CA 1
ATOM 4941 C C . TYR D 1 166 ? 12.709 -0.507 26.810 1.00 63.62 158 TYR D C 1
ATOM 4942 O O . TYR D 1 166 ? 12.774 0.187 27.832 1.00 66.94 158 TYR D O 1
ATOM 4951 N N . LYS D 1 167 ? 11.808 -0.308 25.856 1.00 56.13 159 LYS D N 1
ATOM 4952 C CA . LYS D 1 167 ? 10.755 0.686 25.988 1.00 57.71 159 LYS D CA 1
ATOM 4953 C C . LYS D 1 167 ? 9.365 0.072 26.048 1.00 66.14 159 LYS D C 1
ATOM 4954 O O . LYS D 1 167 ? 8.509 0.586 26.775 1.00 73.99 159 LYS D O 1
ATOM 4956 N N . LYS D 1 168 ? 9.127 -1.031 25.338 1.00 68.62 160 LYS D N 1
ATOM 4957 C CA . LYS D 1 168 ? 7.833 -1.699 25.303 1.00 62.64 160 LYS D CA 1
ATOM 4958 C C . LYS D 1 168 ? 8.048 -3.208 25.285 1.00 62.36 160 LYS D C 1
ATOM 4959 O O . LYS D 1 168 ? 8.980 -3.694 24.634 1.00 55.45 160 LYS D O 1
ATOM 4965 N N . CYS D 1 169 ? 7.189 -3.945 25.998 1.00 63.64 161 CYS D N 1
ATOM 4966 C CA . CYS D 1 169 ? 7.192 -5.418 26.011 1.00 65.18 161 CYS D CA 1
ATOM 4967 C C . CYS D 1 169 ? 5.760 -5.906 26.193 1.00 62.90 161 CYS D C 1
ATOM 4968 O O . CYS D 1 169 ? 5.073 -5.433 27.108 1.00 65.60 161 CYS D O 1
ATOM 4971 N N . PRO D 1 170 ? 5.284 -6.828 25.356 1.00 62.00 162 PRO D N 1
ATOM 4972 C CA . PRO D 1 170 ? 3.892 -7.296 25.504 1.00 61.86 162 PRO D CA 1
ATOM 4973 C C . PRO D 1 170 ? 3.577 -7.954 26.839 1.00 70.52 162 PRO D C 1
ATOM 4974 O O . PRO D 1 170 ? 2.412 -7.920 27.262 1.00 73.15 162 PRO D O 1
ATOM 4978 N N . LEU D 1 171 ? 4.565 -8.519 27.539 1.00 68.67 163 LEU D N 1
ATOM 4979 C CA . LEU D 1 171 ? 4.290 -9.081 28.859 1.00 64.94 163 LEU D CA 1
ATOM 4980 C C . LEU D 1 171 ? 3.788 -8.016 29.824 1.00 70.05 163 LEU D C 1
ATOM 4981 O O . LEU D 1 171 ? 3.146 -8.348 30.832 1.00 72.09 163 LEU D O 1
ATOM 4986 N N . LEU D 1 172 ? 4.061 -6.745 29.532 1.00 69.86 164 LEU D N 1
ATOM 4987 C CA . LEU D 1 172 ? 3.586 -5.620 30.321 1.00 73.34 164 LEU D CA 1
ATOM 4988 C C . L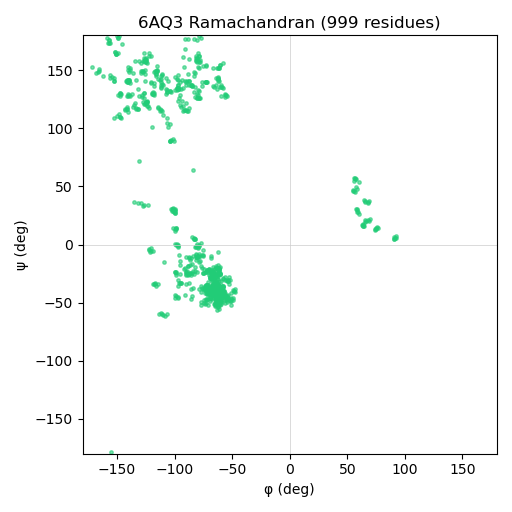EU D 1 172 ? 2.351 -4.983 29.705 1.00 82.75 164 LEU D C 1
ATOM 4989 O O . LEU D 1 172 ? 2.001 -3.855 30.062 1.00 88.67 164 LEU D O 1
ATOM 4994 N N . GLY D 1 173 ? 1.717 -5.667 28.755 1.00 79.89 165 GLY D N 1
ATOM 4995 C CA . GLY D 1 173 ? 0.496 -5.214 28.125 1.00 79.91 165 GLY D CA 1
ATOM 4996 C C . GLY D 1 173 ? 0.671 -4.373 26.882 1.00 74.21 165 GLY D C 1
ATOM 4997 O O . GLY D 1 173 ? -0.332 -3.927 26.318 1.00 69.43 165 GLY D O 1
ATOM 4998 N N . ASP D 1 174 ? 1.895 -4.194 26.402 1.00 71.32 166 ASP D N 1
ATOM 4999 C CA . ASP D 1 174 ? 2.129 -3.416 25.195 1.00 69.67 166 ASP D CA 1
ATOM 5000 C C . ASP D 1 174 ? 1.828 -4.242 23.946 1.00 70.63 166 ASP D C 1
ATOM 5001 O O . ASP D 1 174 ? 1.804 -5.479 23.971 1.00 66.80 166 ASP D O 1
ATOM 5006 N N . ASP D 1 175 ? 1.584 -3.534 22.836 1.00 72.92 167 ASP D N 1
ATOM 5007 C CA . ASP D 1 175 ? 1.218 -4.206 21.590 1.00 71.58 167 ASP D CA 1
ATOM 5008 C C . ASP D 1 175 ? 2.412 -4.882 20.919 1.00 67.03 167 ASP D C 1
ATOM 5009 O O . ASP D 1 175 ? 2.232 -5.835 20.154 1.00 71.93 167 ASP D O 1
ATOM 5014 N N . GLN D 1 176 ? 3.629 -4.416 21.175 1.00 57.37 168 GLN D N 1
ATOM 5015 C CA . GLN D 1 176 ? 4.808 -5.066 20.607 1.00 56.30 168 GLN D CA 1
ATOM 5016 C C . GLN D 1 176 ? 6.013 -4.726 21.471 1.00 52.38 168 GLN D C 1
ATOM 5017 O O . GLN D 1 176 ? 5.944 -3.889 22.376 1.00 52.75 168 GLN D O 1
ATOM 5023 N N . SER D 1 177 ? 7.133 -5.365 21.148 1.00 49.89 169 SER D N 1
ATOM 5024 C CA . SER D 1 177 ? 8.399 -5.096 21.813 1.00 46.75 169 SER D CA 1
ATOM 5025 C C . SER D 1 177 ? 9.095 -3.945 21.109 1.00 56.33 169 SER D C 1
ATOM 5026 O O . SER D 1 177 ? 9.036 -3.828 19.880 1.00 62.73 169 SER D O 1
ATOM 5029 N N . GLU D 1 178 ? 9.716 -3.071 21.896 1.00 57.17 170 GLU D N 1
ATOM 5030 C CA . GLU D 1 178 ? 10.554 -2.013 21.350 1.00 58.45 170 GLU D CA 1
ATOM 5031 C C . GLU D 1 178 ? 11.785 -1.851 22.228 1.00 55.33 170 GLU D C 1
ATOM 5032 O O . GLU D 1 178 ? 11.674 -1.755 23.456 1.00 56.77 170 GLU D O 1
ATOM 5038 N N . ILE D 1 179 ? 12.953 -1.851 21.596 1.00 55.15 171 ILE D N 1
ATOM 5039 C CA . ILE D 1 179 ? 14.226 -1.630 22.261 1.00 54.45 171 ILE D CA 1
ATOM 5040 C C . ILE D 1 179 ? 14.857 -0.374 21.664 1.00 61.28 171 ILE D C 1
ATOM 5041 O O . ILE D 1 179 ? 14.881 -0.204 20.438 1.00 67.33 171 ILE D O 1
ATOM 5046 N N . ARG D 1 180 ? 15.314 0.531 22.527 1.00 59.77 172 ARG D N 1
ATOM 5047 C CA . ARG D 1 180 ? 15.918 1.784 22.099 1.00 60.11 172 ARG D CA 1
ATOM 5048 C C . ARG D 1 180 ? 17.438 1.651 22.092 1.00 63.44 172 ARG D C 1
ATOM 5049 O O . ARG D 1 180 ? 18.027 1.064 23.004 1.00 66.61 172 ARG D O 1
ATOM 5057 N N . VAL D 1 181 ? 18.066 2.172 21.042 1.00 62.93 173 VAL D N 1
ATOM 5058 C CA . VAL D 1 181 ? 19.518 2.163 20.889 1.00 67.46 173 VAL D CA 1
ATOM 5059 C C . VAL D 1 181 ? 19.984 3.598 20.695 1.00 68.59 173 VAL D C 1
ATOM 5060 O O . VAL D 1 181 ? 19.485 4.298 19.804 1.00 66.22 173 VAL D O 1
ATOM 5064 N N . ARG D 1 182 ? 20.888 4.053 21.567 1.00 67.45 174 ARG D N 1
ATOM 5065 C CA . ARG D 1 182 ? 21.384 5.420 21.512 1.00 74.49 174 ARG D CA 1
ATOM 5066 C C . ARG D 1 182 ? 22.904 5.456 21.572 1.00 68.15 174 ARG D C 1
ATOM 5067 O O . ARG D 1 182 ? 23.513 4.896 22.493 1.00 61.64 174 ARG D O 1
ATOM 5075 N N . LEU D 1 183 ? 23.507 6.149 20.608 1.00 67.59 175 LEU D N 1
ATOM 5076 C CA . LEU D 1 183 ? 24.953 6.303 20.575 1.00 68.98 175 LEU D CA 1
ATOM 5077 C C . LEU D 1 183 ? 25.376 7.425 21.508 1.00 69.31 175 LEU D C 1
ATOM 5078 O O . LEU D 1 183 ? 24.832 8.531 21.448 1.00 69.12 175 LEU D O 1
ATOM 5083 N N . LYS D 1 184 ? 26.313 7.128 22.402 1.00 72.54 176 LYS D N 1
ATOM 5084 C CA . LYS D 1 184 ? 26.848 8.145 23.298 1.00 75.70 176 LYS D CA 1
ATOM 5085 C C . LYS D 1 184 ? 28.188 8.696 22.829 1.00 80.43 176 LYS D C 1
ATOM 5086 O O . LYS D 1 184 ? 28.399 9.916 22.843 1.00 80.28 176 LYS D O 1
ATOM 5092 N N . GLU D 1 185 ? 29.085 7.827 22.375 1.00 81.99 177 GLU D N 1
ATOM 5093 C CA . GLU D 1 185 ? 30.392 8.267 21.923 1.00 84.70 177 GLU D CA 1
ATOM 5094 C C . GLU D 1 185 ? 31.018 7.180 21.069 1.00 85.50 177 GLU D C 1
ATOM 5095 O O . GLU D 1 185 ? 30.840 5.988 21.326 1.00 82.97 177 GLU D O 1
ATOM 5101 N N . TYR D 1 186 ? 31.758 7.611 20.052 1.00 93.26 178 TYR D N 1
ATOM 5102 C CA . TYR D 1 186 ? 32.629 6.706 19.324 1.00 92.42 178 TYR D CA 1
ATOM 5103 C C . TYR D 1 186 ? 33.919 6.519 20.109 1.00 92.25 178 TYR D C 1
ATOM 5104 O O . TYR D 1 186 ? 34.566 7.495 20.504 1.00 97.62 178 TYR D O 1
ATOM 5113 N N . LEU D 1 187 ? 34.301 5.266 20.313 1.00 88.41 179 LEU D N 1
ATOM 5114 C CA . LEU D 1 187 ? 35.472 4.923 21.100 1.00 81.63 179 LEU D CA 1
ATOM 5115 C C . LEU D 1 187 ? 36.701 4.902 20.207 1.00 86.69 179 LEU D C 1
ATOM 5116 O O . LEU D 1 187 ? 36.624 4.555 19.023 1.00 85.42 179 LEU D O 1
ATOM 5121 N N . ARG D 1 188 ? 37.840 5.280 20.780 1.00 90.90 180 ARG D N 1
ATOM 5122 C CA . ARG D 1 188 ? 39.111 5.207 20.080 1.00 97.33 180 ARG D CA 1
ATOM 5123 C C . ARG D 1 188 ? 40.005 4.241 20.840 1.00 108.09 180 ARG D C 1
ATOM 5124 O O . ARG D 1 188 ? 40.136 4.341 22.064 1.00 114.28 180 ARG D O 1
ATOM 5132 N N . GLU D 1 189 ? 40.604 3.301 20.116 1.00 109.37 181 GLU D N 1
ATOM 5133 C CA . GLU D 1 189 ? 41.491 2.313 20.715 1.00 109.78 181 GLU D CA 1
ATOM 5134 C C . GLU D 1 189 ? 42.956 2.741 20.569 1.00 113.68 181 GLU D C 1
ATOM 5135 O O . GLU D 1 189 ? 43.564 2.570 19.510 1.00 112.47 181 GLU D O 1
ATOM 5137 N N . LYS E 1 22 ? -8.675 -30.645 -5.454 1.00 72.68 14 LYS E N 1
ATOM 5138 C CA . LYS E 1 22 ? -7.756 -31.761 -5.661 1.00 76.90 14 LYS E CA 1
ATOM 5139 C C . LYS E 1 22 ? -7.695 -32.671 -4.434 1.00 71.31 14 LYS E C 1
ATOM 5140 O O . LYS E 1 22 ? -7.578 -32.192 -3.309 1.00 78.30 14 LYS E O 1
ATOM 5142 N N . ILE E 1 23 ? -7.788 -33.984 -4.665 1.00 66.90 15 ILE E N 1
ATOM 5143 C CA . ILE E 1 23 ? -7.658 -34.958 -3.586 1.00 68.48 15 ILE E CA 1
ATOM 5144 C C . ILE E 1 23 ? -6.303 -34.800 -2.888 1.00 73.75 15 ILE E C 1
ATOM 5145 O O . ILE E 1 23 ? -5.344 -34.269 -3.456 1.00 71.81 15 ILE E O 1
ATOM 5150 N N . GLU E 1 24 ? -6.227 -35.251 -1.637 1.00 82.90 16 GLU E N 1
ATOM 5151 C CA . GLU E 1 24 ? -4.991 -35.164 -0.866 1.00 82.31 16 GLU E CA 1
ATOM 5152 C C . GLU E 1 24 ? -4.162 -36.434 -1.038 1.00 78.81 16 GLU E C 1
ATOM 5153 O O . GLU E 1 24 ? -4.698 -37.524 -1.268 1.00 77.24 16 GLU E O 1
ATOM 5159 N N . LYS E 1 25 ? -2.840 -36.277 -0.890 1.00 70.83 17 LYS E N 1
ATOM 5160 C CA . LYS E 1 25 ? -1.908 -37.363 -1.179 1.00 57.78 17 LYS E CA 1
ATOM 5161 C C . LYS E 1 25 ? -2.227 -38.618 -0.370 1.00 61.67 17 LYS E C 1
ATOM 5162 O O . LYS E 1 25 ? -2.227 -39.733 -0.912 1.00 55.11 17 LYS E O 1
ATOM 5164 N N . ILE E 1 26 ? -2.510 -38.470 0.927 1.00 62.85 18 ILE E N 1
ATOM 5165 C CA . ILE E 1 26 ? -2.737 -39.674 1.720 1.00 60.29 18 ILE E CA 1
ATOM 5166 C C . ILE E 1 26 ? -4.024 -40.380 1.281 1.00 61.43 18 ILE E C 1
ATOM 5167 O O . ILE E 1 26 ? -4.129 -41.608 1.394 1.00 58.52 18 ILE E O 1
ATOM 5172 N N . ASN E 1 27 ? -5.025 -39.631 0.795 1.00 46.70 19 ASN E N 1
ATOM 5173 C CA . ASN E 1 27 ? -6.228 -40.284 0.277 1.00 50.75 19 ASN E CA 1
ATOM 5174 C C . ASN E 1 27 ? -5.961 -40.937 -1.074 1.00 54.94 19 ASN E C 1
ATOM 5175 O O . ASN E 1 27 ? -6.466 -42.026 -1.348 1.00 63.52 19 ASN E O 1
ATOM 5180 N N . SER E 1 28 ? -5.174 -40.294 -1.939 1.00 57.16 20 SER E N 1
ATOM 5181 C CA . SER E 1 28 ? -4.812 -40.968 -3.182 1.00 57.61 20 SER E CA 1
ATOM 5182 C C . SER E 1 28 ? -3.921 -42.174 -2.905 1.00 58.43 20 SER E C 1
ATOM 5183 O O . SER E 1 28 ? -3.967 -43.158 -3.650 1.00 52.79 20 SER E O 1
ATOM 5186 N N . GLU E 1 29 ? -3.120 -42.128 -1.836 1.00 62.99 21 GLU E N 1
ATOM 5187 C CA . GLU E 1 29 ? -2.352 -43.310 -1.446 1.00 66.32 21 GLU E CA 1
ATOM 5188 C C . GLU E 1 29 ? -3.268 -44.459 -1.019 1.00 66.31 21 GLU E C 1
ATOM 5189 O O . GLU E 1 29 ? -3.050 -45.617 -1.410 1.00 63.06 21 GLU E O 1
ATOM 5195 N N . LEU E 1 30 ? -4.303 -44.157 -0.226 1.00 59.30 22 LEU E N 1
ATOM 5196 C CA . LEU E 1 30 ? -5.244 -45.193 0.198 1.00 56.99 22 LEU E CA 1
ATOM 5197 C C . LEU E 1 30 ? -5.969 -45.799 -0.996 1.00 53.94 22 LEU E C 1
ATOM 5198 O O . LEU E 1 30 ? -6.165 -47.019 -1.066 1.00 51.60 22 LEU E O 1
ATOM 5203 N N . LEU E 1 31 ? -6.387 -44.953 -1.939 1.00 51.67 23 LEU E N 1
ATOM 5204 C CA . LEU E 1 31 ? -7.015 -45.433 -3.165 1.00 46.96 23 LEU E CA 1
ATOM 5205 C C . LEU E 1 31 ? -6.050 -46.291 -3.996 1.00 47.61 23 LEU E C 1
ATOM 5206 O O . LEU E 1 31 ? -6.409 -47.382 -4.440 1.00 60.48 23 LEU E O 1
ATOM 5211 N N . ALA E 1 32 ? -4.804 -45.847 -4.165 1.00 46.64 24 ALA E N 1
ATOM 5212 C CA . ALA E 1 32 ? -3.830 -46.636 -4.929 1.00 59.29 24 ALA E CA 1
ATOM 5213 C C . ALA E 1 32 ? -3.592 -48.010 -4.301 1.00 53.01 24 ALA E C 1
ATOM 5214 O O . ALA E 1 32 ? -3.401 -49.007 -5.008 1.00 48.56 24 ALA E O 1
ATOM 5216 N N . MET E 1 33 ? -3.565 -48.081 -2.976 1.00 51.84 25 MET E N 1
ATOM 5217 C CA . MET E 1 33 ? -3.335 -49.368 -2.326 1.00 44.85 25 MET E CA 1
ATOM 5218 C C . MET E 1 33 ? -4.555 -50.270 -2.449 1.00 46.13 25 MET E C 1
ATOM 5219 O O . MET E 1 33 ? -4.429 -51.483 -2.657 1.00 47.94 25 MET E O 1
ATOM 5224 N N . THR E 1 34 ? -5.750 -49.682 -2.344 1.00 47.82 26 THR E N 1
ATOM 5225 C CA . THR E 1 34 ? -6.979 -50.447 -2.497 1.00 41.24 26 THR E CA 1
ATOM 5226 C C . THR E 1 34 ? -7.043 -51.020 -3.895 1.00 44.78 26 THR E C 1
ATOM 5227 O O . THR E 1 34 ? -7.289 -52.216 -4.090 1.00 48.86 26 THR E O 1
ATOM 5231 N N . TYR E 1 35 ? -6.797 -50.164 -4.881 1.00 49.46 27 TYR E N 1
ATOM 5232 C CA . TYR E 1 35 ? -6.713 -50.605 -6.264 1.00 54.27 27 TYR E CA 1
ATOM 5233 C C . TYR E 1 35 ? -5.605 -51.640 -6.451 1.00 46.38 27 TYR E C 1
ATOM 5234 O O . TYR E 1 35 ? -5.811 -52.657 -7.120 1.00 49.24 27 TYR E O 1
ATOM 5243 N N . GLY E 1 36 ? -4.433 -51.411 -5.844 1.00 48.03 28 GLY E N 1
ATOM 5244 C CA . GLY E 1 36 ? -3.337 -52.370 -5.972 1.00 41.70 28 GLY E CA 1
ATOM 5245 C C . GLY E 1 36 ? -3.692 -53.741 -5.429 1.00 47.39 28 GLY E C 1
ATOM 5246 O O . GLY E 1 36 ? -3.346 -54.766 -6.030 1.00 48.35 28 GLY E O 1
ATOM 5247 N N . SER E 1 37 ? -4.441 -53.776 -4.316 1.00 45.65 29 SER E N 1
ATOM 5248 C CA . SER E 1 37 ? -4.912 -55.044 -3.757 1.00 50.14 29 SER E CA 1
ATOM 5249 C C . SER E 1 37 ? -5.823 -55.773 -4.741 1.00 46.93 29 SER E C 1
ATOM 5250 O O . SER E 1 37 ? -5.769 -57.003 -4.850 1.00 54.23 29 SER E O 1
ATOM 5253 N N . LEU E 1 38 ? -6.654 -55.026 -5.475 1.00 46.44 30 LEU E N 1
ATOM 5254 C CA . LEU E 1 38 ? -7.519 -55.626 -6.491 1.00 54.37 30 LEU E CA 1
ATOM 5255 C C . LEU E 1 38 ? -6.697 -56.231 -7.619 1.00 55.81 30 LEU E C 1
ATOM 5256 O O . LEU E 1 38 ? -6.912 -57.386 -8.013 1.00 54.08 30 LEU E O 1
ATOM 5261 N N . VAL E 1 39 ? -5.772 -55.442 -8.168 1.00 49.95 31 VAL E N 1
ATOM 5262 C CA . VAL E 1 39 ? -4.922 -55.912 -9.255 1.00 54.85 31 VAL E CA 1
ATOM 5263 C C . VAL E 1 39 ? -4.099 -57.102 -8.796 1.00 56.54 31 VAL E C 1
ATOM 5264 O O . VAL E 1 39 ? -3.956 -58.093 -9.524 1.00 56.03 31 VAL E O 1
ATOM 5268 N N . THR E 1 40 ? -3.555 -57.030 -7.575 1.00 50.14 32 THR E N 1
ATOM 5269 C CA . THR E 1 40 ? -2.810 -58.163 -7.039 1.00 54.49 32 THR E CA 1
ATOM 5270 C C . THR E 1 40 ? -3.690 -59.402 -6.957 1.00 55.04 32 THR E C 1
ATOM 5271 O O . THR E 1 40 ? -3.249 -60.508 -7.290 1.00 59.69 32 THR E O 1
ATOM 5275 N N . GLN E 1 41 ? -4.936 -59.244 -6.500 1.00 47.64 33 GLN E N 1
ATOM 5276 C CA . GLN E 1 41 ? -5.822 -60.398 -6.436 1.00 50.58 33 GLN E CA 1
ATOM 5277 C C . GLN E 1 41 ? -6.094 -60.951 -7.828 1.00 59.78 33 GLN E C 1
ATOM 5278 O O . GLN E 1 41 ? -6.162 -62.169 -8.011 1.00 69.53 33 GLN E O 1
ATOM 5284 N N . MET E 1 42 ? -6.246 -60.072 -8.826 1.00 59.39 34 MET E N 1
ATOM 5285 C CA . MET E 1 42 ? -6.498 -60.546 -10.187 1.00 65.81 34 MET E CA 1
ATOM 5286 C C . MET E 1 42 ? -5.297 -61.275 -10.770 1.00 69.00 34 MET E C 1
ATOM 5287 O O . MET E 1 42 ? -5.473 -62.242 -11.521 1.00 75.05 34 MET E O 1
ATOM 5292 N N . LEU E 1 43 ? -4.078 -60.837 -10.436 1.00 65.21 35 LEU E N 1
ATOM 5293 C CA . LEU E 1 43 ? -2.884 -61.489 -10.962 1.00 67.74 35 LEU E CA 1
ATOM 5294 C C . LEU E 1 43 ? -2.757 -62.916 -10.448 1.00 71.86 35 LEU E C 1
ATOM 5295 O O . LEU E 1 43 ? -2.120 -63.747 -11.095 1.00 77.68 35 LEU E O 1
ATOM 5300 N N . LYS E 1 44 ? -3.348 -63.218 -9.291 1.00 72.71 36 LYS E N 1
ATOM 5301 C CA . LYS E 1 44 ? -3.382 -64.598 -8.816 1.00 78.80 36 LYS E CA 1
ATOM 5302 C C . LYS E 1 44 ? -4.335 -65.454 -9.643 1.00 88.13 36 LYS E C 1
ATOM 5303 O O . LYS E 1 44 ? -4.087 -66.649 -9.846 1.00 98.97 36 LYS E O 1
ATOM 5309 N N . ASP E 1 45 ? -5.439 -64.869 -10.111 1.00 89.58 37 ASP E N 1
ATOM 5310 C CA . ASP E 1 45 ? -6.501 -65.658 -10.728 1.00 100.07 37 ASP E CA 1
ATOM 5311 C C . ASP E 1 45 ? -6.272 -65.934 -12.213 1.00 102.66 37 ASP E C 1
ATOM 5312 O O . ASP E 1 45 ? -6.492 -67.063 -12.670 1.00 111.59 37 ASP E O 1
ATOM 5317 N N . TYR E 1 46 ? -5.858 -64.934 -12.987 1.00 98.06 38 TYR E N 1
ATOM 5318 C CA . TYR E 1 46 ? -5.860 -65.022 -14.443 1.00 101.74 38 TYR E CA 1
ATOM 5319 C C . TYR E 1 46 ? -4.451 -65.245 -14.969 1.00 103.30 38 TYR E C 1
ATOM 5320 O O . TYR E 1 46 ? -3.524 -64.517 -14.597 1.00 99.14 38 TYR E O 1
ATOM 5329 N N . GLU E 1 47 ? -4.303 -66.219 -15.868 1.00 105.35 39 GLU E N 1
ATOM 5330 C CA . GLU E 1 47 ? -3.047 -66.405 -16.586 1.00 109.47 39 GLU E CA 1
ATOM 5331 C C . GLU E 1 47 ? -2.942 -65.536 -17.839 1.00 108.57 39 GLU E C 1
ATOM 5332 O O . GLU E 1 47 ? -1.849 -65.426 -18.406 1.00 118.12 39 GLU E O 1
ATOM 5334 N N . ASP E 1 48 ? -4.031 -64.905 -18.274 1.00 95.79 40 ASP E N 1
ATOM 5335 C CA . ASP E 1 48 ? -4.079 -64.159 -19.531 1.00 90.61 40 ASP E CA 1
ATOM 5336 C C . ASP E 1 48 ? -4.093 -62.662 -19.212 1.00 87.56 40 ASP E C 1
ATOM 5337 O O . ASP E 1 48 ? -5.098 -62.129 -18.732 1.00 83.79 40 ASP E O 1
ATOM 5342 N N . VAL E 1 49 ? -2.947 -62.004 -19.421 1.00 72.19 41 VAL E N 1
ATOM 5343 C CA . VAL E 1 49 ? -2.825 -60.572 -19.146 1.00 65.97 41 VAL E CA 1
ATOM 5344 C C . VAL E 1 49 ? -3.815 -59.761 -19.973 1.00 61.65 41 VAL E C 1
ATOM 5345 O O . VAL E 1 49 ? -4.389 -58.776 -19.486 1.00 67.40 41 VAL E O 1
ATOM 5349 N N . ALA E 1 50 ? -4.051 -60.163 -21.219 1.00 60.28 42 ALA E N 1
ATOM 5350 C CA . ALA E 1 50 ? -5.050 -59.465 -22.026 1.00 65.86 42 ALA E CA 1
ATOM 5351 C C . ALA E 1 50 ? -6.421 -59.499 -21.350 1.00 72.85 42 ALA E C 1
ATOM 5352 O O . ALA E 1 50 ? -7.152 -58.501 -21.353 1.00 78.06 42 ALA E O 1
ATOM 5354 N N . ALA E 1 51 ? -6.774 -60.643 -20.751 1.00 68.63 43 ALA E N 1
ATOM 5355 C CA . ALA E 1 51 ? -8.035 -60.772 -20.028 1.00 61.82 43 ALA E CA 1
ATOM 5356 C C . ALA E 1 51 ? -8.090 -59.835 -18.829 1.00 66.73 43 ALA E C 1
ATOM 5357 O O . ALA E 1 51 ? -9.156 -59.306 -18.496 1.00 67.80 43 ALA E O 1
ATOM 5359 N N . ILE E 1 52 ? -6.961 -59.652 -18.140 1.00 66.22 44 ILE E N 1
ATOM 5360 C CA . ILE E 1 52 ? -6.920 -58.735 -17.004 1.00 65.08 44 ILE E CA 1
ATOM 5361 C C . ILE E 1 52 ? -7.177 -57.301 -17.461 1.00 61.56 44 ILE E C 1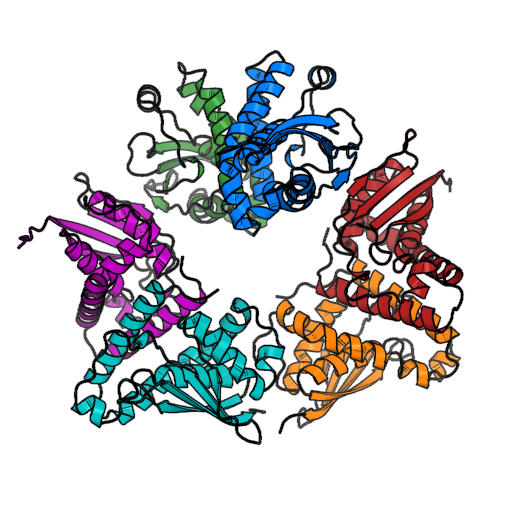
ATOM 5362 O O . ILE E 1 52 ? -7.998 -56.585 -16.873 1.00 64.91 44 ILE E O 1
ATOM 5367 N N . ASN E 1 53 ? -6.464 -56.859 -18.504 1.00 61.16 45 ASN E N 1
ATOM 5368 C CA . ASN E 1 53 ? -6.689 -55.530 -19.080 1.00 62.15 45 ASN E CA 1
ATOM 5369 C C . ASN E 1 53 ? -8.161 -55.287 -19.398 1.00 62.49 45 ASN E C 1
ATOM 5370 O O . ASN E 1 53 ? -8.711 -54.226 -19.087 1.00 62.65 45 ASN E O 1
ATOM 5375 N N . THR E 1 54 ? -8.804 -56.256 -20.051 1.00 64.47 46 THR E N 1
ATOM 5376 C CA . THR E 1 54 ? -10.203 -56.103 -20.429 1.00 65.60 46 THR E CA 1
ATOM 5377 C C . THR E 1 54 ? -11.102 -55.972 -19.202 1.00 69.79 46 THR E C 1
ATOM 5378 O O . THR E 1 54 ? -12.038 -55.161 -19.187 1.00 68.50 46 THR E O 1
ATOM 5382 N N . GLN E 1 55 ? -10.815 -56.746 -18.153 1.00 74.12 47 GLN E N 1
ATOM 5383 C CA . GLN E 1 55 ? -11.665 -56.733 -16.968 1.00 76.26 47 GLN E CA 1
ATOM 5384 C C . GLN E 1 55 ? -11.490 -55.448 -16.174 1.00 66.04 47 GLN E C 1
ATOM 5385 O O . GLN E 1 55 ? -12.451 -54.956 -15.575 1.00 64.58 47 GLN E O 1
ATOM 5391 N N . LEU E 1 56 ? -10.268 -54.903 -16.135 1.00 59.61 48 LEU E N 1
ATOM 5392 C CA . LEU E 1 56 ? -10.060 -53.625 -15.461 1.00 59.64 48 LEU E CA 1
ATOM 5393 C C . LEU E 1 56 ? -10.778 -52.506 -16.208 1.00 64.70 48 LEU E C 1
ATOM 5394 O O . LEU E 1 56 ? -11.387 -51.628 -15.589 1.00 59.04 48 LEU E O 1
ATOM 5399 N N . GLU E 1 57 ? -10.740 -52.538 -17.544 1.00 67.41 49 GLU E N 1
ATOM 5400 C CA . GLU E 1 57 ? -11.451 -51.528 -18.314 1.00 63.75 49 GLU E CA 1
ATOM 5401 C C . GLU E 1 57 ? -12.959 -51.648 -18.113 1.00 65.97 49 GLU E C 1
ATOM 5402 O O . GLU E 1 57 ? -13.654 -50.630 -18.057 1.00 67.74 49 GLU E O 1
ATOM 5408 N N . LYS E 1 58 ? -13.493 -52.876 -18.034 1.00 64.42 50 LYS E N 1
ATOM 5409 C CA . LYS E 1 58 ? -14.931 -53.026 -17.791 1.00 62.23 50 LYS E CA 1
ATOM 5410 C C . LYS E 1 58 ? -15.320 -52.539 -16.392 1.00 61.22 50 LYS E C 1
ATOM 5411 O O . LYS E 1 58 ? -16.373 -51.911 -16.221 1.00 59.31 50 LYS E O 1
ATOM 5413 N N . MET E 1 59 ? -14.467 -52.775 -15.388 1.00 59.63 51 MET E N 1
ATOM 5414 C CA . MET E 1 59 ? -14.753 -52.276 -14.043 1.00 58.01 51 MET E CA 1
ATOM 5415 C C . MET E 1 59 ? -14.836 -50.755 -14.030 1.00 58.83 51 MET E C 1
ATOM 5416 O O . MET E 1 59 ? -15.730 -50.180 -13.400 1.00 63.32 51 MET E O 1
ATOM 5421 N N . GLY E 1 60 ? -13.896 -50.087 -14.701 1.00 52.62 52 GLY E N 1
ATOM 5422 C CA . GLY E 1 60 ? -13.945 -48.635 -14.779 1.00 57.08 52 GLY E CA 1
ATOM 5423 C C . GLY E 1 60 ? -15.140 -48.139 -15.569 1.00 57.59 52 GLY E C 1
ATOM 5424 O O . GLY E 1 60 ? -15.684 -47.068 -15.290 1.00 57.02 52 GLY E O 1
ATOM 5425 N N . TYR E 1 61 ? -15.515 -48.876 -16.612 1.00 60.57 53 TYR E N 1
ATOM 5426 C CA . TYR E 1 61 ? -16.683 -48.526 -17.403 1.00 61.96 53 TYR E CA 1
ATOM 5427 C C . TYR E 1 61 ? -17.915 -48.397 -16.519 1.00 66.63 53 TYR E C 1
ATOM 5428 O O . TYR E 1 61 ? -18.649 -47.407 -16.596 1.00 67.35 53 TYR E O 1
ATOM 5437 N N . LYS E 1 62 ? -18.142 -49.385 -15.651 1.00 74.42 54 LYS E N 1
ATOM 5438 C CA . LYS E 1 62 ? -19.267 -49.319 -14.724 1.00 71.68 54 LYS E CA 1
ATOM 5439 C C . LYS E 1 62 ? -19.121 -48.143 -13.767 1.00 70.03 54 LYS E C 1
ATOM 5440 O O . LYS E 1 62 ? -20.104 -47.470 -13.437 1.00 70.42 54 LYS E O 1
ATOM 5442 N N . MET E 1 63 ? -17.897 -47.876 -13.315 1.00 70.63 55 MET E N 1
ATOM 5443 C CA . MET E 1 63 ? -17.675 -46.767 -12.397 1.00 62.22 55 MET E CA 1
ATOM 5444 C C . MET E 1 63 ? -17.944 -45.429 -13.066 1.00 60.07 55 MET E C 1
ATOM 5445 O O . MET E 1 63 ? -18.533 -44.533 -12.454 1.00 65.25 55 MET E O 1
ATOM 5450 N N . GLY E 1 64 ? -17.513 -45.276 -14.318 1.00 55.33 56 GLY E N 1
ATOM 5451 C CA . GLY E 1 64 ? -17.681 -44.012 -15.016 1.00 57.18 56 GLY E CA 1
ATOM 5452 C C . GLY E 1 64 ? -19.132 -43.669 -15.283 1.00 62.25 56 GLY E C 1
ATOM 5453 O O . GLY E 1 64 ? -19.512 -42.495 -15.248 1.00 64.22 56 GLY E O 1
ATOM 5454 N N . MET E 1 65 ? -19.966 -44.678 -15.533 1.00 56.03 57 MET E N 1
ATOM 5455 C CA . MET E 1 65 ? -21.388 -44.403 -15.679 1.00 64.99 57 MET E CA 1
ATOM 5456 C C . MET E 1 65 ? -21.978 -43.868 -14.382 1.00 66.66 57 MET E C 1
ATOM 5457 O O . MET E 1 65 ? -22.836 -42.983 -14.413 1.00 63.16 57 MET E O 1
ATOM 5462 N N . ARG E 1 66 ? -21.480 -44.323 -13.239 1.00 65.78 58 ARG E N 1
ATOM 5463 C CA . ARG E 1 66 ? -22.039 -43.881 -11.969 1.00 69.19 58 ARG E CA 1
ATOM 5464 C C . ARG E 1 66 ? -21.446 -42.570 -11.460 1.00 67.62 58 ARG E C 1
ATOM 5465 O O . ARG E 1 66 ? -22.120 -41.851 -10.722 1.00 70.50 58 ARG E O 1
ATOM 5473 N N . LEU E 1 67 ? -20.218 -42.215 -11.833 1.00 67.45 59 LEU E N 1
ATOM 5474 C CA . LEU E 1 67 ? -19.607 -41.020 -11.251 1.00 65.75 59 LEU E CA 1
ATOM 5475 C C . LEU E 1 67 ? -19.990 -39.738 -11.965 1.00 65.07 59 LEU E C 1
ATOM 5476 O O . LEU E 1 67 ? -19.909 -38.662 -11.358 1.00 68.14 59 LEU E O 1
ATOM 5481 N N . ILE E 1 68 ? -20.366 -39.826 -13.240 1.00 64.21 60 ILE E N 1
ATOM 5482 C CA . ILE E 1 68 ? -20.448 -38.636 -14.079 1.00 67.49 60 ILE E CA 1
ATOM 5483 C C . ILE E 1 68 ? -21.413 -37.614 -13.497 1.00 67.33 60 ILE E C 1
ATOM 5484 O O . ILE E 1 68 ? -21.148 -36.410 -13.541 1.00 66.48 60 ILE E O 1
ATOM 5489 N N . ASP E 1 69 ? -22.532 -38.067 -12.929 1.00 73.90 61 ASP E N 1
ATOM 5490 C CA . ASP E 1 69 ? -23.515 -37.114 -12.420 1.00 89.26 61 ASP E CA 1
ATOM 5491 C C . ASP E 1 69 ? -22.985 -36.375 -11.195 1.00 82.40 61 ASP E C 1
ATOM 5492 O O . ASP E 1 69 ? -23.096 -35.145 -11.108 1.00 81.49 61 ASP E O 1
ATOM 5497 N N . GLU E 1 70 ? -22.389 -37.105 -10.244 1.00 75.80 62 GLU E N 1
ATOM 5498 C CA . GLU E 1 70 ? -21.789 -36.442 -9.089 1.00 78.40 62 GLU E CA 1
ATOM 5499 C C . GLU E 1 70 ? -20.631 -35.548 -9.519 1.00 82.81 62 GLU E C 1
ATOM 5500 O O . GLU E 1 70 ? -20.455 -34.449 -8.978 1.00 84.04 62 GLU E O 1
ATOM 5502 N N . PHE E 1 71 ? -19.848 -35.993 -10.511 1.00 81.86 63 PHE E N 1
ATOM 5503 C CA . PHE E 1 71 ? -18.742 -35.179 -11.010 1.00 78.65 63 PHE E CA 1
ATOM 5504 C C . PHE E 1 71 ? -19.236 -33.877 -11.612 1.00 86.31 63 PHE E C 1
ATOM 5505 O O . PHE E 1 71 ? -18.633 -32.821 -11.394 1.00 78.17 63 PHE E O 1
ATOM 5513 N N . MET E 1 72 ? -20.304 -33.937 -12.409 1.00 96.39 64 MET E N 1
ATOM 5514 C CA . MET E 1 72 ? -20.824 -32.721 -13.021 1.00 100.80 64 MET E CA 1
ATOM 5515 C C . MET E 1 72 ? -21.213 -31.703 -11.962 1.00 99.23 64 MET E C 1
ATOM 5516 O O . MET E 1 72 ? -20.855 -30.524 -12.064 1.00 103.37 64 MET E O 1
ATOM 5521 N N . SER E 1 73 ? -21.911 -32.154 -10.918 1.00 99.67 65 SER E N 1
ATOM 5522 C CA . SER E 1 73 ? -22.382 -31.251 -9.872 1.00 100.77 65 SER E CA 1
ATOM 5523 C C . SER E 1 73 ? -21.246 -30.793 -8.959 1.00 94.29 65 SER E C 1
ATOM 5524 O O . SER E 1 73 ? -21.114 -29.597 -8.673 1.00 84.72 65 SER E O 1
ATOM 5527 N N . LYS E 1 74 ? -20.411 -31.727 -8.493 1.00 93.22 66 LYS E N 1
ATOM 5528 C CA . LYS E 1 74 ? -19.391 -31.407 -7.498 1.00 94.02 66 LYS E CA 1
ATOM 5529 C C . LYS E 1 74 ? -18.158 -30.721 -8.079 1.00 105.50 66 LYS E C 1
ATOM 5530 O O . LYS E 1 74 ? -17.306 -30.273 -7.304 1.00 109.69 66 LYS E O 1
ATOM 5532 N N . SER E 1 75 ? -18.034 -30.619 -9.405 1.00 111.25 67 SER E N 1
ATOM 5533 C CA . SER E 1 75 ? -16.866 -29.989 -10.018 1.00 109.97 67 SER E CA 1
ATOM 5534 C C . SER E 1 75 ? -17.004 -28.479 -10.201 1.00 108.99 67 SER E C 1
ATOM 5535 O O . SER E 1 75 ? -15.987 -27.798 -10.387 1.00 107.77 67 SER E O 1
ATOM 5538 N N . GLY E 1 76 ? -18.222 -27.940 -10.155 1.00 101.23 68 GLY E N 1
ATOM 5539 C CA . GLY E 1 76 ? -18.429 -26.537 -10.449 1.00 96.14 68 GLY E CA 1
ATOM 5540 C C . GLY E 1 76 ? -18.381 -26.175 -11.917 1.00 91.33 68 GLY E C 1
ATOM 5541 O O . GLY E 1 76 ? -18.293 -24.986 -12.241 1.00 91.97 68 GLY E O 1
ATOM 5542 N N . LEU E 1 77 ? -18.446 -27.157 -12.812 1.00 87.80 69 LEU E N 1
ATOM 5543 C CA . LEU E 1 77 ? -18.444 -26.899 -14.243 1.00 85.75 69 LEU E CA 1
ATOM 5544 C C . LEU E 1 77 ? -19.835 -26.478 -14.695 1.00 95.41 69 LEU E C 1
ATOM 5545 O O . LEU E 1 77 ? -20.848 -26.877 -14.114 1.00 95.21 69 LEU E O 1
ATOM 5550 N N . SER E 1 78 ? -19.878 -25.706 -15.776 1.00 103.04 70 SER E N 1
ATOM 5551 C CA . SER E 1 78 ? -21.117 -25.093 -16.222 1.00 109.98 70 SER E CA 1
ATOM 5552 C C . SER E 1 78 ? -22.002 -26.109 -16.933 1.00 111.62 70 SER E C 1
ATOM 5553 O O . SER E 1 78 ? -21.653 -27.282 -17.094 1.00 111.29 70 SER E O 1
ATOM 5556 N N . SER E 1 79 ? -23.184 -25.640 -17.339 1.00 111.66 71 SER E N 1
ATOM 5557 C CA . SER E 1 79 ? -24.120 -26.481 -18.076 1.00 114.40 71 SER E CA 1
ATOM 5558 C C . SER E 1 79 ? -23.543 -26.918 -19.417 1.00 117.01 71 SER E C 1
ATOM 5559 O O . SER E 1 79 ? -23.860 -28.007 -19.911 1.00 114.44 71 SER E O 1
ATOM 5562 N N . GLY E 1 80 ? -22.741 -26.062 -20.043 1.00 117.86 72 GLY E N 1
ATOM 5563 C CA . GLY E 1 80 ? -22.087 -26.291 -21.316 1.00 114.44 72 GLY E CA 1
ATOM 5564 C C . GLY E 1 80 ? -20.801 -27.089 -21.317 1.00 105.26 72 GLY E C 1
ATOM 5565 O O . GLY E 1 80 ? -20.248 -27.318 -22.394 1.00 104.80 72 GLY E O 1
ATOM 5566 N N . ALA E 1 81 ? -20.292 -27.523 -20.165 1.00 103.41 73 ALA E N 1
ATOM 5567 C CA . ALA E 1 81 ? -18.939 -28.071 -20.136 1.00 107.65 73 ALA E CA 1
ATOM 5568 C C . ALA E 1 81 ? -18.767 -29.379 -20.909 1.00 104.99 73 ALA E C 1
ATOM 5569 O O . ALA E 1 81 ? -17.636 -29.691 -21.302 1.00 106.75 73 ALA E O 1
ATOM 5571 N N . CYS E 1 82 ? -19.835 -30.139 -21.173 1.00 100.58 74 CYS E N 1
ATOM 5572 C CA . CYS E 1 82 ? -19.654 -31.441 -21.810 1.00 93.55 74 CYS E CA 1
ATOM 5573 C C . CYS E 1 82 ? -20.544 -31.648 -23.034 1.00 90.66 74 CYS E C 1
ATOM 5574 O O . CYS E 1 82 ? -21.033 -32.754 -23.259 1.00 96.44 74 CYS E O 1
ATOM 5577 N N . ARG E 1 83 ? -20.791 -30.610 -23.823 1.00 86.11 75 ARG E N 1
ATOM 5578 C CA . ARG E 1 83 ? -21.593 -30.776 -25.031 1.00 85.32 75 ARG E CA 1
ATOM 5579 C C . ARG E 1 83 ? -20.775 -31.182 -26.249 1.00 85.82 75 ARG E C 1
ATOM 5580 O O . ARG E 1 83 ? -21.286 -31.890 -27.121 1.00 84.25 75 ARG E O 1
ATOM 5588 N N . GLU E 1 84 ? -19.528 -30.729 -26.349 1.00 91.47 76 GLU E N 1
ATOM 5589 C CA . GLU E 1 84 ? -18.704 -30.985 -27.519 1.00 99.85 76 GLU E CA 1
ATOM 5590 C C . GLU E 1 84 ? -17.585 -31.932 -27.123 1.00 97.75 76 GLU E C 1
ATOM 5591 O O . GLU E 1 84 ? -17.088 -31.876 -25.999 1.00 97.65 76 GLU E O 1
ATOM 5597 N N . PHE E 1 85 ? -17.178 -32.793 -28.057 1.00 77.81 77 PHE E N 1
ATOM 5598 C CA . PHE E 1 85 ? -16.128 -33.754 -27.739 1.00 78.05 77 PHE E CA 1
ATOM 5599 C C . PHE E 1 85 ? -14.813 -33.056 -27.409 1.00 74.46 77 PHE E C 1
ATOM 5600 O O . PHE E 1 85 ? -14.161 -33.379 -26.411 1.00 68.32 77 PHE E O 1
ATOM 5608 N N . LYS E 1 86 ? -14.416 -32.079 -28.236 1.00 72.70 78 LYS E N 1
ATOM 5609 C CA . LYS E 1 86 ? -13.154 -31.376 -28.014 1.00 69.84 78 LYS E CA 1
ATOM 5610 C C . LYS E 1 86 ? -13.089 -30.746 -26.627 1.00 70.52 78 LYS E C 1
ATOM 5611 O O . LYS E 1 86 ? -11.992 -30.556 -26.086 1.00 71.75 78 LYS E O 1
ATOM 5617 N N . ASP E 1 87 ? -14.239 -30.385 -26.047 1.00 67.72 79 ASP E N 1
ATOM 5618 C CA . ASP E 1 87 ? -14.245 -29.808 -24.706 1.00 68.21 79 ASP E CA 1
ATOM 5619 C C . ASP E 1 87 ? -13.985 -30.845 -23.614 1.00 70.55 79 ASP E C 1
ATOM 5620 O O . ASP E 1 87 ? -13.570 -30.471 -22.512 1.00 80.13 79 ASP E O 1
ATOM 5625 N N . THR E 1 88 ? -14.205 -32.134 -23.883 1.00 62.66 80 THR E N 1
ATOM 5626 C CA . THR E 1 88 ? -14.002 -33.124 -22.832 1.00 63.58 80 THR E CA 1
ATOM 5627 C C . THR E 1 88 ? -12.538 -33.206 -22.424 1.00 63.84 80 THR E C 1
ATOM 5628 O O . THR E 1 88 ? -12.246 -33.600 -21.292 1.00 63.00 80 THR E O 1
ATOM 5632 N N . ALA E 1 89 ? -11.622 -32.804 -23.310 1.00 66.82 81 ALA E N 1
ATOM 5633 C CA . ALA E 1 89 ? -10.193 -32.934 -23.044 1.00 70.04 81 ALA E CA 1
ATOM 5634 C C . ALA E 1 89 ? -9.789 -32.131 -21.818 1.00 63.34 81 ALA E C 1
ATOM 5635 O O . ALA E 1 89 ? -9.114 -32.648 -20.924 1.00 66.38 81 ALA E O 1
ATOM 5637 N N . GLU E 1 90 ? -10.171 -30.852 -21.770 1.00 64.80 82 GLU E N 1
ATOM 5638 C CA . GLU E 1 90 ? -9.815 -30.022 -20.622 1.00 62.74 82 GLU E CA 1
ATOM 5639 C C . GLU E 1 90 ? -10.472 -30.526 -19.340 1.00 63.15 82 GLU E C 1
ATOM 5640 O O . GLU E 1 90 ? -9.825 -30.584 -18.286 1.00 62.08 82 GLU E O 1
ATOM 5642 N N . SER E 1 91 ? -11.747 -30.917 -19.410 1.00 64.71 83 SER E N 1
ATOM 5643 C CA . SER E 1 91 ? -12.435 -31.381 -18.207 1.00 67.39 83 SER E CA 1
ATOM 5644 C C . SER E 1 91 ? -11.778 -32.630 -17.634 1.00 67.06 83 SER E C 1
ATOM 5645 O O . SER E 1 91 ? -11.573 -32.728 -16.417 1.00 68.01 83 SER E O 1
ATOM 5648 N N . ILE E 1 92 ? -11.400 -33.582 -18.488 1.00 64.49 84 ILE E N 1
ATOM 5649 C CA . ILE E 1 92 ? -10.751 -34.781 -17.965 1.00 59.99 84 ILE E CA 1
ATOM 5650 C C . ILE E 1 92 ? -9.343 -34.445 -17.480 1.00 57.40 84 ILE E C 1
ATOM 5651 O O . ILE E 1 92 ? -8.995 -34.690 -16.318 1.00 57.95 84 ILE E O 1
ATOM 5656 N N . ALA E 1 93 ? -8.539 -33.808 -18.333 1.00 54.37 85 ALA E N 1
ATOM 5657 C CA . ALA E 1 93 ? -7.119 -33.654 -18.010 1.00 59.87 85 ALA E CA 1
ATOM 5658 C C . ALA E 1 93 ? -6.899 -32.720 -16.825 1.00 58.26 85 ALA E C 1
ATOM 5659 O O . ALA E 1 93 ? -6.096 -33.023 -15.937 1.00 56.59 85 ALA E O 1
ATOM 5661 N N . LYS E 1 94 ? -7.629 -31.602 -16.775 1.00 63.28 86 LYS E N 1
ATOM 5662 C CA . LYS E 1 94 ? -7.347 -30.554 -15.805 1.00 69.51 86 LYS E CA 1
ATOM 5663 C C . LYS E 1 94 ? -8.238 -30.582 -14.574 1.00 70.07 86 LYS E C 1
ATOM 5664 O O . LYS E 1 94 ? -7.795 -30.140 -13.511 1.00 74.91 86 LYS E O 1
ATOM 5670 N N . VAL E 1 95 ? -9.446 -31.124 -14.663 1.00 59.06 87 VAL E N 1
ATOM 5671 C CA . VAL E 1 95 ? -10.369 -31.161 -13.534 1.00 58.02 87 VAL E CA 1
ATOM 5672 C C . VAL E 1 95 ? -10.481 -32.565 -12.969 1.00 57.45 87 VAL E C 1
ATOM 5673 O O . VAL E 1 95 ? -10.166 -32.799 -11.804 1.00 56.95 87 VAL E O 1
ATOM 5677 N N . ALA E 1 96 ? -10.908 -33.531 -13.795 1.00 55.53 88 ALA E N 1
ATOM 5678 C CA . ALA E 1 96 ? -11.107 -34.890 -13.300 1.00 56.66 88 ALA E CA 1
ATOM 5679 C C . ALA E 1 96 ? -9.817 -35.472 -12.736 1.00 59.45 88 ALA E C 1
ATOM 5680 O O . ALA E 1 96 ? -9.789 -35.947 -11.590 1.00 57.01 88 ALA E O 1
ATOM 5682 N N . PHE E 1 97 ? -8.722 -35.404 -13.507 1.00 55.34 89 PHE E N 1
ATOM 5683 C CA . PHE E 1 97 ? -7.476 -36.032 -13.058 1.00 55.69 89 PHE E CA 1
ATOM 5684 C C . PHE E 1 97 ? -6.966 -35.407 -11.767 1.00 50.95 89 PHE E C 1
ATOM 5685 O O . PHE E 1 97 ? -6.502 -36.120 -10.869 1.00 55.16 89 PHE E O 1
ATOM 5693 N N . LYS E 1 98 ? -7.074 -34.079 -11.639 1.00 48.59 90 LYS E N 1
ATOM 5694 C CA . LYS E 1 98 ? -6.619 -33.415 -10.416 1.00 57.00 90 LYS E CA 1
ATOM 5695 C C . LYS E 1 98 ? -7.531 -33.761 -9.246 1.00 58.30 90 LYS E C 1
ATOM 5696 O O . LYS E 1 98 ? -7.064 -33.963 -8.120 1.00 61.23 90 LYS E O 1
ATOM 5698 N N . MET E 1 99 ? -8.836 -33.822 -9.499 1.00 56.90 91 MET E N 1
ATOM 5699 C CA . MET E 1 99 ? -9.799 -34.053 -8.433 1.00 60.88 91 MET E CA 1
ATOM 5700 C C . MET E 1 99 ? -9.698 -35.471 -7.877 1.00 59.95 91 MET E C 1
ATOM 5701 O O . MET E 1 99 ? -9.764 -35.663 -6.658 1.00 59.55 91 MET E O 1
ATOM 5706 N N . PHE E 1 100 ? -9.526 -36.476 -8.745 1.00 53.72 92 PHE E N 1
ATOM 5707 C CA . PHE E 1 100 ? -9.605 -37.862 -8.288 1.00 58.07 92 PHE E CA 1
ATOM 5708 C C . PHE E 1 100 ? -8.257 -38.471 -7.931 1.00 59.74 92 PHE E C 1
ATOM 5709 O O . PHE E 1 100 ? -8.191 -39.308 -7.024 1.00 63.38 92 PHE E O 1
ATOM 5717 N N . LEU E 1 101 ? -7.184 -38.084 -8.622 1.00 61.49 93 LEU E N 1
ATOM 5718 C CA . LEU E 1 101 ? -5.872 -38.683 -8.418 1.00 59.50 93 LEU E CA 1
ATOM 5719 C C . LEU E 1 101 ? -4.792 -37.696 -8.015 1.00 60.65 93 LEU E C 1
ATOM 5720 O O . LEU E 1 101 ? -3.683 -38.132 -7.697 1.00 58.77 93 LEU E O 1
ATOM 5725 N N . GLY E 1 102 ? -5.075 -36.394 -8.006 1.00 53.58 94 GLY E N 1
ATOM 5726 C CA . GLY E 1 102 ? -4.029 -35.423 -7.742 1.00 56.65 94 GLY E CA 1
ATOM 5727 C C . GLY E 1 102 ? -2.995 -35.296 -8.839 1.00 59.46 94 GLY E C 1
ATOM 5728 O O . GLY E 1 102 ? -1.900 -34.781 -8.596 1.00 62.92 94 GLY E O 1
ATOM 5729 N N . ILE E 1 103 ? -3.333 -35.696 -10.054 1.00 62.45 95 ILE E N 1
ATOM 5730 C CA . ILE E 1 103 ? -2.389 -35.759 -11.164 1.00 68.29 95 ILE E CA 1
ATOM 5731 C C . ILE E 1 103 ? -2.482 -34.474 -11.970 1.00 58.99 95 ILE E C 1
ATOM 5732 O O . ILE E 1 103 ? -3.581 -33.963 -12.209 1.00 58.15 95 ILE E O 1
ATOM 5737 N N . ASN E 1 104 ? -1.331 -33.966 -12.408 1.00 57.32 96 ASN E N 1
ATOM 5738 C CA . ASN E 1 104 ? -1.281 -32.941 -13.441 1.00 67.17 96 ASN E CA 1
ATOM 5739 C C . ASN E 1 104 ? -1.127 -33.628 -14.789 1.00 64.32 96 ASN E C 1
ATOM 5740 O O . ASN E 1 104 ? -0.112 -34.281 -15.046 1.00 60.39 96 ASN E O 1
ATOM 5745 N N . ALA E 1 105 ? -2.098 -33.421 -15.665 1.00 63.01 97 ALA E N 1
ATOM 5746 C CA . ALA E 1 105 ? -2.098 -34.012 -16.987 1.00 60.56 97 ALA E CA 1
ATOM 5747 C C . ALA E 1 105 ? -2.229 -32.906 -18.019 1.00 58.88 97 ALA E C 1
ATOM 5748 O O . ALA E 1 105 ? -2.723 -31.813 -17.732 1.00 64.45 97 ALA E O 1
ATOM 5750 N N . ASN E 1 106 ? -1.839 -33.224 -19.246 1.00 54.86 98 ASN E N 1
ATOM 5751 C CA . ASN E 1 106 ? -1.910 -32.284 -20.350 1.00 57.22 98 ASN E CA 1
ATOM 5752 C C . ASN E 1 106 ? -2.655 -32.950 -21.507 1.00 66.58 98 ASN E C 1
ATOM 5753 O O . ASN E 1 106 ? -2.747 -34.180 -21.593 1.00 70.47 98 ASN E O 1
ATOM 5758 N N . VAL E 1 107 ? -3.201 -32.122 -22.390 1.00 61.93 99 VAL E N 1
ATOM 5759 C CA . VAL E 1 107 ? -3.872 -32.565 -23.606 1.00 64.32 99 VAL E CA 1
ATOM 5760 C C . VAL E 1 107 ? -2.954 -32.252 -24.775 1.00 75.69 99 VAL E C 1
ATOM 5761 O O . VAL E 1 107 ? -2.435 -31.132 -24.873 1.00 80.07 99 VAL E O 1
ATOM 5765 N N . THR E 1 108 ? -2.737 -33.231 -25.650 1.00 73.06 100 THR E N 1
ATOM 5766 C CA . THR E 1 108 ? -1.889 -32.987 -26.810 1.00 69.28 100 THR E CA 1
ATOM 5767 C C . THR E 1 108 ? -2.260 -33.953 -27.936 1.00 69.05 100 THR E C 1
ATOM 5768 O O . THR E 1 108 ? -3.220 -34.728 -27.835 1.00 71.22 100 THR E O 1
ATOM 5772 N N . ASN E 1 109 ? -1.522 -33.842 -29.045 1.00 67.00 101 ASN E N 1
ATOM 5773 C CA . ASN E 1 109 ? -1.638 -34.748 -30.192 1.00 68.96 101 ASN E CA 1
ATOM 5774 C C . ASN E 1 109 ? -3.068 -34.794 -30.721 1.00 68.46 101 ASN E C 1
ATOM 5775 O O . ASN E 1 109 ? -3.620 -35.864 -30.990 1.00 68.87 101 ASN E O 1
ATOM 5780 N N . TRP E 1 110 ? -3.667 -33.616 -30.866 1.00 70.02 102 TRP E N 1
ATOM 5781 C CA . TRP E 1 110 ? -5.001 -33.512 -31.443 1.00 70.61 102 TRP E CA 1
ATOM 5782 C C . TRP E 1 110 ? -4.986 -34.016 -32.882 1.00 74.57 102 TRP E C 1
ATOM 5783 O O . TRP E 1 110 ? -4.015 -33.808 -33.614 1.00 74.12 102 TRP E O 1
ATOM 5794 N N . SER E 1 111 ? -6.062 -34.676 -33.298 1.00 75.00 103 SER E N 1
ATOM 5795 C CA . SER E 1 111 ? -6.148 -35.043 -34.703 1.00 80.15 103 SER E CA 1
ATOM 5796 C C . SER E 1 111 ? -6.582 -33.835 -35.532 1.00 94.82 103 SER E C 1
ATOM 5797 O O . SER E 1 111 ? -7.104 -32.843 -35.007 1.00 99.12 103 SER E O 1
ATOM 5800 N N . LYS E 1 112 ? -6.348 -33.923 -36.848 1.00 97.52 104 LYS E N 1
ATOM 5801 C CA . LYS E 1 112 ? -6.688 -32.805 -37.724 1.00 101.38 104 LYS E CA 1
ATOM 5802 C C . LYS E 1 112 ? -8.156 -32.439 -37.577 1.00 101.15 104 LYS E C 1
ATOM 5803 O O . LYS E 1 112 ? -8.502 -31.261 -37.444 1.00 101.22 104 LYS E O 1
ATOM 5805 N N . ASP E 1 113 ? -9.028 -33.440 -37.546 1.00 101.81 105 ASP E N 1
ATOM 5806 C CA . ASP E 1 113 ? -10.451 -33.208 -37.359 1.00 101.73 105 ASP E CA 1
ATOM 5807 C C . ASP E 1 113 ? -10.831 -33.034 -35.893 1.00 101.12 105 ASP E C 1
ATOM 5808 O O . ASP E 1 113 ? -12.025 -32.936 -35.590 1.00 104.36 105 ASP E O 1
ATOM 5813 N N . GLN E 1 114 ? -9.855 -33.018 -34.983 1.00 93.32 106 GLN E N 1
ATOM 5814 C CA . GLN E 1 114 ? -10.105 -32.803 -33.560 1.00 90.82 106 GLN E CA 1
ATOM 5815 C C . GLN E 1 114 ? -11.073 -33.841 -32.979 1.00 91.96 106 GLN E C 1
ATOM 5816 O O . GLN E 1 114 ? -11.852 -33.538 -32.072 1.00 90.34 106 GLN E O 1
ATOM 5818 N N . THR E 1 115 ? -11.073 -35.058 -33.527 1.00 88.62 107 THR E N 1
ATOM 5819 C CA . THR E 1 115 ? -11.840 -36.168 -32.972 1.00 84.39 107 THR E CA 1
ATOM 5820 C C . THR E 1 115 ? -10.989 -37.108 -32.128 1.00 79.60 107 THR E C 1
ATOM 5821 O O . THR E 1 115 ? -11.505 -38.125 -31.649 1.00 73.52 107 THR E O 1
ATOM 5825 N N . GLU E 1 116 ? -9.692 -36.824 -31.979 1.00 81.74 108 GLU E N 1
ATOM 5826 C CA . GLU E 1 116 ? -8.780 -37.649 -31.193 1.00 84.30 108 GLU E CA 1
ATOM 5827 C C . GLU E 1 116 ? -7.830 -36.758 -30.407 1.00 79.27 108 GLU E C 1
ATOM 5828 O O . GLU E 1 116 ? -7.361 -35.738 -30.917 1.00 86.72 108 GLU E O 1
ATOM 5834 N N . TYR E 1 117 ? -7.532 -37.155 -29.173 1.00 67.22 109 TYR E N 1
ATOM 5835 C CA . TYR E 1 117 ? -6.516 -36.460 -28.403 1.00 69.12 109 TYR E CA 1
ATOM 5836 C C . TYR E 1 117 ? -5.868 -37.430 -27.430 1.00 69.64 109 TYR E C 1
ATOM 5837 O O . TYR E 1 117 ? -6.406 -38.500 -27.137 1.00 77.52 109 TYR E O 1
ATOM 5846 N N . SER E 1 118 ? -4.715 -37.021 -26.905 1.00 58.16 110 SER E N 1
ATOM 5847 C CA . SER E 1 118 ? -3.989 -37.800 -25.916 1.00 58.61 110 SER E CA 1
ATOM 5848 C C . SER E 1 118 ? -3.951 -37.046 -24.599 1.00 62.15 110 SER E C 1
ATOM 5849 O O . SER E 1 118 ? -3.922 -35.811 -24.570 1.00 68.11 110 SER E O 1
ATOM 5852 N N . ILE E 1 119 ? -3.929 -37.806 -23.509 1.00 65.07 111 ILE E N 1
ATOM 5853 C CA . ILE E 1 119 ? -3.744 -37.273 -22.165 1.00 60.49 111 ILE E CA 1
ATOM 5854 C C . ILE E 1 119 ? -2.391 -37.757 -21.688 1.00 54.01 111 ILE E C 1
ATOM 5855 O O . ILE E 1 119 ? -2.201 -38.964 -21.515 1.00 57.70 111 ILE E O 1
ATOM 5860 N N . VAL E 1 120 ? -1.451 -36.839 -21.460 1.00 57.47 112 VAL E N 1
ATOM 5861 C CA . VAL E 1 120 ? -0.121 -37.221 -20.996 1.00 59.53 112 VAL E CA 1
ATOM 5862 C C . VAL E 1 120 ? 0.072 -36.725 -19.569 1.00 61.03 112 VAL E C 1
ATOM 5863 O O . VAL E 1 120 ? -0.404 -35.643 -19.199 1.00 56.48 112 VAL E O 1
ATOM 5867 N N . PHE E 1 121 ? 0.747 -37.544 -18.762 1.00 57.70 113 PHE E N 1
ATOM 5868 C CA . PHE E 1 121 ? 1.040 -37.224 -17.372 1.00 55.57 113 PHE E CA 1
ATOM 5869 C C . PHE E 1 121 ? 2.311 -37.953 -16.952 1.00 58.08 113 PHE E C 1
ATOM 5870 O O . PHE E 1 121 ? 2.568 -39.070 -17.401 1.00 54.72 113 PHE E O 1
ATOM 5878 N N . ASP E 1 122 ? 3.122 -37.286 -16.123 1.00 57.37 114 ASP E N 1
ATOM 5879 C CA . ASP E 1 122 ? 4.395 -37.826 -15.682 1.00 56.26 114 ASP E CA 1
ATOM 5880 C C . ASP E 1 122 ? 4.281 -38.645 -14.409 1.00 70.36 114 ASP E C 1
ATOM 5881 O O . ASP E 1 122 ? 5.115 -39.534 -14.175 1.00 83.10 114 ASP E O 1
ATOM 5886 N N . GLU E 1 123 ? 3.272 -38.391 -13.583 1.00 55.64 115 GLU E N 1
ATOM 5887 C CA . GLU E 1 123 ? 3.140 -39.120 -12.332 1.00 50.84 115 GLU E CA 1
ATOM 5888 C C . GLU E 1 123 ? 1.731 -39.684 -12.213 1.00 59.99 115 GLU E C 1
ATOM 5889 O O . GLU E 1 123 ? 0.755 -39.107 -12.712 1.00 57.08 115 GLU E O 1
ATOM 5895 N N . ASN E 1 124 ? 1.641 -40.811 -11.546 1.00 55.53 116 ASN E N 1
ATOM 5896 C CA . ASN E 1 124 ? 0.383 -41.507 -11.324 1.00 56.28 116 ASN E CA 1
ATOM 5897 C C . ASN E 1 124 ? 0.471 -42.192 -9.971 1.00 59.60 116 ASN E C 1
ATOM 5898 O O . ASN E 1 124 ? 1.221 -43.165 -9.819 1.00 63.35 116 ASN E O 1
ATOM 5903 N N . PRO E 1 125 ? -0.281 -41.720 -8.975 1.00 56.36 117 PRO E N 1
ATOM 5904 C CA . PRO E 1 125 ? -0.162 -42.298 -7.630 1.00 55.55 117 PRO E CA 1
ATOM 5905 C C . PRO E 1 125 ? -0.521 -43.767 -7.581 1.00 57.33 117 PRO E C 1
ATOM 5906 O O . PRO E 1 125 ? -0.105 -44.457 -6.642 1.00 54.53 117 PRO E O 1
ATOM 5910 N N . LEU E 1 126 ? -1.304 -44.264 -8.545 1.00 46.49 118 LEU E N 1
ATOM 5911 C CA . LEU E 1 126 ? -1.595 -45.692 -8.582 1.00 53.60 118 LEU E CA 1
ATOM 5912 C C . LEU E 1 126 ? -0.329 -46.519 -8.815 1.00 59.60 118 LEU E C 1
ATOM 5913 O O . LEU E 1 126 ? -0.250 -47.672 -8.378 1.00 62.18 118 LEU E O 1
ATOM 5918 N N . ASN E 1 127 ? 0.671 -45.948 -9.491 1.00 59.66 119 ASN E N 1
ATOM 5919 C CA . ASN E 1 127 ? 1.913 -46.644 -9.805 1.00 65.99 119 ASN E CA 1
ATOM 5920 C C . ASN E 1 127 ? 2.891 -46.664 -8.640 1.00 69.85 119 ASN E C 1
ATOM 5921 O O . ASN E 1 127 ? 3.872 -47.417 -8.695 1.00 73.12 119 ASN E O 1
ATOM 5926 N N . ASP E 1 128 ? 2.632 -45.894 -7.583 1.00 68.15 120 ASP E N 1
ATOM 5927 C CA . ASP E 1 128 ? 3.594 -45.761 -6.494 1.00 68.43 120 ASP E CA 1
ATOM 5928 C C . ASP E 1 128 ? 3.994 -47.117 -5.926 1.00 70.82 120 ASP E C 1
ATOM 5929 O O . ASP E 1 128 ? 3.145 -47.950 -5.593 1.00 70.31 120 ASP E O 1
ATOM 5934 N N . PHE E 1 129 ? 5.309 -47.337 -5.848 1.00 70.86 121 PHE E N 1
ATOM 5935 C CA . PHE E 1 129 ? 5.894 -48.541 -5.265 1.00 72.03 121 PHE E CA 1
ATOM 5936 C C . PHE E 1 129 ? 5.510 -49.809 -6.018 1.00 70.24 121 PHE E C 1
ATOM 5937 O O . PHE E 1 129 ? 5.702 -50.915 -5.502 1.00 70.23 121 PHE E O 1
ATOM 5945 N N . VAL E 1 130 ? 5.012 -49.695 -7.249 1.00 70.01 122 VAL E N 1
ATOM 5946 C CA . VAL E 1 130 ? 4.573 -50.859 -8.014 1.00 74.77 122 VAL E CA 1
ATOM 5947 C C . VAL E 1 130 ? 5.702 -51.300 -8.947 1.00 74.78 122 VAL E C 1
ATOM 5948 O O . VAL E 1 130 ? 6.332 -50.475 -9.619 1.00 74.81 122 VAL E O 1
ATOM 5952 N N . GLU E 1 131 ? 5.971 -52.601 -8.975 1.00 72.63 123 GLU E N 1
ATOM 5953 C CA . GLU E 1 131 ? 6.977 -53.170 -9.863 1.00 75.87 123 GLU E CA 1
ATOM 5954 C C . GLU E 1 131 ? 6.364 -54.375 -10.561 1.00 76.50 123 GLU E C 1
ATOM 5955 O O . GLU E 1 131 ? 6.003 -55.357 -9.908 1.00 78.27 123 GLU E O 1
ATOM 5957 N N . LEU E 1 132 ? 6.242 -54.297 -11.879 1.00 75.94 124 LEU E N 1
ATOM 5958 C CA . LEU E 1 132 ? 5.685 -55.462 -12.553 1.00 76.12 124 LEU E CA 1
ATOM 5959 C C . LEU E 1 132 ? 6.788 -56.472 -12.825 1.00 77.07 124 LEU E C 1
ATOM 5960 O O . LEU E 1 132 ? 7.881 -56.089 -13.262 1.00 75.33 124 LEU E O 1
ATOM 5965 N N . PRO E 1 133 ? 6.520 -57.754 -12.570 1.00 85.73 125 PRO E N 1
ATOM 5966 C CA . PRO E 1 133 ? 7.484 -58.797 -12.952 1.00 81.65 125 PRO E CA 1
ATOM 5967 C C . PRO E 1 133 ? 7.695 -58.809 -14.458 1.00 81.43 125 PRO E C 1
ATOM 5968 O O . PRO E 1 133 ? 6.807 -58.461 -15.235 1.00 78.50 125 PRO E O 1
ATOM 5972 N N . GLU E 1 134 ? 8.883 -59.244 -14.867 1.00 89.95 126 GLU E N 1
ATOM 5973 C CA . GLU E 1 134 ? 9.272 -59.173 -16.275 1.00 94.23 126 GLU E CA 1
ATOM 5974 C C . GLU E 1 134 ? 8.288 -59.838 -17.239 1.00 94.90 126 GLU E C 1
ATOM 5975 O O . GLU E 1 134 ? 7.966 -59.221 -18.267 1.00 87.50 126 GLU E O 1
ATOM 5981 N N . PRO E 1 135 ? 7.786 -61.063 -16.996 1.00 98.25 127 PRO E N 1
ATOM 5982 C CA . PRO E 1 135 ? 6.814 -61.631 -17.956 1.00 98.77 127 PRO E CA 1
ATOM 5983 C C . PRO E 1 135 ? 5.506 -60.855 -18.032 1.00 94.53 127 PRO E C 1
ATOM 5984 O O . PRO E 1 135 ? 4.936 -60.701 -19.120 1.00 95.27 127 PRO E O 1
ATOM 5988 N N . ILE E 1 136 ? 5.029 -60.322 -16.911 1.00 90.33 128 ILE E N 1
ATOM 5989 C CA . ILE E 1 136 ? 3.820 -59.512 -16.953 1.00 81.08 128 ILE E CA 1
ATOM 5990 C C . ILE E 1 136 ? 4.092 -58.217 -17.701 1.00 85.03 128 ILE E C 1
ATOM 5991 O O . ILE E 1 136 ? 3.257 -57.731 -18.476 1.00 82.12 128 ILE E O 1
ATOM 5996 N N . LYS E 1 137 ? 5.271 -57.643 -17.477 1.00 92.86 129 LYS E N 1
ATOM 5997 C CA . LYS E 1 137 ? 5.689 -56.433 -18.175 1.00 88.22 129 LYS E CA 1
ATOM 5998 C C . LYS E 1 137 ? 5.801 -56.675 -19.678 1.00 89.08 129 LYS E C 1
ATOM 5999 O O . LYS E 1 137 ? 5.400 -55.827 -20.483 1.00 82.83 129 LYS E O 1
ATOM 6005 N N . GLN E 1 138 ? 6.350 -57.830 -20.075 1.00 95.29 130 GLN E N 1
ATOM 6006 C CA . GLN E 1 138 ? 6.521 -58.128 -21.496 1.00 98.02 130 GLN E CA 1
ATOM 6007 C C . GLN E 1 138 ? 5.182 -58.245 -22.222 1.00 94.65 130 GLN E C 1
ATOM 6008 O O . GLN E 1 138 ? 5.076 -57.851 -23.389 1.00 91.16 130 GLN E O 1
ATOM 6010 N N . LYS E 1 139 ? 4.151 -58.760 -21.550 1.00 93.98 131 LYS E N 1
ATOM 6011 C CA . LYS E 1 139 ? 2.812 -58.871 -22.125 1.00 88.08 131 LYS E CA 1
ATOM 6012 C C . LYS E 1 139 ? 2.035 -57.552 -22.111 1.00 85.11 131 LYS E C 1
ATOM 6013 O O . LYS E 1 139 ? 0.893 -57.516 -22.583 1.00 83.77 131 LYS E O 1
ATOM 6019 N N . ARG E 1 140 ? 2.632 -56.477 -21.593 1.00 79.79 132 ARG E N 1
ATOM 6020 C CA . ARG E 1 140 ? 2.063 -55.127 -21.586 1.00 78.39 132 ARG E CA 1
ATOM 6021 C C . ARG E 1 140 ? 0.700 -55.075 -20.883 1.00 80.41 132 ARG E C 1
ATOM 6022 O O . ARG E 1 140 ? -0.308 -54.591 -21.418 1.00 74.55 132 ARG E O 1
ATOM 6030 N N . LEU E 1 141 ? 0.705 -55.529 -19.633 1.00 76.71 133 LEU E N 1
ATOM 6031 C CA . LEU E 1 141 ? -0.388 -55.186 -18.737 1.00 68.60 133 LEU E CA 1
ATOM 6032 C C . LEU E 1 141 ? -0.473 -53.673 -18.595 1.00 65.91 133 LEU E C 1
ATOM 6033 O O . LEU E 1 141 ? 0.537 -52.972 -18.480 1.00 65.94 133 LEU E O 1
ATOM 6038 N N . TYR E 1 142 ? -1.682 -53.157 -18.633 1.00 62.58 134 TYR E N 1
ATOM 6039 C CA . TYR E 1 142 ? -1.883 -51.748 -18.348 1.00 63.94 134 TYR E CA 1
ATOM 6040 C C . TYR E 1 142 ? -2.457 -51.638 -16.941 1.00 58.48 134 TYR E C 1
ATOM 6041 O O . TYR E 1 142 ? -3.669 -51.620 -16.738 1.00 59.66 134 TYR E O 1
ATOM 6050 N N . TYR E 1 143 ? -1.543 -51.541 -15.969 1.00 59.95 135 TYR E N 1
ATOM 6051 C CA . TYR E 1 143 ? -1.881 -51.568 -14.550 1.00 57.15 135 TYR E CA 1
ATOM 6052 C C . TYR E 1 143 ? -3.045 -50.645 -14.210 1.00 56.52 135 TYR E C 1
ATOM 6053 O O . TYR E 1 143 ? -3.886 -50.972 -13.361 1.00 56.73 135 TYR E O 1
ATOM 6062 N N . SER E 1 144 ? -3.099 -49.482 -14.846 1.00 54.27 136 SER E N 1
ATOM 6063 C CA . SER E 1 144 ? -4.147 -48.500 -14.606 1.00 57.06 136 SER E CA 1
ATOM 6064 C C . SER E 1 144 ? -5.233 -48.550 -15.670 1.00 59.50 136 SER E C 1
ATOM 6065 O O . SER E 1 144 ? -5.862 -47.524 -15.955 1.00 55.70 136 SER E O 1
ATOM 6068 N N . ASN E 1 145 ? -5.472 -49.711 -16.282 1.00 58.05 137 ASN E N 1
ATOM 6069 C CA . ASN E 1 145 ? -6.427 -49.703 -17.384 1.00 60.83 137 ASN E CA 1
ATOM 6070 C C . ASN E 1 145 ? -7.829 -49.283 -16.945 1.00 57.58 137 ASN E C 1
ATOM 6071 O O . ASN E 1 145 ? -8.638 -48.912 -17.798 1.00 52.30 137 ASN E O 1
ATOM 6076 N N . ILE E 1 146 ? -8.123 -49.334 -15.639 1.00 54.90 138 ILE E N 1
ATOM 6077 C CA . ILE E 1 146 ? -9.405 -48.900 -15.096 1.00 57.00 138 ILE E CA 1
ATOM 6078 C C . ILE E 1 146 ? -9.741 -47.472 -15.505 1.00 59.30 138 ILE E C 1
ATOM 6079 O O . ILE E 1 146 ? -10.917 -47.129 -15.681 1.00 59.54 138 ILE E O 1
ATOM 6084 N N . ILE E 1 147 ? -8.724 -46.625 -15.688 1.00 56.09 139 ILE E N 1
ATOM 6085 C CA . ILE E 1 147 ? -8.975 -45.238 -16.058 1.00 50.02 139 ILE E CA 1
ATOM 6086 C C . ILE E 1 147 ? -9.634 -45.157 -17.427 1.00 55.46 139 ILE E C 1
ATOM 6087 O O . ILE E 1 147 ? -10.549 -44.355 -17.643 1.00 56.50 139 ILE E O 1
ATOM 6092 N N . CYS E 1 148 ? -9.176 -45.977 -18.380 1.00 63.39 140 CYS E N 1
ATOM 6093 C CA . CYS E 1 148 ? -9.750 -45.911 -19.720 1.00 62.35 140 CYS E CA 1
ATOM 6094 C C . CYS E 1 148 ? -11.238 -46.195 -19.681 1.00 56.31 140 CYS E C 1
ATOM 6095 O O . CYS E 1 148 ? -12.015 -45.545 -20.391 1.00 61.37 140 CYS E O 1
ATOM 6098 N N . GLY E 1 149 ? -11.650 -47.158 -18.851 1.00 56.87 141 GLY E N 1
ATOM 6099 C CA . GLY E 1 149 ? -13.065 -47.471 -18.716 1.00 54.13 141 GLY E CA 1
ATOM 6100 C C . GLY E 1 149 ? -13.863 -46.352 -18.076 1.00 61.36 141 GLY E C 1
ATOM 6101 O O . GLY E 1 149 ? -14.977 -46.039 -18.520 1.00 68.35 141 GLY E O 1
ATOM 6102 N N . VAL E 1 150 ? -13.305 -45.719 -17.037 1.00 56.62 142 VAL E N 1
ATOM 6103 C CA . VAL E 1 150 ? -14.006 -44.594 -16.415 1.00 56.97 142 VAL E CA 1
ATOM 6104 C C . VAL E 1 150 ? -14.298 -43.519 -17.451 1.00 60.73 142 VAL E C 1
ATOM 6105 O O . VAL E 1 150 ? -15.400 -42.956 -17.491 1.00 62.99 142 VAL E O 1
ATOM 6109 N N . ILE E 1 151 ? -13.321 -43.230 -18.311 1.00 62.53 143 ILE E N 1
ATOM 6110 C CA . ILE E 1 151 ? -13.508 -42.224 -19.357 1.00 63.13 143 ILE E CA 1
ATOM 6111 C C . ILE E 1 151 ? -14.588 -42.676 -20.332 1.00 60.37 143 ILE E C 1
ATOM 6112 O O . ILE E 1 151 ? -15.488 -41.911 -20.687 1.00 62.87 143 ILE E O 1
ATOM 6117 N N . ARG E 1 152 ? -14.515 -43.933 -20.777 1.00 61.19 144 ARG E N 1
ATOM 6118 C CA . ARG E 1 152 ? -15.476 -44.416 -21.764 1.00 61.36 144 ARG E CA 1
ATOM 6119 C C . ARG E 1 152 ? -16.894 -44.414 -21.203 1.00 61.87 144 ARG E C 1
ATOM 6120 O O . ARG E 1 152 ? -17.837 -43.982 -21.875 1.00 66.11 144 ARG E O 1
ATOM 6128 N N . GLY E 1 153 ? -17.063 -44.897 -19.973 1.00 59.42 145 GLY E N 1
ATOM 6129 C CA . GLY E 1 153 ? -18.396 -44.971 -19.401 1.00 55.47 145 GLY E CA 1
ATOM 6130 C C . GLY E 1 153 ? -18.968 -43.605 -19.102 1.00 62.62 145 GLY E C 1
ATOM 6131 O O . GLY E 1 153 ? -20.155 -43.351 -19.329 1.00 65.98 145 GLY E O 1
ATOM 6132 N N . ALA E 1 154 ? -18.130 -42.701 -18.600 1.00 62.32 146 ALA E N 1
ATOM 6133 C CA . ALA E 1 154 ? -18.585 -41.350 -18.316 1.00 61.01 146 ALA E CA 1
ATOM 6134 C C . ALA E 1 154 ? -18.978 -40.618 -19.598 1.00 64.59 146 ALA E C 1
ATOM 6135 O O . ALA E 1 154 ? -20.007 -39.941 -19.636 1.00 67.22 146 ALA E O 1
ATOM 6137 N N . LEU E 1 155 ? -18.169 -40.717 -20.652 1.00 66.98 147 LEU E N 1
ATOM 6138 C CA . LEU E 1 155 ? -18.507 -39.990 -21.870 1.00 72.48 147 LEU E CA 1
ATOM 6139 C C . LEU E 1 155 ? -19.741 -40.576 -22.542 1.00 77.46 147 LEU E C 1
ATOM 6140 O O . LEU E 1 155 ? -20.489 -39.843 -23.205 1.00 77.30 147 LEU E O 1
ATOM 6145 N N . GLU E 1 156 ? -19.989 -41.877 -22.364 1.00 71.42 148 GLU E N 1
ATOM 6146 C CA . GLU E 1 156 ? -21.233 -42.440 -22.868 1.00 67.37 148 GLU E CA 1
ATOM 6147 C C . GLU E 1 156 ? -22.429 -41.745 -22.228 1.00 75.02 148 GLU E C 1
ATOM 6148 O O . GLU E 1 156 ? -23.442 -41.491 -22.887 1.00 79.03 148 GLU E O 1
ATOM 6154 N N . MET E 1 157 ? -22.313 -41.398 -20.947 1.00 78.73 149 MET E N 1
ATOM 6155 C CA . MET E 1 157 ? -23.407 -40.739 -20.253 1.00 84.12 149 MET E CA 1
ATOM 6156 C C . MET E 1 157 ? -23.663 -39.328 -20.759 1.00 84.83 149 MET E C 1
ATOM 6157 O O . MET E 1 157 ? -24.765 -38.808 -20.563 1.00 94.58 149 MET E O 1
ATOM 6162 N N . VAL E 1 158 ? -22.678 -38.680 -21.372 1.00 75.75 150 VAL E N 1
ATOM 6163 C CA . VAL E 1 158 ? -22.941 -37.405 -22.030 1.00 74.73 150 VAL E CA 1
ATOM 6164 C C . VAL E 1 158 ? -23.036 -37.655 -23.531 1.00 77.24 150 VAL E C 1
ATOM 6165 O O . VAL E 1 158 ? -22.678 -36.794 -24.345 1.00 76.09 150 VAL E O 1
ATOM 6169 N N . LEU E 1 159 ? -23.497 -38.862 -23.887 1.00 72.90 151 LEU E N 1
ATOM 6170 C CA . LEU E 1 159 ? -23.956 -39.216 -25.236 1.00 80.21 151 LEU E CA 1
ATOM 6171 C C . LEU E 1 159 ? -22.830 -39.170 -26.263 1.00 83.32 151 LEU E C 1
ATOM 6172 O O . LEU E 1 159 ? -23.038 -38.807 -27.424 1.00 88.43 151 LEU E O 1
ATOM 6177 N N . MET E 1 160 ? -21.637 -39.568 -25.844 1.00 76.86 152 MET E N 1
ATOM 6178 C CA . MET E 1 160 ? -20.498 -39.701 -26.740 1.00 77.94 152 MET E CA 1
ATOM 6179 C C . MET E 1 160 ? -20.006 -41.129 -26.617 1.00 79.58 152 MET E C 1
ATOM 6180 O O . MET E 1 160 ? -19.610 -41.560 -25.528 1.00 76.21 152 MET E O 1
ATOM 6185 N N . ARG E 1 161 ? -20.034 -41.862 -27.720 1.00 80.06 153 ARG E N 1
ATOM 6186 C CA . ARG E 1 161 ? -19.466 -43.194 -27.729 1.00 78.76 153 ARG E CA 1
ATOM 6187 C C . ARG E 1 161 ? -18.010 -43.027 -28.151 1.00 76.54 153 ARG E C 1
ATOM 6188 O O . ARG E 1 161 ? -17.728 -42.520 -29.245 1.00 75.18 153 ARG E O 1
ATOM 6196 N N . VAL E 1 162 ? -17.090 -43.359 -27.244 1.00 74.25 154 VAL E N 1
ATOM 6197 C CA . VAL E 1 162 ? -15.668 -43.139 -27.461 1.00 73.37 154 VAL E CA 1
ATOM 6198 C C . VAL E 1 162 ? -14.911 -44.441 -27.272 1.00 74.81 154 VAL E C 1
ATOM 6199 O O . VAL E 1 162 ? -15.353 -45.359 -26.577 1.00 82.93 154 VAL E O 1
ATOM 6203 N N . GLU E 1 163 ? -13.736 -44.492 -27.885 1.00 70.76 155 GLU E N 1
ATOM 6204 C CA . GLU E 1 163 ? -12.753 -45.530 -27.641 1.00 71.23 155 GLU E CA 1
ATOM 6205 C C . GLU E 1 163 ? -11.561 -44.894 -26.941 1.00 72.07 155 GLU E C 1
ATOM 6206 O O . GLU E 1 163 ? -11.157 -43.770 -27.270 1.00 62.53 155 GLU E O 1
ATOM 6212 N N . CYS E 1 164 ? -11.053 -45.590 -25.928 1.00 74.95 156 CYS E N 1
ATOM 6213 C CA . CYS E 1 164 ? -10.059 -45.038 -25.019 1.00 70.07 156 CYS E CA 1
ATOM 6214 C C . CYS E 1 164 ? -9.061 -46.121 -24.635 1.00 70.88 156 CYS E C 1
ATOM 6215 O O . CYS E 1 164 ? -9.443 -47.101 -23.991 1.00 76.00 156 CYS E O 1
ATOM 6218 N N . GLU E 1 165 ? -7.789 -45.948 -25.002 1.00 68.93 157 GLU E N 1
ATOM 6219 C CA . GLU E 1 165 ? -6.785 -46.975 -24.743 1.00 74.15 157 GLU E CA 1
ATOM 6220 C C . GLU E 1 165 ? -5.461 -46.373 -24.276 1.00 71.40 157 GLU E C 1
ATOM 6221 O O . GLU E 1 165 ? -5.091 -45.251 -24.646 1.00 71.37 157 GLU E O 1
ATOM 6227 N N . TYR E 1 166 ? -4.747 -47.152 -23.469 1.00 63.23 158 TYR E N 1
ATOM 6228 C CA . TYR E 1 166 ? -3.413 -46.772 -23.029 1.00 67.03 158 TYR E CA 1
ATOM 6229 C C . TYR E 1 166 ? -2.429 -46.905 -24.184 1.00 73.03 158 TYR E C 1
ATOM 6230 O O . TYR E 1 166 ? -2.499 -47.841 -24.984 1.00 64.46 158 TYR E O 1
ATOM 6239 N N . LYS E 1 167 ? -1.527 -45.950 -24.285 1.00 67.97 159 LYS E N 1
ATOM 6240 C CA . LYS E 1 167 ? -0.468 -46.025 -25.273 1.00 67.51 159 LYS E CA 1
ATOM 6241 C C . LYS E 1 167 ? 0.909 -46.091 -24.643 1.00 69.07 159 LYS E C 1
ATOM 6242 O O . LYS E 1 167 ? 1.793 -46.764 -25.183 1.00 71.65 159 LYS E O 1
ATOM 6244 N N . LYS E 1 168 ? 1.102 -45.441 -23.498 1.00 69.01 160 LYS E N 1
ATOM 6245 C CA . LYS E 1 168 ? 2.382 -45.405 -22.805 1.00 63.30 160 LYS E CA 1
ATOM 6246 C C . LYS E 1 168 ? 2.147 -45.512 -21.302 1.00 64.69 160 LYS E C 1
ATOM 6247 O O . LYS E 1 168 ? 1.206 -44.915 -20.771 1.00 66.12 160 LYS E O 1
ATOM 6253 N N . CYS E 1 169 ? 3.003 -46.275 -20.616 1.00 65.67 161 CYS E N 1
ATOM 6254 C CA . CYS E 1 169 ? 2.930 -46.380 -19.156 1.00 68.70 161 CYS E CA 1
ATOM 6255 C C . CYS E 1 169 ? 4.356 -46.561 -18.634 1.00 68.17 161 CYS E C 1
ATOM 6256 O O . CYS E 1 169 ? 5.102 -47.400 -19.165 1.00 69.89 161 CYS E O 1
ATOM 6259 N N . PRO E 1 170 ? 4.767 -45.777 -17.639 1.00 65.78 162 PRO E N 1
ATOM 6260 C CA . PRO E 1 170 ? 6.142 -45.906 -17.121 1.00 63.84 162 PRO E CA 1
ATOM 6261 C C . PRO E 1 170 ? 6.472 -47.267 -16.530 1.00 67.12 162 PRO E C 1
ATOM 6262 O O . PRO E 1 170 ? 7.652 -47.625 -16.500 1.00 69.18 162 PRO E O 1
ATOM 6266 N N . LEU E 1 171 ? 5.490 -48.036 -16.041 1.00 69.81 163 LEU E N 1
ATOM 6267 C CA . LEU E 1 171 ? 5.781 -49.378 -15.525 1.00 56.77 163 LEU E CA 1
ATOM 6268 C C . LEU E 1 171 ? 6.307 -50.316 -16.610 1.00 65.01 163 LEU E C 1
ATOM 6269 O O . LEU E 1 171 ? 6.855 -51.378 -16.286 1.00 67.13 163 LEU E O 1
ATOM 6274 N N . LEU E 1 172 ? 6.094 -49.984 -17.886 1.00 68.21 164 LEU E N 1
ATOM 6275 C CA . LEU E 1 172 ? 6.597 -50.755 -19.019 1.00 71.83 164 LEU E CA 1
ATOM 6276 C C . LEU E 1 172 ? 7.840 -50.139 -19.649 1.00 72.79 164 LEU E C 1
ATOM 6277 O O . LEU E 1 172 ? 8.186 -50.497 -20.775 1.00 74.07 164 LEU E O 1
ATOM 6282 N N . GLY E 1 173 ? 8.491 -49.199 -18.970 1.00 73.91 165 GLY E N 1
ATOM 6283 C CA . GLY E 1 173 ? 9.700 -48.571 -19.469 1.00 70.67 165 GLY E CA 1
ATOM 6284 C C . GLY E 1 173 ? 9.500 -47.306 -20.279 1.00 72.62 165 GLY E C 1
ATOM 6285 O O . GLY E 1 173 ? 10.474 -46.774 -20.811 1.00 82.44 165 GLY E O 1
ATOM 6286 N N . ASP E 1 174 ? 8.281 -46.798 -20.383 1.00 72.52 166 ASP E N 1
ATOM 6287 C CA . ASP E 1 174 ? 8.034 -45.557 -21.105 1.00 78.41 166 ASP E CA 1
ATOM 6288 C C . ASP E 1 174 ? 8.347 -44.341 -20.227 1.00 77.56 166 ASP E C 1
ATOM 6289 O O . ASP E 1 174 ? 8.329 -44.417 -18.995 1.00 75.72 166 ASP E O 1
ATOM 6294 N N . ASP E 1 175 ? 8.609 -43.194 -20.876 1.00 75.50 167 ASP E N 1
ATOM 6295 C CA . ASP E 1 175 ? 8.978 -42.000 -20.109 1.00 75.26 167 ASP E CA 1
ATOM 6296 C C . ASP E 1 175 ? 7.785 -41.370 -19.384 1.00 72.27 167 ASP E C 1
ATOM 6297 O O . ASP E 1 175 ? 7.977 -40.677 -18.377 1.00 74.49 167 ASP E O 1
ATOM 6302 N N . GLN E 1 176 ? 6.559 -41.581 -19.856 1.00 68.84 168 GLN E N 1
ATOM 6303 C CA . GLN E 1 176 ? 5.398 -40.989 -19.194 1.00 67.59 168 GLN E CA 1
ATOM 6304 C C . GLN E 1 176 ? 4.165 -41.813 -19.552 1.00 66.11 168 GLN E C 1
ATOM 6305 O O . GLN E 1 176 ? 4.236 -42.768 -20.329 1.00 64.63 168 GLN E O 1
ATOM 6311 N N . SER E 1 177 ? 3.032 -41.450 -18.963 1.00 63.79 169 SER E N 1
ATOM 6312 C CA . SER E 1 177 ? 1.764 -42.061 -19.330 1.00 64.35 169 SER E CA 1
ATOM 6313 C C . SER E 1 177 ? 1.095 -41.290 -20.461 1.00 59.69 169 SER E C 1
ATOM 6314 O O . SER E 1 177 ? 1.140 -40.061 -20.505 1.00 63.61 169 SER E O 1
ATOM 6317 N N . GLU E 1 178 ? 0.500 -42.027 -21.395 1.00 56.87 170 GLU E N 1
ATOM 6318 C CA . GLU E 1 178 ? -0.306 -41.418 -22.438 1.00 62.74 170 GLU E CA 1
ATOM 6319 C C . GLU E 1 178 ? -1.534 -42.278 -22.647 1.00 64.75 170 GLU E C 1
ATOM 6320 O O . GLU E 1 178 ? -1.418 -43.499 -22.820 1.00 60.82 170 GLU E O 1
ATOM 6326 N N . ILE E 1 179 ? -2.699 -41.629 -22.599 1.00 58.77 171 ILE E N 1
ATOM 6327 C CA . ILE E 1 179 ? -3.990 -42.254 -22.845 1.00 59.27 171 ILE E CA 1
ATOM 6328 C C . ILE E 1 179 ? -4.611 -41.589 -24.064 1.00 65.61 171 ILE E C 1
ATOM 6329 O O . ILE E 1 179 ? -4.696 -40.356 -24.130 1.00 64.59 171 ILE E O 1
ATOM 6334 N N . ARG E 1 180 ? -5.027 -42.409 -25.024 1.00 64.93 172 ARG E N 1
ATOM 6335 C CA . ARG E 1 180 ? -5.601 -41.953 -26.281 1.00 63.10 172 ARG E CA 1
ATOM 6336 C C . ARG E 1 180 ? -7.119 -41.996 -26.184 1.00 59.07 172 ARG E C 1
ATOM 6337 O O . ARG E 1 180 ? -7.680 -43.002 -25.740 1.00 61.38 172 ARG E O 1
ATOM 6345 N N . VAL E 1 181 ? -7.781 -40.923 -26.618 1.00 56.01 173 VAL E N 1
ATOM 6346 C CA . VAL E 1 181 ? -9.241 -40.820 -26.583 1.00 60.36 173 VAL E CA 1
ATOM 6347 C C . VAL E 1 181 ? -9.714 -40.502 -27.994 1.00 73.79 173 VAL E C 1
ATOM 6348 O O . VAL E 1 181 ? -9.314 -39.482 -28.568 1.00 77.51 173 VAL E O 1
ATOM 6352 N N . ARG E 1 182 ? -10.574 -41.357 -28.547 1.00 72.41 174 ARG E N 1
ATOM 6353 C CA . ARG E 1 182 ? -11.014 -41.227 -29.930 1.00 73.10 174 ARG E CA 1
ATOM 6354 C C . ARG E 1 182 ? -12.531 -41.211 -29.991 1.00 73.39 174 ARG E C 1
ATOM 6355 O O . ARG E 1 182 ? -13.182 -42.144 -29.513 1.00 76.18 174 ARG E O 1
ATOM 6363 N N . LEU E 1 183 ? -13.089 -40.182 -30.626 1.00 69.89 175 LEU E N 1
ATOM 6364 C CA . LEU E 1 183 ? -14.536 -40.070 -30.750 1.00 64.63 175 LEU E CA 1
ATOM 6365 C C . LEU E 1 183 ? -15.022 -40.980 -31.860 1.00 74.05 175 LEU E C 1
ATOM 6366 O O . LEU E 1 183 ? -14.519 -40.924 -32.987 1.00 79.68 175 LEU E O 1
ATOM 6371 N N . LYS E 1 184 ? -15.979 -41.844 -31.536 1.00 80.42 176 LYS E N 1
ATOM 6372 C CA . LYS E 1 184 ? -16.555 -42.715 -32.550 1.00 82.54 176 LYS E CA 1
ATOM 6373 C C . LYS E 1 184 ? -17.885 -42.191 -33.078 1.00 85.38 176 LYS E C 1
ATOM 6374 O O . LYS E 1 184 ? -18.086 -42.152 -34.294 1.00 88.95 176 LYS E O 1
ATOM 6380 N N . GLU E 1 185 ? -18.786 -41.759 -32.197 1.00 84.33 177 GLU E N 1
ATOM 6381 C CA . GLU E 1 185 ? -20.040 -41.187 -32.667 1.00 89.00 177 GLU E CA 1
ATOM 6382 C C . GLU E 1 185 ? -20.726 -40.471 -31.515 1.00 84.29 177 GLU E C 1
ATOM 6383 O O . GLU E 1 185 ? -20.610 -40.876 -30.355 1.00 85.83 177 GLU E O 1
ATOM 6389 N N . TYR E 1 186 ? -21.453 -39.414 -31.852 1.00 84.81 178 TYR E N 1
ATOM 6390 C CA . TYR E 1 186 ? -22.345 -38.789 -30.891 1.00 74.10 178 TYR E CA 1
ATOM 6391 C C . TYR E 1 186 ? -23.620 -39.616 -30.818 1.00 74.35 178 TYR E C 1
ATOM 6392 O O . TYR E 1 186 ? -24.246 -39.898 -31.843 1.00 84.99 178 TYR E O 1
ATOM 6401 N N . LEU E 1 187 ? -24.024 -39.976 -29.612 1.00 70.73 179 LEU E N 1
ATOM 6402 C CA . LEU E 1 187 ? -25.158 -40.869 -29.457 1.00 77.99 179 LEU E CA 1
ATOM 6403 C C . LEU E 1 187 ? -26.462 -40.090 -29.426 1.00 87.81 179 LEU E C 1
ATOM 6404 O O . LEU E 1 187 ? -26.500 -38.891 -29.132 1.00 85.63 179 LEU E O 1
ATOM 6409 N N . ARG E 1 188 ? -27.544 -40.802 -29.714 1.00 96.18 180 ARG E N 1
ATOM 6410 C CA . ARG E 1 188 ? -28.886 -40.249 -29.664 1.00 99.30 180 ARG E CA 1
ATOM 6411 C C . ARG E 1 188 ? -29.678 -41.013 -28.619 1.00 98.11 180 ARG E C 1
ATOM 6412 O O . ARG E 1 188 ? -29.569 -42.240 -28.515 1.00 107.71 180 ARG E O 1
ATOM 6414 N N . GLU E 1 189 ? -30.435 -40.272 -27.818 1.00 93.79 181 GLU E N 1
ATOM 6415 C CA . GLU E 1 189 ? -31.277 -40.826 -26.771 1.00 87.90 181 GLU E CA 1
ATOM 6416 C C . GLU E 1 189 ? -32.635 -40.151 -26.879 1.00 93.78 181 GLU E C 1
ATOM 6417 O O . GLU E 1 189 ? -32.708 -38.957 -27.175 1.00 85.82 181 GLU E O 1
ATOM 6419 N N . THR E 1 190 ? -33.707 -40.911 -26.664 1.00 107.68 182 THR E N 1
ATOM 6420 C CA . THR E 1 190 ? -35.059 -40.369 -26.762 1.00 120.80 182 THR E CA 1
ATOM 6421 C C . THR E 1 190 ? -35.544 -39.896 -25.398 1.00 128.76 182 THR E C 1
ATOM 6422 O O . THR E 1 190 ? -35.381 -40.585 -24.388 1.00 131.31 182 THR E O 1
ATOM 6424 N N . VAL E 1 191 ? -36.147 -38.707 -25.371 1.00 134.43 183 VAL E N 1
ATOM 6425 C CA . VAL E 1 191 ? -36.671 -38.107 -24.157 1.00 135.27 183 VAL E CA 1
ATOM 6426 C C . VAL E 1 191 ? -38.162 -38.455 -24.058 1.00 141.32 183 VAL E C 1
ATOM 6427 O O . VAL E 1 191 ? -38.922 -38.087 -24.966 1.00 146.37 183 VAL E O 1
ATOM 6429 N N . PRO E 1 192 ? -38.607 -39.148 -22.998 1.00 139.88 184 PRO E N 1
ATOM 6430 C CA . PRO E 1 192 ? -40.007 -39.565 -22.844 1.00 138.87 184 PRO E CA 1
ATOM 6431 C C . PRO E 1 192 ? -40.972 -38.387 -22.707 1.00 135.94 184 PRO E C 1
ATOM 6432 O O . PRO E 1 192 ? -41.611 -38.235 -21.665 1.00 130.69 184 PRO E O 1
ATOM 6436 N N . ASN F 1 21 ? -8.207 -31.612 7.456 1.00 84.06 13 ASN F N 1
ATOM 6437 C CA . ASN F 1 21 ? -8.672 -31.823 6.085 1.00 92.38 13 ASN F CA 1
ATOM 6438 C C . ASN F 1 21 ? -9.326 -33.206 5.923 1.00 100.39 13 ASN F C 1
ATOM 6439 O O . ASN F 1 21 ? -8.705 -34.230 6.221 1.00 91.52 13 ASN F O 1
ATOM 6441 N N . LYS F 1 22 ? -10.574 -33.241 5.447 1.00 110.12 14 LYS F N 1
ATOM 6442 C CA . LYS F 1 22 ? -11.306 -34.492 5.287 1.00 91.13 14 LYS F CA 1
ATOM 6443 C C . LYS F 1 22 ? -11.635 -34.748 3.819 1.00 79.57 14 LYS F C 1
ATOM 6444 O O . LYS F 1 22 ? -11.815 -33.819 3.029 1.00 76.83 14 LYS F O 1
ATOM 6450 N N . ILE F 1 23 ? -11.700 -36.028 3.452 1.00 71.37 15 ILE F N 1
ATOM 6451 C CA . ILE F 1 23 ? -11.941 -36.393 2.062 1.00 67.10 15 ILE F CA 1
ATOM 6452 C C . ILE F 1 23 ? -13.327 -35.920 1.628 1.00 73.46 15 ILE F C 1
ATOM 6453 O O . ILE F 1 23 ? -14.309 -36.024 2.374 1.00 66.74 15 ILE F O 1
ATOM 6458 N N . GLU F 1 24 ? -13.403 -35.372 0.415 1.00 75.28 16 GLU F N 1
ATOM 6459 C CA . GLU F 1 24 ? -14.665 -34.936 -0.169 1.00 61.78 16 GLU F CA 1
ATOM 6460 C C . GLU F 1 24 ? -15.514 -36.132 -0.588 1.00 60.37 16 GLU F C 1
ATOM 6461 O O . GLU F 1 24 ? -15.005 -37.216 -0.888 1.00 65.43 16 GLU F O 1
ATOM 6467 N N . LYS F 1 25 ? -16.825 -35.909 -0.624 1.00 60.79 17 LYS F N 1
ATOM 6468 C CA . LYS F 1 25 ? -17.776 -36.993 -0.855 1.00 60.85 17 LYS F CA 1
ATOM 6469 C C . LYS F 1 25 ? -17.478 -37.735 -2.156 1.00 58.24 17 LYS F C 1
ATOM 6470 O O . LYS F 1 25 ? -17.559 -38.966 -2.207 1.00 65.57 17 LYS F O 1
ATOM 6472 N N . ILE F 1 26 ? -17.147 -37.006 -3.223 1.00 51.85 18 ILE F N 1
ATOM 6473 C CA . ILE F 1 26 ? -16.935 -37.643 -4.520 1.00 57.57 18 ILE F CA 1
ATOM 6474 C C . ILE F 1 26 ? -15.675 -38.520 -4.516 1.00 53.29 18 ILE F C 1
ATOM 6475 O O . ILE F 1 26 ? -15.577 -39.470 -5.300 1.00 59.72 18 ILE F O 1
ATOM 6480 N N . ASN F 1 27 ? -14.671 -38.198 -3.698 1.00 52.07 19 ASN F N 1
ATOM 6481 C CA . ASN F 1 27 ? -13.531 -39.113 -3.608 1.00 57.86 19 ASN F CA 1
ATOM 6482 C C . ASN F 1 27 ? -13.861 -40.336 -2.749 1.00 63.22 19 ASN F C 1
ATOM 6483 O O . ASN F 1 27 ? -13.401 -41.442 -3.048 1.00 60.22 19 ASN F O 1
ATOM 6488 N N . SER F 1 28 ? -14.660 -40.178 -1.687 1.00 67.10 20 SER F N 1
ATOM 6489 C CA . SER F 1 28 ? -15.097 -41.368 -0.952 1.00 62.26 20 SER F CA 1
ATOM 6490 C C . SER F 1 28 ? -16.002 -42.248 -1.816 1.00 59.60 20 SER F C 1
ATOM 6491 O O . SER F 1 28 ? -16.052 -43.466 -1.625 1.00 57.86 20 SER F O 1
ATOM 6494 N N . GLU F 1 29 ? -16.757 -41.660 -2.742 1.00 65.73 21 GLU F N 1
ATOM 6495 C CA . GLU F 1 29 ? -17.493 -42.498 -3.687 1.00 67.53 21 GLU F CA 1
ATOM 6496 C C . GLU F 1 29 ? -16.547 -43.251 -4.619 1.00 58.54 21 GLU F C 1
ATOM 6497 O O . GLU F 1 29 ? -16.759 -44.434 -4.895 1.00 51.88 21 GLU F O 1
ATOM 6503 N N . LEU F 1 30 ? -15.491 -42.590 -5.108 1.00 62.75 22 LEU F N 1
ATOM 6504 C CA . LEU F 1 30 ? -14.533 -43.273 -5.980 1.00 59.37 22 LEU F CA 1
ATOM 6505 C C . LEU F 1 30 ? -13.854 -44.429 -5.254 1.00 53.77 22 LEU F C 1
ATOM 6506 O O . LEU F 1 30 ? -13.681 -45.513 -5.821 1.00 52.56 22 LEU F O 1
ATOM 6511 N N . LEU F 1 31 ? -13.464 -44.216 -4.000 1.00 53.13 23 LEU F N 1
ATOM 6512 C CA . LEU F 1 31 ? -12.894 -45.294 -3.197 1.00 52.02 23 LEU F CA 1
ATOM 6513 C C . LEU F 1 31 ? -13.906 -46.409 -2.967 1.00 53.80 23 LEU F C 1
ATOM 6514 O O . LEU F 1 31 ? -13.573 -47.600 -3.066 1.00 59.39 23 LEU F O 1
ATOM 6519 N N . ALA F 1 32 ? -15.145 -46.035 -2.659 1.00 45.72 24 ALA F N 1
ATOM 6520 C CA . ALA F 1 32 ? -16.202 -47.010 -2.396 1.00 48.76 24 ALA F CA 1
ATOM 6521 C C . ALA F 1 32 ? -16.437 -47.915 -3.600 1.00 45.83 24 ALA F C 1
ATOM 6522 O O . ALA F 1 32 ? -16.647 -49.124 -3.449 1.00 51.31 24 ALA F O 1
ATOM 6524 N N . MET F 1 33 ? -16.409 -47.350 -4.801 1.00 47.13 25 MET F N 1
ATOM 6525 C CA . MET F 1 33 ? -16.591 -48.154 -6.003 1.00 52.11 25 MET F CA 1
ATOM 6526 C C . MET F 1 33 ? -15.363 -49.014 -6.290 1.00 52.64 25 MET F C 1
ATOM 6527 O O . MET F 1 33 ? -15.495 -50.149 -6.756 1.00 54.33 25 MET F O 1
ATOM 6532 N N . THR F 1 34 ? -14.161 -48.491 -6.028 1.00 44.67 26 THR F N 1
ATOM 6533 C CA . THR F 1 34 ? -12.948 -49.282 -6.214 1.00 45.41 26 THR F CA 1
ATOM 6534 C C . THR F 1 34 ? -12.948 -50.485 -5.273 1.00 49.22 26 THR F C 1
ATOM 6535 O O . THR F 1 34 ? -12.810 -51.641 -5.708 1.00 48.13 26 THR F O 1
ATOM 6539 N N . TYR F 1 35 ? -13.180 -50.227 -3.982 1.00 47.41 27 TYR F N 1
ATOM 6540 C CA . TYR F 1 35 ? -13.308 -51.295 -2.993 1.00 45.44 27 TYR F CA 1
ATOM 6541 C C . TYR F 1 35 ? -14.432 -52.260 -3.353 1.00 50.60 27 TYR F C 1
ATOM 6542 O O . TYR F 1 35 ? -14.298 -53.477 -3.171 1.00 47.27 27 TYR F O 1
ATOM 6551 N N . GLY F 1 36 ? -15.559 -51.735 -3.848 1.00 45.32 28 GLY F N 1
ATOM 6552 C CA . GLY F 1 36 ? -16.636 -52.616 -4.279 1.00 40.17 28 GLY F CA 1
ATOM 6553 C C . GLY F 1 36 ? -16.186 -53.582 -5.361 1.00 50.01 28 GLY F C 1
ATOM 6554 O O . GLY F 1 36 ? -16.618 -54.740 -5.395 1.00 50.31 28 GLY F O 1
ATOM 6555 N N . SER F 1 37 ? -15.312 -53.119 -6.266 1.00 34.95 29 SER F N 1
ATOM 6556 C CA . SER F 1 37 ? -14.769 -54.019 -7.276 1.00 44.64 29 SER F CA 1
ATOM 6557 C C . SER F 1 37 ? -13.905 -55.113 -6.652 1.00 43.55 29 SER F C 1
ATOM 6558 O O . SER F 1 37 ? -13.972 -56.268 -7.078 1.00 44.30 29 SER F O 1
ATOM 6561 N N . LEU F 1 38 ? -13.116 -54.785 -5.620 1.00 47.10 30 LEU F N 1
ATOM 6562 C CA . LEU F 1 38 ? -12.308 -55.811 -4.948 1.00 42.05 30 LEU F CA 1
ATOM 6563 C C . LEU F 1 38 ? -13.191 -56.870 -4.300 1.00 46.88 30 LEU F C 1
ATOM 6564 O O . LEU F 1 38 ? -12.937 -58.072 -4.436 1.00 52.04 30 LEU F O 1
ATOM 6569 N N . VAL F 1 39 ? -14.205 -56.441 -3.537 1.00 43.74 31 VAL F N 1
ATOM 6570 C CA . VAL F 1 39 ? -15.067 -57.405 -2.849 1.00 48.16 31 VAL F CA 1
ATOM 6571 C C . VAL F 1 39 ? -15.757 -58.311 -3.864 1.00 48.03 31 VAL F C 1
ATOM 6572 O O . VAL F 1 39 ? -15.870 -59.528 -3.662 1.00 52.88 31 VAL F O 1
ATOM 6576 N N . THR F 1 40 ? -16.217 -57.732 -4.974 1.00 46.06 32 THR F N 1
ATOM 6577 C CA . THR F 1 40 ? -16.815 -58.524 -6.047 1.00 45.99 32 THR F CA 1
ATOM 6578 C C . THR F 1 40 ? -15.831 -59.551 -6.584 1.00 48.41 32 THR F C 1
ATOM 6579 O O . THR F 1 40 ? -16.189 -60.713 -6.798 1.00 54.30 32 THR F O 1
ATOM 6583 N N . GLN F 1 41 ? -14.568 -59.153 -6.767 1.00 48.49 33 GLN F N 1
ATOM 6584 C CA . GLN F 1 41 ? -13.575 -60.104 -7.239 1.00 45.31 33 GLN F CA 1
ATOM 6585 C C . GLN F 1 41 ? -13.375 -61.238 -6.238 1.00 46.57 33 GLN F C 1
ATOM 6586 O O . GLN F 1 41 ? -13.189 -62.400 -6.631 1.00 50.37 33 GLN F O 1
ATOM 6592 N N . MET F 1 42 ? -13.368 -60.917 -4.944 1.00 43.84 34 MET F N 1
ATOM 6593 C CA . MET F 1 42 ? -13.199 -61.956 -3.926 1.00 46.30 34 MET F CA 1
ATOM 6594 C C . MET F 1 42 ? -14.395 -62.906 -3.921 1.00 48.11 34 MET F C 1
ATOM 6595 O O . MET F 1 42 ? -14.239 -64.111 -3.690 1.00 51.07 34 MET F O 1
ATOM 6600 N N . LEU F 1 43 ? -15.602 -62.386 -4.164 1.00 49.12 35 LEU F N 1
ATOM 6601 C CA . LEU F 1 43 ? -16.755 -63.278 -4.222 1.00 53.45 35 LEU F CA 1
ATOM 6602 C C . LEU F 1 43 ? -16.644 -64.224 -5.415 1.00 54.86 35 LEU F C 1
ATOM 6603 O O . LEU F 1 43 ? -17.186 -65.329 -5.373 1.00 56.32 35 LEU F O 1
ATOM 6608 N N . LYS F 1 44 ? -15.922 -63.824 -6.471 1.00 48.60 36 LYS F N 1
ATOM 6609 C CA . LYS F 1 44 ? -15.659 -64.758 -7.565 1.00 56.20 36 LYS F CA 1
ATOM 6610 C C . LYS F 1 44 ? -14.633 -65.823 -7.183 1.00 59.78 36 LYS F C 1
ATOM 6611 O O . LYS F 1 44 ? -14.809 -67.001 -7.512 1.00 66.59 36 LYS F O 1
ATOM 6617 N N . ASP F 1 45 ? -13.563 -65.437 -6.483 1.00 52.65 37 ASP F N 1
ATOM 6618 C CA . ASP F 1 45 ? -12.438 -66.340 -6.254 1.00 48.74 37 ASP F CA 1
ATOM 6619 C C . ASP F 1 45 ? -12.570 -67.228 -5.024 1.00 55.80 37 ASP F C 1
ATOM 6620 O O . ASP F 1 45 ? -11.741 -68.130 -4.848 1.00 60.88 37 ASP F O 1
ATOM 6625 N N . TYR F 1 46 ? -13.543 -66.977 -4.154 1.00 49.51 38 TYR F N 1
ATOM 6626 C CA . TYR F 1 46 ? -13.692 -67.721 -2.915 1.00 54.27 38 TYR F CA 1
ATOM 6627 C C . TYR F 1 46 ? -15.100 -68.272 -2.838 1.00 59.74 38 TYR F C 1
ATOM 6628 O O . TYR F 1 46 ? -16.041 -67.693 -3.388 1.00 67.72 38 TYR F O 1
ATOM 6637 N N . GLU F 1 47 ? -15.238 -69.413 -2.174 1.00 63.29 39 GLU F N 1
ATOM 6638 C CA . GLU F 1 47 ? -16.558 -69.944 -1.910 1.00 60.54 39 GLU F CA 1
ATOM 6639 C C . GLU F 1 47 ? -16.926 -69.836 -0.449 1.00 65.54 39 GLU F C 1
ATOM 6640 O O . GLU F 1 47 ? -18.110 -69.880 -0.127 1.00 75.19 39 GLU F O 1
ATOM 6642 N N . ASP F 1 48 ? -15.954 -69.587 0.416 1.00 63.53 40 ASP F N 1
ATOM 6643 C CA . ASP F 1 48 ? -16.155 -69.560 1.856 1.00 59.07 40 ASP F CA 1
ATOM 6644 C C . ASP F 1 48 ? -16.103 -68.111 2.320 1.00 61.33 40 ASP F C 1
ATOM 6645 O O . ASP F 1 48 ? -15.048 -67.468 2.264 1.00 61.13 40 ASP F O 1
ATOM 6650 N N . VAL F 1 49 ? -17.273 -67.592 2.707 1.00 57.03 41 VAL F N 1
ATOM 6651 C CA . VAL F 1 49 ? -17.411 -66.208 3.155 1.00 49.32 41 VAL F CA 1
ATOM 6652 C C . VAL F 1 49 ? -16.494 -65.924 4.341 1.00 46.86 41 VAL F C 1
ATOM 6653 O O . VAL F 1 49 ? -15.968 -64.814 4.475 1.00 50.78 41 VAL F O 1
ATOM 6657 N N . ALA F 1 50 ? -16.310 -66.903 5.237 1.00 49.21 42 ALA F N 1
ATOM 6658 C CA . ALA F 1 50 ? -15.370 -66.708 6.343 1.00 51.74 42 ALA F CA 1
ATOM 6659 C C . ALA F 1 50 ? -13.967 -66.432 5.815 1.00 57.60 42 ALA F C 1
ATOM 6660 O O . ALA F 1 50 ? -13.241 -65.587 6.358 1.00 53.43 42 ALA F O 1
ATOM 6662 N N . ALA F 1 51 ? -13.563 -67.149 4.761 1.00 48.92 43 ALA F N 1
ATOM 6663 C CA . ALA F 1 51 ? -12.263 -66.898 4.161 1.00 47.71 43 ALA F CA 1
ATOM 6664 C C . ALA F 1 51 ? -12.200 -65.502 3.560 1.00 49.95 43 ALA F C 1
ATOM 6665 O O . ALA F 1 51 ? -11.195 -64.801 3.708 1.00 52.71 43 ALA F O 1
ATOM 6667 N N . ILE F 1 52 ? -13.280 -65.055 2.926 1.00 46.47 44 ILE F N 1
ATOM 6668 C CA . ILE F 1 52 ? -13.276 -63.709 2.360 1.00 53.77 44 ILE F CA 1
ATOM 6669 C C . ILE F 1 52 ? -13.063 -62.678 3.464 1.00 54.60 44 ILE F C 1
ATOM 6670 O O . ILE F 1 52 ? -12.203 -61.794 3.345 1.00 54.46 44 ILE F O 1
ATOM 6675 N N . ASN F 1 53 ? -13.825 -62.795 4.565 1.00 45.75 45 ASN F N 1
ATOM 6676 C CA . ASN F 1 53 ? -13.637 -61.913 5.725 1.00 53.80 45 ASN F CA 1
ATOM 6677 C C . ASN F 1 53 ? -12.171 -61.861 6.174 1.00 52.63 45 ASN F C 1
ATOM 6678 O O . ASN F 1 53 ? -11.571 -60.781 6.233 1.00 52.22 45 ASN F O 1
ATOM 6683 N N . THR F 1 54 ? -11.556 -63.036 6.387 1.00 47.52 46 THR F N 1
ATOM 6684 C CA . THR F 1 54 ? -10.169 -63.125 6.839 1.00 43.46 46 THR F CA 1
ATOM 6685 C C . THR F 1 54 ? -9.209 -62.459 5.853 1.00 49.27 46 THR F C 1
ATOM 6686 O O . THR F 1 54 ? -8.326 -61.691 6.251 1.00 52.09 46 THR F O 1
ATOM 6690 N N . GLN F 1 55 ? -9.370 -62.742 4.557 1.00 41.58 47 GLN F N 1
ATOM 6691 C CA . GLN F 1 55 ? -8.456 -62.205 3.556 1.00 43.20 47 GLN F CA 1
ATOM 6692 C C . GLN F 1 55 ? -8.647 -60.707 3.356 1.00 46.11 47 GLN F C 1
ATOM 6693 O O . GLN F 1 55 ? -7.682 -59.994 3.037 1.00 43.27 47 GLN F O 1
ATOM 6699 N N . LEU F 1 56 ? -9.877 -60.210 3.505 1.00 39.22 48 LEU F N 1
ATOM 6700 C CA . LEU F 1 56 ? -10.065 -58.764 3.455 1.00 42.57 48 LEU F CA 1
ATOM 6701 C C . LEU F 1 56 ? -9.342 -58.082 4.619 1.00 49.96 48 LEU F C 1
ATOM 6702 O O . LEU F 1 56 ? -8.708 -57.030 4.439 1.00 48.53 48 LEU F O 1
ATOM 6707 N N . GLU F 1 57 ? -9.386 -58.689 5.812 1.00 43.56 49 GLU F N 1
ATOM 6708 C CA . GLU F 1 57 ? -8.664 -58.111 6.940 1.00 47.82 49 GLU F CA 1
ATOM 6709 C C . GLU F 1 57 ? -7.152 -58.142 6.695 1.00 53.92 49 GLU F C 1
ATOM 6710 O O . GLU F 1 57 ? -6.450 -57.153 6.955 1.00 50.10 49 GLU F O 1
ATOM 6716 N N . LYS F 1 58 ? -6.637 -59.246 6.147 1.00 54.05 50 LYS F N 1
ATOM 6717 C CA . LYS F 1 58 ? -5.205 -59.305 5.847 1.00 52.84 50 LYS F CA 1
ATOM 6718 C C . LYS F 1 58 ? -4.813 -58.292 4.773 1.00 46.94 50 LYS F C 1
ATOM 6719 O O . LYS F 1 58 ? -3.692 -57.774 4.798 1.00 50.89 50 LYS F O 1
ATOM 6725 N N . MET F 1 59 ? -5.694 -58.008 3.811 1.00 42.51 51 MET F N 1
ATOM 6726 C CA . MET F 1 59 ? -5.387 -56.927 2.875 1.00 51.68 51 MET F CA 1
ATOM 6727 C C . MET F 1 59 ? -5.300 -55.581 3.587 1.00 49.65 51 MET F C 1
ATOM 6728 O O . MET F 1 59 ? -4.372 -54.800 3.341 1.00 52.19 51 MET F O 1
ATOM 6733 N N . GLY F 1 60 ? -6.257 -55.288 4.476 1.00 51.72 52 GLY F N 1
ATOM 6734 C CA . GLY F 1 60 ? -6.194 -54.036 5.216 1.00 46.23 52 GLY F CA 1
ATOM 6735 C C . GLY F 1 60 ? -4.971 -53.975 6.106 1.00 52.99 52 GLY F C 1
ATOM 6736 O O . GLY F 1 60 ? -4.336 -52.924 6.235 1.00 50.06 52 GLY F O 1
ATOM 6737 N N . TYR F 1 61 ? -4.608 -55.120 6.700 1.00 50.44 53 TYR F N 1
ATOM 6738 C CA . TYR F 1 61 ? -3.422 -55.214 7.534 1.00 52.45 53 TYR F CA 1
ATOM 6739 C C . TYR F 1 61 ? -2.186 -54.698 6.798 1.00 61.09 53 TYR F C 1
ATOM 6740 O O . TYR F 1 61 ? -1.433 -53.875 7.337 1.00 60.96 53 TYR F O 1
ATOM 6749 N N . LYS F 1 62 ? -1.980 -55.142 5.549 1.00 58.97 54 LYS F N 1
ATOM 6750 C CA . LYS F 1 62 ? -0.832 -54.656 4.781 1.00 61.80 54 LYS F CA 1
ATOM 6751 C C . LYS F 1 62 ? -0.929 -53.152 4.541 1.00 58.70 54 LYS F C 1
ATOM 6752 O O . LYS F 1 62 ? 0.075 -52.433 4.616 1.00 51.18 54 LYS F O 1
ATOM 6758 N N . MET F 1 63 ? -2.139 -52.657 4.271 1.00 52.10 55 MET F N 1
ATOM 6759 C CA . MET F 1 63 ? -2.310 -51.228 4.028 1.00 54.20 55 MET F CA 1
ATOM 6760 C C . MET F 1 63 ? -2.000 -50.409 5.272 1.00 56.33 55 MET F C 1
ATOM 6761 O O . MET F 1 63 ? -1.408 -49.323 5.180 1.00 57.08 55 MET F O 1
ATOM 6766 N N . GLY F 1 64 ? -2.404 -50.905 6.439 1.00 44.96 56 GLY F N 1
ATOM 6767 C CA . GLY F 1 64 ? -2.244 -50.120 7.652 1.00 54.86 56 GLY F CA 1
ATOM 6768 C C . GLY F 1 64 ? -0.798 -49.916 8.038 1.00 53.40 56 GLY F C 1
ATOM 6769 O O . GLY F 1 64 ? -0.414 -48.838 8.501 1.00 57.69 56 GLY F O 1
ATOM 6770 N N . MET F 1 65 ? 0.034 -50.926 7.801 1.00 56.23 57 MET F N 1
ATOM 6771 C CA . MET F 1 65 ? 1.449 -50.809 8.106 1.00 55.73 57 MET F CA 1
ATOM 6772 C C . MET F 1 65 ? 2.129 -49.741 7.252 1.00 59.92 57 MET F C 1
ATOM 6773 O O . MET F 1 65 ? 3.021 -49.040 7.734 1.00 67.53 57 MET F O 1
ATOM 6778 N N . ARG F 1 66 ? 1.692 -49.569 6.006 1.00 55.24 58 ARG F N 1
ATOM 6779 C CA . ARG F 1 66 ? 2.294 -48.593 5.105 1.00 62.29 58 ARG F CA 1
ATOM 6780 C C . ARG F 1 66 ? 1.745 -47.191 5.286 1.00 65.50 58 ARG F C 1
ATOM 6781 O O . ARG F 1 66 ? 2.386 -46.220 4.872 1.00 66.98 58 ARG F O 1
ATOM 6789 N N . LEU F 1 67 ? 0.547 -47.082 5.841 1.00 65.44 59 LEU F N 1
ATOM 6790 C CA . LEU F 1 67 ? -0.173 -45.825 5.937 1.00 68.13 59 LEU F CA 1
ATOM 6791 C C . LEU F 1 67 ? 0.167 -45.026 7.185 1.00 69.67 59 LEU F C 1
ATOM 6792 O O . LEU F 1 67 ? 0.041 -43.799 7.169 1.00 72.81 59 LEU F O 1
ATOM 6797 N N . ILE F 1 68 ? 0.617 -45.691 8.254 1.00 71.67 60 ILE F N 1
ATOM 6798 C CA . ILE F 1 68 ? 0.640 -45.063 9.575 1.00 72.32 60 ILE F CA 1
ATOM 6799 C C . ILE F 1 68 ? 1.518 -43.810 9.589 1.00 73.26 60 ILE F C 1
ATOM 6800 O O . ILE F 1 68 ? 1.134 -42.777 10.151 1.00 72.86 60 ILE F O 1
ATOM 6805 N N . ASP F 1 69 ? 2.682 -43.862 8.943 1.00 71.92 61 ASP F N 1
ATOM 6806 C CA . ASP F 1 69 ? 3.606 -42.732 9.024 1.00 75.41 61 ASP F CA 1
ATOM 6807 C C . ASP F 1 69 ? 3.068 -41.519 8.287 1.00 72.27 61 ASP F C 1
ATOM 6808 O O . ASP F 1 69 ? 3.124 -40.401 8.807 1.00 72.02 61 ASP F O 1
ATOM 6813 N N . GLU F 1 70 ? 2.537 -41.717 7.079 1.00 68.06 62 GLU F N 1
ATOM 6814 C CA . GLU F 1 70 ? 1.950 -40.594 6.358 1.00 74.05 62 GLU F CA 1
ATOM 6815 C C . GLU F 1 70 ? 0.772 -40.008 7.134 1.00 82.19 62 GLU F C 1
ATOM 6816 O O . GLU F 1 70 ? 0.576 -38.787 7.146 1.00 88.50 62 GLU F O 1
ATOM 6818 N N . PHE F 1 71 ? -0.011 -40.860 7.806 1.00 77.97 63 PHE F N 1
ATOM 6819 C CA . PHE F 1 71 ? -1.134 -40.370 8.605 1.00 68.88 63 PHE F CA 1
ATOM 6820 C C . PHE F 1 71 ? -0.663 -39.491 9.749 1.00 73.46 63 PHE F C 1
ATOM 6821 O O . PHE F 1 71 ? -1.268 -38.450 10.017 1.00 74.49 63 PHE F O 1
ATOM 6829 N N . MET F 1 72 ? 0.388 -39.908 10.464 1.00 78.64 64 MET F N 1
ATOM 6830 C CA . MET F 1 72 ? 0.909 -39.085 11.557 1.00 80.30 64 MET F CA 1
ATOM 6831 C C . MET F 1 72 ? 1.366 -37.727 11.045 1.00 83.65 64 MET F C 1
ATOM 6832 O O . MET F 1 72 ? 1.123 -36.698 11.683 1.00 81.21 64 MET F O 1
ATOM 6837 N N . SER F 1 73 ? 2.053 -37.709 9.904 1.00 90.19 65 SER F N 1
ATOM 6838 C CA . SER F 1 73 ? 2.548 -36.450 9.358 1.00 98.41 65 SER F CA 1
ATOM 6839 C C . SER F 1 73 ? 1.411 -35.604 8.787 1.00 98.54 65 SER F C 1
ATOM 6840 O O . SER F 1 73 ? 1.310 -34.406 9.081 1.00 103.00 65 SER F O 1
ATOM 6843 N N . LYS F 1 74 ? 0.539 -36.212 7.973 1.00 85.58 66 LYS F N 1
ATOM 6844 C CA . LYS F 1 74 ? -0.498 -35.455 7.282 1.00 83.37 66 LYS F CA 1
ATOM 6845 C C . LYS F 1 74 ? -1.693 -35.104 8.164 1.00 93.53 66 LYS F C 1
ATOM 6846 O O . LYS F 1 74 ? -2.507 -34.266 7.763 1.00 101.84 66 LYS F O 1
ATOM 6848 N N . SER F 1 75 ? -1.809 -35.679 9.362 1.00 89.25 67 SER F N 1
ATOM 6849 C CA . SER F 1 75 ? -2.965 -35.394 10.201 1.00 84.49 67 SER F CA 1
ATOM 6850 C C . SER F 1 75 ? -2.779 -34.183 11.092 1.00 91.76 67 SER F C 1
ATOM 6851 O O . SER F 1 75 ? -3.773 -33.637 11.579 1.00 91.28 67 SER F O 1
ATOM 6854 N N . GLY F 1 76 ? -1.545 -33.748 11.321 1.00 100.74 68 GLY F N 1
ATOM 6855 C CA . GLY F 1 76 ? -1.350 -32.709 12.303 1.00 107.53 68 GLY F CA 1
ATOM 6856 C C . GLY F 1 76 ? -1.476 -33.194 13.727 1.00 111.14 68 GLY F C 1
ATOM 6857 O O . GLY F 1 76 ? -1.630 -32.374 14.636 1.00 117.81 68 GLY F O 1
ATOM 6858 N N . LEU F 1 77 ? -1.462 -34.508 13.943 1.00 106.09 69 LEU F N 1
ATOM 6859 C CA . LEU F 1 77 ? -1.523 -35.061 15.285 1.00 100.21 69 LEU F CA 1
ATOM 6860 C C . LEU F 1 77 ? -0.135 -35.075 15.918 1.00 95.29 69 LEU F C 1
ATOM 6861 O O . LEU F 1 77 ? 0.882 -35.252 15.239 1.00 95.44 69 LEU F O 1
ATOM 6866 N N . SER F 1 78 ? -0.103 -34.918 17.238 1.00 91.45 70 SER F N 1
ATOM 6867 C CA . SER F 1 78 ? 1.156 -34.859 17.963 1.00 86.76 70 SER F CA 1
ATOM 6868 C C . SER F 1 78 ? 1.675 -36.263 18.248 1.00 98.91 70 SER F C 1
ATOM 6869 O O . SER F 1 78 ? 1.040 -37.274 17.928 1.00 90.69 70 SER F O 1
ATOM 6872 N N . SER F 1 79 ? 2.863 -36.317 18.861 1.00 112.29 71 SER F N 1
ATOM 6873 C CA . SER F 1 79 ? 3.409 -37.595 19.298 1.00 112.83 71 SER F CA 1
ATOM 6874 C C . SER F 1 79 ? 2.526 -38.208 20.369 1.00 107.76 71 SER F C 1
ATOM 6875 O O . SER F 1 79 ? 2.343 -39.429 20.408 1.00 112.31 71 SER F O 1
ATOM 6878 N N . GLY F 1 80 ? 1.927 -37.375 21.211 1.00 102.82 72 GLY F N 1
ATOM 6879 C CA . GLY F 1 80 ? 1.085 -37.905 22.254 1.00 102.76 72 GLY F CA 1
ATOM 6880 C C . GLY F 1 80 ? -0.258 -38.391 21.772 1.00 107.86 72 GLY F C 1
ATOM 6881 O O . GLY F 1 80 ? -1.037 -38.915 22.573 1.00 111.29 72 GLY F O 1
ATOM 6882 N N . ALA F 1 81 ? -0.571 -38.206 20.483 1.00 105.63 73 ALA F N 1
ATOM 6883 C CA . ALA F 1 81 ? -1.866 -38.640 19.975 1.00 101.85 73 ALA F CA 1
ATOM 6884 C C . ALA F 1 81 ? -1.967 -40.161 19.922 1.00 92.57 73 ALA F C 1
ATOM 6885 O O . ALA F 1 81 ? -3.082 -40.699 19.870 1.00 91.44 73 ALA F O 1
ATOM 6887 N N . CYS F 1 82 ? -0.826 -40.857 19.884 1.00 79.93 74 CYS F N 1
ATOM 6888 C CA . CYS F 1 82 ? -0.751 -42.316 19.842 1.00 78.63 74 CYS F CA 1
ATOM 6889 C C . CYS F 1 82 ? 0.303 -42.809 20.820 1.00 76.34 74 CYS F C 1
ATOM 6890 O O . CYS F 1 82 ? 0.986 -43.803 20.566 1.00 69.87 74 CYS F O 1
ATOM 6893 N N . ARG F 1 83 ? 0.425 -42.151 21.977 1.00 74.04 75 ARG F N 1
ATOM 6894 C CA . ARG F 1 83 ? 1.469 -42.546 22.916 1.00 79.08 75 ARG F CA 1
ATOM 6895 C C . ARG F 1 83 ? 1.156 -43.879 23.571 1.00 84.75 75 ARG F C 1
ATOM 6896 O O . ARG F 1 83 ? 2.029 -44.745 23.703 1.00 88.99 75 ARG F O 1
ATOM 6904 N N . GLU F 1 84 ? -0.093 -44.059 23.949 1.00 77.28 76 GLU F N 1
ATOM 6905 C CA . GLU F 1 84 ? -0.619 -45.177 24.698 1.00 64.92 76 GLU F CA 1
ATOM 6906 C C . GLU F 1 84 ? -1.725 -45.826 23.889 1.00 67.62 76 GLU F C 1
ATOM 6907 O O . GLU F 1 84 ? -2.252 -45.226 22.949 1.00 70.60 76 GLU F O 1
ATOM 6913 N N . PHE F 1 85 ? -2.070 -47.062 24.235 1.00 61.86 77 PHE F N 1
ATOM 6914 C CA . PHE F 1 85 ? -3.185 -47.688 23.539 1.00 59.73 77 PHE F CA 1
ATOM 6915 C C . PHE F 1 85 ? -4.484 -46.877 23.688 1.00 59.06 77 PHE F C 1
ATOM 6916 O O . PHE F 1 85 ? -5.198 -46.657 22.707 1.00 57.56 77 PHE F O 1
ATOM 6924 N N . LYS F 1 86 ? -4.806 -46.421 24.906 1.00 60.29 78 LYS F N 1
ATOM 6925 C CA . LYS F 1 86 ? -6.066 -45.703 25.104 1.00 59.89 78 LYS F CA 1
ATOM 6926 C C . LYS F 1 86 ? -6.168 -44.466 24.217 1.00 68.24 78 LYS F C 1
ATOM 6927 O O . LYS F 1 86 ? -7.272 -44.089 23.806 1.00 72.72 78 LYS F O 1
ATOM 6933 N N . ASP F 1 87 ? -5.035 -43.853 23.871 1.00 65.28 79 ASP F N 1
ATOM 6934 C CA . ASP F 1 87 ? -5.042 -42.665 23.020 1.00 64.92 79 ASP F CA 1
ATOM 6935 C C . ASP F 1 87 ? -5.434 -42.975 21.579 1.00 65.77 79 ASP F C 1
ATOM 6936 O O . ASP F 1 87 ? -5.875 -42.074 20.858 1.00 70.74 79 ASP F O 1
ATOM 6941 N N . THR F 1 88 ? -5.299 -44.225 21.146 1.00 60.77 80 THR F N 1
ATOM 6942 C CA . THR F 1 88 ? -5.607 -44.564 19.765 1.00 62.64 80 THR F CA 1
ATOM 6943 C C . THR F 1 88 ? -7.093 -44.409 19.439 1.00 56.34 80 THR F C 1
ATOM 6944 O O . THR F 1 88 ? -7.433 -44.251 18.261 1.00 54.10 80 THR F O 1
ATOM 6948 N N . ALA F 1 89 ? -7.978 -44.474 20.442 1.00 56.63 81 ALA F N 1
ATOM 6949 C CA . ALA F 1 89 ? -9.424 -44.464 20.193 1.00 64.26 81 ALA F CA 1
ATOM 6950 C C . ALA F 1 89 ? -9.885 -43.163 19.547 1.00 64.88 81 ALA F C 1
ATOM 6951 O O . ALA F 1 89 ? -10.490 -43.174 18.466 1.00 59.30 81 ALA F O 1
ATOM 6953 N N . GLU F 1 90 ? -9.603 -42.027 20.200 1.00 62.76 82 GLU F N 1
ATOM 6954 C CA . GLU F 1 90 ? -10.000 -40.725 19.659 1.00 65.26 82 GLU F CA 1
ATOM 6955 C C . GLU F 1 90 ? -9.283 -40.422 18.343 1.00 69.44 82 GLU F C 1
ATOM 6956 O O . GLU F 1 90 ? -9.876 -39.849 17.421 1.00 72.53 82 GLU F O 1
ATOM 6958 N N . SER F 1 91 ? -8.000 -40.770 18.244 1.00 62.50 83 SER F N 1
ATOM 6959 C CA . SER F 1 91 ? -7.261 -40.523 17.011 1.00 60.76 83 SER F CA 1
ATOM 6960 C C . SER F 1 91 ? -7.882 -41.273 15.836 1.00 58.73 83 SER F C 1
ATOM 6961 O O . SER F 1 91 ? -7.924 -40.755 14.716 1.00 59.88 83 SER F O 1
ATOM 6964 N N . ILE F 1 92 ? -8.308 -42.516 16.051 1.00 52.57 84 ILE F N 1
ATOM 6965 C CA . ILE F 1 92 ? -8.911 -43.286 14.966 1.00 50.87 84 ILE F CA 1
ATOM 6966 C C . ILE F 1 92 ? -10.350 -42.839 14.699 1.00 54.66 84 ILE F C 1
ATOM 6967 O O . ILE F 1 92 ? -10.747 -42.652 13.542 1.00 54.06 84 ILE F O 1
ATOM 6972 N N . ALA F 1 93 ? -11.174 -42.732 15.747 1.00 51.19 85 ALA F N 1
ATOM 6973 C CA . ALA F 1 93 ? -12.585 -42.395 15.534 1.00 61.69 85 ALA F CA 1
ATOM 6974 C C . ALA F 1 93 ? -12.745 -40.971 15.009 1.00 61.76 85 ALA F C 1
ATOM 6975 O O . ALA F 1 93 ? -13.499 -40.740 14.056 1.00 61.33 85 ALA F O 1
ATOM 6977 N N . LYS F 1 94 ? -11.987 -40.017 15.563 1.00 55.74 86 LYS F N 1
ATOM 6978 C CA . LYS F 1 94 ? -12.210 -38.605 15.283 1.00 54.86 86 LYS F CA 1
ATOM 6979 C C . LYS F 1 94 ? -11.338 -38.042 14.178 1.00 63.12 86 LYS F C 1
ATOM 6980 O O . LYS F 1 94 ? -11.739 -37.059 13.545 1.00 55.75 86 LYS F O 1
ATOM 6986 N N . VAL F 1 95 ? -10.168 -38.621 13.909 1.00 67.10 87 VAL F N 1
ATOM 6987 C CA . VAL F 1 95 ? -9.275 -38.115 12.875 1.00 64.82 87 VAL F CA 1
ATOM 6988 C C . VAL F 1 95 ? -9.222 -39.067 11.690 1.00 66.89 87 VAL F C 1
ATOM 6989 O O . VAL F 1 95 ? -9.640 -38.730 10.576 1.00 66.45 87 VAL F O 1
ATOM 6993 N N . ALA F 1 96 ? -8.777 -40.318 11.916 1.00 61.34 88 ALA F N 1
ATOM 6994 C CA . ALA F 1 96 ? -8.593 -41.262 10.818 1.00 62.65 88 ALA F CA 1
ATOM 6995 C C . ALA F 1 96 ? -9.895 -41.491 10.057 1.00 61.05 88 ALA F C 1
ATOM 6996 O O . ALA F 1 96 ? -9.928 -41.428 8.820 1.00 61.61 88 ALA F O 1
ATOM 6998 N N . PHE F 1 97 ? -10.975 -41.769 10.791 1.00 55.65 89 PHE F N 1
ATOM 6999 C CA . PHE F 1 97 ? -12.272 -42.014 10.161 1.00 60.96 89 PHE F CA 1
ATOM 7000 C C . PHE F 1 97 ? -12.747 -40.798 9.379 1.00 54.98 89 PHE F C 1
ATOM 7001 O O . PHE F 1 97 ? -13.358 -40.940 8.315 1.00 62.25 89 PHE F O 1
ATOM 7009 N N . LYS F 1 98 ? -12.473 -39.595 9.890 1.00 57.12 90 LYS F N 1
ATOM 7010 C CA . LYS F 1 98 ? -12.843 -38.389 9.164 1.00 58.47 90 LYS F CA 1
ATOM 7011 C C . LYS F 1 98 ? -11.947 -38.194 7.950 1.00 67.66 90 LYS F C 1
ATOM 7012 O O . LYS F 1 98 ? -12.428 -37.877 6.855 1.00 73.69 90 LYS F O 1
ATOM 7014 N N . MET F 1 99 ? -10.644 -38.423 8.117 1.00 65.87 91 MET F N 1
ATOM 7015 C CA . MET F 1 99 ? -9.692 -38.143 7.050 1.00 67.62 91 MET F CA 1
ATOM 7016 C C . MET F 1 99 ? -9.841 -39.124 5.888 1.00 66.96 91 MET F C 1
ATOM 7017 O O . MET F 1 99 ? -9.763 -38.724 4.722 1.00 72.11 91 MET F O 1
ATOM 7022 N N . PHE F 1 100 ? -10.077 -40.402 6.176 1.00 55.54 92 PHE F N 1
ATOM 7023 C CA . PHE F 1 100 ? -10.082 -41.409 5.115 1.00 54.11 92 PHE F CA 1
ATOM 7024 C C . PHE F 1 100 ? -11.457 -41.733 4.555 1.00 64.28 92 PHE F C 1
ATOM 7025 O O . PHE F 1 100 ? -11.565 -42.046 3.365 1.00 62.45 92 PHE F O 1
ATOM 7033 N N . LEU F 1 101 ? -12.509 -41.680 5.373 1.00 62.13 93 LEU F N 1
ATOM 7034 C CA . LEU F 1 101 ? -13.834 -42.073 4.934 1.00 54.86 93 LEU F CA 1
ATOM 7035 C C . LEU F 1 101 ? -14.855 -40.951 5.036 1.00 64.79 93 LEU F C 1
ATOM 7036 O O . LEU F 1 101 ? -16.021 -41.161 4.675 1.00 68.64 93 LEU F O 1
ATOM 7041 N N . GLY F 1 102 ? -14.470 -39.788 5.558 1.00 64.07 94 GLY F N 1
ATOM 7042 C CA . GLY F 1 102 ? -15.421 -38.724 5.794 1.00 61.66 94 GLY F CA 1
ATOM 7043 C C . GLY F 1 102 ? -16.451 -39.062 6.842 1.00 67.35 94 GLY F C 1
ATOM 7044 O O . GLY F 1 102 ? -17.519 -38.445 6.874 1.00 71.65 94 GLY F O 1
ATOM 7045 N N . ILE F 1 103 ? -16.168 -40.027 7.703 1.00 69.90 95 ILE F N 1
ATOM 7046 C CA . ILE F 1 103 ? -17.147 -40.543 8.653 1.00 70.23 95 ILE F CA 1
ATOM 7047 C C . ILE F 1 103 ? -16.947 -39.868 9.993 1.00 59.14 95 ILE F C 1
ATOM 7048 O O . ILE F 1 103 ? -15.805 -39.654 10.431 1.00 58.45 95 ILE F O 1
ATOM 7053 N N . ASN F 1 104 ? -18.064 -39.569 10.660 1.00 59.94 96 ASN F N 1
ATOM 7054 C CA . ASN F 1 104 ? -18.073 -39.232 12.075 1.00 64.83 96 ASN F CA 1
ATOM 7055 C C . ASN F 1 104 ? -18.251 -40.527 12.846 1.00 60.30 96 ASN F C 1
ATOM 7056 O O . ASN F 1 104 ? -19.208 -41.268 12.624 1.00 72.86 96 ASN F O 1
ATOM 7061 N N . ALA F 1 105 ? -17.311 -40.823 13.712 1.00 67.27 97 ALA F N 1
ATOM 7062 C CA . ALA F 1 105 ? -17.363 -42.034 14.501 1.00 63.99 97 ALA F CA 1
ATOM 7063 C C . ALA F 1 105 ? -17.231 -41.641 15.957 1.00 65.95 97 ALA F C 1
ATOM 7064 O O . ALA F 1 105 ? -16.798 -40.534 16.295 1.00 67.55 97 ALA F O 1
ATOM 7066 N N . ASN F 1 106 ? -17.647 -42.544 16.824 1.00 68.70 98 ASN F N 1
ATOM 7067 C CA . ASN F 1 106 ? -17.520 -42.278 18.240 1.00 65.25 98 ASN F CA 1
ATOM 7068 C C . ASN F 1 106 ? -16.966 -43.510 18.923 1.00 64.81 98 ASN F C 1
ATOM 7069 O O . ASN F 1 106 ? -17.131 -44.633 18.442 1.00 65.84 98 ASN F O 1
ATOM 7074 N N . VAL F 1 107 ? -16.376 -43.290 20.087 1.00 66.74 99 VAL F N 1
ATOM 7075 C CA . VAL F 1 107 ? -15.794 -44.349 20.896 1.00 67.13 99 VAL F CA 1
ATOM 7076 C C . VAL F 1 107 ? -16.748 -44.650 22.032 1.00 69.83 99 VAL F C 1
ATOM 7077 O O . VAL F 1 107 ? -17.167 -43.739 22.752 1.00 75.36 99 VAL F O 1
ATOM 7081 N N . THR F 1 108 ? -17.043 -45.927 22.237 1.00 69.79 100 THR F N 1
ATOM 7082 C CA . THR F 1 108 ? -17.918 -46.335 23.319 1.00 72.84 100 THR F CA 1
ATOM 7083 C C . THR F 1 108 ? -17.439 -47.679 23.847 1.00 73.25 100 THR F C 1
ATOM 7084 O O . THR F 1 108 ? -16.576 -48.334 23.257 1.00 71.16 100 THR F O 1
ATOM 7088 N N . ASN F 1 109 ? -18.060 -48.105 24.944 1.00 76.46 101 ASN F N 1
ATOM 7089 C CA . ASN F 1 109 ? -17.843 -49.418 25.548 1.00 77.83 101 ASN F CA 1
ATOM 7090 C C . ASN F 1 109 ? -16.377 -49.653 25.918 1.00 84.01 101 ASN F C 1
ATOM 7091 O O . ASN F 1 109 ? -15.771 -50.667 25.562 1.00 76.45 101 ASN F O 1
ATOM 7096 N N . TRP F 1 110 ? -15.799 -48.678 26.617 1.00 88.80 102 TRP F N 1
ATOM 7097 C CA . TRP F 1 110 ? -14.482 -48.869 27.194 1.00 79.43 102 TRP F CA 1
ATOM 7098 C C . TRP F 1 110 ? -14.530 -50.009 28.198 1.00 82.29 102 TRP F C 1
ATOM 7099 O O . TRP F 1 110 ? -15.488 -50.148 28.962 1.00 84.95 102 TRP F O 1
ATOM 7110 N N . SER F 1 111 ? -13.486 -50.821 28.202 1.00 82.24 103 SER F N 1
ATOM 7111 C CA . SER F 1 111 ? -13.346 -51.797 29.261 1.00 85.60 103 SER F CA 1
ATOM 7112 C C . SER F 1 111 ? -12.804 -51.092 30.493 1.00 93.71 103 SER F C 1
ATOM 7113 O O . SER F 1 111 ? -12.296 -49.970 30.413 1.00 88.21 103 SER F O 1
ATOM 7116 N N . LYS F 1 112 ? -12.959 -51.738 31.653 1.00 93.79 104 LYS F N 1
ATOM 7117 C CA . LYS F 1 112 ? -12.488 -51.116 32.886 1.00 97.38 104 LYS F CA 1
ATOM 7118 C C . LYS F 1 112 ? -10.992 -50.813 32.809 1.00 98.62 104 LYS F C 1
ATOM 7119 O O . LYS F 1 112 ? -10.560 -49.705 33.151 1.00 97.23 104 LYS F O 1
ATOM 7121 N N . ASP F 1 113 ? -10.190 -51.762 32.309 1.00 95.11 105 ASP F N 1
ATOM 7122 C CA . ASP F 1 113 ? -8.752 -51.540 32.210 1.00 95.63 105 ASP F CA 1
ATOM 7123 C C . ASP F 1 113 ? -8.352 -50.759 30.962 1.00 96.02 105 ASP F C 1
ATOM 7124 O O . ASP F 1 113 ? -7.152 -50.606 30.701 1.00 92.37 105 ASP F O 1
ATOM 7129 N N . GLN F 1 114 ? -9.324 -50.289 30.178 1.00 94.04 106 GLN F N 1
ATOM 7130 C CA . GLN F 1 114 ? -9.076 -49.473 28.989 1.00 95.70 106 GLN F CA 1
ATOM 7131 C C . GLN F 1 114 ? -8.182 -50.189 27.977 1.00 93.36 106 GLN F C 1
ATOM 7132 O O . GLN F 1 114 ? -7.435 -49.543 27.239 1.00 82.33 106 GLN F O 1
ATOM 7138 N N . THR F 1 115 ? -8.244 -51.524 27.936 1.00 93.17 107 THR F N 1
ATOM 7139 C CA . THR F 1 115 ? -7.535 -52.303 26.925 1.00 91.70 107 THR F CA 1
ATOM 7140 C C . THR F 1 115 ? -8.430 -52.684 25.760 1.00 85.38 107 THR F C 1
ATOM 7141 O O . THR F 1 115 ? -7.944 -53.308 24.809 1.00 79.07 107 THR F O 1
ATOM 7145 N N . GLU F 1 116 ? -9.716 -52.316 25.822 1.00 77.82 108 GLU F N 1
ATOM 7146 C CA . GLU F 1 116 ? -10.710 -52.588 24.795 1.00 84.18 108 GLU F CA 1
ATOM 7147 C C . GLU F 1 116 ? -11.619 -51.378 24.629 1.00 73.70 108 GLU F C 1
ATOM 7148 O O . GLU F 1 116 ? -11.971 -50.714 25.608 1.00 75.57 108 GLU F O 1
ATOM 7154 N N . TYR F 1 117 ? -11.987 -51.090 23.388 1.00 70.77 109 TYR F N 1
ATOM 7155 C CA . TYR F 1 117 ? -13.017 -50.098 23.109 1.00 69.69 109 TYR F CA 1
ATOM 7156 C C . TYR F 1 117 ? -13.704 -50.459 21.792 1.00 67.26 109 TYR F C 1
ATOM 7157 O O . TYR F 1 117 ? -13.234 -51.299 21.020 1.00 66.22 109 TYR F O 1
ATOM 7166 N N . SER F 1 118 ? -14.842 -49.827 21.553 1.00 66.90 110 SER F N 1
ATOM 7167 C CA . SER F 1 118 ? -15.572 -50.008 20.314 1.00 72.70 110 SER F CA 1
ATOM 7168 C C . SER F 1 118 ? -15.608 -48.679 19.566 1.00 77.52 110 SER F C 1
ATOM 7169 O O . SER F 1 118 ? -15.553 -47.602 20.178 1.00 64.30 110 SER F O 1
ATOM 7172 N N . ILE F 1 119 ? -15.639 -48.758 18.235 1.00 61.18 111 ILE F N 1
ATOM 7173 C CA . ILE F 1 119 ? -15.826 -47.589 17.376 1.00 59.82 111 ILE F CA 1
ATOM 7174 C C . ILE F 1 119 ? -17.164 -47.725 16.651 1.00 63.04 111 ILE F C 1
ATOM 7175 O O . ILE F 1 119 ? -17.361 -48.656 15.853 1.00 59.05 111 ILE F O 1
ATOM 7180 N N . VAL F 1 120 ? -18.079 -46.786 16.909 1.00 62.52 112 VAL F N 1
ATOM 7181 C CA . VAL F 1 120 ? -19.412 -46.820 16.320 1.00 61.78 112 VAL F CA 1
ATOM 7182 C C . VAL F 1 120 ? -19.547 -45.677 15.321 1.00 62.75 112 VAL F C 1
ATOM 7183 O O . VAL F 1 120 ? -18.954 -44.602 15.481 1.00 60.64 112 VAL F O 1
ATOM 7187 N N . PHE F 1 121 ? -20.306 -45.935 14.257 1.00 66.38 113 PHE F N 1
ATOM 7188 C CA . PHE F 1 121 ? -20.572 -44.936 13.232 1.00 60.00 113 PHE F CA 1
ATOM 7189 C C . PHE F 1 121 ? -21.889 -45.245 12.535 1.00 61.41 113 PHE F C 1
ATOM 7190 O O . PHE F 1 121 ? -22.249 -46.406 12.335 1.00 64.43 113 PHE F O 1
ATOM 7198 N N . ASP F 1 122 ? -22.616 -44.187 12.177 1.00 62.81 114 ASP F N 1
ATOM 7199 C CA . ASP F 1 122 ? -23.927 -44.388 11.580 1.00 66.21 114 ASP F CA 1
ATOM 7200 C C . ASP F 1 122 ? -23.866 -44.499 10.071 1.00 66.67 114 ASP F C 1
ATOM 7201 O O . ASP F 1 122 ? -24.716 -45.158 9.472 1.00 76.27 114 ASP F O 1
ATOM 7206 N N . GLU F 1 123 ? -22.865 -43.917 9.444 1.00 61.17 115 GLU F N 1
ATOM 7207 C CA . GLU F 1 123 ? -22.790 -43.927 8.000 1.00 66.85 115 GLU F CA 1
ATOM 7208 C C . GLU F 1 123 ? -21.430 -44.460 7.581 1.00 71.88 115 GLU F C 1
ATOM 7209 O O . GLU F 1 123 ? -20.426 -44.294 8.285 1.00 73.56 115 GLU F O 1
ATOM 7211 N N . ASN F 1 124 ? -21.417 -45.125 6.438 1.00 66.77 116 ASN F N 1
ATOM 7212 C CA . ASN F 1 124 ? -20.210 -45.733 5.908 1.00 65.00 116 ASN F CA 1
ATOM 7213 C C . ASN F 1 124 ? -20.325 -45.650 4.396 1.00 54.73 116 ASN F C 1
ATOM 7214 O O . ASN F 1 124 ? -21.156 -46.340 3.792 1.00 59.21 116 ASN F O 1
ATOM 7219 N N . PRO F 1 125 ? -19.511 -44.805 3.762 1.00 57.65 117 PRO F N 1
ATOM 7220 C CA . PRO F 1 125 ? -19.615 -44.618 2.306 1.00 58.91 117 PRO F CA 1
ATOM 7221 C C . PRO F 1 125 ? -19.370 -45.883 1.515 1.00 57.73 117 PRO F C 1
ATOM 7222 O O . PRO F 1 125 ? -19.855 -45.982 0.383 1.00 64.38 117 PRO F O 1
ATOM 7226 N N . LEU F 1 126 ? -18.639 -46.851 2.078 1.00 56.07 118 LEU F N 1
ATOM 7227 C CA . LEU F 1 126 ? -18.408 -48.115 1.390 1.00 59.77 118 LEU F CA 1
ATOM 7228 C C . LEU F 1 126 ? -19.716 -48.860 1.180 1.00 62.48 118 LEU F C 1
ATOM 7229 O O . LEU F 1 126 ? -19.873 -49.600 0.194 1.00 61.43 118 LEU F O 1
ATOM 7234 N N . ASN F 1 127 ? -20.680 -48.645 2.077 1.00 60.72 119 ASN F N 1
ATOM 7235 C CA . ASN F 1 127 ? -21.965 -49.325 2.012 1.00 59.52 119 ASN F CA 1
ATOM 7236 C C . ASN F 1 127 ? -22.929 -48.679 1.030 1.00 61.29 119 ASN F C 1
ATOM 7237 O O . ASN F 1 127 ? -23.947 -49.294 0.702 1.00 81.46 119 ASN F O 1
ATOM 7242 N N . ASP F 1 128 ? -22.634 -47.474 0.558 1.00 78.27 120 ASP F N 1
ATOM 7243 C CA . ASP F 1 128 ? -23.562 -46.746 -0.288 1.00 86.64 120 ASP F CA 1
ATOM 7244 C C . ASP F 1 128 ? -23.879 -47.526 -1.558 1.00 94.39 120 ASP F C 1
ATOM 7245 O O . ASP F 1 128 ? -22.980 -47.989 -2.279 1.00 95.83 120 ASP F O 1
ATOM 7250 N N . PHE F 1 129 ? -25.180 -47.683 -1.807 1.00 95.81 121 PHE F N 1
ATOM 7251 C CA . PHE F 1 129 ? -25.734 -48.362 -2.980 1.00 98.76 121 PHE F CA 1
ATOM 7252 C C . PHE F 1 129 ? -25.389 -49.846 -3.026 1.00 97.33 121 PHE F C 1
ATOM 7253 O O . PHE F 1 129 ? -25.535 -50.475 -4.074 1.00 96.22 121 PHE F O 1
ATOM 7261 N N . VAL F 1 130 ? -24.943 -50.431 -1.912 1.00 93.83 122 VAL F N 1
ATOM 7262 C CA . VAL F 1 130 ? -24.587 -51.847 -1.852 1.00 83.19 122 VAL F CA 1
ATOM 7263 C C . VAL F 1 130 ? -25.769 -52.607 -1.277 1.00 91.00 122 VAL F C 1
ATOM 7264 O O . VAL F 1 130 ? -26.352 -52.196 -0.266 1.00 90.45 122 VAL F O 1
ATOM 7268 N N . GLU F 1 131 ? -26.134 -53.706 -1.929 1.00 97.44 123 GLU F N 1
ATOM 7269 C CA . GLU F 1 131 ? -27.196 -54.584 -1.464 1.00 98.41 123 GLU F CA 1
ATOM 7270 C C . GLU F 1 131 ? -26.672 -56.005 -1.568 1.00 94.72 123 GLU F C 1
ATOM 7271 O O . GLU F 1 131 ? -26.390 -56.485 -2.669 1.00 94.60 123 GLU F O 1
ATOM 7277 N N . LEU F 1 132 ? -26.565 -56.675 -0.435 1.00 92.68 124 LEU F N 1
ATOM 7278 C CA . LEU F 1 132 ? -26.029 -58.025 -0.379 1.00 89.77 124 LEU F CA 1
ATOM 7279 C C . LEU F 1 132 ? -27.110 -59.048 -0.725 1.00 93.23 124 LEU F C 1
ATOM 7280 O O . LEU F 1 132 ? -28.238 -58.952 -0.232 1.00 94.85 124 LEU F O 1
ATOM 7285 N N . PRO F 1 133 ? -26.790 -60.038 -1.562 1.00 89.91 125 PRO F N 1
ATOM 7286 C CA . PRO F 1 133 ? -27.743 -61.129 -1.807 1.00 85.53 125 PRO F CA 1
ATOM 7287 C C . PRO F 1 133 ? -28.010 -61.900 -0.524 1.00 85.77 125 PRO F C 1
ATOM 7288 O O . PRO F 1 133 ? -27.152 -61.991 0.360 1.00 78.62 125 PRO F O 1
ATOM 7292 N N . GLU F 1 134 ? -29.207 -62.480 -0.449 1.00 97.37 126 GLU F N 1
ATOM 7293 C CA . GLU F 1 134 ? -29.635 -63.184 0.757 1.00 101.16 126 GLU F CA 1
ATOM 7294 C C . GLU F 1 134 ? -28.651 -64.257 1.214 1.00 94.96 126 GLU F C 1
ATOM 7295 O O . GLU F 1 134 ? -28.427 -64.361 2.430 1.00 87.92 126 GLU F O 1
ATOM 7297 N N . PRO F 1 135 ? -28.075 -65.097 0.334 1.00 95.26 127 PRO F N 1
ATOM 7298 C CA . PRO F 1 135 ? -27.083 -66.071 0.829 1.00 93.52 127 PRO F CA 1
ATOM 7299 C C . PRO F 1 135 ? -25.828 -65.429 1.397 1.00 95.51 127 PRO F C 1
ATOM 7300 O O . PRO F 1 135 ? -25.272 -65.931 2.383 1.00 97.39 127 PRO F O 1
ATOM 7304 N N . ILE F 1 136 ? -25.368 -64.323 0.806 1.00 95.71 128 ILE F N 1
ATOM 7305 C CA . ILE F 1 136 ? -24.179 -63.646 1.317 1.00 88.62 128 ILE F CA 1
ATOM 7306 C C . ILE F 1 136 ? -24.470 -62.976 2.654 1.00 86.67 128 ILE F C 1
ATOM 7307 O O . ILE F 1 136 ? -23.660 -63.049 3.587 1.00 78.24 128 ILE F O 1
ATOM 7312 N N . LYS F 1 137 ? -25.635 -62.322 2.769 1.00 92.67 129 LYS F N 1
ATOM 7313 C CA . LYS F 1 137 ? -26.030 -61.693 4.027 1.00 94.48 129 LYS F CA 1
ATOM 7314 C C . LYS F 1 137 ? -26.213 -62.733 5.122 1.00 98.89 129 LYS F C 1
ATOM 7315 O O . LYS F 1 137 ? -25.796 -62.519 6.266 1.00 92.05 129 LYS F O 1
ATOM 7317 N N . GLN F 1 138 ? -26.856 -63.859 4.790 1.00 107.06 130 GLN F N 1
ATOM 7318 C CA . GLN F 1 138 ? -27.069 -64.925 5.764 1.00 116.33 130 GLN F CA 1
ATOM 7319 C C . GLN F 1 138 ? -25.747 -65.536 6.218 1.00 114.22 130 GLN F C 1
ATOM 7320 O O . GLN F 1 138 ? -25.609 -65.932 7.383 1.00 118.60 130 GLN F O 1
ATOM 7322 N N . LYS F 1 139 ? -24.760 -65.603 5.327 1.00 107.48 131 LYS F N 1
ATOM 7323 C CA . LYS F 1 139 ? -23.448 -66.120 5.687 1.00 98.14 131 LYS F CA 1
ATOM 7324 C C . LYS F 1 139 ? -22.618 -65.110 6.474 1.00 95.34 131 LYS F C 1
ATOM 7325 O O . LYS F 1 139 ? -21.483 -65.423 6.840 1.00 96.97 131 LYS F O 1
ATOM 7327 N N . ARG F 1 140 ? -23.170 -63.926 6.760 1.00 96.02 132 ARG F N 1
ATOM 7328 C CA . ARG F 1 140 ? -22.535 -62.910 7.602 1.00 91.38 132 ARG F CA 1
ATOM 7329 C C . ARG F 1 140 ? -21.196 -62.458 7.020 1.00 79.03 132 ARG F C 1
ATOM 7330 O O . ARG F 1 140 ? -20.157 -62.470 7.679 1.00 81.91 132 ARG F O 1
ATOM 7338 N N . LEU F 1 141 ? -21.230 -62.048 5.761 1.00 75.33 133 LEU F N 1
ATOM 7339 C CA . LEU F 1 141 ? -20.116 -61.303 5.201 1.00 65.81 133 LEU F CA 1
ATOM 7340 C C . LEU F 1 141 ? -19.990 -59.956 5.901 1.00 63.62 133 LEU F C 1
ATOM 7341 O O . LEU F 1 141 ? -20.987 -59.252 6.125 1.00 60.93 133 LEU F O 1
ATOM 7346 N N . TYR F 1 142 ? -18.755 -59.601 6.247 1.00 55.02 134 TYR F N 1
ATOM 7347 C CA . TYR F 1 142 ? -18.422 -58.276 6.757 1.00 55.29 134 TYR F CA 1
ATOM 7348 C C . TYR F 1 142 ? -17.793 -57.502 5.607 1.00 66.37 134 TYR F C 1
ATOM 7349 O O . TYR F 1 142 ? -16.574 -57.560 5.359 1.00 57.48 134 TYR F O 1
ATOM 7358 N N . TYR F 1 143 ? -18.672 -56.807 4.881 1.00 55.54 135 TYR F N 1
ATOM 7359 C CA . TYR F 1 143 ? -18.308 -56.120 3.648 1.00 57.05 135 TYR F CA 1
ATOM 7360 C C . TYR F 1 143 ? -17.091 -55.216 3.809 1.00 54.12 135 TYR F C 1
ATOM 7361 O O . TYR F 1 143 ? -16.210 -55.187 2.940 1.00 51.78 135 TYR F O 1
ATOM 7370 N N . SER F 1 144 ? -17.017 -54.491 4.923 1.00 57.66 136 SER F N 1
ATOM 7371 C CA . SER F 1 144 ? -15.961 -53.525 5.204 1.00 54.35 136 SER F CA 1
ATOM 7372 C C . SER F 1 144 ? -14.901 -54.083 6.141 1.00 51.69 136 SER F C 1
ATOM 7373 O O . SER F 1 144 ? -14.302 -53.316 6.913 1.00 52.31 136 SER F O 1
ATOM 7376 N N . ASN F 1 145 ? -14.694 -55.407 6.140 1.00 49.34 137 ASN F N 1
ATOM 7377 C CA . ASN F 1 145 ? -13.755 -55.995 7.098 1.00 53.43 137 ASN F CA 1
ATOM 7378 C C . ASN F 1 145 ? -12.323 -55.513 6.873 1.00 47.87 137 ASN F C 1
ATOM 7379 O O . ASN F 1 145 ? -11.495 -55.596 7.790 1.00 47.97 137 ASN F O 1
ATOM 7384 N N . ILE F 1 146 ? -12.024 -54.998 5.678 1.00 49.60 138 ILE F N 1
ATOM 7385 C CA . ILE F 1 146 ? -10.726 -54.393 5.397 1.00 49.87 138 ILE F CA 1
ATOM 7386 C C . ILE F 1 146 ? -10.383 -53.315 6.415 1.00 51.05 138 ILE F C 1
ATOM 7387 O O . ILE F 1 146 ? -9.199 -53.086 6.707 1.00 55.85 138 ILE F O 1
ATOM 7392 N N . ILE F 1 147 ? -11.398 -52.633 6.971 1.00 53.59 139 ILE F N 1
ATOM 7393 C CA . ILE F 1 147 ? -11.150 -51.575 7.955 1.00 53.38 139 ILE F CA 1
ATOM 7394 C C . ILE F 1 147 ? -10.487 -52.145 9.202 1.00 59.40 139 ILE F C 1
ATOM 7395 O O . ILE F 1 147 ? -9.573 -51.531 9.775 1.00 61.61 139 ILE F O 1
ATOM 7400 N N . CYS F 1 148 ? -10.940 -53.318 9.653 1.00 58.58 140 CYS F N 1
ATOM 7401 C CA . CYS F 1 148 ? -10.351 -53.895 10.858 1.00 57.75 140 CYS F CA 1
ATOM 7402 C C . CYS F 1 148 ? -8.871 -54.151 10.663 1.00 54.30 140 CYS F C 1
ATOM 7403 O O . CYS F 1 148 ? -8.086 -53.984 11.597 1.00 54.11 140 CYS F O 1
ATOM 7406 N N . GLY F 1 149 ? -8.485 -54.598 9.460 1.00 54.11 141 GLY F N 1
ATOM 7407 C CA . GLY F 1 149 ? -7.083 -54.852 9.171 1.00 47.31 141 GLY F CA 1
ATOM 7408 C C . GLY F 1 149 ? -6.231 -53.603 9.121 1.00 46.33 141 GLY F C 1
ATOM 7409 O O . GLY F 1 149 ? -5.086 -53.606 9.588 1.00 47.32 141 GLY F O 1
ATOM 7410 N N . VAL F 1 150 ? -6.750 -52.528 8.521 1.00 51.20 142 VAL F N 1
ATOM 7411 C CA . VAL F 1 150 ? -6.003 -51.275 8.495 1.00 45.27 142 VAL F CA 1
ATOM 7412 C C . VAL F 1 150 ? -5.671 -50.842 9.918 1.00 51.77 142 VAL F C 1
ATOM 7413 O O . VAL F 1 150 ? -4.562 -50.367 10.205 1.00 58.06 142 VAL F O 1
ATOM 7417 N N . ILE F 1 151 ? -6.620 -51.012 10.831 1.00 50.83 143 ILE F N 1
ATOM 7418 C CA . ILE F 1 151 ? -6.389 -50.684 12.234 1.00 52.99 143 ILE F CA 1
ATOM 7419 C C . ILE F 1 151 ? -5.323 -51.587 12.821 1.00 54.74 143 ILE F C 1
ATOM 7420 O O . ILE F 1 151 ? -4.366 -51.120 13.454 1.00 54.67 143 ILE F O 1
ATOM 7425 N N . ARG F 1 152 ? -5.446 -52.891 12.588 1.00 55.54 144 ARG F N 1
ATOM 7426 C CA . ARG F 1 152 ? -4.498 -53.807 13.200 1.00 59.70 144 ARG F CA 1
ATOM 7427 C C . ARG F 1 152 ? -3.076 -53.547 12.689 1.00 50.25 144 ARG F C 1
ATOM 7428 O O . ARG F 1 152 ? -2.142 -53.459 13.483 1.00 49.94 144 ARG F O 1
ATOM 7436 N N . GLY F 1 153 ? -2.907 -53.343 11.381 1.00 52.75 145 GLY F N 1
ATOM 7437 C CA . GLY F 1 153 ? -1.569 -53.114 10.830 1.00 48.09 145 GLY F CA 1
ATOM 7438 C C . GLY F 1 153 ? -0.953 -51.780 11.228 1.00 53.89 145 GLY F C 1
ATOM 7439 O O . GLY F 1 153 ? 0.255 -51.690 11.471 1.00 63.61 145 GLY F O 1
ATOM 7440 N N . ALA F 1 154 ? -1.759 -50.718 11.271 1.00 55.67 146 ALA F N 1
ATOM 7441 C CA . ALA F 1 154 ? -1.235 -49.424 11.699 1.00 54.39 146 ALA F CA 1
ATOM 7442 C C . ALA F 1 154 ? -0.759 -49.476 13.148 1.00 57.45 146 ALA F C 1
ATOM 7443 O O . ALA F 1 154 ? 0.316 -48.945 13.475 1.00 54.96 146 ALA F O 1
ATOM 7445 N N . LEU F 1 155 ? -1.564 -50.085 14.034 1.00 52.25 147 LEU F N 1
ATOM 7446 C CA . LEU F 1 155 ? -1.216 -50.147 15.451 1.00 51.17 147 LEU F CA 1
ATOM 7447 C C . LEU F 1 155 ? -0.023 -51.059 15.695 1.00 61.21 147 LEU F C 1
ATOM 7448 O O . LEU F 1 155 ? 0.722 -50.860 16.661 1.00 60.59 147 LEU F O 1
ATOM 7453 N N . GLU F 1 156 ? 0.180 -52.068 14.853 1.00 59.41 148 GLU F N 1
ATOM 7454 C CA . GLU F 1 156 ? 1.379 -52.879 15.013 1.00 63.35 148 GLU F CA 1
ATOM 7455 C C . GLU F 1 156 ? 2.644 -52.045 14.800 1.00 63.01 148 GLU F C 1
ATOM 7456 O O . GLU F 1 156 ? 3.655 -52.250 15.480 1.00 55.30 148 GLU F O 1
ATOM 7462 N N . MET F 1 157 ? 2.600 -51.081 13.874 1.00 63.34 149 MET F N 1
ATOM 7463 C CA . MET F 1 157 ? 3.761 -50.229 13.618 1.00 60.03 149 MET F CA 1
ATOM 7464 C C . MET F 1 157 ? 4.072 -49.295 14.786 1.00 61.12 149 MET F C 1
ATOM 7465 O O . MET F 1 157 ? 5.209 -48.808 14.894 1.00 59.30 149 MET F O 1
ATOM 7470 N N . VAL F 1 158 ? 3.094 -49.011 15.650 1.00 56.05 150 VAL F N 1
ATOM 7471 C CA . VAL F 1 158 ? 3.411 -48.319 16.893 1.00 59.48 150 VAL F CA 1
ATOM 7472 C C . VAL F 1 158 ? 3.478 -49.375 17.990 1.00 57.05 150 VAL F C 1
ATOM 7473 O O . VAL F 1 158 ? 3.149 -49.107 19.149 1.00 60.02 150 VAL F O 1
ATOM 7477 N N . LEU F 1 159 ? 3.863 -50.600 17.608 1.00 59.20 151 LEU F N 1
ATOM 7478 C CA . LEU F 1 159 ? 4.305 -51.644 18.537 1.00 65.34 151 LEU F CA 1
ATOM 7479 C C . LEU F 1 159 ? 3.176 -52.074 19.475 1.00 66.20 151 LEU F C 1
ATOM 7480 O O . LEU F 1 159 ? 3.388 -52.342 20.656 1.00 59.05 151 LEU F O 1
ATOM 7485 N N . MET F 1 160 ? 1.964 -52.142 18.941 1.00 68.57 152 MET F N 1
ATOM 7486 C CA . MET F 1 160 ? 0.795 -52.615 19.673 1.00 66.09 152 MET F CA 1
ATOM 7487 C C . MET F 1 160 ? 0.179 -53.759 18.884 1.00 63.92 152 MET F C 1
ATOM 7488 O O . MET F 1 160 ? -0.238 -53.565 17.736 1.00 55.91 152 MET F O 1
ATOM 7493 N N . ARG F 1 161 ? 0.117 -54.941 19.495 1.00 62.17 153 ARG F N 1
ATOM 7494 C CA . ARG F 1 161 ? -0.549 -56.086 18.891 1.00 62.64 153 ARG F CA 1
ATOM 7495 C C . ARG F 1 161 ? -2.007 -56.045 19.312 1.00 69.00 153 ARG F C 1
ATOM 7496 O O . ARG F 1 161 ? -2.318 -56.178 20.504 1.00 72.33 153 ARG F O 1
ATOM 7504 N N . VAL F 1 162 ? -2.909 -55.845 18.347 1.00 57.09 154 VAL F N 1
ATOM 7505 C CA . VAL F 1 162 ? -4.319 -55.731 18.694 1.00 64.58 154 VAL F CA 1
ATOM 7506 C C . VAL F 1 162 ? -5.132 -56.731 17.889 1.00 64.54 154 VAL F C 1
ATOM 7507 O O . VAL F 1 162 ? -4.709 -57.233 16.843 1.00 67.10 154 VAL F O 1
ATOM 7511 N N . GLU F 1 163 ? -6.311 -57.028 18.417 1.00 65.24 155 GLU F N 1
ATOM 7512 C CA . GLU F 1 163 ? -7.342 -57.748 17.692 1.00 69.17 155 GLU F CA 1
ATOM 7513 C C . GLU F 1 163 ? -8.476 -56.771 17.425 1.00 62.10 155 GLU F C 1
ATOM 7514 O O . GLU F 1 163 ? -8.812 -55.942 18.280 1.00 58.86 155 GLU F O 1
ATOM 7520 N N . CYS F 1 164 ? -9.022 -56.826 16.217 1.00 64.49 156 CYS F N 1
ATOM 7521 C CA . CYS F 1 164 ? -10.001 -55.845 15.773 1.00 64.73 156 CYS F CA 1
ATOM 7522 C C . CYS F 1 164 ? -11.069 -56.569 14.960 1.00 65.23 156 CYS F C 1
ATOM 7523 O O . CYS F 1 164 ? -10.768 -57.117 13.894 1.00 75.36 156 CYS F O 1
ATOM 7526 N N . GLU F 1 165 ? -12.320 -56.565 15.433 1.00 64.34 157 GLU F N 1
ATOM 7527 C CA . GLU F 1 165 ? -13.352 -57.369 14.784 1.00 70.12 157 GLU F CA 1
ATOM 7528 C C . GLU F 1 165 ? -14.669 -56.606 14.626 1.00 73.61 157 GLU F C 1
ATOM 7529 O O . GLU F 1 165 ? -15.034 -55.757 15.450 1.00 71.51 157 GLU F O 1
ATOM 7535 N N . TYR F 1 166 ? -15.387 -56.925 13.549 1.00 66.03 158 TYR F N 1
ATOM 7536 C CA . TYR F 1 166 ? -16.694 -56.330 13.338 1.00 70.67 158 TYR F CA 1
ATOM 7537 C C . TYR F 1 166 ? -17.717 -56.983 14.246 1.00 71.23 158 TYR F C 1
ATOM 7538 O O . TYR F 1 166 ? -17.756 -58.211 14.383 1.00 72.39 158 TYR F O 1
ATOM 7547 N N . LYS F 1 167 ? -18.557 -56.156 14.838 1.00 66.62 159 LYS F N 1
ATOM 7548 C CA . LYS F 1 167 ? -19.665 -56.624 15.656 1.00 76.00 159 LYS F CA 1
ATOM 7549 C C . LYS F 1 167 ? -21.012 -56.259 15.071 1.00 70.15 159 LYS F C 1
ATOM 7550 O O . LYS F 1 167 ? -21.943 -57.056 15.165 1.00 77.65 159 LYS F O 1
ATOM 7556 N N . LYS F 1 168 ? -21.133 -55.093 14.434 1.00 68.26 160 LYS F N 1
ATOM 7557 C CA . LYS F 1 168 ? -22.412 -54.669 13.875 1.00 76.44 160 LYS F CA 1
ATOM 7558 C C . LYS F 1 168 ? -22.204 -53.990 12.533 1.00 71.36 160 LYS F C 1
ATOM 7559 O O . LYS F 1 168 ? -21.246 -53.236 12.352 1.00 63.81 160 LYS F O 1
ATOM 7565 N N . CYS F 1 169 ? -23.106 -54.276 11.592 1.00 66.72 161 CYS F N 1
ATOM 7566 C CA . CYS F 1 169 ? -23.067 -53.676 10.280 1.00 65.23 161 CYS F CA 1
ATOM 7567 C C . CYS F 1 169 ? -24.497 -53.558 9.758 1.00 68.56 161 CYS F C 1
ATOM 7568 O O . CYS F 1 169 ? -25.236 -54.554 9.785 1.00 69.49 161 CYS F O 1
ATOM 7571 N N . PRO F 1 170 ? -24.921 -52.379 9.299 1.00 73.74 162 PRO F N 1
ATOM 7572 C CA . PRO F 1 170 ? -26.306 -52.250 8.813 1.00 74.27 162 PRO F CA 1
ATOM 7573 C C . PRO F 1 170 ? -26.622 -53.143 7.624 1.00 78.11 162 PRO F C 1
ATOM 7574 O O . PRO F 1 170 ? -27.787 -53.517 7.434 1.00 71.26 162 PRO F O 1
ATOM 7578 N N . LEU F 1 171 ? -25.621 -53.521 6.825 1.00 75.11 163 LEU F N 1
ATOM 7579 C CA . LEU F 1 171 ? -25.897 -54.435 5.726 1.00 71.69 163 LEU F CA 1
ATOM 7580 C C . LEU F 1 171 ? -26.422 -55.772 6.219 1.00 74.18 163 LEU F C 1
ATOM 7581 O O . LEU F 1 171 ? -27.105 -56.475 5.460 1.00 68.64 163 LEU F O 1
ATOM 7586 N N . LEU F 1 172 ? -26.145 -56.125 7.473 1.00 68.65 164 LEU F N 1
ATOM 7587 C CA . LEU F 1 172 ? -26.653 -57.352 8.070 1.00 71.24 164 LEU F CA 1
ATOM 7588 C C . LEU F 1 172 ? -27.879 -57.099 8.941 1.00 79.98 164 LEU F C 1
ATOM 7589 O O . LEU F 1 172 ? -28.280 -57.984 9.704 1.00 77.80 164 LEU F O 1
ATOM 7594 N N . GLY F 1 173 ? -28.487 -55.914 8.828 1.00 78.56 165 GLY F N 1
ATOM 7595 C CA . GLY F 1 173 ? -29.699 -55.561 9.550 1.00 83.87 165 GLY F CA 1
ATOM 7596 C C . GLY F 1 173 ? -29.519 -54.869 10.885 1.00 84.44 165 GLY F C 1
ATOM 7597 O O . GLY F 1 173 ? -30.509 -54.682 11.595 1.00 96.00 165 GLY F O 1
ATOM 7598 N N . ASP F 1 174 ? -28.301 -54.485 11.250 1.00 85.80 166 ASP F N 1
ATOM 7599 C CA . ASP F 1 174 ? -28.020 -53.803 12.507 1.00 84.74 166 ASP F CA 1
ATOM 7600 C C . ASP F 1 174 ? -28.351 -52.314 12.396 1.00 83.84 166 ASP F C 1
ATOM 7601 O O . ASP F 1 174 ? -28.486 -51.767 11.299 1.00 85.35 166 ASP F O 1
ATOM 7606 N N . ASP F 1 175 ? -2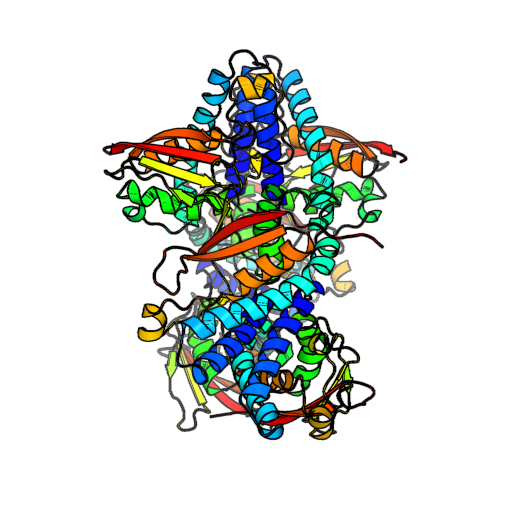8.520 -51.655 13.551 1.00 87.64 167 ASP F N 1
ATOM 7607 C CA . ASP F 1 175 ? -28.871 -50.234 13.512 1.00 94.11 167 ASP F CA 1
ATOM 7608 C C . ASP F 1 175 ? -27.674 -49.348 13.147 1.00 88.45 167 ASP F C 1
ATOM 7609 O O . ASP F 1 175 ? -27.859 -48.240 12.635 1.00 92.35 167 ASP F O 1
ATOM 7614 N N . GLN F 1 176 ? -26.451 -49.792 13.396 1.00 75.91 168 GLN F N 1
ATOM 7615 C CA . GLN F 1 176 ? -25.288 -48.987 13.037 1.00 72.51 168 GLN F CA 1
ATOM 7616 C C . GLN F 1 176 ? -24.081 -49.915 12.887 1.00 74.72 168 GLN F C 1
ATOM 7617 O O . GLN F 1 176 ? -24.154 -51.120 13.144 1.00 70.32 168 GLN F O 1
ATOM 7623 N N . SER F 1 177 ? -22.958 -49.341 12.479 1.00 66.59 169 SER F N 1
ATOM 7624 C CA . SER F 1 177 ? -21.718 -50.094 12.426 1.00 71.74 169 SER F CA 1
ATOM 7625 C C . SER F 1 177 ? -21.012 -50.017 13.770 1.00 70.19 169 SER F C 1
ATOM 7626 O O . SER F 1 177 ? -21.054 -48.988 14.453 1.00 73.78 169 SER F O 1
ATOM 7629 N N . GLU F 1 178 ? -20.419 -51.137 14.174 1.00 68.64 170 GLU F N 1
ATOM 7630 C CA . GLU F 1 178 ? -19.600 -51.194 15.378 1.00 71.24 170 GLU F CA 1
ATOM 7631 C C . GLU F 1 178 ? -18.381 -52.068 15.107 1.00 69.33 170 GLU F C 1
ATOM 7632 O O . GLU F 1 178 ? -18.516 -53.194 14.621 1.00 68.50 170 GLU F O 1
ATOM 7638 N N . ILE F 1 179 ? -17.194 -51.547 15.405 1.00 67.02 171 ILE F N 1
ATOM 7639 C CA . ILE F 1 179 ? -15.943 -52.292 15.293 1.00 61.73 171 ILE F CA 1
ATOM 7640 C C . ILE F 1 179 ? -15.303 -52.355 16.677 1.00 67.84 171 ILE F C 1
ATOM 7641 O O . ILE F 1 179 ? -15.171 -51.324 17.352 1.00 67.80 171 ILE F O 1
ATOM 7646 N N . ARG F 1 180 ? -14.915 -53.558 17.101 1.00 68.93 172 ARG F N 1
ATOM 7647 C CA . ARG F 1 180 ? -14.304 -53.778 18.410 1.00 73.00 172 ARG F CA 1
ATOM 7648 C C . ARG F 1 180 ? -12.783 -53.824 18.292 1.00 68.88 172 ARG F C 1
ATOM 7649 O O . ARG F 1 180 ? -12.248 -54.491 17.403 1.00 66.06 172 ARG F O 1
ATOM 7657 N N . VAL F 1 181 ? -12.089 -53.132 19.202 1.00 64.32 173 VAL F N 1
ATOM 7658 C CA . VAL F 1 181 ? -10.623 -53.053 19.212 1.00 62.71 173 VAL F CA 1
ATOM 7659 C C . VAL F 1 181 ? -10.097 -53.511 20.570 1.00 64.72 173 VAL F C 1
ATOM 7660 O O . VAL F 1 181 ? -10.446 -52.926 21.605 1.00 62.71 173 VAL F O 1
ATOM 7664 N N . ARG F 1 182 ? -9.236 -54.540 20.571 1.00 61.36 174 ARG F N 1
ATOM 7665 C CA . ARG F 1 182 ? -8.712 -55.097 21.818 1.00 70.27 174 ARG F CA 1
ATOM 7666 C C . ARG F 1 182 ? -7.194 -55.185 21.809 1.00 72.35 174 ARG F C 1
ATOM 7667 O O . ARG F 1 182 ? -6.604 -55.801 20.916 1.00 75.89 174 ARG F O 1
ATOM 7675 N N . LEU F 1 183 ? -6.567 -54.613 22.835 1.00 70.63 175 LEU F N 1
ATOM 7676 C CA . LEU F 1 183 ? -5.117 -54.672 22.955 1.00 68.67 175 LEU F CA 1
ATOM 7677 C C . LEU F 1 183 ? -4.708 -56.022 23.533 1.00 73.94 175 LEU F C 1
ATOM 7678 O O . LEU F 1 183 ? -5.195 -56.427 24.594 1.00 65.42 175 LEU F O 1
ATOM 7683 N N . LYS F 1 184 ? -3.815 -56.720 22.824 1.00 76.39 176 LYS F N 1
ATOM 7684 C CA . LYS F 1 184 ? -3.306 -58.026 23.227 1.00 77.35 176 LYS F CA 1
ATOM 7685 C C . LYS F 1 184 ? -1.964 -57.939 23.939 1.00 77.25 176 LYS F C 1
ATOM 7686 O O . LYS F 1 184 ? -1.760 -58.595 24.967 1.00 78.95 176 LYS F O 1
ATOM 7692 N N . GLU F 1 185 ? -1.034 -57.157 23.402 1.00 75.50 177 GLU F N 1
ATOM 7693 C CA . GLU F 1 185 ? 0.254 -56.959 24.053 1.00 80.13 177 GLU F CA 1
ATOM 7694 C C . GLU F 1 185 ? 0.998 -55.818 23.378 1.00 80.84 177 GLU F C 1
ATOM 7695 O O . GLU F 1 185 ? 0.861 -55.595 22.170 1.00 77.02 177 GLU F O 1
ATOM 7701 N N . TYR F 1 186 ? 1.790 -55.102 24.177 1.00 83.69 178 TYR F N 1
ATOM 7702 C CA . TYR F 1 186 ? 2.757 -54.163 23.635 1.00 76.36 178 TYR F CA 1
ATOM 7703 C C . TYR F 1 186 ? 3.956 -54.986 23.187 1.00 79.69 178 TYR F C 1
ATOM 7704 O O . TYR F 1 186 ? 4.412 -55.865 23.920 1.00 82.57 178 TYR F O 1
ATOM 7713 N N . LEU F 1 187 ? 4.450 -54.737 21.977 1.00 73.21 179 LEU F N 1
ATOM 7714 C CA . LEU F 1 187 ? 5.505 -55.569 21.416 1.00 71.12 179 LEU F CA 1
ATOM 7715 C C . LEU F 1 187 ? 6.860 -55.029 21.866 1.00 74.63 179 LEU F C 1
ATOM 7716 O O . LEU F 1 187 ? 7.208 -53.882 21.572 1.00 69.16 179 LEU F O 1
ATOM 7721 N N . ARG F 1 188 ? 7.606 -55.840 22.612 1.00 84.89 180 ARG F N 1
ATOM 7722 C CA . ARG F 1 188 ? 8.956 -55.483 23.033 1.00 90.23 180 ARG F CA 1
ATOM 7723 C C . ARG F 1 188 ? 9.901 -56.641 22.751 1.00 94.78 180 ARG F C 1
ATOM 7724 O O . ARG F 1 188 ? 9.594 -57.790 23.082 1.00 88.95 180 ARG F O 1
ATOM 7732 N N . GLU F 1 189 ? 11.055 -56.335 22.167 1.00 104.81 181 GLU F N 1
ATOM 7733 C CA . GLU F 1 189 ? 12.046 -57.354 21.841 1.00 107.95 181 GLU F CA 1
ATOM 7734 C C . GLU F 1 189 ? 13.107 -57.482 22.934 1.00 100.71 181 GLU F C 1
ATOM 7735 O O . GLU F 1 189 ? 12.971 -56.917 24.018 1.00 94.79 181 GLU F O 1
#

Secondary structure (DSSP, 8-state):
-HHHHHHHHHHHHHHHHHHHHH-S-HHHHHHHHHHHHHHHHHHHHHHHHHHHT--GGGGSSGGGHHHIIIIIIHHHHH----EEE---TTSSEEEEEES--GGGTT----HHHHHTT--TTTHHHHHHHHHHHTTTEEEEEEEEE-GGGT-SSEEEEEEEEEE---/------HHHHHHHHHHHHHHHHHHHHH-S-HHHHHHHHHHHHHHHHHHHHHHHHHHTT--TTTTSSHHHHHHIIIIIIHHHHH----EEE---TTSSEEEEEES--GGGTT----HHHHHTT--TTTHHHHHHHHHHHHTTEEEEEEEEE-GGGT-SSEEEEEEEEEES--/--HHHHHHHHHHHHHHHHHHTTSTT-HHHHHHHHHHHHHHHHHHHHHHHHHHHT--GGGGSSHHHHHHIIIIIIHHHHH----EEE---TTSSEEEEEES--GGGTT----HHHHHTT--TTTHHHHHHHHHHHHTTEEEEEEEEE-GGGT-SSEEEEEEEEEE---/--PPPHHHHHHHHHHHHHHHHHHHHH-S-HHHHHHHHHHHHHHHHHHHHHHHHHHTT--GGGGSSHHHHHHIIIIIIHHHHH----EEE---TTSSEEEEEES--GGGTT----HHHHHTT--TTTHHHHHHHHHHHHTTEEEEEEEEE-GGGT-SSEEEEEEEEEE---/---HHHHHHHHHHHHHHHHHHHHH-S-HHHHHHHHHHHHHHHHHHHHHHHHHHTT--TTTTSSHHHHHHIIIIIIHHHHH---EEEE---TTS-EEEEEES--GGGTT----HHHHHTT--TTTHHHHHHHHHHHHTTEEEEEEEEE-GGGT-SSEEEEEEEEEE------/----HHHHHHHHHHHHHHHHHHHHH-S-HHHHHHHHHHHHHHHHHHHHHHHHHHHT--GGGGSSTTTHHHIIIIIIHHHHH---EEEE---TTSSEEEEEES--GGGTT----HHHHHTT--TTTHHHHHHHHHHHHTTEEEEEEEEE-GGGT-SSEEEEEEEEEE---

Solvent-accessible surface area: 44070 Å² total; per-residue (Å²): 106,78,12,20,38,41,13,20,15,17,4,3,16,15,0,2,91,26,0,61,86,73,47,116,81,15,65,30,1,24,85,61,0,29,28,24,0,44,133,10,0,60,116,9,19,99,30,17,40,93,67,37,68,35,73,96,46,36,16,169,73,2,33,58,2,3,58,24,17,0,82,60,16,8,46,64,32,24,63,6,62,1,18,38,49,88,105,26,112,99,104,42,49,0,0,0,6,2,39,49,11,28,9,19,84,191,39,93,14,76,73,96,31,89,91,59,88,1,33,12,1,14,10,14,0,0,24,10,66,0,15,9,47,80,27,75,2,115,2,67,12,58,7,91,58,2,53,29,24,71,36,64,19,1,23,0,37,0,50,32,110,72,106,58,100,131,151,52,58,139,10,88,71,10,5,8,61,15,15,11,21,4,3,13,19,0,0,92,15,0,58,88,56,58,190,82,16,66,34,0,22,94,55,0,27,33,15,0,50,116,11,0,60,137,5,14,57,61,13,26,90,53,6,63,54,67,18,18,21,11,56,16,3,70,55,1,1,117,9,19,1,107,27,14,8,29,5,25,17,34,12,93,1,77,35,60,87,96,26,114,97,73,43,51,0,0,0,21,4,108,140,9,20,8,20,72,187,42,93,14,81,72,98,34,88,88,55,100,0,38,12,0,17,9,16,0,0,31,11,72,0,18,7,25,66,29,24,0,96,1,69,16,34,6,108,53,1,52,21,25,66,39,117,40,1,25,0,50,0,80,24,117,97,52,41,82,131,67,68,84,18,42,16,42,14,16,13,13,4,2,12,15,0,0,94,7,10,37,129,62,124,143,77,6,68,44,5,22,86,89,0,27,42,26,0,45,48,8,0,65,145,8,25,69,85,20,34,91,71,36,67,40,78,99,54,44,23,168,72,2,35,58,5,2,60,37,18,0,58,62,14,9,83,42,23,21,47,7,26,1,16,40,42,88,106,26,114,99,108,43,49,0,0,0,8,3,36,49,10,30,7,21,82,188,41,90,20,78,118,79,13,63,84,89,98,1,32,10,0,14,11,12,0,0,30,9,71,0,18,11,50,78,30,79,2,108,3,71,12,46,5,104,67,2,51,27,22,61,36,72,19,1,22,0,37,0,55,30,94,78,105,55,96,137,106,45,60,20,94,60,8,7,8,49,16,10,12,17,3,3,14,19,0,1,67,6,0,63,140,61,68,110,88,15,61,34,0,22,81,65,0,29,42,35,0,47,49,6,0,66,125,7,14,112,37,14,55,96,55,10,71,55,85,102,28,18,24,168,104,4,38,58,2,3,57,10,20,1,75,31,16,8,27,6,22,17,41,8,102,2,8,9,14,75,49,27,114,104,85,44,53,0,0,0,9,4,79,72,9,21,7,20,73,174,33,150,11,77,76,100,36,85,89,60,93,1,32,13,1,16,9,14,1,0,34,10,74,0,16,8,54,81,31,79,2,114,4,69,14,70,10,46,61,2,51,24,24,69,39,120,20,1,26,0,42,0,56,26,104,86,110,55,234,121,107,20,99,70,8,8,7,61,19,10,11,21,4,3,11,20,0,1,74,13,0,58,160,60,68,106,85,5,63,32,0,22,84,68,0,28,45,32,0,49,49,10,0,64,130,8,13,104,34,15,58,92,63,24,71,53,83,106,25,19,16,160,87,3,121,59,1,2,60,12,19,1,71,41,15,9,29,29,22,16,42,6,96,1,6,11,15,78,60,26,120,100,37,39,53,0,0,0,5,4,49,134,7,21,8,20,67,191,41,91,20,78,117,80,29,67,80,112,93,1,35,11,0,16,11,14,0,0,30,9,73,0,16,8,48,76,32,78,1,98,2,68,14,66,11,44,57,1,47,25,20,66,39,114,22,1,27,0,45,0,57,30,99,74,121,57,105,75,104,103,184,115,138,12,122,70,11,6,8,59,15,12,11,14,4,3,15,18,0,2,69,2,0,62,134,52,70,111,87,16,63,31,1,22,64,55,0,23,102,30,0,46,142,4,0,61,134,8,11,66,33,13,34,97,64,23,73,48,68,35,28,19,9,76,9,2,74,35,0,2,58,8,20,0,116,35,16,9,29,15,18,14,27,7,128,2,73,34,50,93,95,27,115,100,78,41,54,0,1,0,17,4,117,70,7,20,7,18,73,192,41,166,28,78,79,99,32,29,85,51,141,0,21,12,0,16,11,14,0,0,31,10,61,0,15,5,43,62,2,43,2,100,3,66,14,49,11,105,55,1,52,40,41,70,49,121,41,2,28,0,35,0,50,31,96,79,44,53,94,112

InterPro domains:
  IPR007194 Transport protein particle (TRAPP) component [PF04051] (24-173)
  IPR016721 Bet3 family [PIRSF018293] (4-186)
  IPR016721 Bet3 family [PTHR13048] (8-187)
  IPR016721 Bet3 family [cd14942] (19-177)
  IPR024096 NO signalling/Golgi transport ligand-binding domain superfamily [SSF111126] (16-179)

Radius of gyration: 33.36 Å; Cα contacts (8 Å, |Δi|>4): 1846; chains: 6; bounding box: 82×85×87 Å

Sequence (1014 aa):
EKINSELLAMTYGSLVTQMLKDYEDVAAINTQLEKMGYKMGMRLIDEFMSKSGLSSGACREFKDTAESIAKVAFKMFLGINANVTNWSKDQTEYSIVFDENPLNDFVELPEPIKQKRLYYSNIICGVIRGALEMVLMRVECEYKKCPLLGDDQSEIRVRLKEYLRETFNKIEKINSELLAMTYGSLVTQMLKDYEDVAAINTQQLEKMGYKMGMRLIDEFMSKSGLSSGACREFKDTAESIAKVAFKMFLGINANVTNWSKDQTEYSIVFDENPLNDFVELPEPIKQKRLYYSNIICGVIRGALEMVLMRVECEYKKCPLLGDDQSEIRVRLKEYLREIEKINSELLAMTYGSLVTQMLKDYYEDVAAINTQQLEKMGYKMGMRLIDEFMSKSGLSSGACREFKDTAESIAKVAFKMFLGINANVTNWSKDQTEYSIVFDENPLNDFVELPEPIKQKRLYYSNIICGVIRGALEMVLMRVECEYKKCPLLGDDQSEIRVRLKEYLREFNKIEKINSELLAMTYGSLVTQMLKDYEDVAAINTQLEKMGYKMGMRLIDEFMSKSGLSSGACREFKDTAESIAKVAFKMFLGINANVTNWSKDQTEYSIVFDENPLNDFVELPEPIKQKRLYYSNIICGVIRGALEMVLMRVECEYKKCPLLGDDQSEIRVRLKEYLREKIEKINSELLAMTYGSLVTQMLKDYEDVAAINTQLEKMGYKMGMRLIDEFMSKSGLSSGACREFKDTAESIAKVAFKMFLGINANVTNWSKDQTEYSIVFDENPLNDFVELPEPIKQKRLYYSNIICGVIRGALEMVLMRVECEYKKCPLLGDDQSEIRVRLKEYLRETVPNKIEKINSELLAMTYGSLVTQMLKDYEDVAAINTQLEKMGYKMGMRLIDEFMSKSGLSSGACREFKDTAESIAKVAFKMFLGINANVTNWSKDQTEYSIVFDENPLNDFVELPEPIKQKRLYYSNIICGVIRGALEMVLMRVECEYKKCPLLGDDQSEIRVRLKEYLRE